Protein 5KGN (pdb70)

GO terms:
  GO:0004619 phosphoglycerate mutase activity (F, IDA)
  GO:0005975 carbohydrate metabolic process (P, IDA)
  GO:0004619 phosphoglycerate mutase activity (F, EXP)

Radius of gyration: 31.83 Å; Cα contacts (8 Å, |Δi|>4): 2560; chains: 4; bounding box: 74×80×70 Å

Nearest PDB structures (foldseek):
  7knf-assembly1_A  TM=9.985E-01  e=0.000E+00  Caenorhabditis elegans
  5kgm-assembly1_A  TM=9.522E-01  e=0.000E+00  Caenorhabditis elegans
  7knf-assembly2_B  TM=1.001E+00  e=0.000E+00  Caenorhabditis elegans
  5kgm-assembly1_B  TM=9.563E-01  e=0.000E+00  Caenorhabditis elegans
  5kgl-assembly2_B  TM=9.667E-01  e=0.000E+00  Caenorhabditis elegans

Structure (mmCIF, N/CA/C/O backbone):
data_5KGN
#
_entry.id   5KGN
#
_cell.length_a   73.782
_cell.length_b   75.832
_cell.length_c   101.420
_cell.angle_alpha   90.00
_cell.angle_beta   95.66
_cell.angle_gamma   90.00
#
_symmetry.space_group_name_H-M   'P 1 2 1'
#
loop_
_entity.id
_entity.type
_entity.pdbx_description
1 polymer '2,3-bisphosphoglycerate-independent phosphoglycerate mutase'
2 polymer 'macrocyclic peptide inhibitor'
3 non-polymer 'CHLORIDE ION'
4 non-polymer GLYCEROL
5 non-polymer 'MAGNESIUM ION'
6 non-polymer 'MANGANESE (II) ION'
7 non-polymer 'ZINC ION'
8 water water
#
loop_
_atom_site.group_PDB
_atom_site.id
_atom_site.type_symbol
_atom_site.label_atom_id
_atom_site.label_alt_id
_atom_site.label_comp_id
_atom_site.label_asym_id
_atom_site.label_entity_id
_atom_site.label_seq_id
_atom_site.pdbx_PDB_ins_code
_atom_site.Cartn_x
_atom_site.Cartn_y
_atom_site.Cartn_z
_atom_site.occupancy
_atom_site.B_iso_or_equiv
_atom_site.auth_seq_id
_atom_site.auth_comp_id
_atom_site.auth_asym_id
_atom_site.auth_atom_id
_atom_site.pdbx_PDB_model_num
ATOM 1 N N . ALA A 1 2 ? -18.395 67.146 40.006 1.00 29.82 20 ALA A N 1
ATOM 2 C CA . ALA A 1 2 ? -18.279 67.489 41.415 1.00 26.63 20 ALA A CA 1
ATOM 3 C C . ALA A 1 2 ? -16.905 67.134 41.969 1.00 26.45 20 ALA A C 1
ATOM 4 O O . ALA A 1 2 ? -16.146 66.382 41.353 1.00 33.83 20 ALA A O 1
ATOM 6 N N . MET A 1 3 ? -16.599 67.703 43.134 1.00 23.39 21 MET A N 1
ATOM 7 C CA A MET A 1 3 ? -15.333 67.485 43.825 0.50 21.29 21 MET A CA 1
ATOM 8 C CA B MET A 1 3 ? -15.364 67.398 43.830 0.50 21.29 21 MET A CA 1
ATOM 9 C C . MET A 1 3 ? -15.606 67.518 45.324 1.00 20.07 21 MET A C 1
ATOM 10 O O . MET A 1 3 ? -16.571 68.146 45.777 1.00 16.27 21 MET A O 1
ATOM 19 N N . ALA A 1 4 ? -14.708 66.879 46.086 1.00 15.62 22 ALA A N 1
ATOM 20 C CA . ALA A 1 4 ? -14.952 66.572 47.500 1.00 23.59 22 ALA A CA 1
ATOM 21 C C . ALA A 1 4 ? -15.260 67.792 48.360 1.00 20.05 22 ALA A C 1
ATOM 22 O O . ALA A 1 4 ? -15.971 67.665 49.357 1.00 17.14 22 ALA A O 1
ATOM 24 N N . ASN A 1 5 ? -14.713 68.960 48.042 1.00 15.48 23 ASN A N 1
ATOM 25 C CA . ASN A 1 5 ? -14.864 70.135 48.893 1.00 15.40 23 ASN A CA 1
ATOM 26 C C . ASN A 1 5 ? -15.870 71.138 48.343 1.00 15.84 23 ASN A C 1
ATOM 27 O O . ASN A 1 5 ? -15.846 72.307 48.740 1.00 18.78 23 ASN A O 1
ATOM 32 N N . ASN A 1 6 ? -16.754 70.712 47.444 1.00 15.75 24 ASN A N 1
ATOM 33 C CA . ASN A 1 6 ? -17.727 71.647 46.880 1.00 20.07 24 ASN A CA 1
ATOM 34 C C . ASN A 1 6 ? -18.554 72.340 47.969 1.00 24.11 24 ASN A C 1
ATOM 35 O O . ASN A 1 6 ? -18.895 73.523 47.837 1.00 17.08 24 ASN A O 1
ATOM 40 N N . SER A 1 7 ? -18.864 71.638 49.063 1.00 19.91 25 SER A N 1
ATOM 41 C CA A SER A 1 7 ? -19.701 72.231 50.098 0.50 20.01 25 SER A CA 1
ATOM 42 C CA B SER A 1 7 ? -19.692 72.197 50.127 0.50 20.00 25 SER A CA 1
ATOM 43 C C . SER A 1 7 ? -18.943 73.172 51.025 1.00 20.90 25 SER A C 1
ATOM 44 O O . SER A 1 7 ? -19.576 73.837 51.845 1.00 26.13 25 SER A O 1
ATOM 49 N N . SER A 1 8 ? -17.621 73.271 50.899 1.00 22.71 26 SER A N 1
ATOM 50 C CA . SER A 1 8 ? -16.877 74.209 51.729 1.00 26.56 26 SER A CA 1
ATOM 51 C C . SER A 1 8 ? -17.055 75.659 51.300 1.00 25.60 26 SER A C 1
ATOM 52 O O . SER A 1 8 ? -16.677 76.554 52.060 1.00 23.96 26 SER A O 1
ATOM 55 N N . VAL A 1 9 ? -17.605 75.931 50.115 1.00 25.39 27 VAL A N 1
ATOM 56 C CA . VAL A 1 9 ? -17.700 77.316 49.677 1.00 19.16 27 VAL A CA 1
ATOM 57 C C . VAL A 1 9 ? -18.763 78.024 50.502 1.00 24.89 27 VAL A C 1
ATOM 58 O O . VAL A 1 9 ? -19.784 77.432 50.880 1.00 23.25 27 VAL A O 1
ATOM 62 N N . ALA A 1 10 ? -18.505 79.293 50.815 1.00 16.71 28 ALA A N 1
ATOM 63 C CA . ALA A 1 10 ? -19.487 80.125 51.501 1.00 22.35 28 ALA A CA 1
ATOM 64 C C . ALA A 1 10 ? -20.559 80.637 50.545 1.00 18.06 28 ALA A C 1
ATOM 65 O O . ALA A 1 10 ? -21.711 80.816 50.954 1.00 19.83 28 ALA A O 1
ATOM 67 N N . ASN A 1 11 ? -20.209 80.877 49.283 1.00 14.95 29 ASN A N 1
ATOM 68 C CA . ASN A 1 11 ? -21.156 81.365 48.281 1.00 13.74 29 ASN A CA 1
ATOM 69 C C . ASN A 1 11 ? -20.780 80.782 46.930 1.00 14.23 29 ASN A C 1
ATOM 70 O O . ASN A 1 11 ? -19.609 80.813 46.558 1.00 19.74 29 ASN A O 1
ATOM 75 N N . LYS A 1 12 ? -21.760 80.277 46.185 1.00 13.19 30 LYS A N 1
ATOM 76 C CA . LYS A 1 12 ? -21.491 79.845 44.826 1.00 14.21 30 LYS A CA 1
ATOM 77 C C . LYS A 1 12 ? -21.534 81.069 43.923 1.00 12.52 30 LYS A C 1
ATOM 78 O O . LYS A 1 12 ? -22.344 81.974 44.123 1.00 16.45 30 LYS A O 1
ATOM 84 N N . VAL A 1 13 ? -20.614 81.133 42.967 1.00 12.18 31 VAL A N 1
ATOM 85 C CA . VAL A 1 13 ? -20.469 82.309 42.124 1.00 14.83 31 VAL A CA 1
ATOM 86 C C . VAL A 1 13 ? -20.668 81.923 40.672 1.00 11.89 31 VAL A C 1
ATOM 87 O O . VAL A 1 13 ? -20.093 80.935 40.196 1.00 14.62 31 VAL A O 1
ATOM 91 N N . CYS A 1 14 ? -21.447 82.737 39.967 1.00 12.49 32 CYS A N 1
ATOM 92 C CA . CYS A 1 14 ? -21.535 82.723 38.513 1.00 9.36 32 CYS A CA 1
ATOM 93 C C . CYS A 1 14 ? -20.835 83.981 38.003 1.00 13.19 32 CYS A C 1
ATOM 94 O O . CYS A 1 14 ? -21.246 85.098 38.340 1.00 12.53 32 CYS A O 1
ATOM 97 N N . LEU A 1 15 ? -19.784 83.803 37.204 1.00 13.17 33 LEU A N 1
ATOM 98 C CA . LEU A 1 15 ? -19.046 84.910 36.594 1.00 14.38 33 LEU A CA 1
ATOM 99 C C . LEU A 1 15 ? -19.377 84.960 35.104 1.00 11.12 33 LEU A C 1
ATOM 100 O O . LEU A 1 15 ? -19.142 83.990 34.379 1.00 12.01 33 LEU A O 1
ATOM 105 N N . ILE A 1 16 ? -19.947 86.075 34.649 1.00 11.27 34 ILE A N 1
ATOM 106 C CA . ILE A 1 16 ? -20.178 86.309 33.226 1.00 13.97 34 ILE A CA 1
ATOM 107 C C . ILE A 1 16 ? -19.089 87.242 32.723 1.00 11.21 34 ILE A C 1
ATOM 108 O O . ILE A 1 16 ? -18.879 88.318 33.297 1.00 9.13 34 ILE A O 1
ATOM 113 N N . VAL A 1 17 ? -18.411 86.840 31.652 1.00 12.85 35 VAL A N 1
ATOM 114 C CA . VAL A 1 17 ? -17.421 87.679 30.985 1.00 9.74 35 VAL A CA 1
ATOM 115 C C . VAL A 1 17 ? -18.019 88.114 29.650 1.00 11.46 35 VAL A C 1
ATOM 116 O O . VAL A 1 17 ? -18.031 87.363 28.659 1.00 10.98 35 VAL A O 1
ATOM 120 N N . ILE A 1 18 ? -18.505 89.343 29.611 1.00 9.45 36 ILE A N 1
ATOM 121 C CA . ILE A 1 18 ? -18.982 89.912 28.364 1.00 9.52 36 ILE A CA 1
ATOM 122 C C . ILE A 1 18 ? -17.773 90.288 27.532 1.00 9.38 36 ILE A C 1
ATOM 123 O O . ILE A 1 18 ? -16.824 90.898 28.035 1.00 12.08 36 ILE A O 1
ATOM 128 N N . ASP A 1 19 ? -17.797 89.928 26.264 1.00 9.31 37 ASP A N 1
ATOM 129 C CA . ASP A 1 19 ? -16.689 90.264 25.387 1.00 11.47 37 ASP A CA 1
ATOM 130 C C . ASP A 1 19 ? -16.961 91.596 24.695 1.00 7.03 37 ASP A C 1
ATOM 131 O O . ASP A 1 19 ? -17.958 91.742 23.995 1.00 13.12 37 ASP A O 1
ATOM 136 N N . GLY A 1 20 ? -16.065 92.556 24.895 1.00 13.16 38 GLY A N 1
ATOM 137 C CA . GLY A 1 20 ? -16.141 93.835 24.211 1.00 16.50 38 GLY A CA 1
ATOM 138 C C . GLY A 1 20 ? -17.220 94.775 24.712 1.00 10.01 38 GLY A C 1
ATOM 139 O O . GLY A 1 20 ? -17.902 95.411 23.901 1.00 16.89 38 GLY A O 1
ATOM 140 N N . TRP A 1 21 ? -17.370 94.898 26.025 1.00 13.58 39 TRP A N 1
ATOM 141 C CA . TRP A 1 21 ? -18.394 95.735 26.646 1.00 13.68 39 TRP A CA 1
ATOM 142 C C . TRP A 1 21 ? -17.705 96.670 27.638 1.00 12.63 39 TRP A C 1
ATOM 143 O O . TRP A 1 21 ? -17.346 96.264 28.751 1.00 12.25 39 TRP A O 1
ATOM 154 N N . GLY A 1 22 ? -17.503 97.919 27.218 1.00 13.03 40 GLY A N 1
ATOM 155 C CA . GLY A 1 22 ? -16.819 98.911 28.009 1.00 16.63 40 GLY A CA 1
ATOM 156 C C . GLY A 1 22 ? -17.776 99.989 28.495 1.00 15.49 40 GLY A C 1
ATOM 157 O O . GLY A 1 22 ? -18.906 100.105 28.033 1.00 17.10 40 GLY A O 1
ATOM 158 N N . VAL A 1 23 ? -17.298 100.761 29.466 1.00 16.97 41 VAL A N 1
ATOM 159 C CA . VAL A 1 23 ? -18.082 101.791 30.139 1.00 17.57 41 VAL A CA 1
ATOM 160 C C . VAL A 1 23 ? -17.640 103.141 29.585 1.00 18.28 41 VAL A C 1
ATOM 161 O O . VAL A 1 23 ? -16.526 103.600 29.858 1.00 16.32 41 VAL A O 1
ATOM 165 N N . SER A 1 24 ? -18.511 103.784 28.810 1.00 24.35 42 SER A N 1
ATOM 166 C CA . SER A 1 24 ? -18.255 105.112 28.280 1.00 19.36 42 SER A CA 1
ATOM 167 C C . SER A 1 24 ? -19.525 105.940 28.423 1.00 17.88 42 SER A C 1
ATOM 168 O O . SER A 1 24 ? -20.616 105.463 28.116 1.00 20.12 42 SER A O 1
ATOM 171 N N . GLU A 1 25 ? -19.370 107.173 28.900 1.00 26.45 43 GLU A N 1
ATOM 172 C CA . GLU A 1 25 ? -20.493 108.093 29.014 1.00 28.37 43 GLU A CA 1
ATOM 173 C C . GLU A 1 25 ? -20.787 108.822 27.710 1.00 24.32 43 GLU A C 1
ATOM 174 O O . GLU A 1 25 ? -21.863 109.415 27.586 1.00 25.93 43 GLU A O 1
ATOM 176 N N . ASP A 1 26 ? -19.860 108.836 26.752 1.00 22.70 44 ASP A N 1
ATOM 177 C CA . ASP A 1 26 ? -20.158 109.477 25.472 1.00 24.38 44 ASP A CA 1
ATOM 178 C C . ASP A 1 26 ? -21.195 108.645 24.727 1.00 19.79 44 ASP A C 1
ATOM 179 O O . ASP A 1 26 ? -20.931 107.472 24.408 1.00 20.38 44 ASP A O 1
ATOM 184 N N . PRO A 1 27 ? -22.378 109.190 24.426 1.00 20.83 45 PRO A N 1
ATOM 185 C CA . PRO A 1 27 ? -23.384 108.398 23.720 1.00 17.47 45 PRO A CA 1
ATOM 186 C C . PRO A 1 27 ? -23.141 108.244 22.232 1.00 18.08 45 PRO A C 1
ATOM 187 O O . PRO A 1 27 ? -23.789 107.390 21.615 1.00 18.93 45 PRO A O 1
ATOM 191 N N . TYR A 1 28 ? -22.250 109.031 21.626 1.00 19.61 46 TYR A N 1
ATOM 192 C CA . TYR A 1 28 ? -22.117 109.006 20.177 1.00 17.16 46 TYR A CA 1
ATOM 193 C C . TYR A 1 28 ? -21.530 107.672 19.723 1.00 12.89 46 TYR A C 1
ATOM 194 O O . TYR A 1 28 ? -20.391 107.345 20.061 1.00 17.61 46 TYR A O 1
ATOM 203 N N . GLY A 1 29 ? -22.289 106.925 18.919 1.00 16.60 47 GLY A N 1
ATOM 204 C CA . GLY A 1 29 ? -21.843 105.608 18.465 1.00 23.41 47 GLY A CA 1
ATOM 205 C C . GLY A 1 29 ? -21.718 104.564 19.557 1.00 15.83 47 GLY A C 1
ATOM 206 O O . GLY A 1 29 ? -21.083 103.525 19.349 1.00 17.52 47 GLY A O 1
ATOM 207 N N . ASN A 1 30 ? -22.304 104.816 20.722 1.00 14.87 48 ASN A N 1
ATOM 208 C CA . ASN A 1 30 ? -22.209 103.939 21.879 1.00 16.88 48 ASN A CA 1
ATOM 209 C C . ASN A 1 30 ? -23.372 102.950 21.811 1.00 18.37 48 ASN A C 1
ATOM 210 O O . ASN A 1 30 ? -24.496 103.253 22.242 1.00 14.17 48 ASN A O 1
ATOM 215 N N . ALA A 1 31 ? -23.098 101.760 21.262 1.00 15.74 49 ALA A N 1
ATOM 216 C CA . ALA A 1 31 ? -24.145 100.758 21.081 1.00 14.77 49 ALA A CA 1
ATOM 217 C C . ALA A 1 31 ? -24.675 100.189 22.401 1.00 17.15 49 ALA A C 1
ATOM 218 O O . ALA A 1 31 ? -25.793 99.654 22.424 1.00 18.01 49 ALA A O 1
ATOM 220 N N . ILE A 1 32 ? -23.912 100.278 23.488 1.00 13.52 50 ILE A N 1
ATOM 221 C CA . ILE A 1 32 ? -24.377 99.780 24.780 1.00 13.93 50 ILE A CA 1
ATOM 222 C C . ILE A 1 32 ? -25.355 100.760 25.408 1.00 13.99 50 ILE A C 1
ATOM 223 O O . ILE A 1 32 ? -26.449 100.385 25.840 1.00 13.21 50 ILE A O 1
ATOM 228 N N . LEU A 1 33 ? -24.951 102.024 25.499 1.00 14.37 51 LEU A N 1
ATOM 229 C CA . LEU A 1 33 ? -25.826 103.049 26.041 1.00 18.57 51 LEU A CA 1
ATOM 230 C C . LEU A 1 33 ? -27.134 103.107 25.262 1.00 15.55 51 LEU A C 1
ATOM 231 O O . LEU A 1 33 ? -28.226 103.106 25.844 1.00 22.66 51 LEU A O 1
ATOM 236 N N . ASN A 1 34 ? -27.042 103.118 23.936 1.00 17.63 52 ASN A N 1
ATOM 237 C CA . ASN A 1 34 ? -28.222 103.329 23.112 1.00 14.06 52 ASN A CA 1
ATOM 238 C C . ASN A 1 34 ? -29.072 102.081 22.996 1.00 20.88 52 ASN A C 1
ATOM 239 O O . ASN A 1 34 ? -30.284 102.186 22.807 1.00 14.50 52 ASN A O 1
ATOM 244 N N . ALA A 1 35 ? -28.470 100.905 23.122 1.00 15.81 53 ALA A N 1
ATOM 245 C CA . ALA A 1 35 ? -29.241 99.680 23.111 1.00 15.10 53 ALA A CA 1
ATOM 246 C C . ALA A 1 35 ? -30.146 99.610 24.332 1.00 12.03 53 ALA A C 1
ATOM 247 O O . ALA A 1 35 ? -29.885 100.217 25.372 1.00 13.79 53 ALA A O 1
ATOM 249 N N . GLN A 1 36 ? -31.233 98.853 24.196 1.00 15.57 54 GLN A N 1
ATOM 250 C CA . GLN A 1 36 ? -32.066 98.537 25.349 1.00 13.15 54 GLN A CA 1
ATOM 251 C C . GLN A 1 36 ? -31.316 97.554 26.243 1.00 13.97 54 GLN A C 1
ATOM 252 O O . GLN A 1 36 ? -31.179 96.374 25.902 1.00 16.06 54 GLN A O 1
ATOM 258 N N . THR A 1 37 ? -30.824 98.026 27.382 1.00 13.23 55 THR A N 1
ATOM 259 C CA . THR A 1 37 ? -30.049 97.190 28.298 1.00 18.44 55 THR A CA 1
ATOM 260 C C . THR A 1 37 ? -30.560 97.349 29.723 1.00 14.29 55 THR A C 1
ATOM 261 O O . THR A 1 37 ? -29.800 97.659 30.638 1.00 13.33 55 THR A O 1
ATOM 265 N N . PRO A 1 38 ? -31.854 97.080 29.957 1.00 13.16 56 PRO A N 1
ATOM 266 C CA . PRO A 1 38 ? -32.396 97.255 31.313 1.00 21.67 56 PRO A CA 1
ATOM 267 C C . PRO A 1 38 ? -31.695 96.430 32.383 1.00 11.86 56 PRO A C 1
ATOM 268 O O . PRO A 1 38 ? -31.623 96.876 33.538 1.00 15.07 56 PRO A O 1
ATOM 272 N N . VAL A 1 39 ? -31.201 95.230 32.063 1.00 13.50 57 VAL A N 1
ATOM 273 C CA . VAL A 1 39 ? -30.598 94.389 33.099 1.00 12.27 57 VAL A CA 1
ATOM 274 C C . VAL A 1 39 ? -29.275 94.983 33.548 1.00 11.08 57 VAL A C 1
ATOM 275 O O . VAL A 1 39 ? -29.025 95.173 34.746 1.00 15.13 57 VAL A O 1
ATOM 279 N N . MET A 1 40 ? -28.387 95.247 32.596 1.00 16.16 58 MET A N 1
ATOM 280 C CA . MET A 1 40 ? -27.100 95.809 32.957 1.00 11.61 58 MET A CA 1
ATOM 281 C C . MET A 1 40 ? -27.244 97.219 33.517 1.00 14.60 58 MET A C 1
ATOM 282 O O . MET A 1 40 ? -26.432 97.628 34.355 1.00 16.92 58 MET A O 1
ATOM 287 N N . ASP A 1 41 ? -28.274 97.970 33.100 1.00 16.63 59 ASP A N 1
ATOM 288 C CA . ASP A 1 41 ? -28.527 99.263 33.734 1.00 18.57 59 ASP A CA 1
ATOM 289 C C . ASP A 1 41 ? -28.762 99.117 35.229 1.00 17.79 59 ASP A C 1
ATOM 290 O O . ASP A 1 41 ? -28.379 99.999 36.008 1.00 17.18 59 ASP A O 1
ATOM 295 N N . LYS A 1 42 ? -29.381 98.024 35.656 1.00 14.04 60 LYS A N 1
ATOM 296 C CA . LYS A 1 42 ? -29.592 97.841 37.085 1.00 18.46 60 LYS A CA 1
ATOM 297 C C . LYS A 1 42 ? -28.383 97.214 37.757 1.00 16.67 60 LYS A C 1
ATOM 298 O O . LYS A 1 42 ? -27.993 97.634 38.846 1.00 17.39 60 LYS A O 1
ATOM 301 N N . LEU A 1 43 ? -27.775 96.215 37.122 1.00 16.65 61 LEU A N 1
ATOM 302 C CA . LEU A 1 43 ? -26.590 95.616 37.706 1.00 14.26 61 LEU A CA 1
ATOM 303 C C . LEU A 1 43 ? -25.457 96.638 37.818 1.00 12.57 61 LEU A C 1
ATOM 304 O O . LEU A 1 43 ? -24.704 96.621 38.793 1.00 16.29 61 LEU A O 1
ATOM 309 N N . CYS A 1 44 ? -25.317 97.526 36.829 1.00 12.19 62 CYS A N 1
ATOM 310 C CA . CYS A 1 44 ? -24.314 98.597 36.875 1.00 18.92 62 CYS A CA 1
ATOM 311 C C . CYS A 1 44 ? -24.910 99.854 37.506 1.00 19.73 62 CYS A C 1
ATOM 312 O O . CYS A 1 44 ? -24.936 100.932 36.918 1.00 21.30 62 CYS A O 1
ATOM 315 N N . SER A 1 45 ? -25.432 99.675 38.715 1.00 17.77 63 SER A N 1
ATOM 316 C CA . SER A 1 45 ? -25.902 100.777 39.537 1.00 21.23 63 SER A CA 1
ATOM 317 C C . SER A 1 45 ? -25.672 100.382 40.983 1.00 23.67 63 SER A C 1
ATOM 318 O O . SER A 1 45 ? -25.464 99.209 41.294 1.00 20.41 63 SER A O 1
ATOM 321 N N . GLY A 1 46 ? -25.699 101.372 41.870 1.00 22.37 64 GLY A N 1
ATOM 322 C CA . GLY A 1 46 ? -25.479 101.110 43.279 1.00 23.50 64 GLY A CA 1
ATOM 323 C C . GLY A 1 46 ? -24.082 100.595 43.550 1.00 18.54 64 GLY A C 1
ATOM 324 O O . GLY A 1 46 ? -23.096 101.229 43.173 1.00 23.49 64 GLY A O 1
ATOM 325 N N . ASN A 1 47 ? -23.986 99.432 44.179 1.00 18.54 65 ASN A N 1
ATOM 326 C CA . ASN A 1 47 ? -22.705 98.801 44.474 1.00 20.59 65 ASN A CA 1
ATOM 327 C C . ASN A 1 47 ? -22.191 98.099 43.212 1.00 20.34 65 ASN A C 1
ATOM 328 O O . ASN A 1 47 ? -22.538 96.947 42.917 1.00 20.25 65 ASN A O 1
ATOM 333 N N . TRP A 1 48 ? -21.361 98.812 42.445 1.00 18.63 66 TRP A N 1
ATOM 334 C CA . TRP A 1 48 ? -20.610 98.216 41.348 1.00 15.97 66 TRP A CA 1
ATOM 335 C C . TRP A 1 48 ? -19.288 98.957 41.198 1.00 16.79 66 TRP A C 1
ATOM 336 O O . TRP A 1 48 ? -19.063 100.002 41.807 1.00 16.23 66 TRP A O 1
ATOM 347 N N . ALA A 1 49 ? -18.413 98.397 40.375 1.00 15.25 67 ALA A N 1
ATOM 348 C CA . ALA A 1 49 ? -17.091 98.961 40.151 1.00 10.05 67 ALA A CA 1
ATOM 349 C C . ALA A 1 49 ? -16.826 99.076 38.656 1.00 15.37 67 ALA A C 1
ATOM 350 O O . ALA A 1 49 ? -17.525 98.487 37.824 1.00 16.75 67 ALA A O 1
ATOM 352 N N . GLN A 1 50 ? -15.818 99.880 38.326 1.00 13.06 68 GLN A N 1
ATOM 353 C CA . GLN A 1 50 ? -15.311 100.010 36.971 1.00 11.31 68 GLN A CA 1
ATOM 354 C C . GLN A 1 50 ? -13.821 99.723 37.038 1.00 11.38 68 GLN A C 1
ATOM 355 O O . GLN A 1 50 ? -13.108 100.381 37.796 1.00 14.38 68 GLN A O 1
ATOM 361 N N . ILE A 1 51 ? -13.352 98.749 36.272 1.00 12.08 69 ILE A N 1
ATOM 362 C CA . ILE A 1 51 ? -11.978 98.269 36.411 1.00 10.14 69 ILE A CA 1
ATOM 363 C C . ILE A 1 51 ? -11.256 98.377 35.071 1.00 14.97 69 ILE A C 1
ATOM 364 O O . ILE A 1 51 ? -11.876 98.315 34.006 1.00 15.73 69 ILE A O 1
ATOM 369 N N . GLU A 1 52 ? -9.930 98.552 35.131 1.00 11.49 70 GLU A N 1
ATOM 370 C CA . GLU A 1 52 ? -9.140 98.783 33.931 1.00 10.53 70 GLU A CA 1
ATOM 371 C C . GLU A 1 52 ? -8.852 97.472 33.206 1.00 13.76 70 GLU A C 1
ATOM 372 O O . GLU A 1 52 ? -8.705 96.412 33.822 1.00 11.76 70 GLU A O 1
ATOM 378 N N . ALA A 1 53 ? -8.760 97.563 31.880 1.00 12.99 71 ALA A N 1
ATOM 379 C CA . ALA A 1 53 ? -8.602 96.384 31.036 1.00 14.50 71 ALA A CA 1
ATOM 380 C C . ALA A 1 53 ? -7.694 96.646 29.837 1.00 12.63 71 ALA A C 1
ATOM 381 O O . ALA A 1 53 ? -7.789 95.932 28.834 1.00 10.72 71 ALA A O 1
ATOM 383 N N . HIS A 1 54 ? -6.819 97.648 29.915 1.00 13.90 72 HIS A N 1
ATOM 384 C CA . HIS A 1 54 ? -5.933 97.997 28.815 1.00 13.70 72 HIS A CA 1
ATOM 385 C C . HIS A 1 54 ? -4.597 98.447 29.406 1.00 11.40 72 HIS A C 1
ATOM 386 O O . HIS A 1 54 ? -4.459 98.646 30.617 1.00 8.94 72 HIS A O 1
ATOM 393 N N . GLY A 1 55 ? -3.613 98.598 28.534 1.00 12.23 73 GLY A N 1
ATOM 394 C CA . GLY A 1 55 ? -2.352 99.206 28.898 1.00 13.30 73 GLY A CA 1
ATOM 395 C C . GLY A 1 55 ? -1.637 98.482 30.030 1.00 11.10 73 GLY A C 1
ATOM 396 O O . GLY A 1 55 ? -1.731 97.263 30.203 1.00 13.00 73 GLY A O 1
ATOM 397 N N . LEU A 1 56 ? -0.901 99.261 30.821 1.00 10.05 74 LEU A N 1
ATOM 398 C CA . LEU A 1 56 ? -0.124 98.688 31.910 1.00 12.79 74 LEU A CA 1
ATOM 399 C C . LEU A 1 56 ? -0.998 98.018 32.958 1.00 13.31 74 LEU A C 1
ATOM 400 O O . LEU A 1 56 ? -0.502 97.175 33.707 1.00 12.65 74 LEU A O 1
ATOM 405 N N . HIS A 1 57 ? -2.286 98.377 33.026 1.00 15.83 75 HIS A N 1
ATOM 406 C CA . HIS A 1 57 ? -3.184 97.746 33.984 1.00 10.86 75 HIS A CA 1
ATOM 407 C C . HIS A 1 57 ? -3.306 96.247 33.738 1.00 10.44 75 HIS A C 1
ATOM 408 O O . HIS A 1 57 ? -3.605 95.492 34.672 1.00 14.39 75 HIS A O 1
ATOM 415 N N . VAL A 1 58 ? -3.102 95.801 32.498 1.00 10.68 76 VAL A N 1
ATOM 416 C CA . VAL A 1 58 ? -3.140 94.386 32.149 1.00 10.97 76 VAL A CA 1
ATOM 417 C C . VAL A 1 58 ? -1.802 93.905 31.602 1.00 12.08 76 VAL A C 1
ATOM 418 O O . VAL A 1 58 ? -1.751 92.917 30.877 1.00 12.10 76 VAL A O 1
ATOM 422 N N . GLY A 1 59 ? -0.716 94.593 31.949 1.00 14.46 77 GLY A N 1
ATOM 423 C CA . GLY A 1 59 ? 0.611 94.167 31.556 1.00 12.55 77 GLY A CA 1
ATOM 424 C C . GLY A 1 59 ? 1.038 94.521 30.151 1.00 13.69 77 GLY A C 1
ATOM 425 O O . GLY A 1 59 ? 2.110 94.071 29.717 1.00 13.16 77 GLY A O 1
ATOM 426 N N . LEU A 1 60 ? 0.253 95.315 29.429 1.00 8.83 78 LEU A N 1
ATOM 427 C CA . LEU A 1 60 ? 0.578 95.730 28.076 1.00 12.93 78 LEU A CA 1
ATOM 428 C C . LEU A 1 60 ? 1.245 97.094 28.082 1.00 16.03 78 LEU A C 1
ATOM 429 O O . LEU A 1 60 ? 1.147 97.850 29.058 1.00 11.71 78 LEU A O 1
ATOM 434 N N . PRO A 1 61 ? 1.943 97.437 27.001 1.00 14.06 79 PRO A N 1
ATOM 435 C CA . PRO A 1 61 ? 2.526 98.776 26.900 1.00 13.16 79 PRO A CA 1
ATOM 436 C C . PRO A 1 61 ? 1.481 99.849 27.144 1.00 14.81 79 PRO A C 1
ATOM 437 O O . PRO A 1 61 ? 0.295 99.672 26.864 1.00 14.37 79 PRO A O 1
ATOM 441 N N . GLU A 1 62 ? 1.947 100.973 27.675 1.00 12.63 80 GLU A N 1
ATOM 442 C CA . GLU A 1 62 ? 1.061 102.077 27.997 1.00 17.64 80 GLU A CA 1
ATOM 443 C C . GLU A 1 62 ? 0.273 102.496 26.766 1.00 15.21 80 GLU A C 1
ATOM 444 O O . GLU A 1 62 ? 0.804 102.567 25.657 1.00 14.70 80 GLU A O 1
ATOM 450 N N . GLY A 1 63 ? -1.012 102.748 26.971 1.00 16.33 81 GLY A N 1
ATOM 451 C CA . GLY A 1 63 ? -1.875 103.233 25.915 1.00 18.04 81 GLY A CA 1
ATOM 452 C C . GLY A 1 63 ? -2.400 102.201 24.941 1.00 21.98 81 GLY A C 1
ATOM 453 O O . GLY A 1 63 ? -3.133 102.573 24.023 1.00 19.77 81 GLY A O 1
ATOM 454 N N . LEU A 1 64 ? -2.057 100.922 25.089 1.00 15.61 82 LEU A N 1
ATOM 455 C CA . LEU A 1 64 ? -2.509 99.912 24.140 1.00 14.52 82 LEU A CA 1
ATOM 456 C C . LEU A 1 64 ? -3.862 99.356 24.572 1.00 16.04 82 LEU A C 1
ATOM 457 O O . LEU A 1 64 ? -4.043 98.976 25.730 1.00 12.75 82 LEU A O 1
ATOM 462 N N . MET A 1 65 ? -4.801 99.297 23.631 1.00 13.63 83 MET A N 1
ATOM 463 C CA . MET A 1 65 ? -6.134 98.798 23.925 1.00 15.12 83 MET A CA 1
ATOM 464 C C . MET A 1 65 ? -6.070 97.354 24.406 1.00 13.73 83 MET A C 1
ATOM 465 O O . MET A 1 65 ? -5.132 96.615 24.121 1.00 14.26 83 MET A O 1
ATOM 470 N N . GLY A 1 66 ? -7.094 96.952 25.152 1.00 12.39 84 GLY A N 1
ATOM 471 C CA . GLY A 1 66 ? -7.179 95.589 25.604 1.00 10.43 84 GLY A CA 1
ATOM 472 C C . GLY A 1 66 ? -7.539 94.654 24.468 1.00 13.22 84 GLY A C 1
ATOM 473 O O . GLY A 1 66 ? -7.810 95.064 23.337 1.00 15.54 84 GLY A O 1
ATOM 474 N N . ASN A 1 67 ? -7.556 93.357 24.787 1.00 12.21 85 ASN A N 1
ATOM 475 C CA . ASN A 1 67 ? -7.976 92.352 23.816 1.00 11.34 85 ASN A CA 1
ATOM 476 C C . ASN A 1 67 ? -8.425 91.089 24.548 1.00 8.44 85 ASN A C 1
ATOM 477 O O . ASN A 1 67 ? -8.284 90.966 25.768 1.00 10.87 85 ASN A O 1
ATOM 482 N N . SER A 1 68 ? -9.007 90.159 23.788 1.00 11.10 86 SER A N 1
ATOM 483 C CA . SER A 1 68 ? -9.676 89.021 24.417 1.00 11.10 86 SER A CA 1
ATOM 484 C C . SER A 1 68 ? -8.659 88.062 25.023 1.00 10.21 86 SER A C 1
ATOM 485 O O . SER A 1 68 ? -8.920 87.452 26.063 1.00 11.46 86 SER A O 1
ATOM 488 N N . GLU A 1 69 ? -7.495 87.936 24.390 1.00 10.84 87 GLU A N 1
ATOM 489 C CA . GLU A 1 69 ? -6.477 87.012 24.875 1.00 10.30 87 GLU A CA 1
ATOM 490 C C . GLU A 1 69 ? -5.856 87.522 26.171 1.00 11.01 87 GLU A C 1
ATOM 491 O O . GLU A 1 69 ? -5.817 86.803 27.177 1.00 9.17 87 GLU A O 1
ATOM 497 N N . VAL A 1 70 ? -5.375 88.769 26.179 1.00 10.07 88 VAL A N 1
ATOM 498 C CA A VAL A 1 70 ? -4.830 89.322 27.412 0.50 10.35 88 VAL A CA 1
ATOM 499 C CA B VAL A 1 70 ? -4.838 89.353 27.407 0.50 10.36 88 VAL A CA 1
ATOM 500 C C . VAL A 1 70 ? -5.920 89.438 28.476 1.00 13.16 88 VAL A C 1
ATOM 501 O O . VAL A 1 70 ? -5.672 89.217 29.663 1.00 9.53 88 VAL A O 1
ATOM 508 N N . GLY A 1 71 ? -7.141 89.767 28.073 1.00 10.28 89 GLY A N 1
ATOM 509 C CA . GLY A 1 71 ? -8.177 90.003 29.067 1.00 13.14 89 GLY A CA 1
ATOM 510 C C . GLY A 1 71 ? -8.580 88.748 29.822 1.00 8.48 89 GLY A C 1
ATOM 511 O O . GLY A 1 71 ? -8.723 88.770 31.052 1.00 10.38 89 GLY A O 1
ATOM 512 N N . HIS A 1 72 ? -8.817 87.654 29.092 1.00 7.55 90 HIS A N 1
ATOM 513 C CA . HIS A 1 72 ? -9.193 86.400 29.730 1.00 10.14 90 HIS A CA 1
ATOM 514 C C . HIS A 1 72 ? -8.022 85.818 30.507 1.00 9.18 90 HIS A C 1
ATOM 515 O O . HIS A 1 72 ? -8.219 85.193 31.549 1.00 7.35 90 HIS A O 1
ATOM 522 N N . LEU A 1 73 ? -6.803 86.017 30.009 1.00 11.38 91 LEU A N 1
ATOM 523 C CA . LEU A 1 73 ? -5.606 85.670 30.771 1.00 12.45 91 LEU A CA 1
ATOM 524 C C . LEU A 1 73 ? -5.571 86.380 32.125 1.00 11.06 91 LEU A C 1
ATOM 525 O O . LEU A 1 73 ? -5.381 85.737 33.165 1.00 10.23 91 LEU A O 1
ATOM 530 N N . ASN A 1 74 ? -5.707 87.721 32.128 1.00 12.56 92 ASN A N 1
ATOM 531 C CA . ASN A 1 74 ? -5.614 88.473 33.380 1.00 8.76 92 ASN A CA 1
ATOM 532 C C . ASN A 1 74 ? -6.789 88.166 34.318 1.00 10.92 92 ASN A C 1
ATOM 533 O O . ASN A 1 74 ? -6.610 88.086 35.538 1.00 10.54 92 ASN A O 1
ATOM 538 N N . ILE A 1 75 ? -8.000 88.025 33.781 1.00 12.15 93 ILE A N 1
ATOM 539 C CA . ILE A 1 75 ? -9.137 87.662 34.630 1.00 7.97 93 ILE A CA 1
ATOM 540 C C . ILE A 1 75 ? -8.891 86.309 35.282 1.00 9.23 93 ILE A C 1
ATOM 541 O O . ILE A 1 75 ? -9.108 86.131 36.485 1.00 15.02 93 ILE A O 1
ATOM 546 N N . GLY A 1 76 ? -8.418 85.339 34.504 1.00 10.91 94 GLY A N 1
ATOM 547 C CA . GLY A 1 76 ? -8.233 84.001 35.046 1.00 8.56 94 GLY A CA 1
ATOM 548 C C . GLY A 1 76 ? -7.100 83.910 36.048 1.00 11.27 94 GLY A C 1
ATOM 549 O O . GLY A 1 76 ? -7.136 83.069 36.948 1.00 14.39 94 GLY A O 1
ATOM 550 N N . ALA A 1 77 ? -6.090 84.780 35.928 1.00 12.14 95 ALA A N 1
ATOM 551 C CA . ALA A 1 77 ? -4.834 84.590 36.652 1.00 8.75 95 ALA A CA 1
ATOM 552 C C . ALA A 1 77 ? -4.795 85.276 38.013 1.00 12.98 95 ALA A C 1
ATOM 553 O O . ALA A 1 77 ? -4.016 84.861 38.876 1.00 14.90 95 ALA A O 1
ATOM 555 N N . GLY A 1 78 ? -5.609 86.305 38.237 1.00 9.28 96 GLY A N 1
ATOM 556 C CA . GLY A 1 78 ? -5.532 87.035 39.483 1.00 10.70 96 GLY A CA 1
ATOM 557 C C . GLY A 1 78 ? -4.195 87.697 39.710 1.00 14.49 96 GLY A C 1
ATOM 558 O O . GLY A 1 78 ? -3.744 87.790 40.851 1.00 12.62 96 GLY A O 1
ATOM 559 N N . ARG A 1 79 ? -3.532 88.120 38.635 1.00 12.81 97 ARG A N 1
ATOM 560 C CA . ARG A 1 79 ? -2.274 88.850 38.689 1.00 15.86 97 ARG A CA 1
ATOM 561 C C . ARG A 1 79 ? -2.101 89.487 37.326 1.00 11.15 97 ARG A C 1
ATOM 562 O O . ARG A 1 79 ? -2.719 89.071 36.350 1.00 14.48 97 ARG A O 1
ATOM 570 N N . VAL A 1 80 ? -1.251 90.497 37.268 1.00 12.10 98 VAL A N 1
ATOM 571 C CA . VAL A 1 80 ? -0.851 91.075 35.995 1.00 12.41 98 VAL A CA 1
ATOM 572 C C . VAL A 1 80 ? 0.206 90.166 35.379 1.00 16.83 98 VAL A C 1
ATOM 573 O O . VAL A 1 80 ? 1.234 89.875 35.999 1.00 16.05 98 VAL A O 1
ATOM 577 N N . ILE A 1 81 ? -0.051 89.697 34.166 1.00 15.98 99 ILE A N 1
ATOM 578 C CA . ILE A 1 81 ? 0.969 89.022 33.377 1.00 19.32 99 ILE A CA 1
ATOM 579 C C . ILE A 1 81 ? 1.642 90.104 32.541 1.00 17.87 99 ILE A C 1
ATOM 580 O O . ILE A 1 81 ? 1.015 90.700 31.666 1.00 17.68 99 ILE A O 1
ATOM 585 N N . TYR A 1 82 ? 2.906 90.380 32.821 1.00 17.13 100 TYR A N 1
ATOM 586 C CA . TYR A 1 82 ? 3.607 91.440 32.104 1.00 15.48 100 TYR A CA 1
ATOM 587 C C . TYR A 1 82 ? 4.036 90.966 30.720 1.00 20.00 100 TYR A C 1
ATOM 588 O O . TYR A 1 82 ? 4.790 89.994 30.586 1.00 17.73 100 TYR A O 1
ATOM 597 N N . GLN A 1 83 ? 3.540 91.650 29.689 1.00 14.58 101 GLN A N 1
ATOM 598 C CA . GLN A 1 83 ? 3.930 91.331 28.329 1.00 13.44 101 GLN A CA 1
ATOM 599 C C . GLN A 1 83 ? 5.429 91.561 28.164 1.00 15.57 101 GLN A C 1
ATOM 600 O O . GLN A 1 83 ? 6.016 92.451 28.791 1.00 13.60 101 GLN A O 1
ATOM 606 N N . ASP A 1 84 ? 6.054 90.734 27.319 1.00 10.21 102 ASP A N 1
ATOM 607 C CA . ASP A 1 84 ? 7.516 90.747 27.189 1.00 14.76 102 ASP A CA 1
ATOM 608 C C . ASP A 1 84 ? 8.122 92.152 27.178 1.00 12.56 102 ASP A C 1
ATOM 609 O O . ASP A 1 84 ? 9.126 92.411 27.851 1.00 19.01 102 ASP A O 1
ATOM 614 N N . ILE A 1 85 ? 7.567 93.052 26.366 1.00 15.28 103 ILE A N 1
ATOM 615 C CA . ILE A 1 85 ? 8.160 94.385 26.205 1.00 22.36 103 ILE A CA 1
ATOM 616 C C . ILE A 1 85 ? 8.191 95.126 27.535 1.00 17.85 103 ILE A C 1
ATOM 617 O O . ILE A 1 85 ? 9.195 95.754 27.899 1.00 12.35 103 ILE A O 1
ATOM 622 N N . VAL A 1 86 ? 7.060 95.123 28.240 1.00 12.70 104 VAL A N 1
ATOM 623 C CA . VAL A 1 86 ? 6.948 95.803 29.519 1.00 12.98 104 VAL A CA 1
ATOM 624 C C . VAL A 1 86 ? 7.876 95.163 30.532 1.00 14.69 104 VAL A C 1
ATOM 625 O O . VAL A 1 86 ? 8.549 95.853 31.300 1.00 16.18 104 VAL A O 1
ATOM 629 N N . ARG A 1 87 ? 7.921 93.834 30.548 1.00 12.83 105 ARG A N 1
ATOM 630 C CA . ARG A 1 87 ? 8.740 93.115 31.512 1.00 13.61 105 ARG A CA 1
ATOM 631 C C . ARG A 1 87 ? 10.222 93.429 31.324 1.00 14.70 105 ARG A C 1
ATOM 632 O O . ARG A 1 87 ? 10.944 93.722 32.289 1.00 12.53 105 ARG A O 1
ATOM 640 N N . ILE A 1 88 ? 10.694 93.376 30.084 1.00 14.68 106 ILE A N 1
ATOM 641 C CA . ILE A 1 88 ? 12.112 93.620 29.836 1.00 11.14 106 ILE A CA 1
ATOM 642 C C . ILE A 1 88 ? 12.454 95.074 30.122 1.00 12.92 106 ILE A C 1
ATOM 643 O O . ILE A 1 88 ? 13.496 95.373 30.708 1.00 15.37 106 ILE A O 1
ATOM 648 N N . ASN A 1 89 ? 11.571 95.999 29.739 1.00 15.75 107 ASN A N 1
ATOM 649 C CA . ASN A 1 89 ? 11.820 97.412 29.999 1.00 16.65 107 ASN A CA 1
ATOM 650 C C . ASN A 1 89 ? 11.956 97.687 31.495 1.00 17.32 107 ASN A C 1
ATOM 651 O O . ASN A 1 89 ? 12.816 98.467 31.910 1.00 17.21 107 ASN A O 1
ATOM 656 N N . LEU A 1 90 ? 11.121 97.058 32.324 1.00 16.73 108 LEU A N 1
ATOM 657 C CA . LEU A 1 90 ? 11.293 97.189 33.769 1.00 17.38 108 LEU A CA 1
ATOM 658 C C . LEU A 1 90 ? 12.662 96.699 34.213 1.00 23.17 108 LEU A C 1
ATOM 659 O O . LEU A 1 90 ? 13.332 97.352 35.023 1.00 23.75 108 LEU A O 1
ATOM 664 N N . ALA A 1 91 ? 13.092 95.547 33.696 1.00 20.14 109 ALA A N 1
ATOM 665 C CA . ALA A 1 91 ? 14.404 95.019 34.042 1.00 22.31 109 ALA A CA 1
ATOM 666 C C . ALA A 1 91 ? 15.514 95.999 33.674 1.00 17.79 109 ALA A C 1
ATOM 667 O O . ALA A 1 91 ? 16.468 96.182 34.439 1.00 21.51 109 ALA A O 1
ATOM 669 N N . VAL A 1 92 ? 15.405 96.650 32.514 1.00 21.03 110 VAL A N 1
ATOM 670 C CA . VAL A 1 92 ? 16.421 97.621 32.125 1.00 20.43 110 VAL A CA 1
ATOM 671 C C . VAL A 1 92 ? 16.374 98.827 33.053 1.00 23.00 110 VAL A C 1
ATOM 672 O O . VAL A 1 92 ? 17.406 99.311 33.525 1.00 24.33 110 VAL A O 1
ATOM 676 N N . LYS A 1 93 ? 15.170 99.322 33.331 1.00 20.40 111 LYS A N 1
ATOM 677 C CA . LYS A 1 93 ? 15.008 100.496 34.182 1.00 25.18 111 LYS A CA 1
ATOM 678 C C . LYS A 1 93 ? 15.597 100.262 35.569 1.00 24.71 111 LYS A C 1
ATOM 679 O O . LYS A 1 93 ? 16.233 101.150 36.140 1.00 25.13 111 LYS A O 1
ATOM 682 N N . ASN A 1 94 ? 15.403 99.070 36.120 1.00 20.75 112 ASN A N 1
ATOM 683 C CA . ASN A 1 94 ? 15.779 98.770 37.489 1.00 28.35 112 ASN A CA 1
ATOM 684 C C . ASN A 1 94 ? 17.100 98.012 37.586 1.00 25.51 112 ASN A C 1
ATOM 685 O O . ASN A 1 94 ? 17.353 97.351 38.596 1.00 26.43 112 ASN A O 1
ATOM 690 N N . ASN A 1 95 ? 17.940 98.110 36.556 1.00 23.69 113 ASN A N 1
ATOM 691 C CA . ASN A 1 95 ? 19.273 97.508 36.532 1.00 23.72 113 ASN A CA 1
ATOM 692 C C . ASN A 1 95 ? 19.266 96.038 36.961 1.00 23.38 113 ASN A C 1
ATOM 693 O O . ASN A 1 95 ? 20.111 95.583 37.734 1.00 21.64 113 ASN A O 1
ATOM 698 N N . LYS A 1 96 ? 18.327 95.269 36.416 1.00 19.34 114 LYS A N 1
ATOM 699 C CA . LYS A 1 96 ? 18.176 93.878 36.817 1.00 25.00 114 LYS A CA 1
ATOM 700 C C . LYS A 1 96 ? 18.854 92.888 35.872 1.00 21.64 114 LYS A C 1
ATOM 701 O O . LYS A 1 96 ? 18.879 91.693 36.171 1.00 23.39 114 LYS A O 1
ATOM 704 N N . PHE A 1 97 ? 19.422 93.347 34.755 1.00 15.10 115 PHE A N 1
ATOM 705 C CA . PHE A 1 97 ? 20.143 92.423 33.883 1.00 16.24 115 PHE A CA 1
ATOM 706 C C . PHE A 1 97 ? 21.346 91.817 34.601 1.00 16.71 115 PHE A C 1
ATOM 707 O O . PHE A 1 97 ? 21.635 90.625 34.438 1.00 19.25 115 PHE A O 1
ATOM 715 N N . VAL A 1 98 ? 22.065 92.627 35.391 1.00 20.97 116 VAL A N 1
ATOM 716 C CA . VAL A 1 98 ? 23.268 92.150 36.087 1.00 20.32 116 VAL A CA 1
ATOM 717 C C . VAL A 1 98 ? 22.990 90.980 37.007 1.00 18.04 116 VAL A C 1
ATOM 718 O O . VAL A 1 98 ? 23.909 90.221 37.324 1.00 23.31 116 VAL A O 1
ATOM 722 N N . THR A 1 99 ? 21.761 90.834 37.488 1.00 22.02 117 THR A N 1
ATOM 723 C CA . THR A 1 99 ? 21.408 89.704 38.337 1.00 26.52 117 THR A CA 1
ATOM 724 C C . THR A 1 99 ? 20.444 88.748 37.647 1.00 19.92 117 THR A C 1
ATOM 725 O O . THR A 1 99 ? 19.884 87.871 38.302 1.00 21.59 117 THR A O 1
ATOM 729 N N . ASN A 1 100 ? 20.226 88.901 36.343 1.00 18.63 118 ASN A N 1
ATOM 730 C CA . ASN A 1 100 ? 19.388 87.956 35.621 1.00 17.55 118 ASN A CA 1
ATOM 731 C C . ASN A 1 100 ? 20.030 86.576 35.664 1.00 19.43 118 ASN A C 1
ATOM 732 O O . ASN A 1 100 ? 21.176 86.401 35.244 1.00 13.08 118 ASN A O 1
ATOM 737 N N . GLU A 1 101 ? 19.270 85.581 36.132 1.00 15.41 119 GLU A N 1
ATOM 738 C CA . GLU A 1 101 ? 19.843 84.254 36.356 1.00 16.91 119 GLU A CA 1
ATOM 739 C C . GLU A 1 101 ? 20.459 83.667 35.089 1.00 21.60 119 GLU A C 1
ATOM 740 O O . GLU A 1 101 ? 21.574 83.132 35.124 1.00 18.77 119 GLU A O 1
ATOM 743 N N . SER A 1 102 ? 19.747 83.734 33.958 1.00 14.88 120 SER A N 1
ATOM 744 C CA . SER A 1 102 ? 20.279 83.124 32.739 1.00 15.99 120 SER A CA 1
ATOM 745 C C . SER A 1 102 ? 21.423 83.936 32.155 1.00 13.41 120 SER A C 1
ATOM 746 O O . SER A 1 102 ? 22.350 83.362 31.560 1.00 17.21 120 SER A O 1
ATOM 749 N N . LEU A 1 103 ? 21.393 85.257 32.314 1.00 14.96 121 LEU A N 1
ATOM 750 C CA . LEU A 1 103 ? 22.528 86.056 31.861 1.00 18.10 121 LEU A CA 1
ATOM 751 C C . LEU A 1 103 ? 23.776 85.731 32.673 1.00 16.26 121 LEU A C 1
ATOM 752 O O . LEU A 1 103 ? 24.867 85.550 32.113 1.00 15.20 121 LEU A O 1
ATOM 757 N N . VAL A 1 104 ? 23.636 85.656 34.002 1.00 15.14 122 VAL A N 1
ATOM 758 C CA . VAL A 1 104 ? 24.758 85.268 34.859 1.00 18.61 122 VAL A CA 1
ATOM 759 C C . VAL A 1 104 ? 25.276 83.890 34.471 1.00 18.01 122 VAL A C 1
ATOM 760 O O . VAL A 1 104 ? 26.493 83.650 34.438 1.00 19.33 122 VAL A O 1
ATOM 764 N N . ASP A 1 105 ? 24.364 82.965 34.178 1.00 18.56 123 ASP A N 1
ATOM 765 C CA . ASP A 1 105 ? 24.757 81.636 33.719 1.00 14.53 123 ASP A CA 1
ATOM 766 C C . ASP A 1 105 ? 25.609 81.716 32.457 1.00 16.14 123 ASP A C 1
ATOM 767 O O . ASP A 1 105 ? 26.683 81.109 32.389 1.00 14.65 123 ASP A O 1
ATOM 772 N N . ALA A 1 106 ? 25.136 82.444 31.436 1.00 16.32 124 ALA A N 1
ATOM 773 C CA . ALA A 1 106 ? 25.908 82.578 30.201 1.00 13.60 124 ALA A CA 1
ATOM 774 C C . ALA A 1 106 ? 27.268 83.222 30.455 1.00 11.55 124 ALA A C 1
ATOM 775 O O . ALA A 1 106 ? 28.282 82.798 29.884 1.00 17.42 124 ALA A O 1
ATOM 777 N N . CYS A 1 107 ? 27.308 84.276 31.266 1.00 15.82 125 CYS A N 1
ATOM 778 C CA . CYS A 1 107 ? 28.585 84.927 31.539 1.00 17.16 125 CYS A CA 1
ATOM 779 C C . CYS A 1 107 ? 29.512 84.018 32.348 1.00 18.84 125 CYS A C 1
ATOM 780 O O . CYS A 1 107 ? 30.732 84.038 32.147 1.00 12.11 125 CYS A O 1
ATOM 783 N N . ASP A 1 108 ? 28.958 83.212 33.265 1.00 13.67 126 ASP A N 1
ATOM 784 C CA . ASP A 1 108 ? 29.775 82.235 33.988 1.00 17.53 126 ASP A CA 1
ATOM 785 C C . ASP A 1 108 ? 30.348 81.184 33.050 1.00 14.88 126 ASP A C 1
ATOM 786 O O . ASP A 1 108 ? 31.496 80.753 33.220 1.00 17.87 126 ASP A O 1
ATOM 791 N N . ARG A 1 109 ? 29.556 80.723 32.074 1.00 15.68 127 ARG A N 1
ATOM 792 C CA . ARG A 1 109 ? 30.079 79.766 31.105 1.00 15.66 127 ARG A CA 1
ATOM 793 C C . ARG A 1 109 ? 31.274 80.343 30.357 1.00 14.27 127 ARG A C 1
ATOM 794 O O . ARG A 1 109 ? 32.308 79.679 30.207 1.00 13.94 127 ARG A O 1
ATOM 802 N N . ALA A 1 110 ? 31.137 81.564 29.837 1.00 16.31 128 ALA A N 1
ATOM 803 C CA . ALA A 1 110 ? 32.257 82.188 29.133 1.00 18.10 128 ALA A CA 1
ATOM 804 C C . ALA A 1 110 ? 33.461 82.341 30.054 1.00 15.93 128 ALA A C 1
ATOM 805 O O . ALA A 1 110 ? 34.593 82.029 29.671 1.00 16.15 128 ALA A O 1
ATOM 807 N N . LYS A 1 111 ? 33.230 82.842 31.272 1.00 14.35 129 LYS A N 1
ATOM 808 C CA . LYS A 1 111 ? 34.319 83.095 32.210 1.00 16.18 129 LYS A CA 1
ATOM 809 C C . LYS A 1 111 ? 35.000 81.802 32.636 1.00 21.21 129 LYS A C 1
ATOM 810 O O . LYS A 1 111 ? 36.228 81.760 32.768 1.00 19.73 129 LYS A O 1
ATOM 816 N N . ASN A 1 112 ? 34.225 80.742 32.887 1.00 19.64 130 ASN A N 1
ATOM 817 C CA . ASN A 1 112 ? 34.834 79.462 33.223 1.00 23.43 130 ASN A CA 1
ATOM 818 C C . ASN A 1 112 ? 35.332 78.730 31.990 1.00 23.32 130 ASN A C 1
ATOM 819 O O . ASN A 1 112 ? 36.050 77.739 32.131 1.00 23.85 130 ASN A O 1
ATOM 824 N N . GLY A 1 113 ? 34.981 79.207 30.796 1.00 19.20 131 GLY A N 1
ATOM 825 C CA . GLY A 1 113 ? 35.395 78.585 29.558 1.00 15.20 131 GLY A CA 1
ATOM 826 C C . GLY A 1 113 ? 36.428 79.384 28.793 1.00 16.38 131 GLY A C 1
ATOM 827 O O . GLY A 1 113 ? 37.426 79.829 29.364 1.00 14.64 131 GLY A O 1
ATOM 828 N N . ASN A 1 114 ? 36.199 79.586 27.501 1.00 17.23 132 ASN A N 1
ATOM 829 C CA . ASN A 1 114 ? 37.166 80.264 26.655 1.00 15.36 132 ASN A CA 1
ATOM 830 C C . ASN A 1 114 ? 37.033 81.785 26.675 1.00 17.35 132 ASN A C 1
ATOM 831 O O . ASN A 1 114 ? 37.733 82.467 25.909 1.00 15.48 132 ASN A O 1
ATOM 836 N N . GLY A 1 115 ? 36.166 82.325 27.539 1.00 17.68 133 GLY A N 1
ATOM 837 C CA . GLY A 1 115 ? 35.989 83.753 27.734 1.00 14.10 133 GLY A CA 1
ATOM 838 C C . GLY A 1 115 ? 35.170 84.478 26.685 1.00 15.97 133 GLY A C 1
ATOM 839 O O . GLY A 1 115 ? 35.028 85.704 26.778 1.00 10.87 133 GLY A O 1
ATOM 840 N N . ARG A 1 116 ? 34.619 83.778 25.700 1.00 16.77 134 ARG A N 1
ATOM 841 C CA . ARG A 1 116 ? 34.082 84.409 24.504 1.00 15.08 134 ARG A CA 1
ATOM 842 C C . ARG A 1 116 ? 32.560 84.308 24.481 1.00 13.59 134 ARG A C 1
ATOM 843 O O . ARG A 1 116 ? 32.001 83.209 24.590 1.00 14.35 134 ARG A O 1
ATOM 851 N N . LEU A 1 117 ? 31.905 85.446 24.307 1.00 14.02 135 LEU A N 1
ATOM 852 C CA . LEU A 1 117 ? 30.449 85.530 24.297 1.00 13.98 135 LEU A CA 1
ATOM 853 C C . LEU A 1 117 ? 30.000 86.394 23.129 1.00 18.21 135 LEU A C 1
ATOM 854 O O . LEU A 1 117 ? 30.669 87.374 22.779 1.00 12.79 135 LEU A O 1
ATOM 859 N N . HIS A 1 118 ? 28.859 86.032 22.533 1.00 12.62 136 HIS A N 1
ATOM 860 C CA . HIS A 1 118 ? 28.307 86.726 21.380 1.00 10.54 136 HIS A CA 1
ATOM 861 C C . HIS A 1 118 ? 26.896 87.222 21.687 1.00 12.44 136 HIS A C 1
ATOM 862 O O . HIS A 1 118 ? 26.127 86.543 22.380 1.00 13.51 136 HIS A O 1
ATOM 869 N N . LEU A 1 119 ? 26.572 88.410 21.176 1.00 10.59 137 LEU A N 1
ATOM 870 C CA . LEU A 1 119 ? 25.212 88.946 21.147 1.00 11.75 137 LEU A CA 1
ATOM 871 C C . LEU A 1 119 ? 24.739 89.033 19.697 1.00 15.46 137 LEU A C 1
ATOM 872 O O . LEU A 1 119 ? 25.458 89.557 18.842 1.00 15.72 137 LEU A O 1
ATOM 877 N N . ALA A 1 120 ? 23.525 88.552 19.415 1.00 11.55 138 ALA A N 1
ATOM 878 C CA . ALA A 1 120 ? 23.007 88.609 18.046 1.00 10.32 138 ALA A CA 1
ATOM 879 C C . ALA A 1 120 ? 21.531 88.982 18.056 1.00 14.27 138 ALA A C 1
ATOM 880 O O . ALA A 1 120 ? 20.764 88.415 18.829 1.00 14.58 138 ALA A O 1
ATOM 882 N N . GLY A 1 121 ? 21.139 89.923 17.206 1.00 14.88 139 GLY A N 1
ATOM 883 C CA . GLY A 1 121 ? 19.734 90.266 17.095 1.00 12.31 139 GLY A CA 1
ATOM 884 C C . GLY A 1 121 ? 19.525 91.445 16.176 1.00 12.84 139 GLY A C 1
ATOM 885 O O . GLY A 1 121 ? 20.463 91.987 15.568 1.00 11.80 139 GLY A O 1
ATOM 886 N N . LEU A 1 122 ? 18.265 91.852 16.112 1.00 12.72 140 LEU A N 1
ATOM 887 C CA . LEU A 1 122 ? 17.852 92.968 15.274 1.00 8.95 140 LEU A CA 1
ATOM 888 C C . LEU A 1 122 ? 18.182 94.291 15.966 1.00 9.19 140 LEU A C 1
ATOM 889 O O . LEU A 1 122 ? 17.695 94.557 17.070 1.00 11.28 140 LEU A O 1
ATOM 894 N N . VAL A 1 123 ? 19.024 95.114 15.342 1.00 14.17 141 VAL A N 1
ATOM 895 C CA . VAL A 1 123 ? 19.509 96.345 15.962 1.00 12.05 141 VAL A CA 1
ATOM 896 C C . VAL A 1 123 ? 18.738 97.524 15.372 1.00 12.57 141 VAL A C 1
ATOM 897 O O . VAL A 1 123 ? 19.077 98.046 14.302 1.00 15.87 141 VAL A O 1
ATOM 901 N N . SER A 1 124 ? 17.699 97.948 16.090 1.00 8.80 142 SER A N 1
ATOM 902 C CA . SER A 1 124 ? 16.936 99.145 15.754 1.00 13.22 142 SER A CA 1
ATOM 903 C C . SER A 1 124 ? 16.002 99.444 16.922 1.00 9.93 142 SER A C 1
ATOM 904 O O . SER A 1 124 ? 15.902 98.671 17.877 1.00 7.83 142 SER A O 1
ATOM 907 N N . ASP A 1 125 ? 15.335 100.596 16.844 1.00 11.04 143 ASP A N 1
ATOM 908 C CA . ASP A 1 125 ? 14.316 100.957 17.817 1.00 15.86 143 ASP A CA 1
ATOM 909 C C . ASP A 1 125 ? 12.926 100.525 17.372 1.00 15.89 143 ASP A C 1
ATOM 910 O O . ASP A 1 125 ? 11.929 101.029 17.904 1.00 14.74 143 ASP A O 1
ATOM 915 N N . GLY A 1 126 ? 12.842 99.594 16.416 1.00 15.29 144 GLY A N 1
ATOM 916 C CA . GLY A 1 126 ? 11.540 99.106 15.967 1.00 15.44 144 GLY A CA 1
ATOM 917 C C . GLY A 1 126 ? 10.653 98.594 17.087 1.00 16.10 144 GLY A C 1
ATOM 918 O O . GLY A 1 126 ? 9.446 98.856 17.106 1.00 13.21 144 GLY A O 1
ATOM 919 N N . GLY A 1 127 ? 11.217 97.827 18.014 1.00 17.05 145 GLY A N 1
ATOM 920 C CA . GLY A 1 127 ? 10.435 97.334 19.126 1.00 10.38 145 GLY A CA 1
ATOM 921 C C . GLY A 1 127 ? 9.440 96.241 18.790 1.00 14.63 145 GLY A C 1
ATOM 922 O O . GLY A 1 127 ? 8.676 95.832 19.673 1.00 15.01 145 GLY A O 1
ATOM 923 N N . VAL A 1 128 ? 9.403 95.750 17.555 1.00 13.25 146 VAL A N 1
ATOM 924 C CA . VAL A 1 128 ? 8.532 94.617 17.252 1.00 14.02 146 VAL A CA 1
ATOM 925 C C . VAL A 1 128 ? 9.225 93.310 17.615 1.00 16.04 146 VAL A C 1
ATOM 926 O O . VAL A 1 128 ? 8.668 92.454 18.315 1.00 13.99 146 VAL A O 1
ATOM 930 N N . HIS A 1 129 ? 10.453 93.140 17.134 1.00 10.76 147 HIS A N 1
ATOM 931 C CA . HIS A 1 129 ? 11.246 91.949 17.401 1.00 11.31 147 HIS A CA 1
ATOM 932 C C . HIS A 1 129 ? 12.276 92.152 18.504 1.00 15.53 147 HIS A C 1
ATOM 933 O O . HIS A 1 129 ? 12.676 91.171 19.137 1.00 12.02 147 HIS A O 1
ATOM 940 N N . SER A 1 130 ? 12.695 93.391 18.764 1.00 13.70 148 SER A N 1
ATOM 941 C CA . SER A 1 130 ? 13.799 93.667 19.681 1.00 14.97 148 SER A CA 1
ATOM 942 C C . SER A 1 130 ? 13.791 95.161 19.969 1.00 16.34 148 SER A C 1
ATOM 943 O O . SER A 1 130 ? 12.999 95.912 19.397 1.00 11.28 148 SER A O 1
ATOM 946 N N . HIS A 1 131 ? 14.713 95.598 20.828 1.00 12.88 149 HIS A N 1
ATOM 947 C CA . HIS A 1 131 ? 15.018 97.014 20.922 1.00 12.47 149 HIS A CA 1
ATOM 948 C C . HIS A 1 131 ? 16.505 97.228 21.182 1.00 13.37 149 HIS A C 1
ATOM 949 O O . HIS A 1 131 ? 17.102 96.557 22.027 1.00 13.66 149 HIS A O 1
ATOM 956 N N . ILE A 1 132 ? 17.091 98.183 20.454 1.00 14.39 150 ILE A N 1
ATOM 957 C CA . ILE A 1 132 ? 18.513 98.478 20.622 1.00 10.75 150 ILE A CA 1
ATOM 958 C C . ILE A 1 132 ? 18.840 98.820 22.080 1.00 14.62 150 ILE A C 1
ATOM 959 O O . ILE A 1 132 ? 19.931 98.496 22.571 1.00 15.38 150 ILE A O 1
ATOM 964 N N . ASP A 1 133 ? 17.900 99.438 22.810 1.00 12.60 151 ASP A N 1
ATOM 965 C CA . ASP A 1 133 ? 18.132 99.746 24.226 1.00 15.23 151 ASP A CA 1
ATOM 966 C C . ASP A 1 133 ? 18.406 98.486 25.044 1.00 16.84 151 ASP A C 1
ATOM 967 O O . ASP A 1 133 ? 19.183 98.517 26.009 1.00 14.43 151 ASP A O 1
ATOM 972 N N . HIS A 1 134 ? 17.738 97.383 24.709 1.00 14.03 152 HIS A N 1
ATOM 973 C CA . HIS A 1 134 ? 17.979 96.130 25.408 1.00 10.40 152 HIS A CA 1
ATOM 974 C C . HIS A 1 134 ? 19.376 95.607 25.116 1.00 12.04 152 HIS A C 1
ATOM 975 O O . HIS A 1 134 ? 20.054 95.090 26.010 1.00 15.01 152 HIS A O 1
ATOM 982 N N . MET A 1 135 ? 19.806 95.710 23.862 1.00 14.78 153 MET A N 1
ATOM 983 C CA . MET A 1 135 ? 21.147 95.270 23.498 1.00 17.26 153 MET A CA 1
ATOM 984 C C . MET A 1 135 ? 22.203 96.096 24.221 1.00 16.76 153 MET A C 1
ATOM 985 O O . MET A 1 135 ? 23.186 95.545 24.734 1.00 13.74 153 MET A O 1
ATOM 990 N N . PHE A 1 136 ? 22.012 97.418 24.285 1.00 12.47 154 PHE A N 1
ATOM 991 C CA . PHE A 1 136 ? 22.924 98.264 25.056 1.00 16.84 154 PHE A CA 1
ATOM 992 C C . PHE A 1 136 ? 22.931 97.860 26.532 1.00 17.77 154 PHE A C 1
ATOM 993 O O . PHE A 1 136 ? 23.993 97.778 27.162 1.00 10.59 154 PHE A O 1
ATOM 1001 N N . ALA A 1 137 ? 21.758 97.585 27.101 1.00 11.17 155 ALA A N 1
ATOM 1002 C CA . ALA A 1 137 ? 21.725 97.163 28.496 1.00 12.59 155 ALA A CA 1
ATOM 1003 C C . ALA A 1 137 ? 22.414 95.811 28.687 1.00 12.82 155 ALA A C 1
ATOM 1004 O O . ALA A 1 137 ? 23.058 95.583 29.717 1.00 13.82 155 ALA A O 1
ATOM 1006 N N . LEU A 1 138 ? 22.316 94.915 27.702 1.00 12.43 156 LEU A N 1
ATOM 1007 C CA . LEU A 1 138 ? 23.012 93.639 27.822 1.00 10.70 156 LEU A CA 1
ATOM 1008 C C . LEU A 1 138 ? 24.527 93.837 27.792 1.00 12.09 156 LEU A C 1
ATOM 1009 O O . LEU A 1 138 ? 25.264 93.209 28.561 1.00 12.40 156 LEU A O 1
ATOM 1014 N N . VAL A 1 139 ? 25.013 94.704 26.914 1.00 12.47 157 VAL A N 1
ATOM 1015 C CA . VAL A 1 139 ? 26.452 94.941 26.858 1.00 12.14 157 VAL A CA 1
ATOM 1016 C C . VAL A 1 139 ? 26.967 95.461 28.203 1.00 15.68 157 VAL A C 1
ATOM 1017 O O . VAL A 1 139 ? 27.975 94.973 28.727 1.00 13.12 157 VAL A O 1
ATOM 1021 N N . LYS A 1 140 ? 26.269 96.436 28.804 1.00 12.47 158 LYS A N 1
ATOM 1022 C CA . LYS A 1 140 ? 26.746 97.010 30.069 1.00 15.96 158 LYS A CA 1
ATOM 1023 C C . LYS A 1 140 ? 26.768 95.976 31.194 1.00 13.97 158 LYS A C 1
ATOM 1024 O O . LYS A 1 140 ? 27.675 95.982 32.040 1.00 11.34 158 LYS A O 1
ATOM 1030 N N . ALA A 1 141 ? 25.767 95.096 31.233 1.00 11.10 159 ALA A N 1
ATOM 1031 C CA . ALA A 1 141 ? 25.706 94.064 32.253 1.00 13.98 159 ALA A CA 1
ATOM 1032 C C . ALA A 1 141 ? 26.787 93.014 32.033 1.00 16.32 159 ALA A C 1
ATOM 1033 O O . ALA A 1 141 ? 27.421 92.563 32.993 1.00 16.69 159 ALA A O 1
ATOM 1035 N N . ILE A 1 142 ? 27.005 92.610 30.775 1.00 12.47 160 ILE A N 1
ATOM 1036 C CA . ILE A 1 142 ? 28.044 91.624 30.470 1.00 15.18 160 ILE A CA 1
ATOM 1037 C C . ILE A 1 142 ? 29.412 92.155 30.899 1.00 15.98 160 ILE A C 1
ATOM 1038 O O . ILE A 1 142 ? 30.255 91.419 31.440 1.00 12.55 160 ILE A O 1
ATOM 1043 N N . LYS A 1 143 ? 29.648 93.439 30.666 1.00 12.90 161 LYS A N 1
ATOM 1044 C CA . LYS A 1 143 ? 30.892 94.060 31.092 1.00 19.15 161 LYS A CA 1
ATOM 1045 C C . LYS A 1 143 ? 31.015 94.021 32.608 1.00 19.07 161 LYS A C 1
ATOM 1046 O O . LYS A 1 143 ? 32.059 93.643 33.153 1.00 11.58 161 LYS A O 1
ATOM 1052 N N . GLU A 1 144 ? 29.955 94.433 33.310 1.00 14.19 162 GLU A N 1
ATOM 1053 C CA . GLU A 1 144 ? 30.021 94.454 34.756 1.00 16.87 162 GLU A CA 1
ATOM 1054 C C . GLU A 1 144 ? 30.266 93.064 35.303 1.00 20.31 162 GLU A C 1
ATOM 1055 O O . GLU A 1 144 ? 30.969 92.909 36.305 1.00 17.74 162 GLU A O 1
ATOM 1061 N N . LEU A 1 145 ? 29.714 92.043 34.647 1.00 21.96 163 LEU A N 1
ATOM 1062 C CA . LEU A 1 145 ? 29.900 90.663 35.069 1.00 19.70 163 LEU A CA 1
ATOM 1063 C C . LEU A 1 145 ? 31.269 90.106 34.698 1.00 19.72 163 LEU A C 1
ATOM 1064 O O . LEU A 1 145 ? 31.595 88.988 35.103 1.00 21.24 163 LEU A O 1
ATOM 1069 N N . GLY A 1 146 ? 32.070 90.856 33.955 1.00 18.21 164 GLY A N 1
ATOM 1070 C CA . GLY A 1 146 ? 33.463 90.517 33.757 1.00 17.32 164 GLY A CA 1
ATOM 1071 C C . GLY A 1 146 ? 33.762 89.537 32.651 1.00 19.28 164 GLY A C 1
ATOM 1072 O O . GLY A 1 146 ? 34.772 88.833 32.727 1.00 15.06 164 GLY A O 1
ATOM 1073 N N . VAL A 1 147 ? 32.931 89.478 31.617 1.00 16.28 165 VAL A N 1
ATOM 1074 C CA . VAL A 1 147 ? 33.189 88.541 30.519 1.00 15.38 165 VAL A CA 1
ATOM 1075 C C . VAL A 1 147 ? 34.416 89.008 29.740 1.00 15.73 165 VAL A C 1
ATOM 1076 O O . VAL A 1 147 ? 34.488 90.184 29.359 1.00 12.72 165 VAL A O 1
ATOM 1080 N N . PRO A 1 148 ? 35.402 88.140 29.485 1.00 16.77 166 PRO A N 1
ATOM 1081 C CA . PRO A 1 148 ? 36.620 88.609 28.780 1.00 18.18 166 PRO A CA 1
ATOM 1082 C C . PRO A 1 148 ? 36.383 89.217 27.398 1.00 16.16 166 PRO A C 1
ATOM 1083 O O . PRO A 1 148 ? 36.927 90.283 27.112 1.00 14.16 166 PRO A O 1
ATOM 1087 N N . GLU A 1 149 ? 35.604 88.573 26.529 1.00 16.41 167 GLU A N 1
ATOM 1088 C CA . GLU A 1 149 ? 35.479 88.978 25.129 1.00 13.20 167 GLU A CA 1
ATOM 1089 C C . GLU A 1 149 ? 34.005 88.953 24.729 1.00 16.28 167 GLU A C 1
ATOM 1090 O O . GLU A 1 149 ? 33.328 87.947 24.968 1.00 13.80 167 GLU A O 1
ATOM 1096 N N . LEU A 1 150 ? 33.527 90.020 24.074 1.00 14.38 168 LEU A N 1
ATOM 1097 C CA . LEU A 1 150 ? 32.137 90.113 23.615 1.00 14.52 168 LEU A CA 1
ATOM 1098 C C . LEU A 1 150 ? 32.067 90.621 22.177 1.00 16.97 168 LEU A C 1
ATOM 1099 O O . LEU A 1 150 ? 32.681 91.644 21.834 1.00 12.48 168 LEU A O 1
ATOM 1104 N N . TYR A 1 151 ? 31.293 89.924 21.342 1.00 10.68 169 TYR A N 1
ATOM 1105 C CA . TYR A 1 151 ? 31.130 90.269 19.936 1.00 14.99 169 TYR A CA 1
ATOM 1106 C C . TYR A 1 151 ? 29.652 90.456 19.616 1.00 15.91 169 TYR A C 1
ATOM 1107 O O . TYR A 1 151 ? 28.803 89.698 20.099 1.00 18.03 169 TYR A O 1
ATOM 1116 N N . LEU A 1 152 ? 29.347 91.473 18.811 1.00 14.66 170 LEU A N 1
ATOM 1117 C CA . LEU A 1 152 ? 27.975 91.761 18.401 1.00 10.57 170 LEU A CA 1
ATOM 1118 C C . LEU A 1 152 ? 27.755 91.404 16.933 1.00 15.23 170 LEU A C 1
ATOM 1119 O O . LEU A 1 152 ? 28.530 91.805 16.054 1.00 12.05 170 LEU A O 1
ATOM 1124 N N . HIS A 1 153 ? 26.677 90.671 16.672 1.00 13.34 171 HIS A N 1
ATOM 1125 C CA . HIS A 1 153 ? 26.214 90.392 15.325 1.00 12.61 171 HIS A CA 1
ATOM 1126 C C . HIS A 1 153 ? 24.919 91.171 15.127 1.00 18.40 171 HIS A C 1
ATOM 1127 O O . HIS A 1 153 ? 23.896 90.878 15.760 1.00 14.87 171 HIS A O 1
ATOM 1134 N N . PHE A 1 154 ? 25.004 92.169 14.256 1.00 7.99 172 PHE A N 1
ATOM 1135 C CA . PHE A 1 154 ? 24.000 93.198 14.039 1.00 13.21 172 PHE A CA 1
ATOM 1136 C C . PHE A 1 154 ? 23.144 92.759 12.856 1.00 11.02 172 PHE A C 1
ATOM 1137 O O . PHE A 1 154 ? 23.655 92.591 11.742 1.00 11.77 172 PHE A O 1
ATOM 1145 N N . TYR A 1 155 ? 21.855 92.522 13.104 1.00 13.51 173 TYR A N 1
ATOM 1146 C CA . TYR A 1 155 ? 20.907 92.216 12.036 1.00 10.27 173 TYR A CA 1
ATOM 1147 C C . TYR A 1 155 ? 20.203 93.500 11.628 1.00 12.69 173 TYR A C 1
ATOM 1148 O O . TYR A 1 155 ? 19.631 94.191 12.479 1.00 13.63 173 TYR A O 1
ATOM 1157 N N . GLY A 1 156 ? 20.280 93.831 10.337 1.00 11.11 174 GLY A N 1
ATOM 1158 C CA . GLY A 1 156 ? 19.711 95.069 9.841 1.00 13.79 174 GLY A CA 1
ATOM 1159 C C . GLY A 1 156 ? 18.203 94.968 9.694 1.00 14.77 174 GLY A C 1
ATOM 1160 O O . GLY A 1 156 ? 17.655 93.944 9.272 1.00 11.69 174 GLY A O 1
ATOM 1161 N N . ASP A 1 157 ? 17.535 96.059 10.037 1.00 11.85 175 ASP A N 1
ATOM 1162 C CA . ASP A 1 157 ? 16.084 96.056 10.099 1.00 13.75 175 ASP A CA 1
ATOM 1163 C C . ASP A 1 157 ? 15.449 96.555 8.803 1.00 13.15 175 ASP A C 1
ATOM 1164 O O . ASP A 1 157 ? 15.203 95.766 7.884 1.00 20.15 175 ASP A O 1
ATOM 1169 N N . GLY A 1 158 ? 15.129 97.842 8.732 1.00 15.75 176 GLY A N 1
ATOM 1170 C CA . GLY A 1 158 ? 14.496 98.401 7.554 1.00 18.20 176 GLY A CA 1
ATOM 1171 C C . GLY A 1 158 ? 13.062 97.983 7.302 1.00 24.93 176 GLY A C 1
ATOM 1172 O O . GLY A 1 158 ? 12.480 98.420 6.299 1.00 16.97 176 GLY A O 1
ATOM 1173 N N . ARG A 1 159 ? 12.468 97.163 8.170 1.00 18.31 177 ARG A N 1
ATOM 1174 C CA . ARG A 1 159 ? 11.070 96.766 8.047 1.00 19.55 177 ARG A CA 1
ATOM 1175 C C . ARG A 1 159 ? 10.213 97.333 9.168 1.00 19.27 177 ARG A C 1
ATOM 1176 O O . ARG A 1 159 ? 9.130 97.865 8.912 1.00 14.24 177 ARG A O 1
ATOM 1184 N N . ASP A 1 160 ? 10.683 97.248 10.410 1.00 14.03 178 ASP A N 1
ATOM 1185 C CA . ASP A 1 160 ? 10.042 97.892 11.547 1.00 15.10 178 ASP A CA 1
ATOM 1186 C C . ASP A 1 160 ? 10.494 99.330 11.737 1.00 18.32 178 ASP A C 1
ATOM 1187 O O . ASP A 1 160 ? 9.992 100.004 12.638 1.00 14.51 178 ASP A O 1
ATOM 1192 N N . THR A 1 161 ? 11.445 99.781 10.922 1.00 15.07 179 THR A N 1
ATOM 1193 C CA . THR A 1 161 ? 11.975 101.132 10.893 1.00 17.80 179 THR A CA 1
ATOM 1194 C C . THR A 1 161 ? 12.267 101.422 9.423 1.00 19.61 179 THR A C 1
ATOM 1195 O O . THR A 1 161 ? 12.184 100.527 8.580 1.00 15.79 179 THR A O 1
ATOM 1199 N N . SER A 1 162 ? 12.650 102.656 9.100 1.00 20.31 180 SER A N 1
ATOM 1200 C CA . SER A 1 162 ? 12.767 103.006 7.692 1.00 17.86 180 SER A CA 1
ATOM 1201 C C . SER A 1 162 ? 13.950 102.279 7.044 1.00 21.17 180 SER A C 1
ATOM 1202 O O . SER A 1 162 ? 14.931 101.937 7.720 1.00 18.08 180 SER A O 1
ATOM 1205 N N . PRO A 1 163 ? 13.890 102.045 5.726 1.00 16.47 181 PRO A N 1
ATOM 1206 C CA . PRO A 1 163 ? 14.903 101.189 5.081 1.00 19.05 181 PRO A CA 1
ATOM 1207 C C . PRO A 1 163 ? 16.316 101.771 5.093 1.00 18.37 181 PRO A C 1
ATOM 1208 O O . PRO A 1 163 ? 17.271 101.022 4.858 1.00 16.83 181 PRO A O 1
ATOM 1212 N N . ASN A 1 164 ? 16.489 103.060 5.395 1.00 18.31 182 ASN A N 1
ATOM 1213 C CA . ASN A 1 164 ? 17.818 103.658 5.472 1.00 15.91 182 ASN A CA 1
ATOM 1214 C C . ASN A 1 164 ? 18.168 104.152 6.869 1.00 20.15 182 ASN A C 1
ATOM 1215 O O . ASN A 1 164 ? 19.051 105.011 7.016 1.00 18.60 182 ASN A O 1
ATOM 1220 N N . SER A 1 165 ? 17.529 103.611 7.905 1.00 15.55 183 SER A N 1
ATOM 1221 C CA . SER A 1 165 ? 17.850 104.026 9.266 1.00 18.60 183 SER A CA 1
ATOM 1222 C C . SER A 1 165 ? 18.985 103.217 9.869 1.00 15.58 183 SER A C 1
ATOM 1223 O O . SER A 1 165 ? 19.536 103.630 10.892 1.00 12.29 183 SER A O 1
ATOM 1226 N N . GLY A 1 166 ? 19.364 102.105 9.238 1.00 12.30 184 GLY A N 1
ATOM 1227 C CA . GLY A 1 166 ? 20.342 101.211 9.837 1.00 12.84 184 GLY A CA 1
ATOM 1228 C C . GLY A 1 166 ? 21.687 101.867 10.055 1.00 14.86 184 GLY A C 1
ATOM 1229 O O . GLY A 1 166 ? 22.412 101.518 10.996 1.00 12.95 184 GLY A O 1
ATOM 1230 N N . VAL A 1 167 ? 22.042 102.817 9.187 1.00 15.27 185 VAL A N 1
ATOM 1231 C CA . VAL A 1 167 ? 23.317 103.506 9.311 1.00 20.51 185 VAL A CA 1
ATOM 1232 C C . VAL A 1 167 ? 23.359 104.297 10.609 1.00 14.90 185 VAL A C 1
ATOM 1233 O O . VAL A 1 167 ? 24.402 104.389 11.269 1.00 18.41 185 VAL A O 1
ATOM 1237 N N . GLY A 1 168 ? 22.218 104.870 10.998 1.00 13.43 186 GLY A N 1
ATOM 1238 C CA . GLY A 1 168 ? 22.138 105.560 12.269 1.00 16.75 186 GLY A CA 1
ATOM 1239 C C . GLY A 1 168 ? 22.284 104.625 13.448 1.00 13.95 186 GLY A C 1
ATOM 1240 O O . GLY A 1 168 ? 23.017 104.917 14.395 1.00 12.42 186 GLY A O 1
ATOM 1241 N N . PHE A 1 169 ? 21.594 103.485 13.408 1.00 19.56 187 PHE A N 1
ATOM 1242 C CA . PHE A 1 169 ? 21.731 102.521 14.489 1.00 12.14 187 PHE A CA 1
ATOM 1243 C C . PHE A 1 169 ? 23.141 101.967 14.540 1.00 11.26 187 PHE A C 1
ATOM 1244 O O . PHE A 1 169 ? 23.670 101.731 15.622 1.00 12.10 187 PHE A O 1
ATOM 1252 N N . LEU A 1 170 ? 23.771 101.814 13.383 1.00 11.53 188 LEU A N 1
ATOM 1253 C CA . LEU A 1 170 ? 25.164 101.393 13.334 1.00 15.99 188 LEU A CA 1
ATOM 1254 C C . LEU A 1 170 ? 26.073 102.443 13.980 1.00 15.58 188 LEU A C 1
ATOM 1255 O O . LEU A 1 170 ? 26.902 102.118 14.839 1.00 12.57 188 LEU A O 1
ATOM 1260 N N . GLU A 1 171 ? 25.913 103.714 13.591 1.00 16.71 189 GLU A N 1
ATOM 1261 C CA . GLU A 1 171 ? 26.699 104.783 14.209 1.00 17.75 189 GLU A CA 1
ATOM 1262 C C . GLU A 1 171 ? 26.482 104.816 15.710 1.00 12.65 189 GLU A C 1
ATOM 1263 O O . GLU A 1 171 ? 27.444 104.874 16.482 1.00 13.07 189 GLU A O 1
ATOM 1269 N N . GLN A 1 172 ? 25.221 104.731 16.148 1.00 11.23 190 GLN A N 1
ATOM 1270 C CA . GLN A 1 172 ? 24.952 104.682 17.581 1.00 14.04 190 GLN A CA 1
ATOM 1271 C C . GLN A 1 172 ? 25.721 103.540 18.240 1.00 12.13 190 GLN A C 1
ATOM 1272 O O . GLN A 1 172 ? 26.284 103.710 19.327 1.00 12.01 190 GLN A O 1
ATOM 1278 N N . THR A 1 173 ? 25.726 102.363 17.602 1.00 12.67 191 THR A N 1
ATOM 1279 C CA . THR A 1 173 ? 26.309 101.170 18.215 1.00 15.95 191 THR A CA 1
ATOM 1280 C C . THR A 1 173 ? 27.830 101.298 18.306 1.00 15.77 191 THR A C 1
ATOM 1281 O O . THR A 1 173 ? 28.429 101.022 19.356 1.00 11.85 191 THR A O 1
ATOM 1285 N N . LEU A 1 174 ? 28.468 101.723 17.214 1.00 16.00 192 LEU A N 1
ATOM 1286 C CA . LEU A 1 174 ? 29.918 101.878 17.208 1.00 12.76 192 LEU A CA 1
ATOM 1287 C C . LEU A 1 174 ? 30.360 102.844 18.302 1.00 18.16 192 LEU A C 1
ATOM 1288 O O . LEU A 1 174 ? 31.315 102.574 19.042 1.00 14.96 192 LEU A O 1
ATOM 1293 N N . GLU A 1 175 ? 29.645 103.960 18.442 1.00 15.57 193 GLU A N 1
ATOM 1294 C CA . GLU A 1 175 ? 29.994 104.957 19.446 1.00 16.70 193 GLU A CA 1
ATOM 1295 C C . GLU A 1 175 ? 29.739 104.436 20.850 1.00 17.22 193 GLU A C 1
ATOM 1296 O O . GLU A 1 175 ? 30.533 104.686 21.763 1.00 16.59 193 GLU A O 1
ATOM 1302 N N . PHE A 1 176 ? 28.623 103.733 21.048 1.00 15.14 194 PHE A N 1
ATOM 1303 C CA . PHE A 1 176 ? 28.346 103.112 22.335 1.00 14.93 194 PHE A CA 1
ATOM 1304 C C . PHE A 1 176 ? 29.476 102.169 22.743 1.00 14.19 194 PHE A C 1
ATOM 1305 O O . PHE A 1 176 ? 29.959 102.215 23.879 1.00 13.19 194 PHE A O 1
ATOM 1313 N N . LEU A 1 177 ? 29.914 101.312 21.822 1.00 12.15 195 LEU A N 1
ATOM 1314 C CA . LEU A 1 177 ? 30.969 100.353 22.142 1.00 11.12 195 LEU A CA 1
ATOM 1315 C C . LEU A 1 177 ? 32.299 101.055 22.397 1.00 15.31 195 LEU A C 1
ATOM 1316 O O . LEU A 1 177 ? 33.021 100.699 23.332 1.00 12.83 195 LEU A O 1
ATOM 1321 N N . GLU A 1 178 ? 32.624 102.069 21.602 1.00 14.21 196 GLU A N 1
ATOM 1322 C CA A GLU A 1 178 ? 33.918 102.731 21.720 0.50 16.73 196 GLU A CA 1
ATOM 1323 C CA B GLU A 1 178 ? 33.919 102.733 21.719 0.50 16.73 196 GLU A CA 1
ATOM 1324 C C . GLU A 1 178 ? 33.972 103.685 22.910 1.00 19.15 196 GLU A C 1
ATOM 1325 O O . GLU A 1 178 ? 34.924 103.648 23.699 1.00 17.89 196 GLU A O 1
ATOM 1336 N N . LYS A 1 179 ? 32.976 104.558 23.043 1.00 14.17 197 LYS A N 1
ATOM 1337 C CA . LYS A 1 179 ? 33.026 105.644 24.015 1.00 17.52 197 LYS A CA 1
ATOM 1338 C C . LYS A 1 179 ? 32.249 105.370 25.288 1.00 18.06 197 LYS A C 1
ATOM 1339 O O . LYS A 1 179 ? 32.669 105.801 26.362 1.00 23.74 197 LYS A O 1
ATOM 1343 N N . THR A 1 180 ? 31.103 104.704 25.206 1.00 14.34 198 THR A N 1
ATOM 1344 C CA . THR A 1 180 ? 30.276 104.576 26.399 1.00 14.68 198 THR A CA 1
ATOM 1345 C C . THR A 1 180 ? 30.772 103.435 27.277 1.00 19.06 198 THR A C 1
ATOM 1346 O O . THR A 1 180 ? 31.016 103.628 28.467 1.00 20.51 198 THR A O 1
ATOM 1350 N N . THR A 1 181 ? 30.925 102.241 26.703 1.00 20.27 199 THR A N 1
ATOM 1351 C CA . THR A 1 181 ? 31.389 101.079 27.445 1.00 15.42 199 THR A CA 1
ATOM 1352 C C . THR A 1 181 ? 32.878 100.837 27.298 1.00 17.47 199 THR A C 1
ATOM 1353 O O . THR A 1 181 ? 33.486 100.282 28.217 1.00 17.28 199 THR A O 1
ATOM 1357 N N . GLY A 1 182 ? 33.474 101.264 26.187 1.00 16.02 200 GLY A N 1
ATOM 1358 C CA . GLY A 1 182 ? 34.852 100.893 25.884 1.00 17.84 200 GLY A CA 1
ATOM 1359 C C . GLY A 1 182 ? 35.070 99.398 25.942 1.00 15.98 200 GLY A C 1
ATOM 1360 O O . GLY A 1 182 ? 36.130 98.938 26.384 1.00 18.35 200 GLY A O 1
ATOM 1361 N N . TYR A 1 183 ? 34.081 98.624 25.487 1.00 15.21 201 TYR A N 1
ATOM 1362 C CA . TYR A 1 183 ? 34.045 97.182 25.697 1.00 12.01 201 TYR A CA 1
ATOM 1363 C C . TYR A 1 183 ? 33.021 96.598 24.741 1.00 18.19 201 TYR A C 1
ATOM 1364 O O . TYR A 1 183 ? 31.901 97.103 24.664 1.00 11.61 201 TYR A O 1
ATOM 1373 N N . GLY A 1 184 ? 33.386 95.520 24.062 1.00 13.16 202 GLY A N 1
ATOM 1374 C CA . GLY A 1 184 ? 32.537 94.903 23.064 1.00 15.72 202 GLY A CA 1
ATOM 1375 C C . GLY A 1 184 ? 32.926 95.338 21.663 1.00 15.19 202 GLY A C 1
ATOM 1376 O O . GLY A 1 184 ? 33.386 96.466 21.438 1.00 13.05 202 GLY A O 1
ATOM 1377 N N . LYS A 1 185 ? 32.774 94.418 20.704 1.00 12.38 203 LYS A N 1
ATOM 1378 C CA . LYS A 1 185 ? 33.205 94.637 19.323 1.00 13.52 203 LYS A CA 1
ATOM 1379 C C . LYS A 1 185 ? 32.122 94.200 18.349 1.00 17.97 203 LYS A C 1
ATOM 1380 O O . LYS A 1 185 ? 31.577 93.095 18.467 1.00 9.52 203 LYS A O 1
ATOM 1386 N N . LEU A 1 186 ? 31.850 95.045 17.357 1.00 15.08 204 LEU A N 1
ATOM 1387 C CA . LEU A 1 186 ? 30.951 94.649 16.279 1.00 13.97 204 LEU A CA 1
ATOM 1388 C C . LEU A 1 186 ? 31.674 93.659 15.376 1.00 16.79 204 LEU A C 1
ATOM 1389 O O . LEU A 1 186 ? 32.820 93.899 14.972 1.00 12.12 204 LEU A O 1
ATOM 1394 N N . ALA A 1 187 ? 31.022 92.519 15.110 1.00 8.73 205 ALA A N 1
ATOM 1395 C CA . ALA A 1 187 ? 31.604 91.413 14.351 1.00 16.10 205 ALA A CA 1
ATOM 1396 C C . ALA A 1 187 ? 30.953 91.163 12.997 1.00 16.28 205 ALA A C 1
ATOM 1397 O O . ALA A 1 187 ? 31.637 90.729 12.069 1.00 15.93 205 ALA A O 1
ATOM 1399 N N . THR A 1 188 ? 29.657 91.428 12.857 1.00 9.80 206 THR A N 1
ATOM 1400 C CA . THR A 1 188 ? 28.921 91.166 11.636 1.00 10.02 206 THR A CA 1
ATOM 1401 C C . THR A 1 188 ? 27.818 92.199 11.497 1.00 9.51 206 THR A C 1
ATOM 1402 O O . THR A 1 188 ? 27.227 92.615 12.499 1.00 13.87 206 THR A O 1
ATOM 1406 N N . VAL A 1 189 ? 27.548 92.585 10.256 1.00 16.32 207 VAL A N 1
ATOM 1407 C CA . VAL A 1 189 ? 26.308 93.247 9.855 1.00 14.45 207 VAL A CA 1
ATOM 1408 C C . VAL A 1 189 ? 25.688 92.426 8.728 1.00 15.93 207 VAL A C 1
ATOM 1409 O O . VAL A 1 189 ? 26.353 92.138 7.725 1.00 14.28 207 VAL A O 1
ATOM 1413 N N . VAL A 1 190 ? 24.420 92.051 8.889 1.00 15.23 208 VAL A N 1
ATOM 1414 C CA . VAL A 1 190 ? 23.689 91.345 7.834 1.00 13.54 208 VAL A CA 1
ATOM 1415 C C . VAL A 1 190 ? 22.201 91.647 7.974 1.00 13.95 208 VAL A C 1
ATOM 1416 O O . VAL A 1 190 ? 21.686 91.771 9.085 1.00 11.78 208 VAL A O 1
ATOM 1420 N N . GLY A 1 191 ? 21.511 91.746 6.838 1.00 12.01 209 GLY A N 1
ATOM 1421 C CA . GLY A 1 191 ? 20.107 92.128 6.853 1.00 14.47 209 GLY A CA 1
ATOM 1422 C C . GLY A 1 191 ? 19.217 91.014 7.369 1.00 13.08 209 GLY A C 1
ATOM 1423 O O . GLY A 1 191 ? 19.530 89.828 7.242 1.00 11.28 209 GLY A O 1
ATOM 1424 N N . ARG A 1 192 ? 18.081 91.414 7.956 1.00 12.72 210 ARG A N 1
ATOM 1425 C CA . ARG A 1 192 ? 17.110 90.461 8.492 1.00 13.27 210 ARG A CA 1
ATOM 1426 C C . ARG A 1 192 ? 16.526 89.540 7.429 1.00 13.60 210 ARG A C 1
ATOM 1427 O O . ARG A 1 192 ? 16.022 88.466 7.774 1.00 15.77 210 ARG A O 1
ATOM 1435 N N . TYR A 1 193 ? 16.553 89.939 6.156 1.00 16.85 211 TYR A N 1
ATOM 1436 C CA . TYR A 1 193 ? 16.134 89.041 5.083 1.00 18.96 211 TYR A CA 1
ATOM 1437 C C . TYR A 1 193 ? 16.859 87.705 5.188 1.00 23.78 211 TYR A C 1
ATOM 1438 O O . TYR A 1 193 ? 16.264 86.643 4.960 1.00 16.02 211 TYR A O 1
ATOM 1447 N N . TYR A 1 194 ? 18.148 87.743 5.545 1.00 17.31 212 TYR A N 1
ATOM 1448 C CA . TYR A 1 194 ? 18.964 86.543 5.686 1.00 13.55 212 TYR A CA 1
ATOM 1449 C C . TYR A 1 194 ? 18.879 85.937 7.087 1.00 13.40 212 TYR A C 1
ATOM 1450 O O . TYR A 1 194 ? 18.563 84.752 7.234 1.00 13.72 212 TYR A O 1
ATOM 1459 N N . ALA A 1 195 ? 19.134 86.739 8.121 1.00 12.44 213 ALA A N 1
ATOM 1460 C CA . ALA A 1 195 ? 19.263 86.212 9.475 1.00 14.66 213 ALA A CA 1
ATOM 1461 C C . ALA A 1 195 ? 17.930 85.765 10.056 1.00 14.23 213 ALA A C 1
ATOM 1462 O O . ALA A 1 195 ? 17.901 84.892 10.924 1.00 13.91 213 ALA A O 1
ATOM 1464 N N . MET A 1 196 ? 16.829 86.361 9.620 1.00 17.72 214 MET A N 1
ATOM 1465 C CA . MET A 1 196 ? 15.577 86.301 10.370 1.00 21.72 214 MET A CA 1
ATOM 1466 C C . MET A 1 196 ? 14.418 85.722 9.549 1.00 17.84 214 MET A C 1
ATOM 1467 O O . MET A 1 196 ? 13.245 85.995 9.835 1.00 17.22 214 MET A O 1
ATOM 1472 N N . ASP A 1 197 ? 14.744 84.904 8.548 1.00 16.89 215 ASP A N 1
ATOM 1473 C CA . ASP A 1 197 ? 13.739 84.175 7.781 1.00 14.98 215 ASP A CA 1
ATOM 1474 C C . ASP A 1 197 ? 12.898 83.289 8.686 1.00 15.09 215 ASP A C 1
ATOM 1475 O O . ASP A 1 197 ? 13.402 82.687 9.633 1.00 12.90 215 ASP A O 1
ATOM 1480 N N . ARG A 1 198 ? 11.598 83.178 8.368 1.00 19.93 216 ARG A N 1
ATOM 1481 C CA . ARG A 1 198 ? 10.710 82.290 9.113 1.00 17.62 216 ARG A CA 1
ATOM 1482 C C . ARG A 1 198 ? 9.930 81.351 8.196 1.00 27.31 216 ARG A C 1
ATOM 1483 O O . ARG A 1 198 ? 8.953 80.743 8.634 1.00 21.02 216 ARG A O 1
ATOM 1491 N N . ASP A 1 199 ? 10.353 81.207 6.944 1.00 16.24 217 ASP A N 1
ATOM 1492 C CA . ASP A 1 199 ? 9.642 80.404 5.957 1.00 20.34 217 ASP A CA 1
ATOM 1493 C C . ASP A 1 199 ? 10.466 79.210 5.495 1.00 21.98 217 ASP A C 1
ATOM 1494 O O . ASP A 1 199 ? 10.246 78.695 4.398 1.00 22.31 217 ASP A O 1
ATOM 1499 N N . ASN A 1 200 ? 11.426 78.773 6.303 1.00 19.29 218 ASN A N 1
ATOM 1500 C CA . ASN A 1 200 ? 12.238 77.607 5.975 1.00 24.84 218 ASN A CA 1
ATOM 1501 C C . ASN A 1 200 ? 13.013 77.803 4.681 1.00 26.18 218 ASN A C 1
ATOM 1502 O O . ASN A 1 200 ? 13.248 76.851 3.930 1.00 27.88 218 ASN A O 1
ATOM 1507 N N . ARG A 1 201 ? 13.420 79.045 4.413 1.00 28.24 219 ARG A N 1
ATOM 1508 C CA . ARG A 1 201 ? 14.325 79.342 3.301 1.00 18.09 219 ARG A CA 1
ATOM 1509 C C . ARG A 1 201 ? 15.752 79.297 3.851 1.00 24.44 219 ARG A C 1
ATOM 1510 O O . ARG A 1 201 ? 16.391 80.308 4.156 1.00 20.84 219 ARG A O 1
ATOM 1513 N N . TRP A 1 202 ? 16.250 78.074 3.988 1.00 21.33 220 TRP A N 1
ATOM 1514 C CA . TRP A 1 202 ? 17.519 77.848 4.655 1.00 21.09 220 TRP A CA 1
ATOM 1515 C C . TRP A 1 202 ? 18.705 78.391 3.869 1.00 27.15 220 TRP A C 1
ATOM 1516 O O . TRP A 1 202 ? 19.776 78.597 4.454 1.00 18.55 220 TRP A O 1
ATOM 1527 N N . GLU A 1 203 ? 18.535 78.642 2.573 1.00 19.16 221 GLU A N 1
ATOM 1528 C CA . GLU A 1 203 ? 19.587 79.275 1.796 1.00 20.46 221 GLU A CA 1
ATOM 1529 C C . GLU A 1 203 ? 19.766 80.740 2.182 1.00 20.04 221 GLU A C 1
ATOM 1530 O O . GLU A 1 203 ? 20.847 81.297 1.985 1.00 14.51 221 GLU A O 1
ATOM 1536 N N . ARG A 1 204 ? 18.731 81.374 2.723 1.00 17.98 222 ARG A N 1
ATOM 1537 C CA . ARG A 1 204 ? 18.886 82.713 3.275 1.00 16.25 222 ARG A CA 1
ATOM 1538 C C . ARG A 1 204 ? 19.554 82.662 4.645 1.00 16.94 222 ARG A C 1
ATOM 1539 O O . ARG A 1 204 ? 20.515 83.395 4.900 1.00 17.50 222 ARG A O 1
ATOM 1547 N N . ILE A 1 205 ? 19.074 81.790 5.536 1.00 16.70 223 ILE A N 1
ATOM 1548 C CA . ILE A 1 205 ? 19.735 81.606 6.831 1.00 19.85 223 ILE A CA 1
ATOM 1549 C C . ILE A 1 205 ? 21.219 81.342 6.636 1.00 14.97 223 ILE A C 1
ATOM 1550 O O . ILE A 1 205 ? 22.071 81.839 7.398 1.00 15.37 223 ILE A O 1
ATOM 1555 N N . ASN A 1 206 ? 21.559 80.558 5.611 1.00 16.33 224 ASN A N 1
ATOM 1556 C CA . ASN A 1 206 ? 22.956 80.173 5.430 1.00 20.22 224 ASN A CA 1
ATOM 1557 C C . ASN A 1 206 ? 23.860 81.385 5.218 1.00 14.98 224 ASN A C 1
ATOM 1558 O O . ASN A 1 206 ? 25.031 81.360 5.615 1.00 18.70 224 ASN A O 1
ATOM 1563 N N . VAL A 1 207 ? 23.349 82.439 4.580 1.00 15.29 225 VAL A N 1
ATOM 1564 C CA . VAL A 1 207 ? 24.157 83.639 4.374 1.00 17.24 225 VAL A CA 1
ATOM 1565 C C . VAL A 1 207 ? 24.570 84.222 5.716 1.00 14.49 225 VAL A C 1
ATOM 1566 O O . VAL A 1 207 ? 25.732 84.600 5.923 1.00 11.44 225 VAL A O 1
ATOM 1570 N N . ALA A 1 208 ? 23.605 84.338 6.631 1.00 14.85 226 ALA A N 1
ATOM 1571 C CA . ALA A 1 208 ? 23.870 84.814 7.981 1.00 14.35 226 ALA A CA 1
ATOM 1572 C C . ALA A 1 208 ? 24.734 83.821 8.754 1.00 18.84 226 ALA A C 1
ATOM 1573 O O . ALA A 1 208 ? 25.662 84.217 9.471 1.00 13.78 226 ALA A O 1
ATOM 1575 N N . TYR A 1 209 ? 24.440 82.523 8.613 1.00 11.81 227 TYR A N 1
ATOM 1576 C CA . TYR A 1 209 ? 25.190 81.493 9.315 1.00 12.60 227 TYR A CA 1
ATOM 1577 C C . TYR A 1 209 ? 26.663 81.519 8.912 1.00 15.50 227 TYR A C 1
ATOM 1578 O O . TYR A 1 209 ? 27.560 81.473 9.768 1.00 14.14 227 TYR A O 1
ATOM 1587 N N . GLU A 1 210 ? 26.929 81.615 7.609 1.00 10.67 228 GLU A N 1
ATOM 1588 C CA . G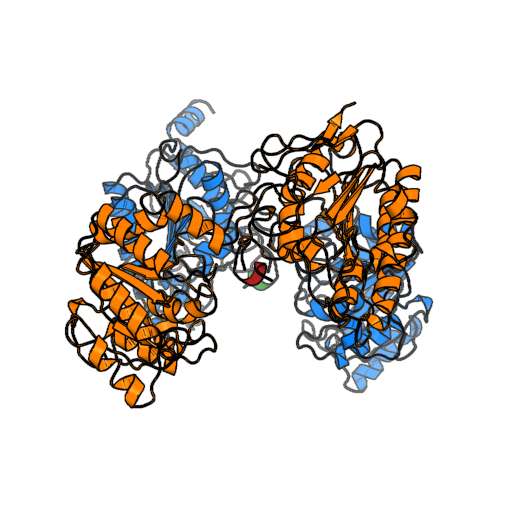LU A 1 210 ? 28.310 81.573 7.131 1.00 17.38 228 GLU A CA 1
ATOM 1589 C C . GLU A 1 210 ? 29.057 82.845 7.482 1.00 16.30 228 GLU A C 1
ATOM 1590 O O . GLU A 1 210 ? 30.267 82.798 7.738 1.00 17.08 228 GLU A O 1
ATOM 1596 N N . ALA A 1 211 ? 28.352 83.980 7.517 1.00 12.78 229 ALA A N 1
ATOM 1597 C CA . ALA A 1 211 ? 28.955 85.217 8.002 1.00 17.19 229 ALA A CA 1
ATOM 1598 C C . ALA A 1 211 ? 29.398 85.059 9.456 1.00 16.40 229 ALA A C 1
ATOM 1599 O O . ALA A 1 211 ? 30.538 85.377 9.816 1.00 13.55 229 ALA A O 1
ATOM 1601 N N . MET A 1 212 ? 28.527 84.502 10.293 1.00 11.64 230 MET A N 1
ATOM 1602 C CA . MET A 1 212 ? 28.821 84.395 11.717 1.00 9.91 230 MET A CA 1
ATOM 1603 C C . MET A 1 212 ? 29.872 83.325 12.002 1.00 14.34 230 MET A C 1
ATOM 1604 O O . MET A 1 212 ? 30.741 83.524 12.857 1.00 16.28 230 MET A O 1
ATOM 1609 N N . ILE A 1 213 ? 29.825 82.202 11.284 1.00 17.99 231 ILE A N 1
ATOM 1610 C CA . ILE A 1 213 ? 30.693 81.049 11.552 1.00 11.54 231 ILE A CA 1
ATOM 1611 C C . ILE A 1 213 ? 32.016 81.143 10.805 1.00 14.17 231 ILE A C 1
ATOM 1612 O O . ILE A 1 213 ? 33.048 80.679 11.305 1.00 15.56 231 ILE A O 1
ATOM 1617 N N . GLY A 1 214 ? 31.997 81.655 9.581 1.00 14.03 232 GLY A N 1
ATOM 1618 C CA . GLY A 1 214 ? 33.173 81.601 8.731 1.00 18.88 232 GLY A CA 1
ATOM 1619 C C . GLY A 1 214 ? 33.601 82.917 8.119 1.00 20.67 232 GLY A C 1
ATOM 1620 O O . GLY A 1 214 ? 34.539 82.950 7.315 1.00 15.81 232 GLY A O 1
ATOM 1621 N N . GLY A 1 215 ? 32.937 84.009 8.489 1.00 23.77 233 GLY A N 1
ATOM 1622 C CA . GLY A 1 215 ? 33.334 85.312 7.998 1.00 19.70 233 GLY A CA 1
ATOM 1623 C C . GLY A 1 215 ? 33.150 85.468 6.513 1.00 20.61 233 GLY A C 1
ATOM 1624 O O . GLY A 1 215 ? 33.932 86.170 5.870 1.00 18.10 233 GLY A O 1
ATOM 1625 N N . VAL A 1 216 ? 32.144 84.810 5.947 1.00 19.72 234 VAL A N 1
ATOM 1626 C CA . VAL A 1 216 ? 31.821 84.933 4.532 1.00 14.25 234 VAL A CA 1
ATOM 1627 C C . VAL A 1 216 ? 31.041 86.230 4.338 1.00 19.14 234 VAL A C 1
ATOM 1628 O O . VAL A 1 216 ? 29.882 86.337 4.740 1.00 18.85 234 VAL A O 1
ATOM 1632 N N . GLY A 1 217 ? 31.673 87.203 3.697 1.00 16.04 235 GLY A N 1
ATOM 1633 C CA . GLY A 1 217 ? 31.089 88.516 3.503 1.00 18.35 235 GLY A CA 1
ATOM 1634 C C . GLY A 1 217 ? 32.187 89.500 3.148 1.00 15.84 235 GLY A C 1
ATOM 1635 O O . GLY A 1 217 ? 33.299 89.107 2.815 1.00 15.19 235 GLY A O 1
ATOM 1636 N N . GLU A 1 218 ? 31.850 90.787 3.225 1.00 20.85 236 GLU A N 1
ATOM 1637 C CA . GLU A 1 218 ? 32.795 91.856 2.905 1.00 18.06 236 GLU A CA 1
ATOM 1638 C C . GLU A 1 218 ? 33.568 92.240 4.161 1.00 12.37 236 GLU A C 1
ATOM 1639 O O . GLU A 1 218 ? 32.971 92.597 5.182 1.00 15.18 236 GLU A O 1
ATOM 1645 N N . THR A 1 219 ? 34.897 92.163 4.087 1.00 17.62 237 THR A N 1
ATOM 1646 C CA . THR A 1 219 ? 35.741 92.607 5.192 1.00 16.02 237 THR A CA 1
ATOM 1647 C C . THR A 1 219 ? 35.665 94.124 5.333 1.00 21.65 237 THR A C 1
ATOM 1648 O O . THR A 1 219 ? 35.766 94.859 4.348 1.00 15.99 237 THR A O 1
ATOM 1652 N N . SER A 1 220 ? 35.496 94.587 6.565 1.00 17.29 238 SER A N 1
ATOM 1653 C CA . SER A 1 220 ? 35.546 96.007 6.876 1.00 19.94 238 SER A CA 1
ATOM 1654 C C . SER A 1 220 ? 36.037 96.144 8.312 1.00 13.68 238 SER A C 1
ATOM 1655 O O . SER A 1 220 ? 36.511 95.177 8.916 1.00 18.94 238 SER A O 1
ATOM 1658 N N . ASP A 1 221 ? 35.958 97.356 8.851 1.00 20.26 239 ASP A N 1
ATOM 1659 C CA . ASP A 1 221 ? 36.400 97.625 10.213 1.00 11.88 239 ASP A CA 1
ATOM 1660 C C . ASP A 1 221 ? 35.581 98.792 10.750 1.00 16.69 239 ASP A C 1
ATOM 1661 O O . ASP A 1 221 ? 34.747 99.359 10.042 1.00 13.57 239 ASP A O 1
ATOM 1666 N N . GLU A 1 222 ? 35.822 99.154 12.011 1.00 20.06 240 GLU A N 1
ATOM 1667 C CA . GLU A 1 222 ? 35.041 100.230 12.609 1.00 20.61 240 GLU A CA 1
ATOM 1668 C C . GLU A 1 222 ? 35.141 101.496 11.776 1.00 18.01 240 GLU A C 1
ATOM 1669 O O . GLU A 1 222 ? 34.142 102.186 11.569 1.00 18.26 240 GLU A O 1
ATOM 1675 N N . ALA A 1 223 ? 36.334 101.805 11.267 1.00 20.43 241 ALA A N 1
ATOM 1676 C CA . ALA A 1 223 ? 36.519 103.057 10.542 1.00 24.87 241 ALA A CA 1
ATOM 1677 C C . ALA A 1 223 ? 35.780 103.055 9.211 1.00 18.16 241 ALA A C 1
ATOM 1678 O O . ALA A 1 223 ? 35.403 104.123 8.718 1.00 23.24 241 ALA A O 1
ATOM 1680 N N . GLY A 1 224 ? 35.546 101.876 8.628 1.00 18.92 242 GLY A N 1
ATOM 1681 C CA . GLY A 1 224 ? 35.041 101.789 7.271 1.00 15.20 242 GLY A CA 1
ATOM 1682 C C . GLY A 1 224 ? 33.602 101.330 7.108 1.00 20.43 242 GLY A C 1
ATOM 1683 O O . GLY A 1 224 ? 33.038 101.501 6.030 1.00 17.14 242 GLY A O 1
ATOM 1684 N N . VAL A 1 225 ? 32.977 100.799 8.162 1.00 14.83 243 VAL A N 1
ATOM 1685 C CA . VAL A 1 225 ? 31.725 100.061 7.983 1.00 16.22 243 VAL A CA 1
ATOM 1686 C C . VAL A 1 225 ? 30.559 100.989 7.637 1.00 16.84 243 VAL A C 1
ATOM 1687 O O . VAL A 1 225 ? 29.688 100.626 6.838 1.00 14.12 243 VAL A O 1
ATOM 1691 N N . VAL A 1 226 ? 30.494 102.179 8.241 1.00 14.50 244 VAL A N 1
ATOM 1692 C CA . VAL A 1 226 ? 29.426 103.106 7.863 1.00 15.55 244 VAL A CA 1
ATOM 1693 C C . VAL A 1 226 ? 29.507 103.423 6.379 1.00 19.83 244 VAL A C 1
ATOM 1694 O O . VAL A 1 226 ? 28.486 103.463 5.681 1.00 14.53 244 VAL A O 1
ATOM 1698 N N . GLU A 1 227 ? 30.725 103.635 5.866 1.00 17.42 245 GLU A N 1
ATOM 1699 C CA . GLU A 1 227 ? 30.879 103.935 4.447 1.00 21.61 245 GLU A CA 1
ATOM 1700 C C . GLU A 1 227 ? 30.433 102.763 3.575 1.00 18.78 245 GLU A C 1
ATOM 1701 O O . GLU A 1 227 ? 29.847 102.968 2.502 1.00 17.50 245 GLU A O 1
ATOM 1704 N N . VAL A 1 228 ? 30.703 101.527 4.007 1.00 16.08 246 VAL A N 1
ATOM 1705 C CA . VAL A 1 228 ? 30.231 100.359 3.255 1.00 18.23 246 VAL A CA 1
ATOM 1706 C C . VAL A 1 228 ? 28.717 100.401 3.133 1.00 16.15 246 VAL A C 1
ATOM 1707 O O . VAL A 1 228 ? 28.154 100.244 2.042 1.00 16.79 246 VAL A O 1
ATOM 1711 N N . VAL A 1 229 ? 28.037 100.611 4.261 1.00 12.85 247 VAL A N 1
ATOM 1712 C CA . VAL A 1 229 ? 26.576 100.653 4.271 1.00 11.99 247 VAL A CA 1
ATOM 1713 C C . VAL A 1 229 ? 26.064 101.762 3.364 1.00 17.68 247 VAL A C 1
ATOM 1714 O O . VAL A 1 229 ? 25.089 101.573 2.624 1.00 17.80 247 VAL A O 1
ATOM 1718 N N . ARG A 1 230 ? 26.698 102.939 3.409 1.00 19.06 248 ARG A N 1
ATOM 1719 C CA . ARG A 1 230 ? 26.239 104.035 2.558 1.00 26.39 248 ARG A CA 1
ATOM 1720 C C . ARG A 1 230 ? 26.369 103.666 1.085 1.00 18.66 248 ARG A C 1
ATOM 1721 O O . ARG A 1 230 ? 25.499 103.997 0.273 1.00 18.70 248 ARG A O 1
ATOM 1729 N N . LYS A 1 231 ? 27.446 102.973 0.726 1.00 18.83 249 LYS A N 1
ATOM 1730 C CA . LYS A 1 231 ? 27.579 102.469 -0.636 1.00 19.66 249 LYS A CA 1
ATOM 1731 C C . LYS A 1 231 ? 26.507 101.432 -0.954 1.00 22.77 249 LYS A C 1
ATOM 1732 O O . LYS A 1 231 ? 25.980 101.406 -2.070 1.00 15.78 249 LYS A O 1
ATOM 1738 N N . ARG A 1 232 ? 26.145 100.586 0.013 1.00 17.65 250 ARG A N 1
ATOM 1739 C CA . ARG A 1 232 ? 25.038 99.657 -0.224 1.00 18.76 250 ARG A CA 1
ATOM 1740 C C . ARG A 1 232 ? 23.753 100.430 -0.494 1.00 14.62 250 ARG A C 1
ATOM 1741 O O . ARG A 1 232 ? 23.020 100.135 -1.446 1.00 15.79 250 ARG A O 1
ATOM 1749 N N . TYR A 1 233 ? 23.478 101.441 0.330 1.00 22.85 251 TYR A N 1
ATOM 1750 C CA . TYR A 1 233 ? 22.296 102.274 0.139 1.00 22.87 251 TYR A CA 1
ATOM 1751 C C . TYR A 1 233 ? 22.293 102.923 -1.241 1.00 20.37 251 TYR A C 1
ATOM 1752 O O . TYR A 1 233 ? 21.261 102.971 -1.915 1.00 17.83 251 TYR A O 1
ATOM 1761 N N . ALA A 1 234 ? 23.430 103.481 -1.655 1.00 18.27 252 ALA A N 1
ATOM 1762 C CA . ALA A 1 234 ? 23.486 104.116 -2.966 1.00 22.74 252 ALA A CA 1
ATOM 1763 C C . ALA A 1 234 ? 23.210 103.120 -4.086 1.00 24.73 252 ALA A C 1
ATOM 1764 O O . ALA A 1 234 ? 22.793 103.530 -5.175 1.00 19.74 252 ALA A O 1
ATOM 1766 N N . ALA A 1 235 ? 23.455 101.831 -3.845 1.00 23.72 253 ALA A N 1
ATOM 1767 C CA . ALA A 1 235 ? 23.155 100.767 -4.794 1.00 25.37 253 ALA A CA 1
ATOM 1768 C C . ALA A 1 235 ? 21.788 100.136 -4.556 1.00 23.36 253 ALA A C 1
ATOM 1769 O O . ALA A 1 235 ? 21.509 99.057 -5.088 1.00 28.81 253 ALA A O 1
ATOM 1771 N N . ASP A 1 236 ? 20.934 100.781 -3.767 1.00 22.11 254 ASP A N 1
ATOM 1772 C CA . ASP A 1 236 ? 19.571 100.323 -3.528 1.00 27.23 254 ASP A CA 1
ATOM 1773 C C . ASP A 1 236 ? 19.521 99.000 -2.756 1.00 22.44 254 ASP A C 1
ATOM 1774 O O . ASP A 1 236 ? 18.543 98.249 -2.845 1.00 22.68 254 ASP A O 1
ATOM 1779 N N . GLU A 1 237 ? 20.555 98.711 -1.975 1.00 22.86 255 GLU A N 1
ATOM 1780 C CA . GLU A 1 237 ? 20.544 97.584 -1.046 1.00 18.47 255 GLU A CA 1
ATOM 1781 C C . GLU A 1 237 ? 20.299 98.166 0.343 1.00 21.71 255 GLU A C 1
ATOM 1782 O O . GLU A 1 237 ? 21.204 98.734 0.964 1.00 18.48 255 GLU A O 1
ATOM 1788 N N . THR A 1 238 ? 19.060 98.048 0.819 1.00 21.72 256 THR A N 1
ATOM 1789 C CA . THR A 1 238 ? 18.665 98.689 2.060 1.00 20.05 256 THR A CA 1
ATOM 1790 C C . THR A 1 238 ? 18.897 97.751 3.247 1.00 17.41 256 THR A C 1
ATOM 1791 O O . THR A 1 238 ? 19.390 96.627 3.107 1.00 16.89 256 THR A O 1
ATOM 1795 N N . ASP A 1 239 ? 18.503 98.224 4.430 1.00 13.27 257 ASP A N 1
ATOM 1796 C CA . ASP A 1 239 ? 18.858 97.560 5.686 1.00 15.84 257 ASP A CA 1
ATOM 1797 C C . ASP A 1 239 ? 18.421 96.104 5.693 1.00 14.21 257 ASP A C 1
ATOM 1798 O O . ASP A 1 239 ? 19.162 95.216 6.136 1.00 11.16 257 ASP A O 1
ATOM 1803 N N . GLU A 1 240 ? 17.185 95.850 5.261 1.00 10.74 258 GLU A N 1
ATOM 1804 C CA . GLU A 1 240 ? 16.621 94.515 5.345 1.00 16.96 258 GLU A CA 1
ATOM 1805 C C . GLU A 1 240 ? 17.417 93.521 4.511 1.00 21.98 258 GLU A C 1
ATOM 1806 O O . GLU A 1 240 ? 17.454 92.325 4.830 1.00 14.29 258 GLU A O 1
ATOM 1812 N N . PHE A 1 241 ? 18.073 94.003 3.457 1.00 15.49 259 PHE A N 1
ATOM 1813 C CA . PHE A 1 241 ? 18.716 93.158 2.465 1.00 14.76 259 PHE A CA 1
ATOM 1814 C C . PHE A 1 241 ? 20.239 93.267 2.477 1.00 16.19 259 PHE A C 1
ATOM 1815 O O . PHE A 1 241 ? 20.888 92.801 1.536 1.00 16.16 259 PHE A O 1
ATOM 1823 N N . LEU A 1 242 ? 20.830 93.840 3.529 1.00 14.91 260 LEU A N 1
ATOM 1824 C CA . LEU A 1 242 ? 22.278 94.031 3.535 1.00 16.06 260 LEU A CA 1
ATOM 1825 C C . LEU A 1 242 ? 22.979 92.683 3.464 1.00 16.70 260 LEU A C 1
ATOM 1826 O O . LEU A 1 242 ? 22.755 91.811 4.307 1.00 17.79 260 LEU A O 1
ATOM 1831 N N . LYS A 1 243 ? 23.841 92.519 2.469 1.00 16.38 261 LYS A N 1
ATOM 1832 C CA . LYS A 1 243 ? 24.707 91.351 2.443 1.00 16.27 261 LYS A CA 1
ATOM 1833 C C . LYS A 1 243 ? 25.807 91.478 3.502 1.00 14.21 261 LYS A C 1
ATOM 1834 O O . LYS A 1 243 ? 26.166 92.586 3.921 1.00 14.51 261 LYS A O 1
ATOM 1840 N N . PRO A 1 244 ? 26.347 90.353 3.964 1.00 15.23 262 PRO A N 1
ATOM 1841 C CA . PRO A 1 244 ? 27.142 90.376 5.198 1.00 14.33 262 PRO A CA 1
ATOM 1842 C C . PRO A 1 244 ? 28.365 91.271 5.112 1.00 15.33 262 PRO A C 1
ATOM 1843 O O . PRO A 1 244 ? 29.067 91.317 4.098 1.00 17.37 262 PRO A O 1
ATOM 1847 N N . ILE A 1 245 ? 28.608 91.989 6.202 1.00 14.92 263 ILE A N 1
ATOM 1848 C CA . ILE A 1 245 ? 29.842 92.737 6.414 1.00 14.40 263 ILE A CA 1
ATOM 1849 C C . ILE A 1 245 ? 30.514 92.140 7.642 1.00 15.75 263 ILE A C 1
ATOM 1850 O O . ILE A 1 245 ? 29.852 91.902 8.662 1.00 11.55 263 ILE A O 1
ATOM 1855 N N . ILE A 1 246 ? 31.816 91.878 7.527 1.00 15.23 264 ILE A N 1
ATOM 1856 C CA . ILE A 1 246 ? 32.577 91.067 8.472 1.00 11.59 264 ILE A CA 1
ATOM 1857 C C . ILE A 1 246 ? 33.641 91.958 9.125 1.00 15.61 264 ILE A C 1
ATOM 1858 O O . ILE A 1 246 ? 34.493 92.522 8.433 1.00 17.45 264 ILE A O 1
ATOM 1863 N N . LEU A 1 247 ? 33.598 92.075 10.446 1.00 18.12 265 LEU A N 1
ATOM 1864 C CA . LEU A 1 247 ? 34.594 92.820 11.201 1.00 15.71 265 LEU A CA 1
ATOM 1865 C C . LEU A 1 247 ? 35.252 91.893 12.211 1.00 18.93 265 LEU A C 1
ATOM 1866 O O . LEU A 1 247 ? 34.702 90.850 12.570 1.00 14.17 265 LEU A O 1
ATOM 1871 N N . GLN A 1 248 ? 36.441 92.298 12.666 1.00 17.19 266 GLN A N 1
ATOM 1872 C CA . GLN A 1 248 ? 37.266 91.606 13.657 1.00 12.85 266 GLN A CA 1
ATOM 1873 C C . GLN A 1 248 ? 37.929 90.331 13.136 1.00 16.44 266 GLN A C 1
ATOM 1874 O O . GLN A 1 248 ? 38.615 89.654 13.906 1.00 15.99 266 GLN A O 1
ATOM 1880 N N . GLY A 1 249 ? 37.702 89.948 11.887 1.00 13.81 267 GLY A N 1
ATOM 1881 C CA . GLY A 1 249 ? 38.261 88.721 11.341 1.00 15.61 267 GLY A CA 1
ATOM 1882 C C . GLY A 1 249 ? 37.816 87.466 12.078 1.00 19.08 267 GLY A C 1
ATOM 1883 O O . GLY A 1 249 ? 36.688 87.354 12.572 1.00 16.50 267 GLY A O 1
ATOM 1884 N N . GLU A 1 250 ? 38.732 86.491 12.158 1.00 19.59 268 GLU A N 1
ATOM 1885 C CA . GLU A 1 250 ? 38.378 85.186 12.722 1.00 22.65 268 GLU A CA 1
ATOM 1886 C C . GLU A 1 250 ? 37.954 85.282 14.179 1.00 15.97 268 GLU A C 1
ATOM 1887 O O . GLU A 1 250 ? 37.094 84.515 14.622 1.00 16.47 268 GLU A O 1
ATOM 1890 N N . LYS A 1 251 ? 38.541 86.198 14.945 1.00 17.08 269 LYS A N 1
ATOM 1891 C CA . LYS A 1 251 ? 38.223 86.253 16.365 1.00 20.69 269 LYS A CA 1
ATOM 1892 C C . LYS A 1 251 ? 36.764 86.618 16.596 1.00 15.94 269 LYS A C 1
ATOM 1893 O O . LYS A 1 251 ? 36.180 86.222 17.608 1.00 17.33 269 LYS A O 1
ATOM 1899 N N . GLY A 1 252 ? 36.149 87.334 15.665 1.00 19.63 270 GLY A N 1
ATOM 1900 C CA . GLY A 1 252 ? 34.748 87.687 15.818 1.00 16.94 270 GLY A CA 1
ATOM 1901 C C . GLY A 1 252 ? 33.767 86.630 15.359 1.00 13.76 270 GLY A C 1
ATOM 1902 O O . GLY A 1 252 ? 32.557 86.802 15.554 1.00 13.30 270 GLY A O 1
ATOM 1903 N N . ARG A 1 253 ? 34.248 85.549 14.757 1.00 11.88 271 ARG A N 1
ATOM 1904 C CA . ARG A 1 253 ? 33.358 84.464 14.373 1.00 15.93 271 ARG A CA 1
ATOM 1905 C C . ARG A 1 253 ? 32.918 83.662 15.592 1.00 17.66 271 ARG A C 1
ATOM 1906 O O . ARG A 1 253 ? 33.563 83.652 16.643 1.00 11.95 271 ARG A O 1
ATOM 1914 N N . VAL A 1 254 ? 31.788 82.978 15.432 1.00 10.66 272 VAL A N 1
ATOM 1915 C CA . VAL A 1 254 ? 31.312 82.025 16.420 1.00 10.28 272 VAL A CA 1
ATOM 1916 C C . VAL A 1 254 ? 32.143 80.753 16.258 1.00 13.47 272 VAL A C 1
ATOM 1917 O O . VAL A 1 254 ? 32.034 80.059 15.244 1.00 19.39 272 VAL A O 1
ATOM 1921 N N . GLN A 1 255 ? 32.966 80.447 17.260 1.00 14.53 273 GLN A N 1
ATOM 1922 C CA . GLN A 1 255 ? 33.953 79.367 17.204 1.00 15.29 273 GLN A CA 1
ATOM 1923 C C . GLN A 1 255 ? 33.599 78.261 18.190 1.00 15.20 273 GLN A C 1
ATOM 1924 O O . GLN A 1 255 ? 32.687 78.398 19.003 1.00 10.95 273 GLN A O 1
ATOM 1930 N N . ASN A 1 256 ? 34.346 77.145 18.104 1.00 10.22 274 ASN A N 1
ATOM 1931 C CA . ASN A 1 256 ? 34.220 76.068 19.073 1.00 17.67 274 ASN A CA 1
ATOM 1932 C C . ASN A 1 256 ? 34.190 76.631 20.485 1.00 17.76 274 ASN A C 1
ATOM 1933 O O . ASN A 1 256 ? 35.012 77.479 20.851 1.00 13.68 274 ASN A O 1
ATOM 1938 N N . ASP A 1 257 ? 33.259 76.115 21.287 1.00 10.97 275 ASP A N 1
ATOM 1939 C CA . ASP A 1 257 ? 33.142 76.377 22.720 1.00 13.93 275 ASP A CA 1
ATOM 1940 C C . ASP A 1 257 ? 32.579 77.757 23.048 1.00 16.81 275 ASP A C 1
ATOM 1941 O O . ASP A 1 257 ? 32.501 78.112 24.230 1.00 19.05 275 ASP A O 1
ATOM 1946 N N . ASP A 1 258 ? 32.211 78.552 22.053 1.00 15.51 276 ASP A N 1
ATOM 1947 C CA . ASP A 1 258 ? 31.681 79.884 22.309 1.00 9.27 276 ASP A CA 1
ATOM 1948 C C . ASP A 1 258 ? 30.262 79.804 22.883 1.00 13.32 276 ASP A C 1
ATOM 1949 O O . ASP A 1 258 ? 29.593 78.768 22.833 1.00 15.02 276 ASP A O 1
ATOM 1954 N N . THR A 1 259 ? 29.815 80.933 23.437 1.00 12.70 277 THR A N 1
ATOM 1955 C CA . THR A 1 259 ? 28.496 81.094 24.042 1.00 11.20 277 THR A CA 1
ATOM 1956 C C . THR A 1 259 ? 27.806 82.242 23.307 1.00 11.60 277 THR A C 1
ATOM 1957 O O . THR A 1 259 ? 28.464 83.209 22.897 1.00 10.76 277 THR A O 1
ATOM 1961 N N . ILE A 1 260 ? 26.503 82.110 23.058 1.00 13.03 278 ILE A N 1
ATOM 1962 C CA . ILE A 1 260 ? 25.796 83.088 22.231 1.00 12.44 278 ILE A CA 1
ATOM 1963 C C . ILE A 1 260 ? 24.428 83.395 22.828 1.00 11.43 278 ILE A C 1
ATOM 1964 O O . ILE A 1 260 ? 23.677 82.479 23.176 1.00 13.38 278 ILE A O 1
ATOM 1969 N N . ILE A 1 261 ? 24.108 84.681 22.923 1.00 10.30 279 ILE A N 1
ATOM 1970 C CA . ILE A 1 261 ? 22.809 85.171 23.381 1.00 7.62 279 ILE A CA 1
ATOM 1971 C C . ILE A 1 261 ? 22.136 85.877 22.208 1.00 17.11 279 ILE A C 1
ATOM 1972 O O . ILE A 1 261 ? 22.704 86.814 21.627 1.00 12.72 279 ILE A O 1
ATOM 1977 N N . PHE A 1 262 ? 20.924 85.444 21.865 1.00 9.38 280 PHE A N 1
ATOM 1978 C CA . PHE A 1 262 ? 20.066 86.208 20.956 1.00 15.12 280 PHE A CA 1
ATOM 1979 C C . PHE A 1 262 ? 19.182 87.151 21.780 1.00 13.12 280 PHE A C 1
ATOM 1980 O O . PHE A 1 262 ? 18.575 86.727 22.768 1.00 11.04 280 PHE A O 1
ATOM 1988 N N . PHE A 1 263 ? 19.111 88.434 21.389 1.00 10.60 281 PHE A N 1
ATOM 1989 C CA . PHE A 1 263 ? 18.403 89.403 22.211 1.00 11.21 281 PHE A CA 1
ATOM 1990 C C . PHE A 1 263 ? 17.004 89.738 21.713 1.00 14.87 281 PHE A C 1
ATOM 1991 O O . PHE A 1 263 ? 16.286 90.460 22.403 1.00 14.24 281 PHE A O 1
ATOM 1999 N N . ASP A 1 264 ? 16.586 89.205 20.569 1.00 17.49 282 ASP A N 1
ATOM 2000 C CA . ASP A 1 264 ? 15.213 89.401 20.127 1.00 16.01 282 ASP A CA 1
ATOM 2001 C C . ASP A 1 264 ? 14.274 88.714 21.102 1.00 13.15 282 ASP A C 1
ATOM 2002 O O . ASP A 1 264 ? 14.534 87.588 21.534 1.00 14.51 282 ASP A O 1
ATOM 2007 N N . TYR A 1 265 ? 13.177 89.402 21.456 1.00 12.36 283 TYR A N 1
ATOM 2008 C CA . TYR A 1 265 ? 12.138 88.812 22.296 1.00 12.43 283 TYR A CA 1
ATOM 2009 C C . TYR A 1 265 ? 10.981 88.203 21.510 1.00 16.49 283 TYR A C 1
ATOM 2010 O O . TYR A 1 265 ? 10.122 87.546 22.113 1.00 16.30 283 TYR A O 1
ATOM 2019 N N . ARG A 1 266 ? 10.907 88.419 20.202 1.00 14.80 284 ARG A N 1
ATOM 2020 C CA . ARG A 1 266 ? 9.864 87.821 19.382 1.00 16.53 284 ARG A CA 1
ATOM 2021 C C . ARG A 1 266 ? 10.412 86.539 18.755 1.00 17.22 284 ARG A C 1
ATOM 2022 O O . ARG A 1 266 ? 11.399 86.579 18.023 1.00 15.61 284 ARG A O 1
ATOM 2030 N N . ALA A 1 267 ? 9.756 85.413 19.033 1.00 13.51 285 ALA A N 1
ATOM 2031 C CA . ALA A 1 267 ? 10.309 84.093 18.733 1.00 13.73 285 ALA A CA 1
ATOM 2032 C C . ALA A 1 267 ? 10.282 83.714 17.255 1.00 14.70 285 ALA A C 1
ATOM 2033 O O . ALA A 1 267 ? 11.162 82.957 16.808 1.00 16.70 285 ALA A O 1
ATOM 2035 N N . ASP A 1 268 ? 9.299 84.178 16.475 1.00 13.38 286 ASP A N 1
ATOM 2036 C CA . ASP A 1 268 ? 9.035 83.510 15.199 1.00 14.27 286 ASP A CA 1
ATOM 2037 C C . ASP A 1 268 ? 10.214 83.634 14.237 1.00 18.58 286 ASP A C 1
ATOM 2038 O O . ASP A 1 268 ? 10.557 82.667 13.551 1.00 16.80 286 ASP A O 1
ATOM 2043 N N . ARG A 1 269 ? 10.877 84.788 14.205 1.00 14.48 287 ARG A N 1
ATOM 2044 C CA . ARG A 1 269 ? 12.006 84.978 13.298 1.00 16.14 287 ARG A CA 1
ATOM 2045 C C . ARG A 1 269 ? 13.347 84.663 13.934 1.00 14.37 287 ARG A C 1
ATOM 2046 O O . ARG A 1 269 ? 14.386 84.890 13.299 1.00 16.91 287 ARG A O 1
ATOM 2054 N N . MET A 1 270 ? 13.357 84.148 15.160 1.00 11.76 288 MET A N 1
ATOM 2055 C CA . MET A 1 270 ? 14.574 83.668 15.799 1.00 12.94 288 MET A CA 1
ATOM 2056 C C . MET A 1 270 ? 14.700 82.156 15.750 1.00 14.72 288 MET A C 1
ATOM 2057 O O . MET A 1 270 ? 15.775 81.627 16.042 1.00 10.50 288 MET A O 1
ATOM 2062 N N . ARG A 1 271 ? 13.630 81.447 15.387 1.00 13.63 289 ARG A N 1
ATOM 2063 C CA . ARG A 1 271 ? 13.640 79.996 15.494 1.00 11.18 289 ARG A CA 1
ATOM 2064 C C . ARG A 1 271 ? 14.686 79.366 14.589 1.00 14.57 289 ARG A C 1
ATOM 2065 O O . ARG A 1 271 ? 15.404 78.454 15.016 1.00 13.96 289 ARG A O 1
ATOM 2073 N N . GLU A 1 272 ? 14.837 79.879 13.367 1.00 13.59 290 GLU A N 1
ATOM 2074 C CA . GLU A 1 272 ? 15.702 79.225 12.390 1.00 14.40 290 GLU A CA 1
ATOM 2075 C C . GLU A 1 272 ? 17.183 79.451 12.692 1.00 13.92 290 GLU A C 1
ATOM 2076 O O . GLU A 1 272 ? 17.962 78.492 12.774 1.00 14.16 290 GLU A O 1
ATOM 2082 N N . ILE A 1 273 ? 17.598 80.708 12.872 1.00 12.82 291 ILE A N 1
ATOM 2083 C CA . ILE A 1 273 ? 19.014 80.967 13.101 1.00 11.02 291 ILE A CA 1
ATOM 2084 C C . ILE A 1 273 ? 19.466 80.347 14.418 1.00 14.90 291 ILE A C 1
ATOM 2085 O O . ILE A 1 273 ? 20.580 79.822 14.520 1.00 14.04 291 ILE A O 1
ATOM 2090 N N . SER A 1 274 ? 18.611 80.379 15.443 1.00 10.03 292 SER A N 1
ATOM 2091 C CA . SER A 1 274 ? 19.010 79.845 16.742 1.00 11.14 292 SER A CA 1
ATOM 2092 C C . SER A 1 274 ? 19.100 78.325 16.698 1.00 15.06 292 SER A C 1
ATOM 2093 O O . SER A 1 274 ? 19.988 77.734 17.321 1.00 13.86 292 SER A O 1
ATOM 2096 N N . ALA A 1 275 ? 18.213 77.677 15.936 1.00 14.50 293 ALA A N 1
ATOM 2097 C CA . ALA A 1 275 ? 18.278 76.228 15.813 1.00 18.11 293 ALA A CA 1
ATOM 2098 C C . ALA A 1 275 ? 19.469 75.815 14.967 1.00 18.43 293 ALA A C 1
ATOM 2099 O O . ALA A 1 275 ? 20.059 74.756 15.203 1.00 19.27 293 ALA A O 1
ATOM 2101 N N . ALA A 1 276 ? 19.815 76.630 13.971 1.00 17.41 294 ALA A N 1
ATOM 2102 C CA . ALA A 1 276 ? 21.042 76.402 13.219 1.00 18.04 294 ALA A CA 1
ATOM 2103 C C . ALA A 1 276 ? 22.252 76.423 14.140 1.00 18.36 294 ALA A C 1
ATOM 2104 O O . ALA A 1 276 ? 23.149 75.585 14.015 1.00 23.77 294 ALA A O 1
ATOM 2106 N N . MET A 1 277 ? 22.285 77.356 15.091 1.00 14.45 295 MET A N 1
ATOM 2107 C CA . MET A 1 277 ? 23.444 77.462 15.967 1.00 17.93 295 MET A CA 1
ATOM 2108 C C . MET A 1 277 ? 23.409 76.437 17.086 1.00 15.65 295 MET A C 1
ATOM 2109 O O . MET A 1 277 ? 24.440 75.849 17.410 1.00 20.05 295 MET A O 1
ATOM 2114 N N . GLY A 1 278 ? 22.239 76.179 17.664 1.00 20.76 296 GLY A N 1
ATOM 2115 C CA . GLY A 1 278 ? 22.183 75.478 18.931 1.00 21.99 296 GLY A CA 1
ATOM 2116 C C . GLY A 1 278 ? 21.533 74.120 18.855 1.00 28.22 296 GLY A C 1
ATOM 2117 O O . GLY A 1 278 ? 21.355 73.448 19.874 1.00 32.36 296 GLY A O 1
ATOM 2118 N N . MET A 1 279 ? 21.159 73.708 17.650 1.00 29.70 297 MET A N 1
ATOM 2119 C CA . MET A 1 279 ? 20.672 72.354 17.456 1.00 36.58 297 MET A CA 1
ATOM 2120 C C . MET A 1 279 ? 21.197 71.796 16.145 1.00 27.43 297 MET A C 1
ATOM 2121 O O . MET A 1 279 ? 22.346 72.056 15.773 1.00 38.44 297 MET A O 1
ATOM 2126 N N . ASP A 1 280 ? 20.368 71.050 15.437 1.00 28.72 298 ASP A N 1
ATOM 2127 C CA . ASP A 1 280 ? 20.822 70.269 14.304 1.00 31.62 298 ASP A CA 1
ATOM 2128 C C . ASP A 1 280 ? 20.460 70.882 12.972 1.00 25.69 298 ASP A C 1
ATOM 2129 O O . ASP A 1 280 ? 20.795 70.306 11.933 1.00 36.77 298 ASP A O 1
ATOM 2134 N N . ARG A 1 281 ? 19.821 72.044 12.964 1.00 23.55 299 ARG A N 1
ATOM 2135 C CA . ARG A 1 281 ? 19.389 72.610 11.698 1.00 30.21 299 ARG A CA 1
ATOM 2136 C C . ARG A 1 281 ? 20.536 73.207 10.903 1.00 24.87 299 ARG A C 1
ATOM 2137 O O . ARG A 1 281 ? 20.305 73.648 9.772 1.00 28.47 299 ARG A O 1
ATOM 2145 N N . TYR A 1 282 ? 21.767 73.209 11.438 1.00 25.18 300 TYR A N 1
ATOM 2146 C CA . TYR A 1 282 ? 22.898 73.592 10.598 1.00 22.01 300 TYR A CA 1
ATOM 2147 C C . TYR A 1 282 ? 22.999 72.689 9.379 1.00 27.50 300 TYR A C 1
ATOM 2148 O O . TYR A 1 282 ? 23.414 73.142 8.307 1.00 21.05 300 TYR A O 1
ATOM 2157 N N . LYS A 1 283 ? 22.612 71.416 9.516 1.00 26.49 301 LYS A N 1
ATOM 2158 C CA . LYS A 1 283 ? 22.561 70.530 8.356 1.00 23.82 301 LYS A CA 1
ATOM 2159 C C . LYS A 1 283 ? 21.738 71.145 7.235 1.00 22.09 301 LYS A C 1
ATOM 2160 O O . LYS A 1 283 ? 22.095 71.037 6.057 1.00 21.34 301 LYS A O 1
ATOM 2162 N N . ASP A 1 284 ? 20.611 71.772 7.585 1.00 22.67 302 ASP A N 1
ATOM 2163 C CA . ASP A 1 284 ? 19.725 72.338 6.573 1.00 19.23 302 ASP A CA 1
ATOM 2164 C C . ASP A 1 284 ? 20.387 73.483 5.820 1.00 24.91 302 ASP A C 1
ATOM 2165 O O . ASP A 1 284 ? 20.010 73.766 4.680 1.00 25.29 302 ASP A O 1
ATOM 2170 N N . CYS A 1 285 ? 21.358 74.164 6.437 1.00 21.81 303 CYS A N 1
ATOM 2171 C CA . CYS A 1 285 ? 22.051 75.243 5.747 1.00 25.34 303 CYS A CA 1
ATOM 2172 C C . CYS A 1 285 ? 22.933 74.716 4.626 1.00 30.09 303 CYS A C 1
ATOM 2173 O O . CYS A 1 285 ? 23.264 75.474 3.705 1.00 22.23 303 CYS A O 1
ATOM 2176 N N . ASN A 1 286 ? 23.322 73.439 4.693 1.00 29.73 304 ASN A N 1
ATOM 2177 C CA . ASN A 1 286 ? 24.032 72.768 3.605 1.00 30.10 304 ASN A CA 1
ATOM 2178 C C . ASN A 1 286 ? 25.335 73.486 3.265 1.00 25.83 304 ASN A C 1
ATOM 2179 O O . ASN A 1 286 ? 25.687 73.656 2.098 1.00 26.75 304 ASN A O 1
ATOM 2184 N N . SER A 1 287 ? 26.052 73.903 4.298 1.00 23.60 305 SER A N 1
ATOM 2185 C CA . SER A 1 287 ? 27.275 74.672 4.152 1.00 23.42 305 SER A CA 1
ATOM 2186 C C . SER A 1 287 ? 28.468 73.731 4.111 1.00 21.90 305 SER A C 1
ATOM 2187 O O . SER A 1 287 ? 28.447 72.652 4.698 1.00 15.36 305 SER A O 1
ATOM 2190 N N . LYS A 1 288 ? 29.513 74.156 3.406 1.00 22.23 306 LYS A N 1
ATOM 2191 C CA . LYS A 1 288 ? 30.790 73.453 3.431 1.00 22.62 306 LYS A CA 1
ATOM 2192 C C . LYS A 1 288 ? 31.606 73.755 4.681 1.00 28.38 306 LYS A C 1
ATOM 2193 O O . LYS A 1 288 ? 32.625 73.088 4.911 1.00 25.72 306 LYS A O 1
ATOM 2199 N N . LEU A 1 289 ? 31.208 74.744 5.482 1.00 22.00 307 LEU A N 1
ATOM 2200 C CA . LEU A 1 289 ? 31.978 75.103 6.673 1.00 24.91 307 LEU A CA 1
ATOM 2201 C C . LEU A 1 289 ? 31.713 74.120 7.801 1.00 19.88 307 LEU A C 1
ATOM 2202 O O . LEU A 1 289 ? 30.577 73.679 8.012 1.00 21.09 307 LEU A O 1
ATOM 2207 N N . ALA A 1 290 ? 32.758 73.802 8.552 1.00 21.80 308 ALA A N 1
ATOM 2208 C CA . ALA A 1 290 ? 32.577 72.995 9.745 1.00 27.34 308 ALA A CA 1
ATOM 2209 C C . ALA A 1 290 ? 31.739 73.782 10.747 1.00 24.08 308 ALA A C 1
ATOM 2210 O O . ALA A 1 290 ? 31.948 74.984 10.937 1.00 22.26 308 ALA A O 1
ATOM 2212 N N . HIS A 1 291 ? 30.761 73.114 11.342 1.00 17.39 309 HIS A N 1
ATOM 2213 C CA . HIS A 1 291 ? 29.954 73.706 12.401 1.00 20.53 309 HIS A CA 1
ATOM 2214 C C . HIS A 1 291 ? 30.740 73.690 13.706 1.00 20.48 309 HIS A C 1
ATOM 2215 O O . HIS A 1 291 ? 31.296 72.650 14.069 1.00 16.53 309 HIS A O 1
ATOM 2222 N N . PRO A 1 292 ? 30.798 74.799 14.441 1.00 20.42 310 PRO A N 1
ATOM 2223 C CA . PRO A 1 292 ? 31.558 74.793 15.699 1.00 24.94 310 PRO A CA 1
A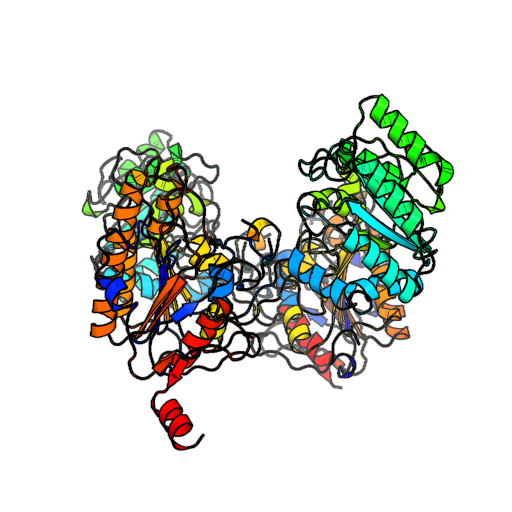TOM 2224 C C . PRO A 1 292 ? 30.935 73.850 16.717 1.00 21.02 310 PRO A C 1
ATOM 2225 O O . PRO A 1 292 ? 29.714 73.736 16.827 1.00 18.35 310 PRO A O 1
ATOM 2229 N N . SER A 1 293 ? 31.792 73.198 17.486 1.00 18.49 311 SER A N 1
ATOM 2230 C CA . SER A 1 293 ? 31.360 72.250 18.498 1.00 20.97 311 SER A CA 1
ATOM 2231 C C . SER A 1 293 ? 31.147 72.944 19.840 1.00 17.20 311 SER A C 1
ATOM 2232 O O . SER A 1 293 ? 31.764 73.968 20.142 1.00 16.66 311 SER A O 1
ATOM 2235 N N . ASN A 1 294 ? 30.232 72.388 20.631 1.00 12.73 312 ASN A N 1
ATOM 2236 C CA . ASN A 1 294 ? 30.072 72.743 22.041 1.00 16.94 312 ASN A CA 1
ATOM 2237 C C . ASN A 1 294 ? 29.654 74.199 22.222 1.00 16.33 312 ASN A C 1
ATOM 2238 O O . ASN A 1 294 ? 30.111 74.881 23.134 1.00 12.25 312 ASN A O 1
ATOM 2243 N N . LEU A 1 295 ? 28.814 74.690 21.325 1.00 18.43 313 LEU A N 1
ATOM 2244 C CA . LEU A 1 295 ? 28.186 75.988 21.524 1.00 19.25 313 LEU A CA 1
ATOM 2245 C C . LEU A 1 295 ? 27.051 75.870 22.525 1.00 23.47 313 LEU A C 1
ATOM 2246 O O . LEU A 1 295 ? 26.386 74.839 22.626 1.00 14.59 313 LEU A O 1
ATOM 2251 N N . GLN A 1 296 ? 26.806 76.955 23.244 1.00 16.08 314 GLN A N 1
ATOM 2252 C CA . GLN A 1 296 ? 25.614 77.078 24.064 1.00 18.18 314 GLN A CA 1
ATOM 2253 C C . GLN A 1 296 ? 24.867 78.323 23.615 1.00 17.19 314 GLN A C 1
ATOM 2254 O O . GLN A 1 296 ? 25.468 79.394 23.491 1.00 13.33 314 GLN A O 1
ATOM 2260 N N . VAL A 1 297 ? 23.558 78.187 23.424 1.00 14.09 315 VAL A N 1
ATOM 2261 C CA . VAL A 1 297 ? 22.705 79.258 22.919 1.00 17.18 315 VAL A CA 1
ATOM 2262 C C . VAL A 1 297 ? 21.720 79.662 24.006 1.00 11.72 315 VAL A C 1
ATOM 2263 O O . VAL A 1 297 ? 21.070 78.801 24.614 1.00 14.82 315 VAL A O 1
ATOM 2267 N N . TYR A 1 298 ? 21.582 80.973 24.214 1.00 12.10 316 TYR A N 1
ATOM 2268 C CA . TYR A 1 298 ? 20.571 81.564 25.078 1.00 19.48 316 TYR A CA 1
ATOM 2269 C C . TYR A 1 298 ? 19.681 82.472 24.235 1.00 14.40 316 TYR A C 1
ATOM 2270 O O . TYR A 1 298 ? 20.135 83.082 23.263 1.00 15.65 316 TYR A O 1
ATOM 2279 N N . GLY A 1 299 ? 18.404 82.555 24.599 1.00 16.12 317 GLY A N 1
ATOM 2280 C CA . GLY A 1 299 ? 17.480 83.465 23.957 1.00 11.46 317 GLY A CA 1
ATOM 2281 C C . GLY A 1 299 ? 17.003 84.493 24.956 1.00 12.01 317 GLY A C 1
ATOM 2282 O O . GLY A 1 299 ? 16.995 84.248 26.161 1.00 13.18 317 GLY A O 1
ATOM 2283 N N . MET A 1 300 ? 16.617 85.666 24.447 1.00 13.68 318 MET A N 1
ATOM 2284 C CA . MET A 1 300 ? 15.991 86.664 25.310 1.00 10.03 318 MET A CA 1
ATOM 2285 C C . MET A 1 300 ? 14.731 86.100 25.958 1.00 12.30 318 MET A C 1
ATOM 2286 O O . MET A 1 300 ? 14.462 86.339 27.142 1.00 9.79 318 MET A O 1
ATOM 2291 N N . THR A 1 301 ? 13.950 85.366 25.185 1.00 9.71 319 THR A N 1
ATOM 2292 C CA . THR A 1 301 ? 12.743 84.697 25.630 1.00 12.29 319 THR A CA 1
ATOM 2293 C C . THR A 1 301 ? 12.773 83.280 25.077 1.00 15.05 319 THR A C 1
ATOM 2294 O O . THR A 1 301 ? 13.712 82.875 24.381 1.00 16.60 319 THR A O 1
ATOM 2298 N N . GLN A 1 302 ? 11.742 82.510 25.397 1.00 13.66 320 GLN A N 1
ATOM 2299 C CA . GLN A 1 302 ? 11.654 81.149 24.905 1.00 15.27 320 GLN A CA 1
ATOM 2300 C C . GLN A 1 302 ? 11.298 81.164 23.426 1.00 13.17 320 GLN A C 1
ATOM 2301 O O . GLN A 1 302 ? 10.265 81.705 23.031 1.00 17.09 320 GLN A O 1
ATOM 2307 N N . TYR A 1 303 ? 12.132 80.533 22.613 1.00 13.33 321 TYR A N 1
ATOM 2308 C CA . TYR A 1 303 ? 11.873 80.471 21.188 1.00 15.33 321 TYR A CA 1
ATOM 2309 C C . TYR A 1 303 ? 11.073 79.234 20.801 1.00 13.49 321 TYR A C 1
ATOM 2310 O O . TYR A 1 303 ? 10.205 79.329 19.932 1.00 14.25 321 TYR A O 1
ATOM 2319 N N . LYS A 1 304 ? 11.357 78.090 21.426 1.00 18.65 322 LYS A N 1
ATOM 2320 C CA . LYS A 1 304 ? 10.541 76.880 21.332 1.00 19.86 322 LYS A CA 1
ATOM 2321 C C . LYS A 1 304 ? 10.748 76.053 22.602 1.00 16.87 322 LYS A C 1
ATOM 2322 O O . LYS A 1 304 ? 11.876 75.925 23.096 1.00 15.85 322 LYS A O 1
ATOM 2326 N N . ALA A 1 305 ? 9.649 75.517 23.144 1.00 15.94 323 ALA A N 1
ATOM 2327 C CA . ALA A 1 305 ? 9.754 74.653 24.315 1.00 19.13 323 ALA A CA 1
ATOM 2328 C C . ALA A 1 305 ? 10.665 73.469 24.033 1.00 21.72 323 ALA A C 1
ATOM 2329 O O . ALA A 1 305 ? 11.402 73.025 24.925 1.00 21.71 323 ALA A O 1
ATOM 2331 N N . GLU A 1 306 ? 10.644 72.977 22.787 1.00 23.44 324 GLU A N 1
ATOM 2332 C CA . GLU A 1 306 ? 11.459 71.862 22.322 1.00 23.11 324 GLU A CA 1
ATOM 2333 C C . GLU A 1 306 ? 12.941 72.207 22.228 1.00 18.47 324 GLU A C 1
ATOM 2334 O O . GLU A 1 306 ? 13.748 71.319 21.932 1.00 19.74 324 GLU A O 1
ATOM 2340 N N . PHE A 1 307 ? 13.318 73.460 22.448 1.00 16.59 325 PHE A N 1
ATOM 2341 C CA . PHE A 1 307 ? 14.736 73.819 22.392 1.00 16.86 325 PHE A CA 1
ATOM 2342 C C . PHE A 1 307 ? 15.360 73.673 23.773 1.00 18.53 325 PHE A C 1
ATOM 2343 O O . PHE A 1 307 ? 14.713 73.975 24.783 1.00 16.02 325 PHE A O 1
ATOM 2351 N N . PRO A 1 308 ? 16.621 73.250 23.863 1.00 15.51 326 PRO A N 1
ATOM 2352 C CA . PRO A 1 308 ? 17.293 73.205 25.168 1.00 12.52 326 PRO A CA 1
ATOM 2353 C C . PRO A 1 308 ? 17.754 74.570 25.681 1.00 17.34 326 PRO A C 1
ATOM 2354 O O . PRO A 1 308 ? 18.378 74.631 26.747 1.00 18.88 326 PRO A O 1
ATOM 2358 N N . PHE A 1 309 ? 17.460 75.660 24.974 1.00 17.73 327 PHE A N 1
ATOM 2359 C CA . PHE A 1 309 ? 18.062 76.956 25.292 1.00 20.51 327 PHE A CA 1
ATOM 2360 C C . PHE A 1 309 ? 17.473 77.546 26.572 1.00 21.04 327 PHE A C 1
ATOM 2361 O O . PHE A 1 309 ? 16.252 77.568 26.758 1.00 17.30 327 PHE A O 1
ATOM 2369 N N . LYS A 1 310 ? 18.349 78.069 27.437 1.00 14.00 328 LYS A N 1
ATOM 2370 C CA . LYS A 1 310 ? 17.897 78.904 28.536 1.00 15.65 328 LYS A CA 1
ATOM 2371 C C . LYS A 1 310 ? 17.416 80.248 27.994 1.00 13.78 328 LYS A C 1
ATOM 2372 O O . LYS A 1 310 ? 17.819 80.693 26.914 1.00 18.69 328 LYS A O 1
ATOM 2378 N N . SER A 1 311 ? 16.560 80.906 28.768 1.00 13.78 329 SER A N 1
ATOM 2379 C CA . SER A 1 311 ? 15.957 82.178 28.372 1.00 13.95 329 SER A CA 1
ATOM 2380 C C . SER A 1 311 ? 16.208 83.223 29.451 1.00 13.29 329 SER A C 1
ATOM 2381 O O . SER A 1 311 ? 16.086 82.932 30.646 1.00 16.34 329 SER A O 1
ATOM 2384 N N . LEU A 1 312 ? 16.523 84.457 29.042 1.00 12.54 330 LEU A N 1
ATOM 2385 C CA . LEU A 1 312 ? 16.733 85.497 30.043 1.00 12.79 330 LEU A CA 1
ATOM 2386 C C . LEU A 1 312 ? 15.434 85.823 30.761 1.00 13.22 330 LEU A C 1
ATOM 2387 O O . LEU A 1 312 ? 15.442 86.110 31.962 1.00 17.87 330 LEU A O 1
ATOM 2392 N N . PHE A 1 313 ? 14.323 85.721 30.050 1.00 12.20 331 PHE A N 1
ATOM 2393 C CA . PHE A 1 313 ? 12.993 86.034 30.568 1.00 13.09 331 PHE A CA 1
ATOM 2394 C C . PHE A 1 313 ? 12.103 84.870 30.179 1.00 13.71 331 PHE A C 1
ATOM 2395 O O . PHE A 1 313 ? 11.406 84.923 29.158 1.00 12.98 331 PHE A O 1
ATOM 2403 N N . PRO A 1 314 ? 12.151 83.780 30.936 1.00 15.76 332 PRO A N 1
ATOM 2404 C CA . PRO A 1 314 ? 11.349 82.629 30.605 1.00 14.57 332 PRO A CA 1
ATOM 2405 C C . PRO A 1 314 ? 9.886 82.942 30.861 1.00 14.14 332 PRO A C 1
ATOM 2406 O O . PRO A 1 314 ? 9.569 83.943 31.511 1.00 14.98 332 PRO A O 1
ATOM 2410 N N . PRO A 1 315 ? 8.967 82.129 30.368 1.00 15.36 333 PRO A N 1
ATOM 2411 C CA . PRO A 1 315 ? 7.545 82.468 30.530 1.00 19.05 333 PRO A CA 1
ATOM 2412 C C . PRO A 1 315 ? 7.146 82.540 31.993 1.00 18.00 333 PRO A C 1
ATOM 2413 O O . PRO A 1 315 ? 7.606 81.751 32.821 1.00 16.14 333 PRO A O 1
ATOM 2417 N N . ALA A 1 316 ? 6.273 83.493 32.305 1.00 16.15 334 ALA A N 1
ATOM 2418 C CA . ALA A 1 316 ? 5.640 83.507 33.611 1.00 17.92 334 ALA A CA 1
ATOM 2419 C C . ALA A 1 316 ? 5.115 82.112 33.907 1.00 21.98 334 ALA A C 1
ATOM 2420 O O . ALA A 1 316 ? 4.456 81.488 33.069 1.00 19.25 334 ALA A O 1
ATOM 2422 N N . SER A 1 317 ? 5.438 81.618 35.098 1.00 17.22 335 SER A N 1
ATOM 2423 C CA . SER A 1 317 ? 5.004 80.282 35.479 1.00 23.41 335 SER A CA 1
ATOM 2424 C C . SER A 1 317 ? 3.485 80.206 35.550 1.00 22.03 335 SER A C 1
ATOM 2425 O O . SER A 1 317 ? 2.884 79.212 35.138 1.00 17.57 335 SER A O 1
ATOM 2428 N N . ASN A 1 318 ? 2.845 81.256 36.052 1.00 17.43 336 ASN A N 1
ATOM 2429 C CA . ASN A 1 318 ? 1.392 81.313 36.120 1.00 17.60 336 ASN A CA 1
ATOM 2430 C C . ASN A 1 318 ? 0.814 80.129 36.899 1.00 12.03 336 ASN A C 1
ATOM 2431 O O . ASN A 1 318 ? -0.161 79.503 36.489 1.00 16.39 336 ASN A O 1
ATOM 2436 N N . LYS A 1 319 ? 1.415 79.833 38.047 1.00 18.56 337 LYS A N 1
ATOM 2437 C CA . LYS A 1 319 ? 0.913 78.768 38.907 1.00 18.47 337 LYS A CA 1
ATOM 2438 C C . LYS A 1 319 ? -0.320 79.270 39.659 1.00 13.40 337 LYS A C 1
ATOM 2439 O O . LYS A 1 319 ? -0.398 80.434 40.033 1.00 11.92 337 LYS A O 1
ATOM 2445 N N . ASN A 1 320 ? -1.282 78.385 39.877 1.00 11.80 338 ASN A N 1
ATOM 2446 C CA . ASN A 1 320 ? -2.472 78.710 40.674 1.00 16.15 338 ASN A CA 1
ATOM 2447 C C . ASN A 1 320 ? -3.284 79.885 40.114 1.00 12.06 338 ASN A C 1
ATOM 2448 O O . ASN A 1 320 ? -3.766 80.737 40.861 1.00 9.66 338 ASN A O 1
ATOM 2453 N N . VAL A 1 321 ? -3.481 79.914 38.794 1.00 11.59 339 VAL A N 1
ATOM 2454 C CA . VAL A 1 321 ? -4.587 80.682 38.224 1.00 9.79 339 VAL A CA 1
ATOM 2455 C C . VAL A 1 321 ? -5.885 80.175 38.856 1.00 12.98 339 VAL A C 1
ATOM 2456 O O . VAL A 1 321 ? -5.913 79.126 39.511 1.00 7.90 339 VAL A O 1
ATOM 2460 N N . LEU A 1 322 ? -6.973 80.909 38.665 1.00 9.89 340 LEU A N 1
ATOM 2461 C CA . LEU A 1 322 ? -8.211 80.549 39.356 1.00 12.08 340 LEU A CA 1
ATOM 2462 C C . LEU A 1 322 ? -8.627 79.113 39.047 1.00 13.88 340 LEU A C 1
ATOM 2463 O O . LEU A 1 322 ? -9.030 78.369 39.948 1.00 17.15 340 LEU A O 1
ATOM 2468 N N . ALA A 1 323 ? -8.499 78.687 37.790 1.00 13.51 341 ALA A N 1
ATOM 2469 C CA . ALA A 1 323 ? -8.957 77.350 37.423 1.00 14.75 341 ALA A CA 1
ATOM 2470 C C . ALA A 1 323 ? -8.108 76.262 38.075 1.00 14.61 341 ALA A C 1
ATOM 2471 O O . ALA A 1 323 ? -8.644 75.250 38.534 1.00 11.29 341 ALA A O 1
ATOM 2473 N N . GLU A 1 324 ? -6.789 76.447 38.132 1.00 10.96 342 GLU A N 1
ATOM 2474 C CA . GLU A 1 324 ? -5.947 75.477 38.834 1.00 18.61 342 GLU A CA 1
ATOM 2475 C C . GLU A 1 324 ? -6.210 75.505 40.336 1.00 9.20 342 GLU A C 1
ATOM 2476 O O . GLU A 1 324 ? -6.231 74.456 40.995 1.00 9.11 342 GLU A O 1
ATOM 2482 N N . TRP A 1 325 ? -6.406 76.700 40.892 1.00 9.38 343 TRP A N 1
ATOM 2483 C CA . TRP A 1 325 ? -6.557 76.846 42.331 1.00 12.14 343 TRP A CA 1
ATOM 2484 C C . TRP A 1 325 ? -7.839 76.204 42.830 1.00 11.09 343 TRP A C 1
ATOM 2485 O O . TRP A 1 325 ? -7.829 75.549 43.875 1.00 13.96 343 TRP A O 1
ATOM 2496 N N . LEU A 1 326 ? -8.964 76.410 42.129 1.00 14.57 344 LEU A N 1
ATOM 2497 C CA . LEU A 1 326 ? -10.196 75.716 42.505 1.00 13.22 344 LEU A CA 1
ATOM 2498 C C . LEU A 1 326 ? -9.991 74.205 42.546 1.00 14.67 344 LEU A C 1
ATOM 2499 O O . LEU A 1 326 ? -10.450 73.533 43.473 1.00 14.93 344 LEU A O 1
ATOM 2504 N N . ALA A 1 327 ? -9.330 73.651 41.525 1.00 15.03 345 ALA A N 1
ATOM 2505 C CA . ALA A 1 327 ? -9.090 72.212 41.497 1.00 19.02 345 ALA A CA 1
ATOM 2506 C C . ALA A 1 327 ? -8.219 71.776 42.668 1.00 16.57 345 ALA A C 1
ATOM 2507 O O . ALA A 1 327 ? -8.450 70.722 43.274 1.00 15.67 345 ALA A O 1
ATOM 2509 N N . GLU A 1 328 ? -7.220 72.579 43.000 1.00 15.59 346 GLU A N 1
ATOM 2510 C CA . GLU A 1 328 ? -6.358 72.276 44.130 1.00 21.25 346 GLU A CA 1
ATOM 2511 C C . GLU A 1 328 ? -7.137 72.317 45.431 1.00 20.13 346 GLU A C 1
ATOM 2512 O O . GLU A 1 328 ? -6.819 71.580 46.362 1.00 13.83 346 GLU A O 1
ATOM 2518 N N . GLN A 1 329 ? -8.164 73.157 45.505 1.00 16.27 347 GLN A N 1
ATOM 2519 C CA . GLN A 1 329 ? -9.030 73.226 46.665 1.00 18.67 347 GLN A CA 1
ATOM 2520 C C . GLN A 1 329 ? -10.158 72.207 46.613 1.00 14.08 347 GLN A C 1
ATOM 2521 O O . GLN A 1 329 ? -10.986 72.187 47.523 1.00 15.50 347 GLN A O 1
ATOM 2527 N N . LYS A 1 330 ? -10.182 71.359 45.586 1.00 13.19 348 LYS A N 1
ATOM 2528 C CA . LYS A 1 330 ? -11.197 70.319 45.397 1.00 16.70 348 LYS A CA 1
ATOM 2529 C C . LYS A 1 330 ? -12.590 70.913 45.211 1.00 17.08 348 LYS A C 1
ATOM 2530 O O . LYS A 1 330 ? -13.592 70.405 45.725 1.00 12.87 348 LYS A O 1
ATOM 2536 N N . VAL A 1 331 ? -12.643 71.999 44.457 1.00 15.51 349 VAL A N 1
ATOM 2537 C CA . VAL A 1 331 ? -13.886 72.649 44.065 1.00 15.99 349 VAL A CA 1
ATOM 2538 C C . VAL A 1 331 ? -14.023 72.512 42.557 1.00 21.93 349 VAL A C 1
ATOM 2539 O O . VAL A 1 331 ? -13.077 72.814 41.814 1.00 16.79 349 VAL A O 1
ATOM 2543 N N . SER A 1 332 ? -15.191 72.040 42.104 1.00 15.80 350 SER A N 1
ATOM 2544 C CA . SER A 1 332 ? -15.435 71.870 40.682 1.00 15.73 350 SER A CA 1
ATOM 2545 C C . SER A 1 332 ? -15.865 73.191 40.032 1.00 17.53 350 SER A C 1
ATOM 2546 O O . SER A 1 332 ? -16.191 74.173 40.708 1.00 14.12 350 SER A O 1
ATOM 2549 N N . GLN A 1 333 ? -15.868 73.200 38.694 1.00 10.42 351 GLN A N 1
ATOM 2550 C CA . GLN A 1 333 ? -16.087 74.426 37.930 1.00 14.25 351 GLN A CA 1
ATOM 2551 C C . GLN A 1 333 ? -16.608 74.103 36.528 1.00 16.96 351 GLN A C 1
ATOM 2552 O O . GLN A 1 333 ? -16.438 72.991 36.015 1.00 12.01 351 GLN A O 1
ATOM 2558 N N . PHE A 1 334 ? -17.227 75.116 35.910 1.00 10.78 352 PHE A N 1
ATOM 2559 C CA . PHE A 1 334 ? -17.849 75.024 34.586 1.00 10.40 352 PHE A CA 1
ATOM 2560 C C . PHE A 1 334 ? -17.446 76.244 33.769 1.00 9.16 352 PHE A C 1
ATOM 2561 O O . PHE A 1 334 ? -17.587 77.375 34.240 1.00 9.28 352 PHE A O 1
ATOM 2569 N N . HIS A 1 335 ? -16.929 76.009 32.557 1.00 11.11 353 HIS A N 1
ATOM 2570 C CA . HIS A 1 335 ? -16.564 77.064 31.614 1.00 10.62 353 HIS A CA 1
ATOM 2571 C C . HIS A 1 335 ? -17.336 76.866 30.320 1.00 10.90 353 HIS A C 1
ATOM 2572 O O . HIS A 1 335 ? -17.244 75.801 29.700 1.00 14.13 353 HIS A O 1
ATOM 2579 N N . CYS A 1 336 ? -18.029 77.914 29.872 1.00 12.73 354 CYS A N 1
ATOM 2580 C CA . CYS A 1 336 ? -18.889 77.842 28.700 1.00 14.16 354 CYS A CA 1
ATOM 2581 C C . CYS A 1 336 ? -18.655 79.029 27.773 1.00 10.87 354 CYS A C 1
ATOM 2582 O O . CYS A 1 336 ? -18.567 80.169 28.221 1.00 10.63 354 CYS A O 1
ATOM 2585 N N . ALA A 1 337 ? -18.580 78.760 26.474 1.00 10.78 355 ALA A N 1
ATOM 2586 C CA . ALA A 1 337 ? -18.525 79.831 25.492 1.00 12.53 355 ALA A CA 1
ATOM 2587 C C . ALA A 1 337 ? -19.074 79.323 24.173 1.00 16.37 355 ALA A C 1
ATOM 2588 O O . ALA A 1 337 ? -19.224 78.110 23.963 1.00 12.58 355 ALA A O 1
ATOM 2590 N N . GLU A 1 338 ? -19.387 80.265 23.284 1.00 10.22 356 GLU A N 1
ATOM 2591 C CA . GLU A 1 338 ? -19.616 79.887 21.905 1.00 10.79 356 GLU A CA 1
ATOM 2592 C C . GLU A 1 338 ? -18.289 79.813 21.150 1.00 14.76 356 GLU A C 1
ATOM 2593 O O . GLU A 1 338 ? -17.248 80.291 21.620 1.00 11.89 356 GLU A O 1
ATOM 2599 N N . THR A 1 339 ? -18.347 79.206 19.958 1.00 11.25 357 THR A N 1
ATOM 2600 C CA . THR A 1 339 ? -17.143 78.789 19.234 1.00 11.90 357 THR A CA 1
ATOM 2601 C C . THR A 1 339 ? -16.101 79.894 19.152 1.00 12.72 357 THR A C 1
ATOM 2602 O O . THR A 1 339 ? -14.914 79.661 19.396 1.00 10.96 357 THR A O 1
ATOM 2606 N N . GLU A 1 340 ? -16.521 81.096 18.766 1.00 12.31 358 GLU A N 1
ATOM 2607 C CA . GLU A 1 340 ? -15.581 82.194 18.560 1.00 13.98 358 GLU A CA 1
ATOM 2608 C C . GLU A 1 340 ? -14.803 82.562 19.813 1.00 14.74 358 GLU A C 1
ATOM 2609 O O . GLU A 1 340 ? -13.739 83.174 19.698 1.00 11.05 358 GLU A O 1
ATOM 2615 N N . LYS A 1 341 ? -15.294 82.217 21.003 1.00 9.25 359 LYS A N 1
ATOM 2616 C CA . LYS A 1 341 ? -14.605 82.578 22.237 1.00 12.97 359 LYS A CA 1
ATOM 2617 C C . LYS A 1 341 ? -14.267 81.353 23.083 1.00 11.91 359 LYS A C 1
ATOM 2618 O O . LYS A 1 341 ? -13.890 81.488 24.250 1.00 9.41 359 LYS A O 1
ATOM 2624 N N . TYR A 1 342 ? -14.336 80.164 22.490 1.00 11.32 360 TYR A N 1
ATOM 2625 C CA . TYR A 1 342 ? -14.085 78.949 23.252 1.00 15.75 360 TYR A CA 1
ATOM 2626 C C . TYR A 1 342 ? -12.636 78.877 23.725 1.00 12.63 360 TYR A C 1
ATOM 2627 O O . TYR A 1 342 ? -12.374 78.522 24.879 1.00 9.66 360 TYR A O 1
ATOM 2636 N N . ALA A 1 343 ? -11.684 79.202 22.850 1.00 11.32 361 ALA A N 1
ATOM 2637 C CA . ALA A 1 343 ? -10.294 79.290 23.276 1.00 13.57 361 ALA A CA 1
ATOM 2638 C C . ALA A 1 343 ? -10.145 80.234 24.465 1.00 15.07 361 ALA A C 1
ATOM 2639 O O . ALA A 1 343 ? -9.362 79.975 25.389 1.00 8.50 361 ALA A O 1
ATOM 2641 N N . HIS A 1 344 ? -10.893 81.341 24.459 1.00 8.66 362 HIS A N 1
ATOM 2642 C CA . HIS A 1 344 ? -10.709 82.356 25.490 1.00 11.49 362 HIS A CA 1
ATOM 2643 C C . HIS A 1 344 ? -11.115 81.859 26.870 1.00 8.25 362 HIS A C 1
ATOM 2644 O O . HIS A 1 344 ? -10.482 82.220 27.864 1.00 11.42 362 HIS A O 1
ATOM 2651 N N . VAL A 1 345 ? -12.168 81.042 26.969 1.00 8.01 363 VAL A N 1
ATOM 2652 C CA . VAL A 1 345 ? -12.575 80.532 28.275 1.00 12.59 363 VAL A CA 1
ATOM 2653 C C . VAL A 1 345 ? -11.823 79.266 28.666 1.00 11.88 363 VAL A C 1
ATOM 2654 O O . VAL A 1 345 ? -12.044 78.740 29.769 1.00 12.43 363 VAL A O 1
ATOM 2658 N N . THR A 1 346 ? -10.941 78.761 27.801 1.00 11.85 364 THR A N 1
ATOM 2659 C CA . THR A 1 346 ? -10.175 77.565 28.123 1.00 14.85 364 THR A CA 1
ATOM 2660 C C . THR A 1 346 ? -8.684 77.900 28.129 1.00 12.13 364 THR A C 1
ATOM 2661 O O . THR A 1 346 ? -8.131 78.249 29.172 1.00 13.53 364 THR A O 1
ATOM 2665 N N . PHE A 1 347 ? -8.056 77.848 26.955 1.00 11.30 365 PHE A N 1
ATOM 2666 C CA . PHE A 1 347 ? -6.619 78.102 26.835 1.00 10.03 365 PHE A CA 1
ATOM 2667 C C . PHE A 1 347 ? -6.197 79.398 27.546 1.00 13.60 365 PHE A C 1
ATOM 2668 O O . PHE A 1 347 ? -5.223 79.411 28.317 1.00 12.63 365 PHE A O 1
ATOM 2676 N N . PHE A 1 348 ? -6.914 80.501 27.300 1.00 11.49 366 PHE A N 1
ATOM 2677 C CA . PHE A 1 348 ? -6.467 81.800 27.803 1.00 9.48 366 PHE A CA 1
ATOM 2678 C C . PHE A 1 348 ? -6.847 82.006 29.270 1.00 10.16 366 PHE A C 1
ATOM 2679 O O . PHE A 1 348 ? -5.993 82.344 30.094 1.00 9.10 366 PHE A O 1
ATOM 2687 N N . PHE A 1 349 ? -8.110 81.753 29.625 1.00 9.18 367 PHE A N 1
ATOM 2688 C CA . PHE A 1 349 ? -8.528 81.834 31.023 1.00 12.19 367 PHE A CA 1
ATOM 2689 C C . PHE A 1 349 ? -7.663 80.950 31.936 1.00 10.97 367 PHE A C 1
ATOM 2690 O O . PHE A 1 349 ? -7.335 81.342 33.062 1.00 10.02 367 PHE A O 1
ATOM 2698 N N . ASN A 1 350 ? -7.293 79.758 31.476 1.00 9.44 368 ASN A N 1
ATOM 2699 C CA . ASN A 1 350 ? -6.543 78.837 32.315 1.00 12.64 368 ASN A CA 1
ATOM 2700 C C . ASN A 1 350 ? -5.056 79.133 32.363 1.00 13.35 368 ASN A C 1
ATOM 2701 O O . ASN A 1 350 ? -4.319 78.320 32.909 1.00 13.34 368 ASN A O 1
ATOM 2706 N N . GLY A 1 351 ? -4.605 80.249 31.797 1.00 12.87 369 GLY A N 1
ATOM 2707 C CA . GLY A 1 351 ? -3.230 80.674 31.975 1.00 11.07 369 GLY A CA 1
ATOM 2708 C C . GLY A 1 351 ? -2.394 80.732 30.715 1.00 17.77 369 GLY A C 1
ATOM 2709 O O . GLY A 1 351 ? -1.178 80.964 30.798 1.00 11.85 369 GLY A O 1
ATOM 2710 N N . GLY A 1 352 ? -3.020 80.537 29.549 1.00 15.08 370 GLY A N 1
ATOM 2711 C CA . GLY A 1 352 ? -2.327 80.646 28.271 1.00 14.10 370 GLY A CA 1
ATOM 2712 C C . GLY A 1 352 ? -1.636 79.368 27.856 1.00 14.21 370 GLY A C 1
ATOM 2713 O O . GLY A 1 352 ? -0.518 79.399 27.323 1.00 12.08 370 GLY A O 1
ATOM 2714 N N . LEU A 1 353 ? -2.297 78.237 28.097 1.00 9.63 371 LEU A N 1
ATOM 2715 C CA . LEU A 1 353 ? -1.780 76.920 27.741 1.00 11.66 371 LEU A CA 1
ATOM 2716 C C . LEU A 1 353 ? -2.975 75.987 27.578 1.00 12.31 371 LEU A C 1
ATOM 2717 O O . LEU A 1 353 ? -4.096 76.307 27.979 1.00 12.15 371 LEU A O 1
ATOM 2722 N N . GLU A 1 354 ? -2.737 74.828 26.986 1.00 10.60 372 GLU A N 1
ATOM 2723 C CA . GLU A 1 354 ? -3.827 73.875 26.769 1.00 13.46 372 GLU A CA 1
ATOM 2724 C C . GLU A 1 354 ? -3.779 72.917 27.954 1.00 20.33 372 GLU A C 1
ATOM 2725 O O . GLU A 1 354 ? -2.954 72.004 27.999 1.00 19.78 372 GLU A O 1
ATOM 2731 N N . LYS A 1 355 ? -4.622 73.170 28.953 1.00 17.33 373 LYS A N 1
ATOM 2732 C CA . LYS A 1 355 ? -4.658 72.355 30.163 1.00 19.76 373 LYS A CA 1
ATOM 2733 C C . LYS A 1 355 ? -6.044 72.462 30.754 1.00 14.92 373 LYS A C 1
ATOM 2734 O O . LYS A 1 355 ? -6.572 73.570 30.919 1.00 18.55 373 LYS A O 1
ATOM 2740 N N . GLN A 1 356 ? -6.628 71.317 31.065 1.00 14.41 374 GLN A N 1
ATOM 2741 C CA . GLN A 1 356 ? -7.937 71.257 31.687 1.00 14.67 374 GLN A CA 1
ATOM 2742 C C . GLN A 1 356 ? -7.749 70.631 33.060 1.00 19.77 374 GLN A C 1
ATOM 2743 O O . GLN A 1 356 ? -7.199 69.532 33.181 1.00 18.73 374 GLN A O 1
ATOM 2749 N N . PHE A 1 357 ? -8.184 71.332 34.087 1.00 14.58 375 PHE A N 1
ATOM 2750 C CA . PHE A 1 357 ? -7.902 70.909 35.448 1.00 16.74 375 PHE A CA 1
ATOM 2751 C C . PHE A 1 357 ? -8.960 69.925 35.938 1.00 18.51 375 PHE A C 1
ATOM 2752 O O . PHE A 1 357 ? -10.065 69.855 35.405 1.00 15.09 375 PHE A O 1
ATOM 2760 N N . GLU A 1 358 ? -8.578 69.130 36.939 1.00 14.47 376 GLU A N 1
ATOM 2761 C CA . GLU A 1 358 ? -9.491 68.187 37.572 1.00 16.59 376 GLU A CA 1
ATOM 2762 C C . GLU A 1 358 ? -10.713 68.924 38.114 1.00 12.73 376 GLU A C 1
ATOM 2763 O O . GLU A 1 358 ? -10.594 69.994 38.719 1.00 16.63 376 GLU A O 1
ATOM 2769 N N . GLY A 1 359 ? -11.889 68.360 37.859 1.00 15.24 377 GLY A N 1
ATOM 2770 C CA . GLY A 1 359 ? -13.150 68.973 38.224 1.00 15.61 377 GLY A CA 1
ATOM 2771 C C . GLY A 1 359 ? -13.677 70.028 37.265 1.00 15.35 377 GLY A C 1
ATOM 2772 O O . GLY A 1 359 ? -14.805 70.501 37.459 1.00 11.15 377 GLY A O 1
ATOM 2773 N N . GLU A 1 360 ? -12.909 70.417 36.245 1.00 14.03 378 GLU A N 1
ATOM 2774 C CA . GLU A 1 360 ? -13.328 71.444 35.299 1.00 12.08 378 GLU A CA 1
ATOM 2775 C C . GLU A 1 360 ? -14.155 70.816 34.179 1.00 14.54 378 GLU A C 1
ATOM 2776 O O . GLU A 1 360 ? -13.678 69.925 33.467 1.00 14.77 378 GLU A O 1
ATOM 2782 N N . GLU A 1 361 ? -15.392 71.284 34.022 1.00 13.82 379 GLU A N 1
ATOM 2783 C CA . GLU A 1 361 ? -16.266 70.865 32.939 1.00 13.25 379 GLU A CA 1
ATOM 2784 C C . GLU A 1 361 ? -16.378 71.991 31.918 1.00 14.06 379 GLU A C 1
ATOM 2785 O O . GLU A 1 361 ? -16.483 73.166 32.284 1.00 14.97 379 GLU A O 1
ATOM 2791 N N . ARG A 1 362 ? -16.340 71.630 30.640 1.00 11.75 380 ARG A N 1
ATOM 2792 C CA . ARG A 1 362 ? -16.360 72.579 29.540 1.00 14.17 380 ARG A CA 1
ATOM 2793 C C . ARG A 1 362 ? -17.576 72.361 28.653 1.00 15.22 380 ARG A C 1
ATOM 2794 O O . ARG A 1 362 ? -18.050 71.235 28.475 1.00 14.16 380 ARG A O 1
ATOM 2802 N N . CYS A 1 363 ? -18.050 73.453 28.056 1.00 14.36 381 CYS A N 1
ATOM 2803 C CA . CYS A 1 363 ? -19.239 73.428 27.209 1.00 11.71 381 CYS A CA 1
ATOM 2804 C C . CYS A 1 363 ? -19.063 74.408 26.057 1.00 18.61 381 CYS A C 1
ATOM 2805 O O . CYS A 1 363 ? -18.884 75.608 26.285 1.00 17.28 381 CYS A O 1
ATOM 2808 N N . LEU A 1 364 ? -19.129 73.891 24.833 1.00 12.72 382 LEU A N 1
ATOM 2809 C CA . LEU A 1 364 ? -19.025 74.671 23.615 1.00 13.47 382 LEU A CA 1
ATOM 2810 C C . LEU A 1 364 ? -20.402 74.773 22.974 1.00 15.30 382 LEU A C 1
ATOM 2811 O O . LEU A 1 364 ? -21.065 73.759 22.733 1.00 17.23 382 LEU A O 1
ATOM 2816 N N . VAL A 1 365 ? -20.818 75.993 22.691 1.00 14.90 383 VAL A N 1
ATOM 2817 C CA . VAL A 1 365 ? -22.069 76.278 21.998 1.00 10.63 383 VAL A CA 1
ATOM 2818 C C . VAL A 1 365 ? -21.693 76.702 20.581 1.00 15.82 383 VAL A C 1
ATOM 2819 O O . VAL A 1 365 ? -20.862 77.603 20.424 1.00 18.13 383 VAL A O 1
ATOM 2823 N N . PRO A 1 366 ? -22.220 76.062 19.536 1.00 17.61 384 PRO A N 1
ATOM 2824 C CA . PRO A 1 366 ? -21.833 76.444 18.167 1.00 18.07 384 PRO A CA 1
ATOM 2825 C C . PRO A 1 366 ? -22.213 77.885 17.849 1.00 19.14 384 PRO A C 1
ATOM 2826 O O . PRO A 1 366 ? -23.335 78.314 18.104 1.00 16.02 384 PRO A O 1
ATOM 2830 N N . SER A 1 367 ? -21.261 78.634 17.292 1.00 13.34 385 SER A N 1
ATOM 2831 C CA . SER A 1 367 ? -21.580 79.935 16.740 1.00 14.85 385 SER A CA 1
ATOM 2832 C C . SER A 1 367 ? -22.365 79.773 15.434 1.00 20.73 385 SER A C 1
ATOM 2833 O O . SER A 1 367 ? -22.256 78.756 14.743 1.00 13.27 385 SER A O 1
ATOM 2836 N N . PRO A 1 368 ? -23.148 80.777 15.061 1.00 19.92 386 PRO A N 1
ATOM 2837 C CA . PRO A 1 368 ? -23.943 80.662 13.835 1.00 22.71 386 PRO A CA 1
ATOM 2838 C C . PRO A 1 368 ? -23.058 80.631 12.598 1.00 20.53 386 PRO A C 1
ATOM 2839 O O . PRO A 1 368 ? -21.999 81.257 12.544 1.00 17.32 386 PRO A O 1
ATOM 2843 N N . LYS A 1 369 ? -23.499 79.868 11.596 1.00 24.03 387 LYS A N 1
ATOM 2844 C CA . LYS A 1 369 ? -22.760 79.747 10.338 1.00 29.89 387 LYS A CA 1
ATOM 2845 C C . LYS A 1 369 ? -23.298 80.796 9.368 1.00 28.81 387 LYS A C 1
ATOM 2846 O O . LYS A 1 369 ? -24.175 80.541 8.538 1.00 27.30 387 LYS A O 1
ATOM 2852 N N . VAL A 1 370 ? -22.766 82.011 9.500 1.00 22.76 388 VAL A N 1
ATOM 2853 C CA . VAL A 1 370 ? -23.100 83.122 8.622 1.00 23.28 388 VAL A CA 1
ATOM 2854 C C . VAL A 1 370 ? -21.798 83.754 8.155 1.00 18.24 388 VAL A C 1
ATOM 2855 O O . VAL A 1 370 ? -20.755 83.621 8.794 1.00 20.08 388 VAL A O 1
ATOM 2859 N N . ALA A 1 371 ? -21.868 84.452 7.020 1.00 22.21 389 ALA A N 1
ATOM 2860 C CA . ALA A 1 371 ? -20.664 85.041 6.442 1.00 18.10 389 ALA A CA 1
ATOM 2861 C C . ALA A 1 371 ? -20.024 86.032 7.403 1.00 16.09 389 ALA A C 1
ATOM 2862 O O . ALA A 1 371 ? -18.810 85.998 7.625 1.00 22.67 389 ALA A O 1
ATOM 2864 N N . THR A 1 372 ? -20.826 86.942 7.962 1.00 20.96 390 THR A N 1
ATOM 2865 C CA . THR A 1 372 ? -20.385 87.928 8.939 1.00 19.51 390 THR A CA 1
ATOM 2866 C C . THR A 1 372 ? -21.447 88.028 10.027 1.00 20.28 390 THR A C 1
ATOM 2867 O O . THR A 1 372 ? -22.632 87.768 9.788 1.00 20.86 390 THR A O 1
ATOM 2871 N N . TYR A 1 373 ? -21.013 88.392 11.233 1.00 20.54 391 TYR A N 1
ATOM 2872 C CA . TYR A 1 373 ? -21.889 88.272 12.391 1.00 18.74 391 TYR A CA 1
ATOM 2873 C C . TYR A 1 373 ? -22.901 89.401 12.504 1.00 18.10 391 TYR A C 1
ATOM 2874 O O . TYR A 1 373 ? -23.849 89.281 13.293 1.00 15.15 391 TYR A O 1
ATOM 2883 N N . ASP A 1 374 ? -22.745 90.484 11.735 1.00 13.72 392 ASP A N 1
ATOM 2884 C CA . ASP A 1 374 ? -23.816 91.473 11.675 1.00 17.91 392 ASP A CA 1
ATOM 2885 C C . ASP A 1 374 ? -25.085 90.887 11.066 1.00 18.38 392 ASP A C 1
ATOM 2886 O O . ASP A 1 374 ? -26.162 91.456 11.253 1.00 19.13 392 ASP A O 1
ATOM 2891 N N . LEU A 1 375 ? -24.979 89.755 10.362 1.00 22.20 393 LEU A N 1
ATOM 2892 C CA . LEU A 1 375 ? -26.146 89.079 9.804 1.00 19.87 393 LEU A CA 1
ATOM 2893 C C . LEU A 1 375 ? -26.906 88.262 10.842 1.00 22.35 393 LEU A C 1
ATOM 2894 O O . LEU A 1 375 ? -28.061 87.910 10.597 1.00 21.06 393 LEU A O 1
ATOM 2899 N N . GLN A 1 376 ? -26.286 87.947 11.983 1.00 21.05 394 GLN A N 1
ATOM 2900 C CA . GLN A 1 376 ? -26.987 87.369 13.134 1.00 17.46 394 GLN A CA 1
ATOM 2901 C C . GLN A 1 376 ? -26.381 87.945 14.402 1.00 20.96 394 GLN A C 1
ATOM 2902 O O . GLN A 1 376 ? -25.608 87.284 15.109 1.00 14.29 394 GLN A O 1
ATOM 2908 N N . PRO A 1 377 ? -26.715 89.192 14.727 1.00 22.07 395 PRO A N 1
ATOM 2909 C CA . PRO A 1 377 ? -26.001 89.871 15.813 1.00 18.90 395 PRO A CA 1
ATOM 2910 C C . PRO A 1 377 ? -26.214 89.253 17.184 1.00 17.19 395 PRO A C 1
ATOM 2911 O O . PRO A 1 377 ? -25.372 89.463 18.063 1.00 13.90 395 PRO A O 1
ATOM 2915 N N . GLU A 1 378 ? -27.291 88.492 17.400 1.00 11.42 396 GLU A N 1
ATOM 2916 C CA . GLU A 1 378 ? -27.464 87.815 18.670 1.00 18.76 396 GLU A CA 1
ATOM 2917 C C . GLU A 1 378 ? -26.512 86.642 18.839 1.00 16.13 396 GLU A C 1
ATOM 2918 O O . GLU A 1 378 ? -26.463 86.068 19.931 1.00 12.54 396 GLU A O 1
ATOM 2924 N N . MET A 1 379 ? -25.792 86.278 17.777 1.00 16.19 397 MET A N 1
ATOM 2925 C CA . MET A 1 379 ? -24.956 85.085 17.684 1.00 15.67 397 MET A CA 1
ATOM 2926 C C . MET A 1 379 ? -25.601 83.898 18.392 1.00 16.44 397 MET A C 1
ATOM 2927 O O . MET A 1 379 ? -26.754 83.556 18.089 1.00 11.39 397 MET A O 1
ATOM 2932 N N . SER A 1 380 ? -24.886 83.265 19.325 1.00 15.64 398 SER A N 1
ATOM 2933 C CA . SER A 1 380 ? -25.441 82.149 20.085 1.00 16.61 398 SER A CA 1
ATOM 2934 C C . SER A 1 380 ? -25.524 82.462 21.575 1.00 12.63 398 SER A C 1
ATOM 2935 O O . SER A 1 380 ? -25.416 81.562 22.414 1.00 15.21 398 SER A O 1
ATOM 2938 N N . ALA A 1 381 ? -25.733 83.738 21.918 1.00 11.90 399 ALA A N 1
ATOM 2939 C CA . ALA A 1 381 ? -25.798 84.120 23.322 1.00 13.09 399 ALA A CA 1
ATOM 2940 C C . ALA A 1 381 ? -26.921 83.374 24.037 1.00 12.82 399 ALA A C 1
ATOM 2941 O O . ALA A 1 381 ? -26.780 82.986 25.200 1.00 16.32 399 ALA A O 1
ATOM 2943 N N . ALA A 1 382 ? -28.037 83.158 23.353 1.00 11.12 400 ALA A N 1
ATOM 2944 C CA . ALA A 1 382 ? -29.163 82.464 23.972 1.00 12.27 400 ALA A CA 1
ATOM 2945 C C . ALA A 1 382 ? -28.783 81.037 24.355 1.00 12.41 400 ALA A C 1
ATOM 2946 O O . ALA A 1 382 ? -29.165 80.548 25.423 1.00 13.87 400 ALA A O 1
ATOM 2948 N N . GLY A 1 383 ? -28.021 80.359 23.499 1.00 17.60 401 GLY A N 1
ATOM 2949 C CA . GLY A 1 383 ? -27.584 79.013 23.822 1.00 19.00 401 GLY A CA 1
ATOM 2950 C C . GLY A 1 383 ? -26.630 78.976 25.002 1.00 14.45 401 GLY A C 1
ATOM 2951 O O . GLY A 1 383 ? -26.717 78.087 25.852 1.00 10.98 401 GLY A O 1
ATOM 2952 N N . VAL A 1 384 ? -25.691 79.929 25.061 1.00 10.31 402 VAL A N 1
ATOM 2953 C CA . VAL A 1 384 ? -24.788 80.020 26.211 1.00 13.19 402 VAL A CA 1
ATOM 2954 C C . VAL A 1 384 ? -25.585 80.201 27.493 1.00 13.62 402 VAL A C 1
ATOM 2955 O O . VAL A 1 384 ? -25.305 79.554 28.505 1.00 10.83 402 VAL A O 1
ATOM 2959 N N . ALA A 1 385 ? -26.596 81.077 27.474 1.00 9.82 403 ALA A N 1
ATOM 2960 C CA . ALA A 1 385 ? -27.392 81.285 28.682 1.00 14.45 403 ALA A CA 1
ATOM 2961 C C . ALA A 1 385 ? -28.155 80.022 29.056 1.00 14.90 403 ALA A C 1
ATOM 2962 O O . ALA A 1 385 ? -28.232 79.663 30.239 1.00 11.20 403 ALA A O 1
ATOM 2964 N N . ASP A 1 386 ? -28.714 79.330 28.058 1.00 15.31 404 ASP A N 1
ATOM 2965 C CA . ASP A 1 386 ? -29.399 78.066 28.305 1.00 14.71 404 ASP A CA 1
ATOM 2966 C C . ASP A 1 386 ? -28.488 77.078 29.039 1.00 13.64 404 ASP A C 1
ATOM 2967 O O . ASP A 1 386 ? -28.902 76.427 30.000 1.00 17.25 404 ASP A O 1
ATOM 2972 N N . LYS A 1 387 ? -27.239 76.957 28.599 1.00 13.81 405 LYS A N 1
ATOM 2973 C CA . LYS A 1 387 ? -26.330 76.007 29.233 1.00 12.7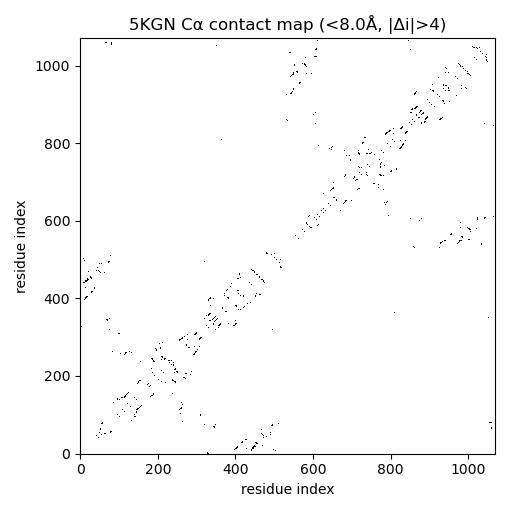2 405 LYS A CA 1
ATOM 2974 C C . LYS A 1 387 ? -25.966 76.451 30.641 1.00 12.49 405 LYS A C 1
ATOM 2975 O O . LYS A 1 387 ? -25.884 75.622 31.548 1.00 15.67 405 LYS A O 1
ATOM 2981 N N . MET A 1 388 ? -25.764 77.756 30.851 1.00 10.09 406 MET A N 1
ATOM 2982 C CA . MET A 1 388 ? -25.475 78.237 32.193 1.00 10.76 406 MET A CA 1
ATOM 2983 C C . MET A 1 388 ? -26.676 78.038 33.112 1.00 14.32 406 MET A C 1
ATOM 2984 O O . MET A 1 388 ? -26.526 77.680 34.282 1.00 11.80 406 MET A O 1
ATOM 2989 N N . ILE A 1 389 ? -27.879 78.263 32.600 1.00 11.78 407 ILE A N 1
ATOM 2990 C CA . ILE A 1 389 ? -29.061 78.158 33.447 1.00 15.11 407 ILE A CA 1
ATOM 2991 C C . ILE A 1 389 ? -29.242 76.722 33.904 1.00 9.31 407 ILE A C 1
ATOM 2992 O O . ILE A 1 389 ? -29.655 76.463 35.040 1.00 17.22 407 ILE A O 1
ATOM 2997 N N . GLU A 1 390 ? -28.909 75.772 33.036 1.00 14.71 408 GLU A N 1
ATOM 2998 C CA . GLU A 1 390 ? -29.007 74.362 33.384 1.00 20.06 408 GLU A CA 1
ATOM 2999 C C . GLU A 1 390 ? -28.017 74.002 34.489 1.00 15.58 408 GLU A C 1
ATOM 3000 O O . GLU A 1 390 ? -28.335 73.211 35.378 1.00 11.79 408 GLU A O 1
ATOM 3006 N N . GLN A 1 391 ? -26.807 74.573 34.449 1.00 10.84 409 GLN A N 1
ATOM 3007 C CA . GLN A 1 391 ? -25.846 74.366 35.531 1.00 13.07 409 GLN A CA 1
ATOM 3008 C C . GLN A 1 391 ? -26.303 75.027 36.826 1.00 14.88 409 GLN A C 1
ATOM 3009 O O . GLN A 1 391 ? -26.084 74.484 37.914 1.00 14.26 409 GLN A O 1
ATOM 3015 N N . LEU A 1 392 ? -26.942 76.191 36.741 1.00 12.37 410 LEU A N 1
ATOM 3016 C CA . LEU A 1 392 ? -27.438 76.821 37.956 1.00 10.87 410 LEU A CA 1
ATOM 3017 C C . LEU A 1 392 ? -28.549 75.987 38.585 1.00 12.26 410 LEU A C 1
ATOM 3018 O O . LEU A 1 392 ? -28.599 75.838 39.809 1.00 18.46 410 LEU A O 1
ATOM 3023 N N . GLU A 1 393 ? -29.431 75.421 37.756 1.00 15.33 411 GLU A N 1
ATOM 3024 C CA . GLU A 1 393 ? -30.495 74.555 38.256 1.00 16.49 411 GLU A CA 1
ATOM 3025 C C . GLU A 1 393 ? -29.932 73.275 38.861 1.00 16.50 411 GLU A C 1
ATOM 3026 O O . GLU A 1 393 ? -30.444 72.788 39.875 1.00 20.82 411 GLU A O 1
ATOM 3032 N N . ALA A 1 394 ? -28.891 72.706 38.243 1.00 14.65 412 ALA A N 1
ATOM 3033 C CA . ALA A 1 394 ? -28.283 71.499 38.781 1.00 15.52 412 ALA A CA 1
ATOM 3034 C C . ALA A 1 394 ? -27.575 71.786 40.102 1.00 19.42 412 ALA A C 1
ATOM 3035 O O . ALA A 1 394 ? -27.589 70.951 41.011 1.00 18.68 412 ALA A O 1
ATOM 3037 N N . GLY A 1 395 ? -26.957 72.961 40.233 1.00 17.21 413 GLY A N 1
ATOM 3038 C CA . GLY A 1 395 ? -26.204 73.289 41.426 1.00 17.05 413 GLY A CA 1
ATOM 3039 C C . GLY A 1 395 ? -24.900 72.530 41.601 1.00 15.89 413 GLY A C 1
ATOM 3040 O O . GLY A 1 395 ? -24.294 72.604 42.675 1.00 16.27 413 GLY A O 1
ATOM 3041 N N . THR A 1 396 ? -24.434 71.829 40.574 1.00 15.13 414 THR A N 1
ATOM 3042 C CA . THR A 1 396 ? -23.291 70.931 40.730 1.00 14.36 414 THR A CA 1
ATOM 3043 C C . THR A 1 396 ? -21.998 71.691 41.028 1.00 17.76 414 THR A C 1
ATOM 3044 O O . THR A 1 396 ? -21.159 71.232 41.821 1.00 13.92 414 THR A O 1
ATOM 3048 N N . HIS A 1 397 ? -21.799 72.828 40.377 1.00 13.47 415 HIS A N 1
ATOM 3049 C CA . HIS A 1 397 ? -20.491 73.460 40.340 1.00 14.01 415 HIS A CA 1
ATOM 3050 C C . HIS A 1 397 ? -20.520 74.757 41.124 1.00 15.56 415 HIS A C 1
ATOM 3051 O O . HIS A 1 397 ? -21.335 75.636 40.807 1.00 14.35 415 HIS A O 1
ATOM 3058 N N . PRO A 1 398 ? -19.678 74.921 42.148 1.00 12.35 416 PRO A N 1
ATOM 3059 C CA . PRO A 1 398 ? -19.729 76.163 42.937 1.00 15.27 416 PRO A CA 1
ATOM 3060 C C . PRO A 1 398 ? -19.212 77.376 42.195 1.00 12.30 416 PRO A C 1
ATOM 3061 O O . PRO A 1 398 ? -19.456 78.496 42.643 1.00 13.79 416 PRO A O 1
ATOM 3065 N N . PHE A 1 399 ? -18.465 77.191 41.114 1.00 13.68 417 PHE A N 1
ATOM 3066 C CA . PHE A 1 399 ? -18.023 78.291 40.268 1.00 11.38 417 PHE A CA 1
ATOM 3067 C C . PHE A 1 399 ? -18.361 77.944 38.830 1.00 12.70 417 PHE A C 1
ATOM 3068 O O . PHE A 1 399 ? -17.892 76.930 38.303 1.00 12.12 417 PHE A O 1
ATOM 3076 N N . ILE A 1 400 ? -19.167 78.781 38.199 1.00 10.27 418 ILE A N 1
ATOM 3077 C CA . ILE A 1 400 ? -19.429 78.646 36.778 1.00 10.34 418 ILE A CA 1
ATOM 3078 C C . ILE A 1 400 ? -19.148 79.981 36.114 1.00 12.17 418 ILE A C 1
ATOM 3079 O O . ILE A 1 400 ? -19.325 81.053 36.709 1.00 13.26 418 ILE A O 1
ATOM 3084 N N . MET A 1 401 ? -18.699 79.907 34.869 1.00 12.73 419 MET A N 1
ATOM 3085 C CA . MET A 1 401 ? -18.367 81.109 34.125 1.00 9.34 419 MET A CA 1
ATOM 3086 C C . MET A 1 401 ? -18.661 80.896 32.651 1.00 9.67 419 MET A C 1
ATOM 3087 O O . MET A 1 401 ? -18.584 79.776 32.133 1.00 15.13 419 MET A O 1
ATOM 3092 N N . CYS A 1 402 ? -19.007 81.993 31.980 1.00 13.23 420 CYS A N 1
ATOM 3093 C CA . CYS A 1 402 ? -19.233 81.958 30.549 1.00 14.70 420 CYS A CA 1
ATOM 3094 C C . CYS A 1 402 ? -18.687 83.221 29.911 1.00 11.95 420 CYS A C 1
ATOM 3095 O O . CYS A 1 402 ? -18.351 84.196 30.585 1.00 13.02 420 CYS A O 1
ATOM 3098 N N . ASN A 1 403 ? -18.614 83.181 28.584 1.00 15.27 421 ASN A N 1
ATOM 3099 C CA . ASN A 1 403 ? -18.327 84.344 27.762 1.00 14.35 421 ASN A CA 1
ATOM 3100 C C . ASN A 1 403 ? -19.552 84.649 26.898 1.00 8.13 421 ASN A C 1
ATOM 3101 O O . ASN A 1 403 ? -20.238 83.731 26.429 1.00 11.77 421 ASN A O 1
ATOM 3106 N N . PHE A 1 404 ? -19.827 85.935 26.681 1.00 11.02 422 PHE A N 1
ATOM 3107 C CA . PHE A 1 404 ? -20.809 86.369 25.680 1.00 10.05 422 PHE A CA 1
ATOM 3108 C C . PHE A 1 404 ? -20.067 87.122 24.584 1.00 11.00 422 PHE A C 1
ATOM 3109 O O . PHE A 1 404 ? -19.537 88.214 24.813 1.00 10.39 422 PHE A O 1
ATOM 3117 N N . ALA A 1 405 ? -20.065 86.547 23.404 1.00 9.79 423 ALA A N 1
ATOM 3118 C CA . ALA A 1 405 ? -19.308 86.994 22.240 1.00 12.29 423 ALA A CA 1
ATOM 3119 C C . ALA A 1 405 ? -19.866 88.211 21.490 1.00 14.93 423 ALA A C 1
ATOM 3120 O O . ALA A 1 405 ? -19.080 88.968 20.907 1.00 10.41 423 ALA A O 1
ATOM 3122 N N . PRO A 1 406 ? -21.181 88.426 21.436 1.00 11.83 424 PRO A N 1
ATOM 3123 C CA . PRO A 1 406 ? -21.740 89.370 20.431 1.00 15.53 424 PRO A CA 1
ATOM 3124 C C . PRO A 1 406 ? -21.134 90.768 20.482 1.00 12.33 424 PRO A C 1
ATOM 3125 O O . PRO A 1 406 ? -20.762 91.297 19.426 1.00 14.50 424 PRO A O 1
ATOM 3129 N N . PRO A 1 407 ? -21.040 91.425 21.651 1.00 11.45 425 PRO A N 1
ATOM 3130 C CA . PRO A 1 407 ? -20.574 92.826 21.623 1.00 12.21 425 PRO A CA 1
ATOM 3131 C C . PRO A 1 407 ? -19.228 92.962 20.944 1.00 14.97 425 PRO A C 1
ATOM 3132 O O . PRO A 1 407 ? -19.036 93.877 20.140 1.00 14.33 425 PRO A O 1
ATOM 3136 N N . ASP A 1 408 ? -18.303 92.040 21.205 1.00 10.49 426 ASP A N 1
ATOM 3137 C CA . ASP A 1 408 ? -16.993 92.128 20.552 1.00 16.01 426 ASP A CA 1
ATOM 3138 C C . ASP A 1 408 ? -17.081 91.747 19.080 1.00 9.37 426 ASP A C 1
ATOM 3139 O O . ASP A 1 408 ? -16.586 92.475 18.213 1.00 10.90 426 ASP A O 1
ATOM 3144 N N . MET A 1 409 ? -17.733 90.620 18.773 1.00 11.57 427 MET A N 1
ATOM 3145 C CA . MET A 1 409 ? -17.663 90.086 17.418 1.00 13.49 427 MET A CA 1
ATOM 3146 C C . MET A 1 409 ? -18.490 90.922 16.450 1.00 15.19 427 MET A C 1
ATOM 3147 O O . MET A 1 409 ? -18.072 91.153 15.314 1.00 13.71 427 MET A O 1
ATOM 3152 N N . VAL A 1 410 ? -19.649 91.418 16.886 1.00 13.02 428 VAL A N 1
ATOM 3153 C CA . VAL A 1 410 ? -20.404 92.324 16.030 1.00 14.01 428 VAL A CA 1
ATOM 3154 C C . VAL A 1 410 ? -19.750 93.700 16.007 1.00 15.40 428 VAL A C 1
ATOM 3155 O O . VAL A 1 410 ? -19.747 94.368 14.966 1.00 14.08 428 VAL A O 1
ATOM 3159 N N . GLY A 1 411 ? -19.168 94.126 17.136 1.00 15.19 429 GLY A N 1
ATOM 3160 C CA . GLY A 1 411 ? -18.418 95.372 17.163 1.00 12.77 429 GLY A CA 1
ATOM 3161 C C . GLY A 1 411 ? -17.361 95.463 16.076 1.00 15.81 429 GLY A C 1
ATOM 3162 O O . GLY A 1 411 ? -17.173 96.523 15.466 1.00 15.07 429 GLY A O 1
ATOM 3163 N N . HIS A 1 412 ? -16.641 94.357 15.829 1.00 13.59 430 HIS A N 1
ATOM 3164 C CA . HIS A 1 412 ? -15.635 94.308 14.771 1.00 16.27 430 HIS A CA 1
ATOM 3165 C C . HIS A 1 412 ? -16.203 94.489 13.365 1.00 14.64 430 HIS A C 1
ATOM 3166 O O . HIS A 1 412 ? -15.450 94.850 12.460 1.00 13.70 430 HIS A O 1
ATOM 3173 N N . THR A 1 413 ? -17.503 94.263 13.144 1.00 13.52 431 THR A N 1
ATOM 3174 C CA . THR A 1 413 ? -18.048 94.527 11.816 1.00 15.11 431 THR A CA 1
ATOM 3175 C C . THR A 1 413 ? -18.206 96.018 11.554 1.00 19.07 431 THR A C 1
ATOM 3176 O O . THR A 1 413 ? -18.375 96.418 10.401 1.00 16.22 431 THR A O 1
ATOM 3180 N N . GLY A 1 414 ? -18.179 96.830 12.605 1.00 15.09 432 GLY A N 1
ATOM 3181 C CA . GLY A 1 414 ? -18.401 98.247 12.525 1.00 15.91 432 GLY A CA 1
ATOM 3182 C C . GLY A 1 414 ? -19.814 98.669 12.178 1.00 19.68 432 GLY A C 1
ATOM 3183 O O . GLY A 1 414 ? -20.038 99.858 11.954 1.00 17.40 432 GLY A O 1
ATOM 3184 N N . VAL A 1 415 ? -20.776 97.749 12.136 1.00 13.94 433 VAL A N 1
ATOM 3185 C CA . VAL A 1 415 ? -22.155 98.090 11.799 1.00 17.01 433 VAL A CA 1
ATOM 3186 C C . VAL A 1 415 ? -22.867 98.482 13.091 1.00 17.55 433 VAL A C 1
ATOM 3187 O O . VAL A 1 415 ? -23.175 97.627 13.924 1.00 17.93 433 VAL A O 1
ATOM 3191 N N . TYR A 1 416 ? -23.155 99.784 13.239 1.00 17.18 434 TYR A N 1
ATOM 3192 C CA . TYR A 1 416 ? -23.691 100.312 14.491 1.00 13.78 434 TYR A CA 1
ATOM 3193 C C . TYR A 1 416 ? -25.017 99.658 14.885 1.00 11.25 434 TYR A C 1
ATOM 3194 O O . TYR A 1 416 ? -25.202 99.268 16.040 1.00 14.07 434 TYR A O 1
ATOM 3203 N N . GLU A 1 417 ? -25.969 99.561 13.956 1.00 19.45 435 GLU A N 1
ATOM 3204 C CA . GLU A 1 417 ? -27.286 99.040 14.325 1.00 21.29 435 GLU A CA 1
ATOM 3205 C C . GLU A 1 417 ? -27.216 97.560 14.690 1.00 16.87 435 GLU A C 1
ATOM 3206 O O . GLU A 1 417 ? -27.945 97.098 15.576 1.00 14.53 435 GLU A O 1
ATOM 3212 N N . ALA A 1 418 ? -26.345 96.803 14.019 1.00 15.68 436 ALA A N 1
ATOM 3213 C CA . ALA A 1 418 ? -26.132 95.411 14.401 1.00 14.78 436 ALA A CA 1
ATOM 3214 C C . ALA A 1 418 ? -25.498 95.324 15.783 1.00 14.46 436 ALA A C 1
ATOM 3215 O O . ALA A 1 418 ? -25.864 94.461 16.594 1.00 12.79 436 ALA A O 1
ATOM 3217 N N . ALA A 1 419 ? -24.553 96.220 16.075 1.00 18.44 437 ALA A N 1
ATOM 3218 C CA . ALA A 1 419 ? -23.931 96.241 17.396 1.00 10.31 437 ALA A CA 1
ATOM 3219 C C . ALA A 1 419 ? -24.964 96.516 18.482 1.00 18.48 437 ALA A C 1
ATOM 3220 O O . ALA A 1 419 ? -24.907 95.914 19.559 1.00 13.70 437 ALA A O 1
ATOM 3222 N N . VAL A 1 420 ? -25.938 97.397 18.209 1.00 13.80 438 VAL A N 1
ATOM 3223 C CA . VAL A 1 420 ? -27.000 97.656 19.183 1.00 15.10 438 VAL A CA 1
ATOM 3224 C C . VAL A 1 420 ? -27.785 96.372 19.477 1.00 8.38 438 VAL A C 1
ATOM 3225 O O . VAL A 1 420 ? -28.058 96.042 20.634 1.00 13.40 438 VAL A O 1
ATOM 3229 N N . LYS A 1 421 ? -28.176 95.648 18.429 1.00 12.92 439 LYS A N 1
ATOM 3230 C CA . LYS A 1 421 ? -28.907 94.393 18.602 1.00 16.05 439 LYS A CA 1
ATOM 3231 C C . LYS A 1 421 ? -28.056 93.350 19.321 1.00 15.86 439 LYS A C 1
ATOM 3232 O O . LYS A 1 421 ? -28.561 92.572 20.136 1.00 12.92 439 LYS A O 1
ATOM 3238 N N . ALA A 1 422 ? -26.765 93.305 19.007 1.00 14.87 440 ALA A N 1
ATOM 3239 C CA . ALA A 1 422 ? -25.856 92.423 19.717 1.00 12.23 440 ALA A CA 1
ATOM 3240 C C . ALA A 1 422 ? -25.907 92.694 21.219 1.00 12.19 440 ALA A C 1
ATOM 3241 O O . ALA A 1 422 ? -26.034 91.765 22.019 1.00 11.22 440 ALA A O 1
ATOM 3243 N N . CYS A 1 423 ? -25.852 93.973 21.617 1.00 11.92 441 CYS A N 1
ATOM 3244 C CA . CYS A 1 423 ? -25.901 94.315 23.037 1.00 13.10 441 CYS A CA 1
ATOM 3245 C C . CYS A 1 423 ? -27.273 94.055 23.650 1.00 9.75 441 CYS A C 1
ATOM 3246 O O . CYS A 1 423 ? -27.360 93.736 24.842 1.00 14.64 441 CYS A O 1
ATOM 3249 N N . GLU A 1 424 ? -28.347 94.222 22.883 1.00 14.92 442 GLU A N 1
ATOM 3250 C CA . GLU A 1 424 ? -29.673 93.925 23.426 1.00 13.99 442 GLU A CA 1
ATOM 3251 C C . GLU A 1 424 ? -29.826 92.435 23.709 1.00 12.15 442 GLU A C 1
ATOM 3252 O O . GLU A 1 424 ? -30.330 92.048 24.770 1.00 14.54 442 GLU A O 1
ATOM 3258 N N . ALA A 1 425 ? -29.375 91.589 22.782 1.00 11.22 443 ALA A N 1
ATOM 3259 C CA . ALA A 1 425 ? -29.431 90.145 22.987 1.00 15.91 443 ALA A CA 1
ATOM 3260 C C . ALA A 1 425 ? -28.550 89.719 24.157 1.00 14.40 443 ALA A C 1
ATOM 3261 O O . ALA A 1 425 ? -28.915 88.828 24.940 1.00 9.14 443 ALA A O 1
ATOM 3263 N N . THR A 1 426 ? -27.369 90.323 24.279 1.00 15.08 444 THR A N 1
ATOM 3264 C CA . THR A 1 426 ? -26.510 90.013 25.413 1.00 11.38 444 THR A CA 1
ATOM 3265 C C . THR A 1 426 ? -27.191 90.387 26.724 1.00 13.48 444 THR A C 1
ATOM 3266 O O . THR A 1 426 ? -27.207 89.600 27.675 1.00 14.90 444 THR A O 1
ATOM 3270 N N . ASP A 1 427 ? -27.802 91.573 26.784 1.00 10.23 445 ASP A N 1
ATOM 3271 C CA . ASP A 1 427 ? -28.478 91.973 28.013 1.00 14.10 445 ASP A CA 1
ATOM 3272 C C . ASP A 1 427 ? -29.613 91.007 28.365 1.00 11.38 445 ASP A C 1
ATOM 3273 O O . ASP A 1 427 ? -29.818 90.691 29.540 1.00 13.86 445 ASP A O 1
ATOM 3278 N N . ILE A 1 428 ? -30.373 90.553 27.362 1.00 13.36 446 ILE A N 1
ATOM 3279 C CA . ILE A 1 428 ? -31.449 89.581 27.597 1.00 18.55 446 ILE A CA 1
ATOM 3280 C C . ILE A 1 428 ? -30.883 88.315 28.224 1.00 14.17 446 ILE A C 1
ATOM 3281 O O . ILE A 1 428 ? -31.423 87.777 29.208 1.00 11.28 446 ILE A O 1
ATOM 3286 N N . ALA A 1 429 ? -29.782 87.824 27.657 1.00 9.78 447 ALA A N 1
ATOM 3287 C CA . ALA A 1 429 ? -29.148 86.612 28.165 1.00 12.78 447 ALA A CA 1
ATOM 3288 C C . ALA A 1 429 ? -28.675 86.793 29.598 1.00 17.00 447 ALA A C 1
ATOM 3289 O O . ALA A 1 429 ? -28.865 85.901 30.438 1.00 13.03 447 ALA A O 1
ATOM 3291 N N . ILE A 1 430 ? -28.043 87.936 29.893 1.00 12.98 448 ILE A N 1
ATOM 3292 C CA . ILE A 1 430 ? -27.607 88.223 31.256 1.00 13.70 448 ILE A CA 1
ATOM 3293 C C . ILE A 1 430 ? -28.793 88.200 32.210 1.00 16.34 448 ILE A C 1
ATOM 3294 O O . ILE A 1 430 ? -28.719 87.625 33.300 1.00 13.24 448 ILE A O 1
ATOM 3299 N N . GLY A 1 431 ? -29.899 88.846 31.820 1.00 12.13 449 GLY A N 1
ATOM 3300 C CA . GLY A 1 431 ? -31.079 88.854 32.672 1.00 13.36 449 GLY A CA 1
ATOM 3301 C C . GLY A 1 431 ? -31.583 87.460 32.998 1.00 10.48 449 GLY A C 1
ATOM 3302 O O . GLY A 1 431 ? -31.960 87.175 34.137 1.00 16.00 449 GLY A O 1
ATOM 3303 N N . ARG A 1 432 ? -31.599 86.577 32.004 1.00 10.91 450 ARG A N 1
ATOM 3304 C CA . ARG A 1 432 ? -32.051 85.208 32.230 1.00 16.71 450 ARG A CA 1
ATOM 3305 C C . ARG A 1 432 ? -31.109 84.462 33.180 1.00 15.48 450 ARG A C 1
ATOM 3306 O O . ARG A 1 432 ? -31.555 83.685 34.037 1.00 10.97 450 ARG A O 1
ATOM 3314 N N . ILE A 1 433 ? -29.798 84.688 33.059 1.00 15.38 451 ILE A N 1
ATOM 3315 C CA . ILE A 1 433 ? -28.870 84.070 34.007 1.00 10.67 451 ILE A CA 1
ATOM 3316 C C . ILE A 1 433 ? -29.083 84.634 35.407 1.00 12.52 451 ILE A C 1
ATOM 3317 O O . ILE A 1 433 ? -29.112 83.893 36.394 1.00 13.79 451 ILE A O 1
ATOM 3322 N N . TYR A 1 434 ? -29.242 85.955 35.511 1.00 11.94 452 TYR A N 1
ATOM 3323 C CA . TYR A 1 434 ? -29.432 86.581 36.805 1.00 11.87 452 TYR A CA 1
ATOM 3324 C C . TYR A 1 434 ? -30.649 86.008 37.516 1.00 12.70 452 TYR A C 1
ATOM 3325 O O . TYR A 1 434 ? -30.597 85.695 38.710 1.00 16.94 452 TYR A O 1
ATOM 3334 N N . GLU A 1 435 ? -31.759 85.861 36.799 1.00 17.47 453 GLU A N 1
ATOM 3335 C CA . GLU A 1 435 ? -32.960 85.336 37.441 1.00 14.67 453 GLU A CA 1
ATOM 3336 C C . GLU A 1 435 ? -32.712 83.931 37.951 1.00 15.99 453 GLU A C 1
ATOM 3337 O O . GLU A 1 435 ? -33.146 83.571 39.049 1.00 14.09 453 GLU A O 1
ATOM 3343 N N . ALA A 1 436 ? -31.968 83.136 37.186 1.00 15.23 454 ALA A N 1
ATOM 3344 C CA . ALA A 1 436 ? -31.646 81.786 37.620 1.00 16.32 454 ALA A CA 1
ATOM 3345 C C . ALA A 1 436 ? -30.716 81.787 38.834 1.00 17.05 454 ALA A C 1
ATOM 3346 O O . ALA A 1 436 ? -30.891 80.964 39.739 1.00 14.75 454 ALA A O 1
ATOM 3348 N N . THR A 1 437 ? -29.730 82.704 38.896 1.00 13.35 455 THR A N 1
ATOM 3349 C CA . THR A 1 437 ? -28.850 82.719 40.068 1.00 16.73 455 THR A CA 1
ATOM 3350 C C . THR A 1 437 ? -29.610 83.082 41.333 1.00 17.91 455 THR A C 1
ATOM 3351 O O . THR A 1 437 ? -29.275 82.605 42.425 1.00 12.74 455 THR A O 1
ATOM 3355 N N . GLN A 1 438 ? -30.609 83.944 41.219 1.00 14.77 456 GLN A N 1
ATOM 3356 C CA . GLN A 1 438 ? -31.395 84.301 42.395 1.00 16.27 456 GLN A CA 1
ATOM 3357 C C . GLN A 1 438 ? -32.295 83.148 42.818 1.00 19.82 456 GLN A C 1
ATOM 3358 O O . GLN A 1 438 ? -32.506 82.913 44.013 1.00 23.14 456 GLN A O 1
ATOM 3364 N N . LYS A 1 439 ? -32.816 82.407 41.853 1.00 21.66 457 LYS A N 1
ATOM 3365 C CA . LYS A 1 439 ? -33.653 81.258 42.168 1.00 29.48 457 LYS A CA 1
ATOM 3366 C C . LYS A 1 439 ? -32.836 80.146 42.818 1.00 23.87 457 LYS A C 1
ATOM 3367 O O . LYS A 1 439 ? -33.305 79.495 43.756 1.00 20.87 457 LYS A O 1
ATOM 3371 N N . HIS A 1 440 ? -31.604 79.930 42.350 1.00 19.18 458 HIS A N 1
ATOM 3372 C CA . HIS A 1 440 ? -30.835 78.742 42.694 1.00 20.10 458 HIS A CA 1
ATOM 3373 C C . HIS A 1 440 ? -29.647 79.020 43.615 1.00 22.67 458 HIS A C 1
ATOM 3374 O O . HIS A 1 440 ? -28.803 78.141 43.794 1.00 21.19 458 HIS A O 1
ATOM 3381 N N . GLY A 1 441 ? -29.547 80.212 44.187 1.00 20.21 459 GLY A N 1
ATOM 3382 C CA . GLY A 1 441 ? -28.592 80.437 45.252 1.00 19.05 459 GLY A CA 1
ATOM 3383 C C . GLY A 1 441 ? -27.151 80.660 44.827 1.00 25.20 459 GLY A C 1
ATOM 3384 O O . GLY A 1 441 ? -26.235 80.207 45.521 1.00 20.83 459 GLY A O 1
ATOM 3385 N N . TYR A 1 442 ? -26.926 81.338 43.702 1.00 20.19 460 TYR A N 1
ATOM 3386 C CA . TYR A 1 442 ? -25.606 81.791 43.285 1.00 16.72 460 TYR A CA 1
ATOM 3387 C C . TYR A 1 442 ? -25.532 83.309 43.373 1.00 20.61 460 TYR A C 1
ATOM 3388 O O . TYR A 1 442 ? -26.532 84.014 43.197 1.00 19.03 460 TYR A O 1
ATOM 3397 N N . SER A 1 443 ? -24.334 83.805 43.639 1.00 11.35 461 SER A N 1
ATOM 3398 C CA . SER A 1 443 ? -24.035 85.218 43.471 1.00 16.67 461 SER A CA 1
ATOM 3399 C C . SER A 1 443 ? -23.560 85.447 42.043 1.00 17.37 461 SER A C 1
ATOM 3400 O O . SER A 1 443 ? -22.804 84.644 41.498 1.00 16.43 461 SER A O 1
ATOM 3403 N N . LEU A 1 444 ? -24.024 86.531 41.428 1.00 14.19 462 LEU A N 1
ATOM 3404 C CA . LEU A 1 444 ? -23.691 86.828 40.044 1.00 11.09 462 LEU A CA 1
ATOM 3405 C C . LEU A 1 444 ? -22.692 87.962 40.029 1.00 13.84 462 LEU A C 1
ATOM 3406 O O . LEU A 1 444 ? -22.896 88.988 40.695 1.00 13.63 462 LEU A O 1
ATOM 3411 N N . MET A 1 445 ? -21.634 87.783 39.252 1.00 13.56 463 MET A N 1
ATOM 3412 C CA . MET A 1 445 ? -20.697 88.852 38.948 1.00 11.25 463 MET A CA 1
ATOM 3413 C C . MET A 1 445 ? -20.585 88.948 37.435 1.00 15.99 463 MET A C 1
ATOM 3414 O O . MET A 1 445 ? -20.368 87.933 36.762 1.00 11.02 463 MET A O 1
ATOM 3419 N N . VAL A 1 446 ? -20.737 90.160 36.906 1.00 10.14 464 VAL A N 1
ATOM 3420 C CA . VAL A 1 446 ? -20.606 90.425 35.479 1.00 11.89 464 VAL A CA 1
ATOM 3421 C C . VAL A 1 446 ? -19.412 91.352 35.291 1.00 14.28 464 VAL A C 1
ATOM 3422 O O . VAL A 1 446 ? -19.270 92.345 36.013 1.00 12.35 464 VAL A O 1
ATOM 3426 N N . THR A 1 447 ? -18.537 91.008 34.351 1.00 12.31 465 THR A N 1
ATOM 3427 C CA . THR A 1 447 ? -17.436 91.873 33.981 1.00 10.58 465 THR A CA 1
ATOM 3428 C C . THR A 1 447 ? -17.273 91.802 32.470 1.00 11.19 465 THR A C 1
ATOM 3429 O O . THR A 1 447 ? -18.109 91.246 31.756 1.00 10.26 465 THR A O 1
ATOM 3433 N N . ALA A 1 448 ? -16.193 92.380 31.970 1.00 9.10 466 ALA A N 1
ATOM 3434 C CA . ALA A 1 448 ? -15.840 92.238 30.572 1.00 9.14 466 ALA A CA 1
ATOM 3435 C C . ALA A 1 448 ? -14.330 92.135 30.452 1.00 7.90 466 ALA A C 1
ATOM 3436 O O . ALA A 1 448 ? -13.587 92.464 31.383 1.00 9.68 466 ALA A O 1
ATOM 3438 N N . ASP A 1 449 ? -13.879 91.706 29.271 1.00 9.97 467 ASP A N 1
ATOM 3439 C CA . ASP A 1 449 ? -12.452 91.475 29.044 1.00 8.10 467 ASP A CA 1
ATOM 3440 C C . ASP A 1 449 ? -11.740 92.692 28.474 1.00 10.53 467 ASP A C 1
ATOM 3441 O O . ASP A 1 449 ? -10.506 92.751 28.521 1.00 11.69 467 ASP A O 1
ATOM 3446 N N . HIS A 1 450 ? -12.502 93.661 27.964 1.00 7.60 468 HIS A N 1
ATOM 3447 C CA . HIS A 1 450 ? -12.041 94.908 27.367 1.00 12.15 468 HIS A CA 1
ATOM 3448 C C . HIS A 1 450 ? -13.284 95.520 26.722 1.00 9.31 468 HIS A C 1
ATOM 3449 O O . HIS A 1 450 ? -14.292 94.828 26.560 1.00 10.07 468 HIS A O 1
ATOM 3456 N N . GLY A 1 451 ? -13.230 96.782 26.329 1.00 9.85 469 GLY A N 1
ATOM 3457 C CA . GLY A 1 451 ? -14.318 97.380 25.580 1.00 10.68 469 GLY A CA 1
ATOM 3458 C C . GLY A 1 451 ? -14.244 97.182 24.051 1.00 11.67 469 GLY A C 1
ATOM 3459 O O . GLY A 1 451 ? -13.241 96.780 23.456 1.00 14.35 469 GLY A O 1
ATOM 3460 N N . ASN A 1 452 ? -15.357 97.516 23.396 1.00 14.96 470 ASN A N 1
ATOM 3461 C CA . ASN A 1 452 ? -15.463 97.528 21.938 1.00 10.59 470 ASN A CA 1
ATOM 3462 C C . ASN A 1 452 ? -16.750 98.251 21.542 1.00 16.35 470 ASN A C 1
ATOM 3463 O O . ASN A 1 452 ? -16.718 99.336 20.942 1.00 12.71 470 ASN A O 1
ATOM 3468 N N . ALA A 1 453 ? -17.893 97.655 21.895 1.00 11.93 471 ALA A N 1
ATOM 3469 C CA . ALA A 1 453 ? -19.173 98.097 21.339 1.00 15.74 471 ALA A CA 1
ATOM 3470 C C . ALA A 1 453 ? -19.604 99.468 21.846 1.00 13.53 471 ALA A C 1
ATOM 3471 O O . ALA A 1 453 ? -20.500 100.084 21.246 1.00 13.05 471 ALA A O 1
ATOM 3473 N N . GLU A 1 454 ? -19.008 99.959 22.932 1.00 9.26 472 GLU A N 1
ATOM 3474 C CA . GLU A 1 454 ? -19.352 101.298 23.412 1.00 15.26 472 GLU A CA 1
ATOM 3475 C C . GLU A 1 454 ? -18.797 102.403 22.519 1.00 15.84 472 GLU A C 1
ATOM 3476 O O . GLU A 1 454 ? -19.097 103.583 22.743 1.00 14.88 472 GLU A O 1
ATOM 3482 N N . LYS A 1 455 ? -17.994 102.055 21.523 1.00 12.73 473 LYS A N 1
ATOM 3483 C CA . LYS A 1 455 ? -17.422 103.045 20.609 1.00 16.52 473 LYS A CA 1
ATOM 3484 C C . LYS A 1 455 ? -17.445 102.475 19.190 1.00 18.18 473 LYS A C 1
ATOM 3485 O O . LYS A 1 455 ? -16.462 101.893 18.716 1.00 14.10 473 LYS A O 1
ATOM 3491 N N . MET A 1 456 ? -18.562 102.681 18.497 1.00 14.39 474 MET A N 1
ATOM 3492 C CA . MET A 1 456 ? -18.728 102.168 17.148 1.00 14.47 474 MET A CA 1
ATOM 3493 C C . MET A 1 456 ? -18.433 103.198 16.072 1.00 13.16 474 MET A C 1
ATOM 3494 O O . MET A 1 456 ? -18.382 102.832 14.896 1.00 14.81 474 MET A O 1
ATOM 3499 N N . LYS A 1 457 ? -18.226 104.460 16.439 1.00 13.77 475 LYS A N 1
ATOM 3500 C CA . LYS A 1 457 ? -18.017 105.534 15.476 1.00 17.02 475 LYS A CA 1
ATOM 3501 C C . LYS A 1 457 ? -16.785 106.336 15.861 1.00 17.09 475 LYS A C 1
ATOM 3502 O O . LYS A 1 457 ? -16.591 106.679 17.033 1.00 14.04 475 LYS A O 1
ATOM 3508 N N . ALA A 1 458 ? -15.936 106.594 14.881 1.00 18.88 476 ALA A N 1
ATOM 3509 C CA . ALA A 1 458 ? -14.879 107.560 15.054 1.00 24.42 476 ALA A CA 1
ATOM 3510 C C . ALA A 1 458 ? -15.502 108.955 15.039 1.00 23.01 476 ALA A C 1
ATOM 3511 O O . ALA A 1 458 ? -16.655 109.119 14.632 1.00 18.91 476 ALA A O 1
ATOM 3513 N N . PRO A 1 459 ? -14.755 109.985 15.462 1.00 27.97 477 PRO A N 1
ATOM 3514 C CA . PRO A 1 459 ? -15.337 111.342 15.535 1.00 26.66 477 PRO A CA 1
ATOM 3515 C C . PRO A 1 459 ? -15.832 111.875 14.198 1.00 23.23 477 PRO A C 1
ATOM 3516 O O . PRO A 1 459 ? -16.774 112.677 14.163 1.00 21.01 477 PRO A O 1
ATOM 3520 N N . ASP A 1 460 ? -15.227 111.462 13.093 1.00 25.65 478 ASP A N 1
ATOM 3521 C CA . ASP A 1 460 ? -15.649 111.930 11.783 1.00 24.70 478 ASP A CA 1
ATOM 3522 C C . ASP A 1 460 ? -16.897 111.226 11.294 1.00 28.69 478 ASP A C 1
ATOM 3523 O O . ASP A 1 460 ? -17.310 111.437 10.147 1.00 31.76 478 ASP A O 1
ATOM 3528 N N . GLY A 1 461 ? -17.495 110.384 12.138 1.00 29.90 479 GLY A N 1
ATOM 3529 C CA . GLY A 1 461 ? -18.661 109.630 11.779 1.00 25.49 479 GLY A CA 1
ATOM 3530 C C . GLY A 1 461 ? -18.384 108.282 11.161 1.00 22.74 479 GLY A C 1
ATOM 3531 O O . GLY A 1 461 ? -19.330 107.506 10.986 1.00 24.46 479 GLY A O 1
ATOM 3532 N N . GLY A 1 462 ? -17.123 107.973 10.835 1.00 20.89 480 GLY A N 1
ATOM 3533 C CA . GLY A 1 462 ? -16.797 106.696 10.239 1.00 25.64 480 GLY A CA 1
ATOM 3534 C C . GLY A 1 462 ? -16.870 105.554 11.240 1.00 20.33 480 GLY A C 1
ATOM 3535 O O . GLY A 1 462 ? -16.996 105.744 12.450 1.00 26.42 480 GLY A O 1
ATOM 3536 N N . LYS A 1 463 ? -16.785 104.335 10.710 1.00 24.96 481 LYS A N 1
ATOM 3537 C CA . LYS A 1 463 ? -16.876 103.137 11.539 1.00 23.78 481 LYS A CA 1
ATOM 3538 C C . LYS A 1 463 ? -15.646 102.977 12.422 1.00 22.93 481 LYS A C 1
ATOM 3539 O O . LYS A 1 463 ? -14.512 103.235 11.999 1.00 18.86 481 LYS A O 1
ATOM 3543 N N . HIS A 1 464 ? -15.879 102.534 13.657 1.00 17.44 482 HIS A N 1
ATOM 3544 C CA . HIS A 1 464 ? -14.818 102.105 14.570 1.00 16.88 482 HIS A CA 1
ATOM 3545 C C . HIS A 1 464 ? -14.968 100.609 14.821 1.00 19.78 482 HIS A C 1
ATOM 3546 O O . HIS A 1 464 ? -15.927 100.182 15.470 1.00 17.85 482 HIS A O 1
ATOM 3553 N N . THR A 1 465 ? -14.007 99.821 14.328 1.00 14.83 483 THR A N 1
ATOM 3554 C CA . THR A 1 465 ? -14.054 98.363 14.390 1.00 16.76 483 THR A CA 1
ATOM 3555 C C . THR A 1 465 ? -13.110 97.759 15.440 1.00 16.55 483 THR A C 1
ATOM 3556 O O . THR A 1 465 ? -12.934 96.537 15.467 1.00 16.84 483 THR A O 1
ATOM 3560 N N . ALA A 1 466 ? -12.518 98.563 16.311 1.00 14.72 484 ALA A N 1
ATOM 3561 C CA . ALA A 1 466 ? -11.464 98.084 17.204 1.00 19.88 484 ALA A CA 1
ATOM 3562 C C . ALA A 1 466 ? -11.937 98.009 18.652 1.00 18.91 484 ALA A C 1
ATOM 3563 O O . ALA A 1 466 ? -12.967 98.574 19.026 1.00 15.85 484 ALA A O 1
ATOM 3565 N N . HIS A 1 467 ? -11.171 97.276 19.461 1.00 12.63 485 HIS A N 1
ATOM 3566 C CA . HIS A 1 467 ? -11.298 97.335 20.913 1.00 11.83 485 HIS A CA 1
ATOM 3567 C C . HIS A 1 467 ? -10.946 98.738 21.418 1.00 16.30 485 HIS A C 1
ATOM 3568 O O . HIS A 1 467 ? -10.466 99.589 20.673 1.00 16.28 485 HIS A O 1
ATOM 3575 N N . THR A 1 468 ? -11.149 98.966 22.718 1.00 12.48 486 THR A N 1
ATOM 3576 C CA . THR A 1 468 ? -10.954 100.299 23.286 1.00 16.42 486 THR A CA 1
ATOM 3577 C C . THR A 1 468 ? -10.117 100.233 24.553 1.00 14.98 486 THR A C 1
ATOM 3578 O O . THR A 1 468 ? -9.700 99.163 25.004 1.00 14.20 486 THR A O 1
ATOM 3582 N N . CYS A 1 469 ? -9.886 101.419 25.124 1.00 16.34 487 CYS A N 1
ATOM 3583 C CA . CYS A 1 469 ? -9.195 101.584 26.397 1.00 14.07 487 CYS A CA 1
ATOM 3584 C C . CYS A 1 469 ? -10.143 101.984 27.526 1.00 15.17 487 CYS A C 1
ATOM 3585 O O . CYS A 1 469 ? -9.686 102.400 28.594 1.00 13.84 487 CYS A O 1
ATOM 3588 N N . TYR A 1 470 ? -11.450 101.895 27.317 1.00 13.64 488 TYR A N 1
ATOM 3589 C CA . TYR A 1 470 ? -12.374 102.208 28.398 1.00 13.88 488 TYR A CA 1
ATOM 3590 C C . TYR A 1 470 ? -12.301 101.158 29.503 1.00 12.45 488 TYR A C 1
ATOM 3591 O O . TYR A 1 470 ? -11.835 100.034 29.307 1.00 13.12 488 TYR A O 1
ATOM 3600 N N . ARG A 1 471 ? -12.774 101.543 30.683 1.00 16.01 489 ARG A N 1
ATOM 3601 C CA . ARG A 1 471 ? -12.927 100.598 31.776 1.00 18.04 489 ARG A CA 1
ATOM 3602 C C . ARG A 1 471 ? -14.057 99.612 31.458 1.00 16.28 489 ARG A C 1
ATOM 3603 O O . ARG A 1 471 ? -14.877 99.826 30.556 1.00 13.37 489 ARG A O 1
ATOM 3608 N N . VAL A 1 472 ? -14.096 98.531 32.220 1.00 13.82 490 VAL A N 1
ATOM 3609 C CA . VAL A 1 472 ? -15.149 97.523 32.090 1.00 12.00 490 VAL A CA 1
ATOM 3610 C C . VAL A 1 472 ? -15.875 97.447 33.422 1.00 9.97 490 VAL A C 1
ATOM 3611 O O . VAL A 1 472 ? -15.323 97.792 34.479 1.00 13.57 490 VAL A O 1
ATOM 3615 N N . PRO A 1 473 ? -17.100 96.951 33.429 1.00 13.17 491 PRO A N 1
ATOM 3616 C CA . PRO A 1 473 ? -17.829 96.818 34.691 1.00 14.59 491 PRO A CA 1
ATOM 3617 C C . PRO A 1 473 ? -17.336 95.631 35.503 1.00 13.20 491 PRO A C 1
ATOM 3618 O O . PRO A 1 473 ? -16.709 94.703 34.996 1.00 12.64 491 PRO A O 1
ATOM 3622 N N . LEU A 1 474 ? -17.568 95.723 36.806 1.00 12.55 492 LEU A N 1
ATOM 3623 C CA . LEU A 1 474 ? -17.588 94.564 37.683 1.00 10.42 492 LEU A CA 1
ATOM 3624 C C . LEU A 1 474 ? -18.785 94.746 38.598 1.00 13.37 492 LEU A C 1
ATOM 3625 O O . LEU A 1 474 ? -18.849 95.733 39.339 1.00 15.52 492 LEU A O 1
ATOM 3630 N N . THR A 1 475 ? -19.751 93.837 38.496 1.00 14.41 493 THR A N 1
ATOM 3631 C CA . THR A 1 475 ? -20.967 93.879 39.294 1.00 16.45 493 THR A CA 1
ATOM 3632 C C . THR A 1 475 ? -20.973 92.713 40.270 1.00 14.87 493 THR A C 1
ATOM 3633 O O . THR A 1 475 ? -20.228 91.745 40.123 1.00 15.48 493 THR A O 1
ATOM 3637 N N . LEU A 1 476 ? -21.833 92.815 41.275 1.00 13.97 494 LEU A N 1
ATOM 3638 C CA . LEU A 1 476 ? -21.960 91.748 42.254 1.00 15.60 494 LEU A CA 1
ATOM 3639 C C . LEU A 1 476 ? -23.345 91.820 42.871 1.00 17.92 494 LEU A C 1
ATOM 3640 O O . LEU A 1 476 ? -23.721 92.858 43.430 1.00 11.25 494 LEU A O 1
ATOM 3645 N N . SER A 1 477 ? -24.090 90.717 42.794 1.00 16.71 495 SER A N 1
ATOM 3646 C CA . SER A 1 477 ? -25.460 90.711 43.293 1.00 16.81 495 SER A CA 1
ATOM 3647 C C . SER A 1 477 ? -25.552 90.498 44.803 1.00 20.70 495 SER A C 1
ATOM 3648 O O . SER A 1 477 ? -26.609 90.754 45.389 1.00 17.21 495 SER A O 1
ATOM 3651 N N . HIS A 1 478 ? -24.491 90.040 45.441 1.00 17.18 496 HIS A N 1
ATOM 3652 C CA . HIS A 1 478 ? -24.529 89.720 46.868 1.00 17.32 496 HIS A CA 1
ATOM 3653 C C . HIS A 1 478 ? -24.543 91.015 47.679 1.00 19.19 496 HIS A C 1
ATOM 3654 O O . HIS A 1 478 ? -23.615 91.814 47.553 1.00 21.51 496 HIS A O 1
ATOM 3661 N N . PRO A 1 479 ? -25.564 91.277 48.503 1.00 20.17 497 PRO A N 1
ATOM 3662 C CA . PRO A 1 479 ? -25.611 92.545 49.247 1.00 18.98 497 PRO A CA 1
ATOM 3663 C C . PRO A 1 479 ? -24.770 92.564 50.517 1.00 22.11 497 PRO A C 1
ATOM 3664 O O . PRO A 1 479 ? -24.731 93.595 51.199 1.00 26.89 497 PRO A O 1
ATOM 3668 N N . GLY A 1 480 ? -24.092 91.471 50.848 1.00 18.65 498 GLY A N 1
ATOM 3669 C CA . GLY A 1 480 ? -23.211 91.425 51.995 1.00 21.40 498 GLY A CA 1
ATOM 3670 C C . GLY A 1 480 ? -21.837 92.017 51.777 1.00 24.74 498 GLY A C 1
ATOM 3671 O O . GLY A 1 480 ? -21.027 92.029 52.708 1.00 25.37 498 GLY A O 1
ATOM 3672 N N . PHE A 1 481 ? -21.553 92.537 50.585 1.00 22.20 499 PHE A N 1
ATOM 3673 C CA . PHE A 1 481 ? -20.224 93.025 50.247 1.00 24.25 499 PHE A CA 1
ATOM 3674 C C . PHE A 1 481 ? -20.344 94.382 49.574 1.00 18.59 499 PHE A C 1
ATOM 3675 O O . PHE A 1 481 ? -21.299 94.646 48.841 1.00 19.25 499 PHE A O 1
ATOM 3683 N N . LYS A 1 482 ? -19.358 95.241 49.798 1.00 17.41 500 LYS A N 1
ATOM 3684 C CA . LYS A 1 482 ? -19.253 96.464 49.015 1.00 21.42 500 LYS A CA 1
ATOM 3685 C C . LYS A 1 482 ? -17.902 96.530 48.314 1.00 15.39 500 LYS A C 1
ATOM 3686 O O . LYS A 1 482 ? -16.894 96.029 48.818 1.00 19.96 500 LYS A O 1
ATOM 3692 N N . PHE A 1 483 ? -17.888 97.165 47.149 1.00 14.88 501 PHE A N 1
ATOM 3693 C CA . PHE A 1 483 ? -16.640 97.346 46.428 1.00 15.13 501 PHE A CA 1
ATOM 3694 C C . PHE A 1 483 ? -15.774 98.397 47.106 1.00 22.98 501 PHE A C 1
ATOM 3695 O O . PHE A 1 483 ? -16.269 99.386 47.646 1.00 20.96 501 PHE A O 1
ATOM 3703 N N . VAL A 1 484 ? -14.471 98.156 47.083 1.00 19.21 502 VAL A N 1
ATOM 3704 C CA . VAL A 1 484 ? -13.465 99.072 47.599 1.00 25.08 502 VAL A CA 1
ATOM 3705 C C . VAL A 1 484 ? -12.294 99.032 46.628 1.00 22.05 502 VAL A C 1
ATOM 3706 O O . VAL A 1 484 ? -11.871 97.955 46.203 1.00 26.77 502 VAL A O 1
ATOM 3710 N N . ASP A 1 485 ? -11.765 100.186 46.282 1.00 21.54 503 ASP A N 1
ATOM 3711 C CA . ASP A 1 485 ? -10.674 100.220 45.322 1.00 24.92 503 ASP A CA 1
ATOM 3712 C C . ASP A 1 485 ? -9.354 99.885 46.011 1.00 24.55 503 ASP A C 1
ATOM 3713 O O . ASP A 1 485 ? -9.245 99.997 47.232 1.00 25.01 503 ASP A O 1
ATOM 3718 N N . PRO A 1 486 ? -8.347 99.426 45.257 1.00 21.03 504 PRO A N 1
ATOM 3719 C CA . PRO A 1 486 ? -7.024 99.210 45.853 1.00 26.34 504 PRO A CA 1
ATOM 3720 C C . PRO A 1 486 ? -6.406 100.531 46.278 1.00 24.50 504 PRO A C 1
ATOM 3721 O O . PRO A 1 486 ? -6.778 101.606 45.803 1.00 28.42 504 PRO A O 1
ATOM 3725 N N . ALA A 1 487 ? -5.436 100.429 47.190 1.00 35.85 505 ALA A N 1
ATOM 3726 C CA . ALA A 1 487 ? -4.884 101.616 47.838 1.00 43.55 505 ALA A CA 1
ATOM 3727 C C . ALA A 1 487 ? -4.109 102.494 46.861 1.00 38.92 505 ALA A C 1
ATOM 3728 O O . ALA A 1 487 ? -4.186 103.726 46.929 1.00 41.34 505 ALA A O 1
ATOM 3730 N N . ASP A 1 488 ? -3.367 101.878 45.940 1.00 31.42 506 ASP A N 1
ATOM 3731 C CA . ASP A 1 488 ? -2.272 102.543 45.244 1.00 35.02 506 ASP A CA 1
ATOM 3732 C C . ASP A 1 488 ? -2.432 102.554 43.728 1.00 29.59 506 ASP A C 1
ATOM 3733 O O . ASP A 1 488 ? -1.506 102.965 43.019 1.00 23.13 506 ASP A O 1
ATOM 3738 N N . ARG A 1 489 ? -3.565 102.103 43.210 1.00 22.27 507 ARG A N 1
ATOM 3739 C CA . ARG A 1 489 ? -3.766 101.972 41.775 1.00 26.29 507 ARG A CA 1
ATOM 3740 C C . ARG A 1 489 ? -5.250 101.770 41.538 1.00 18.38 507 ARG A C 1
ATOM 3741 O O . ARG A 1 489 ? -6.006 101.461 42.461 1.00 21.08 507 ARG A O 1
ATOM 3749 N N . HIS A 1 490 ? -5.652 101.938 40.286 1.00 17.74 508 HIS A N 1
ATOM 3750 C CA . HIS A 1 490 ? -7.004 101.603 39.890 1.00 19.02 508 HIS A CA 1
ATOM 3751 C C . HIS A 1 490 ? -7.201 100.087 39.932 1.00 18.40 508 HIS A C 1
ATOM 3752 O O . HIS A 1 490 ? -6.262 99.323 39.677 1.00 13.74 508 HIS A O 1
ATOM 3759 N N . PRO A 1 491 ? -8.409 99.620 40.252 1.00 16.73 509 PRO A N 1
ATOM 3760 C CA . PRO A 1 491 ? -8.690 98.191 40.104 1.00 11.13 509 PRO A CA 1
ATOM 3761 C C . PRO A 1 491 ? -8.606 97.789 38.639 1.00 14.47 509 PRO A C 1
ATOM 3762 O O . PRO A 1 491 ? -8.776 98.607 37.731 1.00 13.33 509 PRO A O 1
ATOM 3766 N N . ALA A 1 492 ? -8.343 96.500 38.416 1.00 12.59 510 ALA A N 1
ATOM 3767 C CA . ALA A 1 492 ? -8.060 95.983 37.091 1.00 13.88 510 ALA A CA 1
ATOM 3768 C C . ALA A 1 492 ? -8.523 94.531 37.009 1.00 11.31 510 ALA A C 1
ATOM 3769 O O . ALA A 1 492 ? -8.988 93.948 37.991 1.00 10.19 510 ALA A O 1
ATOM 3771 N N . LEU A 1 493 ? -8.361 93.937 35.821 1.00 14.05 511 LEU A N 1
ATOM 3772 C CA . LEU A 1 493 ? -8.772 92.550 35.615 1.00 13.09 511 LEU A CA 1
ATOM 3773 C C . LEU A 1 493 ? -8.076 91.584 36.579 1.00 11.39 511 LEU A C 1
ATOM 3774 O O . LEU A 1 493 ? -8.684 90.594 36.986 1.00 11.09 511 LEU A O 1
ATOM 3779 N N . CYS A 1 494 ? -6.815 91.853 36.962 1.00 10.12 512 CYS A N 1
ATOM 3780 C CA . CYS A 1 494 ? -6.112 91.018 37.947 1.00 13.04 512 CYS A CA 1
ATOM 3781 C C . CYS A 1 494 ? -6.807 90.955 39.300 1.00 11.14 512 CYS A C 1
ATOM 3782 O O . CYS A 1 494 ? -6.461 90.093 40.121 1.00 13.67 512 CYS A O 1
ATOM 3785 N N . ASP A 1 495 ? -7.752 91.851 39.569 1.00 10.67 513 ASP A N 1
ATOM 3786 C CA . ASP A 1 495 ? -8.480 91.818 40.825 1.00 10.49 513 ASP A CA 1
ATOM 3787 C C . ASP A 1 495 ? -9.755 90.978 40.783 1.00 13.54 513 ASP A C 1
ATOM 3788 O O . ASP A 1 495 ? -10.359 90.752 41.837 1.00 11.57 513 ASP A O 1
ATOM 3793 N N . VAL A 1 496 ? -10.163 90.475 39.619 1.00 11.60 514 VAL A N 1
ATOM 3794 C CA . VAL A 1 496 ? -11.423 89.726 39.543 1.00 6.43 514 VAL A CA 1
ATOM 3795 C C . VAL A 1 496 ? -11.318 88.388 40.272 1.00 9.05 514 VAL A C 1
ATOM 3796 O O . VAL A 1 496 ? -12.175 88.046 41.097 1.00 11.79 514 VAL A O 1
ATOM 3800 N N . ALA A 1 497 ? -10.285 87.600 39.970 1.00 9.40 515 ALA A N 1
ATOM 3801 C CA . ALA A 1 497 ? -10.180 86.279 40.587 1.00 10.14 515 ALA A CA 1
ATOM 3802 C C . ALA A 1 497 ? -10.025 86.356 42.095 1.00 12.01 515 ALA A C 1
ATOM 3803 O O . ALA A 1 497 ? -10.734 85.619 42.800 1.00 8.59 515 ALA A O 1
ATOM 3805 N N . PRO A 1 498 ? -9.147 87.195 42.658 1.00 9.59 516 PRO A N 1
ATOM 3806 C CA . PRO A 1 498 ? -9.124 87.332 44.129 1.00 14.30 516 PRO A CA 1
ATOM 3807 C C . PRO A 1 498 ? -10.468 87.714 44.723 1.00 17.10 516 PRO A C 1
ATOM 3808 O O . PRO A 1 498 ? -10.825 87.252 45.820 1.00 14.13 516 PRO A O 1
ATOM 3812 N N . THR A 1 499 ? -11.227 88.549 44.021 1.00 13.48 517 THR A N 1
ATOM 3813 C CA . THR A 1 499 ? -12.543 88.949 44.507 1.00 12.03 517 THR A CA 1
ATOM 3814 C C . THR A 1 499 ? -13.499 87.767 44.513 1.00 12.77 517 THR A C 1
ATOM 3815 O O . THR A 1 499 ? -14.218 87.558 45.497 1.00 12.82 517 THR A O 1
ATOM 3819 N N . VAL A 1 500 ? -13.503 86.974 43.430 1.00 16.02 518 VAL A N 1
ATOM 3820 C CA . VAL A 1 500 ? -14.282 85.740 43.392 1.00 10.91 518 VAL A CA 1
ATOM 3821 C C . VAL A 1 500 ? -13.945 84.869 44.585 1.00 15.44 518 VAL A C 1
ATOM 3822 O O . VAL A 1 500 ? -14.832 84.334 45.256 1.00 10.79 518 VAL A O 1
ATOM 3826 N N . LEU A 1 501 ? -12.650 84.678 44.850 1.00 13.28 519 LEU A N 1
ATOM 3827 C CA . LEU A 1 501 ? -12.274 83.766 45.921 1.00 11.58 519 LEU A CA 1
ATOM 3828 C C . LEU A 1 501 ? -12.770 84.292 47.258 1.00 11.31 519 LEU A C 1
ATOM 3829 O O . LEU A 1 501 ? -13.257 83.524 48.095 1.00 13.48 519 LEU A O 1
ATOM 3834 N N . ALA A 1 502 ? -12.688 85.612 47.459 1.00 12.82 520 ALA A N 1
ATOM 3835 C CA . ALA A 1 502 ? -13.128 86.202 48.717 1.00 19.62 520 ALA A CA 1
ATOM 3836 C C . ALA A 1 502 ? -14.617 85.958 48.933 1.00 15.70 520 ALA A C 1
ATOM 3837 O O . ALA A 1 502 ? -15.047 85.606 50.040 1.00 18.83 520 ALA A O 1
ATOM 3839 N N . ILE A 1 503 ? -15.414 86.134 47.878 1.00 15.47 521 ILE A N 1
ATOM 3840 C CA . ILE A 1 503 ? -16.855 85.902 47.967 1.00 20.41 521 ILE A CA 1
ATOM 3841 C C . ILE A 1 503 ? -17.145 84.426 48.193 1.00 15.11 521 ILE A C 1
ATOM 3842 O O . ILE A 1 503 ? -18.045 84.061 48.970 1.00 16.00 521 ILE A O 1
ATOM 3847 N N . MET A 1 504 ? -16.405 83.549 47.511 1.00 14.80 522 MET A N 1
ATOM 3848 C CA . MET A 1 504 ? -16.578 82.116 47.705 1.00 12.24 522 MET A CA 1
ATOM 3849 C C . MET A 1 504 ? -16.066 81.631 49.056 1.00 15.80 522 MET A C 1
ATOM 3850 O O . MET A 1 504 ? -16.348 80.482 49.436 1.00 18.73 522 MET A O 1
ATOM 3855 N N . GLY A 1 505 ? -15.329 82.457 49.790 1.00 13.27 523 GLY A N 1
ATOM 3856 C CA . GLY A 1 505 ? -14.856 82.056 51.105 1.00 12.97 523 GLY A CA 1
ATOM 3857 C C . GLY A 1 505 ? -13.668 81.137 51.046 1.00 14.77 523 GLY A C 1
ATOM 3858 O O . GLY A 1 505 ? -13.467 80.323 51.951 1.00 17.94 523 GLY A O 1
ATOM 3859 N N . LEU A 1 506 ? -12.883 81.237 49.992 1.00 13.16 524 LEU A N 1
ATOM 3860 C CA . LEU A 1 506 ? -11.775 80.356 49.744 1.00 15.36 524 LEU A CA 1
ATOM 3861 C C . LEU A 1 506 ? -10.469 81.108 49.919 1.00 9.90 524 LEU A C 1
ATOM 3862 O O . LEU A 1 506 ? -10.424 82.339 49.812 1.00 8.57 524 LEU A O 1
ATOM 3867 N N . PRO A 1 507 ? -9.382 80.394 50.181 1.00 14.18 525 PRO A N 1
ATOM 3868 C CA . PRO A 1 507 ? -8.074 81.047 50.306 1.00 13.74 525 PRO A CA 1
ATOM 3869 C C . PRO A 1 507 ? -7.599 81.647 48.992 1.00 15.29 525 PRO A C 1
ATOM 3870 O O . PRO A 1 507 ? -8.003 81.241 47.901 1.00 16.78 525 PRO A O 1
ATOM 3874 N N . GLN A 1 508 ? -6.663 82.598 49.113 1.00 11.30 526 GLN A N 1
ATOM 3875 C CA . GLN A 1 508 ? -6.052 83.177 47.941 1.00 14.62 526 GLN A CA 1
ATOM 3876 C C . GLN A 1 508 ? -4.616 82.683 47.855 1.00 16.20 526 GLN A C 1
ATOM 3877 O O . GLN A 1 508 ? -3.873 82.820 48.834 1.00 15.34 526 GLN A O 1
ATOM 3883 N N . PRO A 1 509 ? -4.191 82.090 46.738 1.00 17.65 527 PRO A N 1
ATOM 3884 C CA . PRO A 1 509 ? -2.798 81.628 46.643 1.00 18.62 527 PRO A CA 1
ATOM 3885 C C . PRO A 1 509 ? -1.846 82.815 46.621 1.00 17.82 527 PRO A C 1
ATOM 3886 O O . PRO A 1 509 ? -2.194 83.906 46.158 1.00 11.13 527 PRO A O 1
ATOM 3890 N N . ALA A 1 510 ? -0.627 82.590 47.137 1.00 14.10 528 ALA A N 1
ATOM 3891 C CA . ALA A 1 510 ? 0.386 83.646 47.111 1.00 14.35 528 ALA A CA 1
ATOM 3892 C C . ALA A 1 510 ? 0.714 84.098 45.689 1.00 15.64 528 ALA A C 1
ATOM 3893 O O . ALA A 1 510 ? 1.108 85.254 45.479 1.00 16.88 528 ALA A O 1
ATOM 3895 N N . GLU A 1 511 ? 0.548 83.220 44.698 1.00 11.83 529 GLU A N 1
ATOM 3896 C CA . GLU A 1 511 ? 0.853 83.587 43.313 1.00 16.88 529 GLU A CA 1
ATOM 3897 C C . GLU A 1 511 ? -0.116 84.630 42.730 1.00 14.18 529 GLU A C 1
ATOM 3898 O O . GLU A 1 511 ? 0.256 85.347 41.791 1.00 10.82 529 GLU A O 1
ATOM 3904 N N . MET A 1 512 ? -1.334 84.748 43.260 1.00 13.79 530 MET A N 1
ATOM 3905 C CA . MET A 1 512 ? -2.246 85.811 42.855 1.00 12.33 530 MET A CA 1
ATOM 3906 C C . MET A 1 512 ? -1.885 87.079 43.615 1.00 16.56 530 MET A C 1
ATOM 3907 O O . 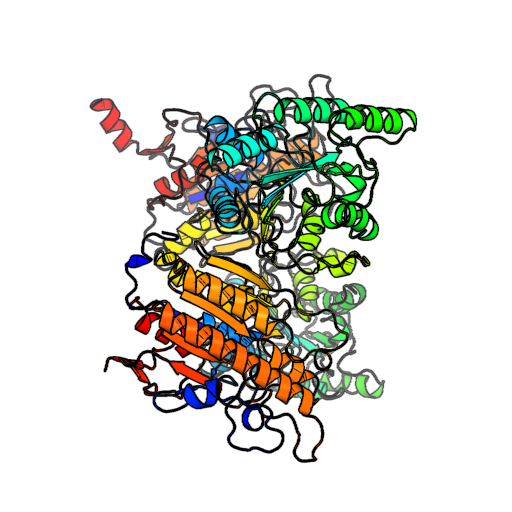MET A 1 512 ? -2.208 87.219 44.797 1.00 14.50 530 MET A O 1
ATOM 3912 N N . THR A 1 513 ? -1.250 88.015 42.919 1.00 16.94 531 THR A N 1
ATOM 3913 C CA . THR A 1 513 ? -0.834 89.290 43.476 1.00 14.50 531 THR A CA 1
ATOM 3914 C C . THR A 1 513 ? -1.831 90.405 43.192 1.00 15.64 531 THR A C 1
ATOM 3915 O O . THR A 1 513 ? -1.607 91.541 43.618 1.00 17.71 531 THR A O 1
ATOM 3919 N N . GLY A 1 514 ? -2.892 90.125 42.456 1.00 15.12 532 GLY A N 1
ATOM 3920 C CA . GLY A 1 514 ? -4.079 90.965 42.531 1.00 18.19 532 GLY A CA 1
ATOM 3921 C C . GLY A 1 514 ? -4.676 90.925 43.927 1.00 15.30 532 GLY A C 1
ATOM 3922 O O . GLY A 1 514 ? -4.293 90.130 44.785 1.00 18.88 532 GLY A O 1
ATOM 3923 N N . VAL A 1 515 ? -5.647 91.803 44.157 1.00 15.55 533 VAL A N 1
ATOM 3924 C CA . VAL A 1 515 ? -6.280 91.934 45.461 1.00 15.56 533 VAL A CA 1
ATOM 3925 C C . VAL A 1 515 ? -7.796 91.878 45.314 1.00 13.52 533 VAL A C 1
ATOM 3926 O O . VAL A 1 515 ? -8.361 92.316 44.310 1.00 14.14 533 VAL A O 1
ATOM 3930 N N . SER A 1 516 ? -8.456 91.348 46.331 1.00 13.04 534 SER A N 1
ATOM 3931 C CA . SER A 1 516 ? -9.905 91.429 46.381 1.00 12.03 534 SER A CA 1
ATOM 3932 C C . SER A 1 516 ? -10.323 92.887 46.516 1.00 21.53 534 SER A C 1
ATOM 3933 O O . SER A 1 516 ? -9.723 93.658 47.273 1.00 16.48 534 SER A O 1
ATOM 3936 N N . ILE A 1 517 ? -11.331 93.281 45.741 1.00 13.01 535 ILE A N 1
ATOM 3937 C CA . ILE A 1 517 ? -11.789 94.662 45.783 1.00 18.60 535 ILE A CA 1
ATOM 3938 C C . ILE A 1 517 ? -13.215 94.709 46.309 1.00 20.51 535 ILE A C 1
ATOM 3939 O O . ILE A 1 517 ? -13.986 95.613 45.965 1.00 15.59 535 ILE A O 1
ATOM 3944 N N . VAL A 1 518 ? -13.567 93.741 47.152 1.00 16.12 536 VAL A N 1
ATOM 3945 C CA . VAL A 1 518 ? -14.775 93.836 47.955 1.00 21.57 536 VAL A CA 1
ATOM 3946 C C . VAL A 1 518 ? -14.411 93.719 49.427 1.00 17.29 536 VAL A C 1
ATOM 3947 O O . VAL A 1 518 ? -13.332 93.248 49.804 1.00 19.31 536 VAL A O 1
ATOM 3951 N N . GLN A 1 519 ? -15.350 94.162 50.260 1.00 22.27 537 GLN A N 1
ATOM 3952 C CA . GLN A 1 519 ? -15.236 94.145 51.708 1.00 22.53 537 GLN A CA 1
ATOM 3953 C C . GLN A 1 519 ? -16.600 93.759 52.267 1.00 24.77 537 GLN A C 1
ATOM 3954 O O . GLN A 1 519 ? -17.618 94.285 51.810 1.00 18.18 537 GLN A O 1
ATOM 3960 N N . LYS A 1 520 ? -16.634 92.840 53.230 1.00 20.11 538 LYS A N 1
ATOM 3961 C CA . LYS A 1 520 ? -17.908 92.517 53.866 1.00 26.03 538 LYS A CA 1
ATOM 3962 C C . LYS A 1 520 ? -18.441 93.739 54.603 1.00 27.22 538 LYS A C 1
ATOM 3963 O O . LYS A 1 520 ? -17.686 94.491 55.228 1.00 19.21 538 LYS A O 1
ATOM 3969 N N . ILE A 1 521 ? -19.756 93.943 54.511 1.00 28.45 539 ILE A N 1
ATOM 3970 C CA . ILE A 1 521 ? -20.369 95.117 55.128 1.00 30.98 539 ILE A CA 1
ATOM 3971 C C . ILE A 1 521 ? -20.071 95.164 56.621 1.00 24.91 539 ILE A C 1
ATOM 3972 O O . ILE A 1 521 ? -19.727 96.223 57.158 1.00 28.11 539 ILE A O 1
ATOM 3977 N N . LYS A 1 522 ? -20.204 94.027 57.317 1.00 22.86 540 LYS A N 1
ATOM 3978 C CA . LYS A 1 522 ? -19.891 93.990 58.744 1.00 25.82 540 LYS A CA 1
ATOM 3979 C C . LYS A 1 522 ? -18.486 94.517 59.004 1.00 26.62 540 LYS A C 1
ATOM 3980 O O . LYS A 1 522 ? -18.272 95.349 59.892 1.00 31.48 540 LYS A O 1
ATOM 3982 N N . LEU A 1 523 ? -17.516 94.052 58.222 1.00 28.02 541 LEU A N 1
ATOM 3983 C CA . LEU A 1 523 ? -16.136 94.482 58.421 1.00 31.00 541 LEU A CA 1
ATOM 3984 C C . LEU A 1 523 ? -15.956 95.951 58.058 1.00 27.18 541 LEU A C 1
ATOM 3985 O O . LEU A 1 523 ? -15.222 96.679 58.737 1.00 30.13 541 LEU A O 1
ATOM 3990 N N . ALA A 1 524 ? -16.608 96.412 56.991 1.00 28.44 542 ALA A N 1
ATOM 3991 C CA . ALA A 1 524 ? -16.606 97.844 56.699 1.00 31.71 542 ALA A CA 1
ATOM 3992 C C . ALA A 1 524 ? -17.238 98.635 57.837 1.00 32.64 542 ALA A C 1
ATOM 3993 O O . ALA A 1 524 ? -16.765 99.724 58.192 1.00 27.30 542 ALA A O 1
ATOM 3995 N N . ALA A 1 525 ? -18.310 98.102 58.423 1.00 24.43 543 ALA A N 1
ATOM 3996 C CA . ALA A 1 525 ? -18.966 98.791 59.530 1.00 29.87 543 ALA A CA 1
ATOM 3997 C C . ALA A 1 525 ? -18.047 98.900 60.744 1.00 36.49 543 ALA A C 1
ATOM 3998 O O . ALA A 1 525 ? -17.997 99.947 61.399 1.00 36.31 543 ALA A O 1
ATOM 4000 N N . ALA A 1 526 ? -17.317 97.824 61.071 1.00 30.47 544 ALA A N 1
ATOM 4001 C CA . ALA A 1 526 ? -16.356 97.902 62.168 1.00 29.19 544 ALA A CA 1
ATOM 4002 C C . ALA A 1 526 ? -15.238 98.882 61.838 1.00 37.27 544 ALA A C 1
ATOM 4003 O O . ALA A 1 526 ? -14.824 99.672 62.694 1.00 35.22 544 ALA A O 1
ATOM 4005 N N . LEU A 1 527 ? -14.750 98.859 60.595 1.00 36.06 545 LEU A N 1
ATOM 4006 C CA . LEU A 1 527 ? -13.682 99.772 60.202 1.00 38.94 545 LEU A CA 1
ATOM 4007 C C . LEU A 1 527 ? -14.144 101.223 60.269 1.00 39.86 545 LEU A C 1
ATOM 4008 O O . LEU A 1 527 ? -13.384 102.101 60.692 1.00 42.39 545 LEU A O 1
ATOM 4010 N N . GLU A 1 528 ? -15.392 101.492 59.872 1.00 34.86 546 GLU A N 1
ATOM 4011 C CA . GLU A 1 528 ? -15.937 102.844 59.961 1.00 40.95 546 GLU A CA 1
ATOM 4012 C C . GLU A 1 528 ? -15.992 103.315 61.411 1.00 42.05 546 GLU A C 1
ATOM 4013 O O . GLU A 1 528 ? -15.335 104.293 61.788 1.00 43.45 546 GLU A O 1
ATOM 4015 N N . HIS A 1 529 ? -16.760 102.609 62.247 1.00 40.80 547 HIS A N 1
ATOM 4016 C CA . HIS A 1 529 ? -16.996 103.032 63.626 1.00 48.92 547 HIS A CA 1
ATOM 4017 C C . HIS A 1 529 ? -15.737 103.038 64.490 1.00 47.70 547 HIS A C 1
ATOM 4018 O O . HIS A 1 529 ? -15.799 103.498 65.636 1.00 46.34 547 HIS A O 1
ATOM 4020 N N . HIS A 1 530 ? -14.606 102.545 63.987 1.00 38.61 548 HIS A N 1
ATOM 4021 C CA . HIS A 1 530 ? -13.400 102.419 64.794 1.00 42.02 548 HIS A CA 1
ATOM 4022 C C . HIS A 1 530 ? -12.204 103.172 64.237 1.00 41.92 548 HIS A C 1
ATOM 4023 O O . HIS A 1 530 ? -11.227 103.355 64.971 1.00 47.83 548 HIS A O 1
ATOM 4030 N N . HIS A 1 531 ? -12.249 103.616 62.981 1.00 47.38 549 HIS A N 1
ATOM 4031 C CA . HIS A 1 531 ? -11.074 104.171 62.308 1.00 44.64 549 HIS A CA 1
ATOM 4032 C C . HIS A 1 531 ? -11.412 105.361 61.409 1.00 33.45 549 HIS A C 1
ATOM 4033 O O . HIS A 1 531 ? -12.535 105.873 61.428 1.00 46.99 549 HIS A O 1
ATOM 4040 N N . MET B 1 1 ? 23.588 78.515 45.049 1.00 35.77 19 MET B N 1
ATOM 4041 C CA . MET B 1 1 ? 23.048 77.197 44.720 1.00 27.63 19 MET B CA 1
ATOM 4042 C C . MET B 1 1 ? 21.909 77.286 43.701 1.00 38.23 19 MET B C 1
ATOM 4043 O O . MET B 1 1 ? 21.090 78.214 43.734 1.00 33.20 19 MET B O 1
ATOM 4048 N N . ALA B 1 2 ? 21.858 76.298 42.801 1.00 30.93 20 ALA B N 1
ATOM 4049 C CA . ALA B 1 2 ? 20.889 76.334 41.715 1.00 17.31 20 ALA B CA 1
ATOM 4050 C C . ALA B 1 2 ? 19.459 76.272 42.242 1.00 30.60 20 ALA B C 1
ATOM 4051 O O . ALA B 1 2 ? 18.563 76.911 41.679 1.00 25.15 20 ALA B O 1
ATOM 4053 N N . MET B 1 3 ? 19.234 75.531 43.328 1.00 21.32 21 MET B N 1
ATOM 4054 C CA . MET B 1 3 ? 17.955 75.530 44.022 1.00 16.45 21 MET B CA 1
ATOM 4055 C C . MET B 1 3 ? 18.200 75.350 45.513 1.00 21.00 21 MET B C 1
ATOM 4056 O O . MET B 1 3 ? 19.197 74.755 45.929 1.00 19.48 21 MET B O 1
ATOM 4061 N N . ALA B 1 4 ? 17.258 75.860 46.309 1.00 23.52 22 ALA B N 1
ATOM 4062 C CA . ALA B 1 4 ? 17.542 76.199 47.699 1.00 21.02 22 ALA B CA 1
ATOM 4063 C C . ALA B 1 4 ? 17.902 74.986 48.545 1.00 23.14 22 ALA B C 1
ATOM 4064 O O . ALA B 1 4 ? 18.635 75.125 49.528 1.00 20.96 22 ALA B O 1
ATOM 4066 N N . ASN B 1 5 ? 17.400 73.803 48.204 1.00 19.51 23 ASN B N 1
ATOM 4067 C CA . ASN B 1 5 ? 17.619 72.617 49.023 1.00 16.80 23 ASN B CA 1
ATOM 4068 C C . ASN B 1 5 ? 18.697 71.690 48.465 1.00 20.33 23 ASN B C 1
ATOM 4069 O O . ASN B 1 5 ? 18.837 70.557 48.935 1.00 20.12 23 ASN B O 1
ATOM 4074 N N . ASN B 1 6 ? 19.482 72.148 47.498 1.00 18.61 24 ASN B N 1
ATOM 4075 C CA . ASN B 1 6 ? 20.496 71.272 46.906 1.00 20.74 24 ASN B CA 1
ATOM 4076 C C . ASN B 1 6 ? 21.434 70.695 47.966 1.00 29.98 24 ASN B C 1
ATOM 4077 O O . ASN B 1 6 ? 21.785 69.509 47.918 1.00 24.60 24 ASN B O 1
ATOM 4082 N N . SER B 1 7 ? 21.850 71.515 48.934 1.00 23.01 25 SER B N 1
ATOM 4083 C CA . SER B 1 7 ? 22.791 71.045 49.947 1.00 26.07 25 SER B CA 1
ATOM 4084 C C . SER B 1 7 ? 22.148 70.139 50.980 1.00 32.11 25 SER B C 1
ATOM 4085 O O . SER B 1 7 ? 22.870 69.576 51.812 1.00 35.69 25 SER B O 1
ATOM 4088 N N . SER B 1 8 ? 20.827 69.968 50.945 1.00 23.04 26 SER B N 1
ATOM 4089 C CA . SER B 1 8 ? 20.171 69.096 51.902 1.00 23.98 26 SER B CA 1
ATOM 4090 C C . SER B 1 8 ? 20.214 67.636 51.492 1.00 22.74 26 SER B C 1
ATOM 4091 O O . SER B 1 8 ? 19.952 66.777 52.338 1.00 28.45 26 SER B O 1
ATOM 4094 N N . VAL B 1 9 ? 20.580 67.340 50.240 1.00 23.58 27 VAL B N 1
ATOM 4095 C CA . VAL B 1 9 ? 20.502 65.987 49.706 1.00 22.16 27 VAL B CA 1
ATOM 4096 C C . VAL B 1 9 ? 21.556 65.104 50.360 1.00 23.35 27 VAL B C 1
ATOM 4097 O O . VAL B 1 9 ? 22.720 65.496 50.507 1.00 31.08 27 VAL B O 1
ATOM 4101 N N . ALA B 1 10 ? 21.156 63.885 50.720 1.00 22.19 28 ALA B N 1
ATOM 4102 C CA . ALA B 1 10 ? 22.074 62.967 51.382 1.00 23.10 28 ALA B CA 1
ATOM 4103 C C . ALA B 1 10 ? 23.133 62.443 50.421 1.00 24.62 28 ALA B C 1
ATOM 4104 O O . ALA B 1 10 ? 24.311 62.370 50.780 1.00 25.55 28 ALA B O 1
ATOM 4106 N N . ASN B 1 11 ? 22.733 62.049 49.210 1.00 21.41 29 ASN B N 1
ATOM 4107 C CA . ASN B 1 11 ? 23.663 61.549 48.203 1.00 17.39 29 ASN B CA 1
ATOM 4108 C C . ASN B 1 11 ? 23.300 62.122 46.844 1.00 19.32 29 ASN B C 1
ATOM 4109 O O . ASN B 1 11 ? 22.158 61.983 46.402 1.00 24.00 29 ASN B O 1
ATOM 4114 N N . LYS B 1 12 ? 24.265 62.749 46.175 1.00 16.42 30 LYS B N 1
ATOM 4115 C CA . LYS B 1 12 ? 24.045 63.164 44.801 1.00 19.92 30 LYS B CA 1
ATOM 4116 C C . LYS B 1 12 ? 24.098 61.935 43.903 1.00 16.63 30 LYS B C 1
ATOM 4117 O O . LYS B 1 12 ? 24.891 61.020 44.131 1.00 14.83 30 LYS B O 1
ATOM 4123 N N . VAL B 1 13 ? 23.219 61.892 42.903 1.00 17.29 31 VAL B N 1
ATOM 4124 C CA . VAL B 1 13 ? 23.051 60.702 42.070 1.00 18.49 31 VAL B CA 1
ATOM 4125 C C . VAL B 1 13 ? 23.195 61.083 40.603 1.00 18.41 31 VAL B C 1
ATOM 4126 O O . VAL B 1 13 ? 22.569 62.042 40.137 1.00 14.00 31 VAL B O 1
ATOM 4130 N N . CYS B 1 14 ? 24.003 60.317 39.878 1.00 18.49 32 CYS B N 1
ATOM 4131 C CA . CYS B 1 14 ? 24.078 60.381 38.422 1.00 12.87 32 CYS B CA 1
ATOM 4132 C C . CYS B 1 14 ? 23.400 59.129 37.863 1.00 18.08 32 CYS B C 1
ATOM 4133 O O . CYS B 1 14 ? 23.803 58.004 38.183 1.00 13.13 32 CYS B O 1
ATOM 4136 N N . LEU B 1 15 ? 22.367 59.319 37.042 1.00 13.40 33 LEU B N 1
ATOM 4137 C CA . LEU B 1 15 ? 21.605 58.210 36.465 1.00 15.01 33 LEU B CA 1
ATOM 4138 C C . LEU B 1 15 ? 21.855 58.131 34.961 1.00 16.86 33 LEU B C 1
ATOM 4139 O O . LEU B 1 15 ? 21.491 59.049 34.216 1.00 16.64 33 LEU B O 1
ATOM 4144 N N . ILE B 1 16 ? 22.439 57.020 34.515 1.00 12.57 34 ILE B N 1
ATOM 4145 C CA . ILE B 1 16 ? 22.635 56.730 33.096 1.00 11.82 34 ILE B CA 1
ATOM 4146 C C . ILE B 1 16 ? 21.540 55.783 32.625 1.00 12.36 34 ILE B C 1
ATOM 4147 O O . ILE B 1 16 ? 21.408 54.675 33.155 1.00 12.39 34 ILE B O 1
ATOM 4152 N N . VAL B 1 17 ? 20.781 56.205 31.604 1.00 11.49 35 VAL B N 1
ATOM 4153 C CA . VAL B 1 17 ? 19.826 55.342 30.910 1.00 15.35 35 VAL B CA 1
ATOM 4154 C C . VAL B 1 17 ? 20.459 54.943 29.580 1.00 10.42 35 VAL B C 1
ATOM 4155 O O . VAL B 1 17 ? 20.477 55.723 28.612 1.00 11.44 35 VAL B O 1
ATOM 4159 N N . ILE B 1 18 ? 20.985 53.721 29.524 1.00 9.43 36 ILE B N 1
ATOM 4160 C CA . ILE B 1 18 ? 21.449 53.194 28.257 1.00 11.80 36 ILE B CA 1
ATOM 4161 C C . ILE B 1 18 ? 20.222 52.833 27.442 1.00 11.71 36 ILE B C 1
ATOM 4162 O O . ILE B 1 18 ? 19.271 52.232 27.960 1.00 9.89 36 ILE B O 1
ATOM 4167 N N . ASP B 1 19 ? 20.235 53.199 26.168 1.00 9.41 37 ASP B N 1
ATOM 4168 C CA . ASP B 1 19 ? 19.141 52.863 25.271 1.00 15.16 37 ASP B CA 1
ATOM 4169 C C . ASP B 1 19 ? 19.405 51.530 24.566 1.00 10.69 37 ASP B C 1
ATOM 4170 O O . ASP B 1 19 ? 20.380 51.391 23.821 1.00 15.78 37 ASP B O 1
ATOM 4175 N N . GLY B 1 20 ? 18.508 50.573 24.775 1.00 13.95 38 GLY B N 1
ATOM 4176 C CA . GLY B 1 20 ? 18.572 49.282 24.101 1.00 11.65 38 GLY B CA 1
ATOM 4177 C C . GLY B 1 20 ? 19.626 48.316 24.602 1.00 11.50 38 GLY B C 1
ATOM 4178 O O . GLY B 1 20 ? 20.244 47.625 23.793 1.00 15.79 38 GLY B O 1
ATOM 4179 N N . TRP B 1 21 ? 19.813 48.224 25.921 1.00 15.73 39 TRP B N 1
ATOM 4180 C CA . TRP B 1 21 ? 20.834 47.384 26.560 1.00 15.20 39 TRP B CA 1
ATOM 4181 C C . TRP B 1 21 ? 20.151 46.419 27.533 1.00 14.75 39 TRP B C 1
ATOM 4182 O O . TRP B 1 21 ? 19.870 46.778 28.681 1.00 13.63 39 TRP B O 1
ATOM 4193 N N . GLY B 1 22 ? 19.871 45.195 27.076 1.00 9.30 40 GLY B N 1
ATOM 4194 C CA . GLY B 1 22 ? 19.216 44.212 27.913 1.00 16.22 40 GLY B CA 1
ATOM 4195 C C . GLY B 1 22 ? 20.117 43.088 28.392 1.00 15.87 40 GLY B C 1
ATOM 4196 O O . GLY B 1 22 ? 21.198 42.876 27.836 1.00 16.03 40 GLY B O 1
ATOM 4197 N N . VAL B 1 23 ? 19.656 42.346 29.401 1.00 16.72 41 VAL B N 1
ATOM 4198 C CA . VAL B 1 23 ? 20.435 41.296 30.049 1.00 17.58 41 VAL B CA 1
ATOM 4199 C C . VAL B 1 23 ? 20.036 39.967 29.413 1.00 16.43 41 VAL B C 1
ATOM 4200 O O . VAL B 1 23 ? 18.892 39.517 29.538 1.00 19.66 41 VAL B O 1
ATOM 4204 N N . SER B 1 24 ? 20.976 39.341 28.718 1.00 22.47 42 SER B N 1
ATOM 4205 C CA . SER B 1 24 ? 20.760 38.036 28.117 1.00 21.77 42 SER B CA 1
ATOM 4206 C C . SER B 1 24 ? 22.050 37.245 28.261 1.00 21.90 42 SER B C 1
ATOM 4207 O O . SER B 1 24 ? 23.119 37.717 27.861 1.00 22.43 42 SER B O 1
ATOM 4210 N N . GLU B 1 25 ? 21.951 36.059 28.846 1.00 22.79 43 GLU B N 1
ATOM 4211 C CA . GLU B 1 25 ? 23.116 35.201 29.009 1.00 31.46 43 GLU B CA 1
ATOM 4212 C C . GLU B 1 25 ? 23.419 34.380 27.766 1.00 29.36 43 GLU B C 1
ATOM 4213 O O . GLU B 1 25 ? 24.456 33.713 27.727 1.00 27.41 43 GLU B O 1
ATOM 4216 N N . ASP B 1 26 ? 22.545 34.400 26.762 1.00 27.16 44 ASP B N 1
ATOM 4217 C CA . ASP B 1 26 ? 22.828 33.718 25.511 1.00 21.40 44 ASP B CA 1
ATOM 4218 C C . ASP B 1 26 ? 23.793 34.570 24.699 1.00 25.21 44 ASP B C 1
ATOM 4219 O O . ASP B 1 26 ? 23.469 35.722 24.389 1.00 21.82 44 ASP B O 1
ATOM 4224 N N . PRO B 1 27 ? 24.968 34.055 24.324 1.00 25.14 45 PRO B N 1
ATOM 4225 C CA . PRO B 1 27 ? 25.920 34.876 23.562 1.00 20.10 45 PRO B CA 1
ATOM 4226 C C . PRO B 1 27 ? 25.651 34.979 22.068 1.00 18.04 45 PRO B C 1
ATOM 4227 O O . PRO B 1 27 ? 26.289 35.815 21.416 1.00 19.11 45 PRO B O 1
ATOM 4231 N N . TYR B 1 28 ? 24.760 34.171 21.490 1.00 18.14 46 TYR B N 1
ATOM 4232 C CA . TYR B 1 28 ? 24.585 34.188 20.037 1.00 18.22 46 TYR B CA 1
ATOM 4233 C C . TYR B 1 28 ? 24.011 35.530 19.583 1.00 18.60 46 TYR B C 1
ATOM 4234 O O . TYR B 1 28 ? 22.895 35.898 19.965 1.00 15.78 46 TYR B O 1
ATOM 4243 N N . GLY B 1 29 ? 24.753 36.239 18.732 1.00 13.44 47 GLY B N 1
ATOM 4244 C CA . GLY B 1 29 ? 24.311 37.548 18.266 1.00 14.67 47 GLY B CA 1
ATOM 4245 C C . GLY B 1 29 ? 24.153 38.580 19.360 1.00 14.26 47 GLY B C 1
ATOM 4246 O O . GLY B 1 29 ? 23.4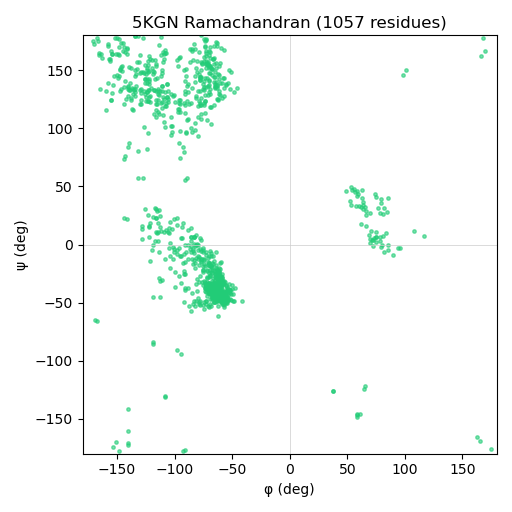72 39.591 19.154 1.00 13.96 47 GLY B O 1
ATOM 4247 N N . ASN B 1 30 ? 24.748 38.346 20.527 1.00 12.97 48 ASN B N 1
ATOM 4248 C CA . ASN B 1 30 ? 24.638 39.236 21.678 1.00 9.68 48 ASN B CA 1
ATOM 4249 C C . ASN B 1 30 ? 25.782 40.235 21.573 1.00 15.11 48 ASN B C 1
ATOM 4250 O O . ASN B 1 30 ? 26.923 39.928 21.936 1.00 11.07 48 ASN B O 1
ATOM 4255 N N . ALA B 1 31 ? 25.487 41.422 21.013 1.00 12.43 49 ALA B N 1
ATOM 4256 C CA . ALA B 1 31 ? 26.532 42.418 20.798 1.00 11.92 49 ALA B CA 1
ATOM 4257 C C . ALA B 1 31 ? 27.077 42.978 22.098 1.00 17.11 49 ALA B C 1
ATOM 4258 O O . ALA B 1 31 ? 28.206 43.485 22.110 1.00 17.12 49 ALA B O 1
ATOM 4260 N N . ILE B 1 32 ? 26.297 42.928 23.176 1.00 10.85 50 ILE B N 1
ATOM 4261 C CA . ILE B 1 32 ? 26.764 43.405 24.476 1.00 13.69 50 ILE B CA 1
ATOM 4262 C C . ILE B 1 32 ? 27.754 42.414 25.072 1.00 19.44 50 ILE B C 1
ATOM 4263 O O . ILE B 1 32 ? 28.886 42.767 25.419 1.00 16.79 50 ILE B O 1
ATOM 4268 N N . LEU B 1 33 ? 27.339 41.154 25.196 1.00 16.58 51 LEU B N 1
ATOM 4269 C CA . LEU B 1 33 ? 28.234 40.139 25.738 1.00 17.64 51 LEU B CA 1
ATOM 4270 C C . LEU B 1 33 ? 29.538 40.074 24.948 1.00 13.72 51 LEU B C 1
ATOM 4271 O O . LEU B 1 33 ? 30.622 40.015 25.535 1.00 18.02 51 LEU B O 1
ATOM 4276 N N . ASN B 1 34 ? 29.459 40.109 23.617 1.00 18.75 52 ASN B N 1
ATOM 4277 C CA . ASN B 1 34 ? 30.645 39.893 22.800 1.00 16.66 52 ASN B CA 1
ATOM 4278 C C . ASN B 1 34 ? 31.498 41.146 22.629 1.00 13.38 52 ASN B C 1
ATOM 4279 O O . ASN B 1 34 ? 32.674 41.036 22.273 1.00 13.52 52 ASN B O 1
ATOM 4284 N N . ALA B 1 35 ? 30.927 42.320 22.845 1.00 15.56 53 ALA B N 1
ATOM 4285 C CA . ALA B 1 35 ? 31.705 43.550 22.883 1.00 10.67 53 ALA B CA 1
ATOM 4286 C C . ALA B 1 35 ? 32.608 43.563 24.109 1.00 12.56 53 ALA B C 1
ATOM 4287 O O . ALA B 1 35 ? 32.300 42.974 25.146 1.00 13.43 53 ALA B O 1
ATOM 4289 N N . GLN B 1 36 ? 33.730 44.260 23.985 1.00 11.62 54 GLN B N 1
ATOM 4290 C CA . GLN B 1 36 ? 34.539 44.610 25.151 1.00 14.55 54 GLN B CA 1
ATOM 4291 C C . GLN B 1 36 ? 33.760 45.612 25.993 1.00 12.48 54 GLN B C 1
ATOM 4292 O O . GLN B 1 36 ? 33.664 46.789 25.639 1.00 13.02 54 GLN B O 1
ATOM 4298 N N . THR B 1 37 ? 33.191 45.140 27.103 1.00 13.21 55 THR B N 1
ATOM 4299 C CA . THR B 1 37 ? 32.416 45.972 28.026 1.00 19.52 55 THR B CA 1
ATOM 4300 C C . THR B 1 37 ? 32.948 45.809 29.449 1.00 11.01 55 THR B C 1
ATOM 4301 O O . THR B 1 37 ? 32.201 45.459 30.370 1.00 13.00 55 THR B O 1
ATOM 4305 N N . PRO B 1 38 ? 34.245 46.078 29.673 1.00 12.13 56 PRO B N 1
ATOM 4306 C CA . PRO B 1 38 ? 34.811 45.860 31.017 1.00 17.59 56 PRO B CA 1
ATOM 4307 C C . PRO B 1 38 ? 34.169 46.710 32.113 1.00 16.87 56 PRO B C 1
ATOM 4308 O O . PRO B 1 38 ? 34.080 46.256 33.260 1.00 15.01 56 PRO B O 1
ATOM 4312 N N . VAL B 1 39 ? 33.706 47.921 31.799 1.00 12.73 57 VAL B N 1
ATOM 4313 C CA . VAL B 1 39 ? 33.094 48.769 32.819 1.00 15.29 57 VAL B CA 1
ATOM 4314 C C . VAL B 1 39 ? 31.772 48.177 33.279 1.00 16.35 57 VAL B C 1
ATOM 4315 O O . VAL B 1 39 ? 31.541 47.985 34.479 1.00 12.10 57 VAL B O 1
ATOM 4319 N N . MET B 1 40 ? 30.882 47.872 32.335 1.00 16.56 58 MET B N 1
ATOM 4320 C CA . MET B 1 40 ? 29.593 47.309 32.719 1.00 13.71 58 MET B CA 1
ATOM 4321 C C . MET B 1 40 ? 29.738 45.894 33.272 1.00 14.82 58 MET B C 1
ATOM 4322 O O . MET B 1 40 ? 28.913 45.467 34.090 1.00 15.87 58 MET B O 1
ATOM 4327 N N . ASP B 1 41 ? 30.781 45.161 32.859 1.00 14.13 59 ASP B N 1
ATOM 4328 C CA . ASP B 1 41 ? 31.050 43.864 33.470 1.00 15.36 59 ASP B CA 1
ATOM 4329 C C . ASP B 1 41 ? 31.314 44.013 34.962 1.00 20.63 59 ASP B C 1
ATOM 4330 O O . ASP B 1 41 ? 30.926 43.149 35.751 1.00 19.24 59 ASP B O 1
ATOM 4335 N N . LYS B 1 42 ? 31.969 45.108 35.368 1.00 14.15 60 LYS B N 1
ATOM 4336 C CA . LYS B 1 42 ? 32.230 45.348 36.787 1.00 19.25 60 LYS B CA 1
ATOM 4337 C C . LYS B 1 42 ? 30.995 45.903 37.479 1.00 15.44 60 LYS B C 1
ATOM 4338 O O . LYS B 1 42 ? 30.607 45.419 38.545 1.00 19.06 60 LYS B O 1
ATOM 4344 N N . LEU B 1 43 ? 30.338 46.895 36.868 1.00 13.44 61 LEU B N 1
ATOM 4345 C CA . LEU B 1 43 ? 29.165 47.492 37.504 1.00 12.57 61 LEU B CA 1
ATOM 4346 C C . LEU B 1 43 ? 28.035 46.471 37.640 1.00 16.36 61 LEU B C 1
ATOM 4347 O O . LEU B 1 43 ? 27.337 46.445 38.658 1.00 18.96 61 LEU B O 1
ATOM 4352 N N . CYS B 1 44 ? 27.855 45.610 36.632 1.00 18.91 62 CYS B N 1
ATOM 4353 C CA . CYS B 1 44 ? 26.861 44.538 36.680 1.00 17.60 62 CYS B CA 1
ATOM 4354 C C . CYS B 1 44 ? 27.461 43.273 37.295 1.00 20.18 62 CYS B C 1
ATOM 4355 O O . CYS B 1 44 ? 27.479 42.200 36.690 1.00 17.52 62 CYS B O 1
ATOM 4358 N N . SER B 1 45 ? 27.958 43.438 38.521 1.00 21.52 63 SER B N 1
ATOM 4359 C CA . SER B 1 45 ? 28.403 42.341 39.366 1.00 23.35 63 SER B CA 1
ATOM 4360 C C . SER B 1 45 ? 28.170 42.753 40.810 1.00 26.56 63 SER B C 1
ATOM 4361 O O . SER B 1 45 ? 27.966 43.932 41.117 1.00 25.27 63 SER B O 1
ATOM 4364 N N . GLY B 1 46 ? 28.204 41.771 41.698 1.00 28.13 64 GLY B N 1
ATOM 4365 C CA . GLY B 1 46 ? 28.010 42.040 43.106 1.00 26.03 64 GLY B CA 1
ATOM 4366 C C . GLY B 1 46 ? 26.613 42.543 43.385 1.00 20.59 64 GLY B C 1
ATOM 4367 O O . GLY B 1 46 ? 25.628 41.878 43.071 1.00 28.06 64 GLY B O 1
ATOM 4368 N N . ASN B 1 47 ? 26.509 43.730 43.953 1.00 20.15 65 ASN B N 1
ATOM 4369 C CA . ASN B 1 47 ? 25.206 44.311 44.253 1.00 22.94 65 ASN B CA 1
ATOM 4370 C C . ASN B 1 47 ? 24.674 45.035 43.011 1.00 19.15 65 ASN B C 1
ATOM 4371 O O . ASN B 1 47 ? 25.049 46.178 42.733 1.00 18.61 65 ASN B O 1
ATOM 4376 N N . TRP B 1 48 ? 23.826 44.349 42.240 1.00 14.71 66 TRP B N 1
ATOM 4377 C CA . TRP B 1 48 ? 23.096 44.944 41.129 1.00 15.39 66 TRP B CA 1
ATOM 4378 C C . TRP B 1 48 ? 21.783 44.192 40.960 1.00 20.91 66 TRP B C 1
ATOM 4379 O O . TRP B 1 48 ? 21.605 43.091 41.485 1.00 19.23 66 TRP B O 1
ATOM 4390 N N . ALA B 1 49 ? 20.864 44.803 40.227 1.00 18.65 67 ALA B N 1
ATOM 4391 C CA . ALA B 1 49 ? 19.549 44.231 39.993 1.00 24.62 67 ALA B CA 1
ATOM 4392 C C . ALA B 1 49 ? 19.296 44.084 38.494 1.00 19.07 67 ALA B C 1
ATOM 4393 O O . ALA B 1 49 ? 19.944 44.727 37.666 1.00 19.11 67 ALA B O 1
ATOM 4395 N N . GLN B 1 50 ? 18.368 43.191 38.158 1.00 16.62 68 GLN B N 1
ATOM 4396 C CA . GLN B 1 50 ? 17.834 43.042 36.808 1.00 19.96 68 GLN B CA 1
ATOM 4397 C C . GLN B 1 50 ? 16.333 43.273 36.899 1.00 21.02 68 GLN B C 1
ATOM 4398 O O . GLN B 1 50 ? 15.642 42.584 37.662 1.00 15.36 68 GLN B O 1
ATOM 4404 N N . ILE B 1 51 ? 15.833 44.237 36.134 1.00 15.74 69 ILE B N 1
ATOM 4405 C CA . ILE B 1 51 ? 14.475 44.734 36.317 1.00 18.47 69 ILE B CA 1
ATOM 4406 C C . ILE B 1 51 ? 13.725 44.635 35.001 1.00 14.92 69 ILE B C 1
ATOM 4407 O O . ILE B 1 51 ? 14.319 44.657 33.919 1.00 15.61 69 ILE B O 1
ATOM 4412 N N . GLU B 1 52 ? 12.403 44.529 35.098 1.00 15.05 70 GLU B N 1
ATOM 4413 C CA . GLU B 1 52 ? 11.589 44.309 33.914 1.00 16.99 70 GLU B CA 1
ATOM 4414 C C . GLU B 1 52 ? 11.304 45.620 33.180 1.00 17.37 70 GLU B C 1
ATOM 4415 O O . GLU B 1 52 ? 11.113 46.675 33.792 1.00 17.96 70 GLU B O 1
ATOM 4421 N N . ALA B 1 53 ? 11.245 45.527 31.848 1.00 12.63 71 ALA B N 1
ATOM 4422 C CA . ALA B 1 53 ? 11.051 46.695 30.998 1.00 15.48 71 ALA B CA 1
ATOM 4423 C C . ALA B 1 53 ? 10.126 46.421 29.809 1.00 15.59 71 ALA B C 1
ATOM 4424 O O . ALA B 1 53 ? 10.157 47.170 28.826 1.00 11.57 71 ALA B O 1
ATOM 4426 N N . HIS B 1 54 ? 9.279 45.395 29.881 1.00 15.24 72 HIS B N 1
ATOM 4427 C CA . HIS B 1 54 ? 8.361 45.067 28.802 1.00 15.33 72 HIS B CA 1
ATOM 4428 C C . HIS B 1 54 ? 7.030 44.638 29.395 1.00 11.14 72 HIS B C 1
ATOM 4429 O O . HIS B 1 54 ? 6.901 44.414 30.606 1.00 14.57 72 HIS B O 1
ATOM 4436 N N . GLY B 1 55 ? 6.037 44.536 28.518 1.00 15.48 73 GLY B N 1
ATOM 4437 C CA . GLY B 1 55 ? 4.746 43.970 28.842 1.00 15.36 73 GLY B CA 1
ATOM 4438 C C . GLY B 1 55 ? 4.070 44.695 29.983 1.00 12.19 73 GLY B C 1
ATOM 4439 O O . GLY B 1 55 ? 4.181 45.913 30.153 1.00 11.88 73 GLY B O 1
ATOM 4440 N N . LEU B 1 56 ? 3.343 43.919 30.781 1.00 17.57 74 LEU B N 1
ATOM 4441 C CA . LEU B 1 56 ? 2.539 44.487 31.859 1.00 16.61 74 LEU B CA 1
ATOM 4442 C C . LEU B 1 56 ? 3.391 45.141 32.926 1.00 13.90 74 LEU B C 1
ATOM 4443 O O . LEU B 1 56 ? 2.901 46.039 33.618 1.00 14.14 74 LEU B O 1
ATOM 4448 N N . HIS B 1 57 ? 4.669 44.749 33.034 1.00 13.04 75 HIS B N 1
ATOM 4449 C CA . HIS B 1 57 ? 5.563 45.380 33.993 1.00 14.48 75 HIS B CA 1
ATOM 4450 C C . HIS B 1 57 ? 5.705 46.868 33.719 1.00 16.13 75 HIS B C 1
ATOM 4451 O O . HIS B 1 57 ? 5.978 47.644 34.644 1.00 17.64 75 HIS B O 1
ATOM 4458 N N . VAL B 1 58 ? 5.569 47.277 32.459 1.00 13.37 76 VAL B N 1
ATOM 4459 C CA . VAL B 1 58 ? 5.635 48.682 32.080 1.00 10.39 76 VAL B CA 1
ATOM 4460 C C . VAL B 1 58 ? 4.295 49.184 31.554 1.00 11.20 76 VAL B C 1
ATOM 4461 O O . VAL B 1 58 ? 4.246 50.209 30.883 1.00 16.79 76 VAL B O 1
ATOM 4465 N N . GLY B 1 59 ? 3.210 48.471 31.852 1.00 14.75 77 GLY B N 1
ATOM 4466 C CA . GLY B 1 59 ? 1.876 48.918 31.504 1.00 14.09 77 GLY B CA 1
ATOM 4467 C C . GLY B 1 59 ? 1.427 48.610 30.090 1.00 17.04 77 GLY B C 1
ATOM 4468 O O . GLY B 1 59 ? 0.374 49.110 29.673 1.00 16.27 77 GLY B O 1
ATOM 4469 N N . LEU B 1 60 ? 2.166 47.796 29.355 1.00 12.08 78 LEU B N 1
ATOM 4470 C CA . LEU B 1 60 ? 1.872 47.386 27.990 1.00 11.02 78 LEU B CA 1
ATOM 4471 C C . LEU B 1 60 ? 1.200 46.016 27.961 1.00 10.92 78 LEU B C 1
ATOM 4472 O O . LEU B 1 60 ? 1.360 45.214 28.887 1.00 14.70 78 LEU B O 1
ATOM 4477 N N . PRO B 1 61 ? 0.481 45.688 26.875 1.00 14.67 79 PRO B N 1
ATOM 4478 C CA . PRO B 1 61 ? -0.112 44.349 26.760 1.00 20.00 79 PRO B CA 1
ATOM 4479 C C . PRO B 1 61 ? 0.911 43.256 27.021 1.00 15.93 79 PRO B C 1
ATOM 4480 O O . PRO B 1 61 ? 2.101 43.409 26.737 1.00 13.87 79 PRO B O 1
ATOM 4484 N N . GLU B 1 62 ? 0.427 42.142 27.568 1.00 17.71 80 GLU B N 1
ATOM 4485 C CA . GLU B 1 62 ? 1.306 41.043 27.939 1.00 24.29 80 GLU B CA 1
ATOM 4486 C C . GLU B 1 62 ? 2.124 40.612 26.730 1.00 21.25 80 GLU B C 1
ATOM 4487 O O . GLU B 1 62 ? 1.624 40.570 25.602 1.00 15.66 80 GLU B O 1
ATOM 4493 N N . GLY B 1 63 ? 3.408 40.342 26.965 1.00 22.36 81 GLY B N 1
ATOM 4494 C CA . GLY B 1 63 ? 4.277 39.850 25.927 1.00 21.78 81 GLY B CA 1
ATOM 4495 C C . GLY B 1 63 ? 4.812 40.880 24.958 1.00 23.92 81 GLY B C 1
ATOM 4496 O O . GLY B 1 63 ? 5.600 40.513 24.082 1.00 19.78 81 GLY B O 1
ATOM 4497 N N . LEU B 1 64 ? 4.432 42.151 25.076 1.00 17.68 82 LEU B N 1
ATOM 4498 C CA . LEU B 1 64 ? 4.910 43.153 24.132 1.00 16.57 82 LEU B CA 1
ATOM 4499 C C . LEU B 1 64 ? 6.279 43.691 24.555 1.00 13.00 82 LEU B C 1
ATOM 4500 O O . LEU B 1 64 ? 6.503 44.014 25.725 1.00 14.38 82 LEU B O 1
ATOM 4505 N N . MET B 1 65 ? 7.190 43.788 23.590 1.00 16.90 83 MET B N 1
ATOM 4506 C CA . MET B 1 65 ? 8.522 44.321 23.848 1.00 18.53 83 MET B CA 1
ATOM 4507 C C . MET B 1 65 ? 8.451 45.769 24.337 1.00 19.77 83 MET B C 1
ATOM 4508 O O . MET B 1 65 ? 7.521 46.518 24.017 1.00 12.03 83 MET B O 1
ATOM 4513 N N . GLY B 1 66 ? 9.477 46.174 25.095 1.00 15.43 84 GLY B N 1
ATOM 4514 C CA . GLY B 1 66 ? 9.557 47.537 25.560 1.00 15.12 84 GLY B CA 1
ATOM 4515 C C . GLY B 1 66 ? 9.940 48.474 24.436 1.00 12.82 84 GLY B C 1
ATOM 4516 O O . GLY B 1 66 ? 10.241 48.055 23.322 1.00 12.79 84 GLY B O 1
ATOM 4517 N N . ASN B 1 67 ? 9.941 49.774 24.734 1.00 13.49 85 ASN B N 1
ATOM 4518 C CA . ASN B 1 67 ? 10.390 50.746 23.745 1.00 11.47 85 ASN B CA 1
ATOM 4519 C C . ASN B 1 67 ? 10.826 52.027 24.457 1.00 9.78 85 ASN B C 1
ATOM 4520 O O . ASN B 1 67 ? 10.696 52.163 25.673 1.00 9.71 85 ASN B O 1
ATOM 4525 N N . SER B 1 68 ? 11.400 52.956 23.687 1.00 12.91 86 SER B N 1
ATOM 4526 C CA . SER B 1 68 ? 12.057 54.105 24.310 1.00 11.96 86 SER B CA 1
ATOM 4527 C C . SER B 1 68 ? 11.039 55.023 24.968 1.00 15.99 86 SER B C 1
ATOM 4528 O O . SER B 1 68 ? 11.299 55.595 26.028 1.00 14.18 86 SER B O 1
ATOM 4531 N N . GLU B 1 69 ? 9.868 55.161 24.357 1.00 10.10 87 GLU B N 1
ATOM 4532 C CA . GLU B 1 69 ? 8.878 56.099 24.859 1.00 10.53 87 GLU B CA 1
ATOM 4533 C C . GLU B 1 69 ? 8.238 55.584 26.140 1.00 12.69 87 GLU B C 1
ATOM 4534 O O . GLU B 1 69 ? 8.194 56.296 27.149 1.00 12.98 87 GLU B O 1
ATOM 4540 N N . VAL B 1 70 ? 7.752 54.340 26.120 1.00 14.84 88 VAL B N 1
ATOM 4541 C CA . VAL B 1 70 ? 7.242 53.713 27.336 1.00 8.12 88 VAL B CA 1
ATOM 4542 C C . VAL B 1 70 ? 8.332 53.631 28.396 1.00 14.37 88 VAL B C 1
ATOM 4543 O O . VAL B 1 70 ? 8.084 53.879 29.582 1.00 9.04 88 VAL B O 1
ATOM 4547 N N . GLY B 1 71 ? 9.550 53.264 27.990 1.00 11.62 89 GLY B N 1
ATOM 4548 C CA . GLY B 1 71 ? 10.606 53.030 28.966 1.00 14.80 89 GLY B CA 1
ATOM 4549 C C . GLY B 1 71 ? 11.021 54.290 29.706 1.00 16.82 89 GLY B C 1
ATOM 4550 O O . GLY B 1 71 ? 11.107 54.303 30.939 1.00 14.59 89 GLY B O 1
ATOM 4551 N N . HIS B 1 72 ? 11.296 55.368 28.970 1.00 14.02 90 HIS B N 1
ATOM 4552 C CA . HIS B 1 72 ? 11.641 56.613 29.640 1.00 14.08 90 HIS B CA 1
ATOM 4553 C C . HIS B 1 72 ? 10.459 57.143 30.446 1.00 16.43 90 HIS B C 1
ATOM 4554 O O . HIS B 1 72 ? 10.640 57.674 31.542 1.00 14.49 90 HIS B O 1
ATOM 4561 N N . LEU B 1 73 ? 9.244 56.996 29.927 1.00 14.27 91 LEU B N 1
ATOM 4562 C CA . LEU B 1 73 ? 8.067 57.426 30.675 1.00 13.35 91 LEU B CA 1
ATOM 4563 C C . LEU B 1 73 ? 7.995 56.733 32.039 1.00 12.02 91 LEU B C 1
ATOM 4564 O O . LEU B 1 73 ? 7.846 57.396 33.076 1.00 11.47 91 LEU B O 1
ATOM 4569 N N . ASN B 1 74 ? 8.126 55.394 32.060 1.00 13.69 92 ASN B N 1
ATOM 4570 C CA . ASN B 1 74 ? 8.073 54.645 33.316 1.00 11.42 92 ASN B CA 1
ATOM 4571 C C . ASN B 1 74 ? 9.266 54.962 34.221 1.00 16.96 92 ASN B C 1
ATOM 4572 O O . ASN B 1 74 ? 9.116 55.053 35.445 1.00 10.84 92 ASN B O 1
ATOM 4577 N N . ILE B 1 75 ? 10.468 55.091 33.659 1.00 13.08 93 ILE B N 1
ATOM 4578 C CA . ILE B 1 75 ? 11.623 55.409 34.498 1.00 11.35 93 ILE B CA 1
ATOM 4579 C C . ILE B 1 75 ? 11.398 56.733 35.217 1.00 13.36 93 ILE B C 1
ATOM 4580 O O . ILE B 1 75 ? 11.665 56.872 36.417 1.00 15.60 93 ILE B O 1
ATOM 4585 N N . GLY B 1 76 ? 10.927 57.736 34.485 1.00 12.76 94 GLY B N 1
ATOM 4586 C CA . GLY B 1 76 ? 10.782 59.050 35.074 1.00 12.04 94 GLY B CA 1
ATOM 4587 C C . GLY B 1 76 ? 9.600 59.173 36.000 1.00 11.67 94 GLY B C 1
ATOM 4588 O O . GLY B 1 76 ? 9.602 60.041 36.873 1.00 16.17 94 GLY B O 1
ATOM 4589 N N . ALA B 1 77 ? 8.612 58.300 35.854 1.00 11.94 95 ALA B N 1
ATOM 4590 C CA . ALA B 1 77 ? 7.324 58.463 36.522 1.00 14.36 95 ALA B CA 1
ATOM 4591 C C . ALA B 1 77 ? 7.261 57.790 37.887 1.00 16.72 95 ALA B C 1
ATOM 4592 O O . ALA B 1 77 ? 6.463 58.205 38.741 1.00 17.25 95 ALA B O 1
ATOM 4594 N N . GLY B 1 78 ? 8.073 56.763 38.113 1.00 12.94 96 GLY B N 1
ATOM 4595 C CA . GLY B 1 78 ? 8.035 56.038 39.375 1.00 14.36 96 GLY B CA 1
ATOM 4596 C C . GLY B 1 78 ? 6.722 55.330 39.624 1.00 15.24 96 GLY B C 1
ATOM 4597 O O . GLY B 1 78 ? 6.306 55.179 40.775 1.00 13.52 96 GLY B O 1
ATOM 4598 N N . ARG B 1 79 ? 6.054 54.906 38.564 1.00 16.72 97 ARG B N 1
ATOM 4599 C CA . ARG B 1 79 ? 4.807 54.170 38.648 1.00 16.21 97 ARG B CA 1
ATOM 4600 C C . ARG B 1 79 ? 4.587 53.573 37.272 1.00 18.70 97 ARG B C 1
ATOM 4601 O O . ARG B 1 79 ? 5.202 53.995 36.288 1.00 17.76 97 ARG B O 1
ATOM 4609 N N . VAL B 1 80 ? 3.715 52.590 37.208 1.00 17.17 98 VAL B N 1
ATOM 4610 C CA . VAL B 1 80 ? 3.309 52.036 35.927 1.00 15.28 98 VAL B CA 1
ATOM 4611 C C . VAL B 1 80 ? 2.247 52.946 35.327 1.00 19.05 98 VAL B C 1
ATOM 4612 O O . VAL B 1 80 ? 1.238 53.235 35.971 1.00 17.49 98 VAL B O 1
ATOM 4616 N N . ILE B 1 81 ? 2.469 53.401 34.096 1.00 18.17 99 ILE B N 1
ATOM 4617 C CA . ILE B 1 81 ? 1.446 54.090 33.314 1.00 22.27 99 ILE B CA 1
ATOM 4618 C C . ILE B 1 81 ? 0.791 53.042 32.424 1.00 19.18 99 ILE B C 1
ATOM 4619 O O . ILE B 1 81 ? 1.436 52.498 31.526 1.00 18.49 99 ILE B O 1
ATOM 4624 N N . TYR B 1 82 ? -0.486 52.750 32.654 1.00 19.05 100 TYR B N 1
ATOM 4625 C CA . TYR B 1 82 ? -1.166 51.722 31.871 1.00 21.07 100 TYR B CA 1
ATOM 4626 C C . TYR B 1 82 ? -1.533 52.240 30.484 1.00 18.56 100 TYR B C 1
ATOM 4627 O O . TYR B 1 82 ? -2.139 53.308 30.345 1.00 17.28 100 TYR B O 1
ATOM 4636 N N . GLN B 1 83 ? -1.111 51.511 29.456 1.00 14.47 101 GLN B N 1
ATOM 4637 C CA . GLN B 1 83 ? -1.478 51.864 28.090 1.00 16.52 101 GLN B CA 1
ATOM 4638 C C . GLN B 1 83 ? -2.965 51.601 27.890 1.00 12.75 101 GLN B C 1
ATOM 4639 O O . GLN B 1 83 ? -3.540 50.713 28.523 1.00 17.37 101 GLN B O 1
ATOM 4645 N N . ASP B 1 84 ? -3.572 52.361 26.975 1.00 13.42 102 ASP B N 1
ATOM 4646 C CA . ASP B 1 84 ? -5.033 52.402 26.870 1.00 12.09 102 ASP B CA 1
ATOM 4647 C C . ASP B 1 84 ? -5.652 51.005 26.839 1.00 15.13 102 ASP B C 1
ATOM 4648 O O . ASP B 1 84 ? -6.681 50.758 27.479 1.00 14.24 102 ASP B O 1
ATOM 4653 N N . ILE B 1 85 ? -5.060 50.079 26.086 1.00 16.14 103 ILE B N 1
ATOM 4654 C CA . ILE B 1 85 ? -5.674 48.757 25.938 1.00 19.16 103 ILE B CA 1
ATOM 4655 C C . ILE B 1 85 ? -5.757 48.049 27.286 1.00 23.73 103 ILE B C 1
ATOM 4656 O O . ILE B 1 85 ? -6.795 47.477 27.650 1.00 14.39 103 ILE B O 1
ATOM 4661 N N . VAL B 1 86 ? -4.647 48.055 28.030 1.00 16.99 104 VAL B N 1
ATOM 4662 C CA . VAL B 1 86 ? -4.573 47.406 29.340 1.00 17.59 104 VAL B CA 1
ATOM 4663 C C . VAL B 1 86 ? -5.504 48.087 30.329 1.00 15.35 104 VAL B C 1
ATOM 4664 O O . VAL B 1 86 ? -6.197 47.432 31.119 1.00 16.31 104 VAL B O 1
ATOM 4668 N N . ARG B 1 87 ? -5.522 49.415 30.310 1.00 18.90 105 ARG B N 1
ATOM 4669 C CA . ARG B 1 87 ? -6.346 50.160 31.243 1.00 15.22 105 ARG B CA 1
ATOM 4670 C C . ARG B 1 87 ? -7.823 49.833 31.046 1.00 16.81 105 ARG B C 1
ATOM 4671 O O . ARG B 1 87 ? -8.551 49.574 32.009 1.00 16.06 105 ARG B O 1
ATOM 4679 N N . ILE B 1 88 ? -8.281 49.837 29.799 1.00 18.78 106 ILE B N 1
ATOM 4680 C CA . ILE B 1 88 ? -9.696 49.590 29.536 1.00 18.45 106 ILE B CA 1
ATOM 4681 C C . ILE B 1 88 ? -10.050 48.140 29.843 1.00 16.85 106 ILE B C 1
ATOM 4682 O O . ILE B 1 88 ? -11.090 47.861 30.446 1.00 18.59 106 ILE B O 1
ATOM 4687 N N . ASN B 1 89 ? -9.181 47.193 29.473 1.00 18.07 107 ASN B N 1
ATOM 4688 C CA . ASN B 1 89 ? -9.478 45.788 29.746 1.00 16.49 107 ASN B CA 1
ATOM 4689 C C . ASN B 1 89 ? -9.596 45.517 31.239 1.00 19.91 107 ASN B C 1
ATOM 4690 O O . ASN B 1 89 ? -10.406 44.681 31.657 1.00 16.97 107 ASN B O 1
ATOM 4695 N N . LEU B 1 90 ? -8.775 46.191 32.054 1.00 20.94 108 LEU B N 1
ATOM 4696 C CA . LEU B 1 90 ? -8.878 46.069 33.506 1.00 25.61 108 LEU B CA 1
ATOM 4697 C C . LEU B 1 90 ? -10.213 46.605 34.008 1.00 24.04 108 LEU B C 1
ATOM 4698 O O . LEU B 1 90 ? -10.881 45.969 34.831 1.00 27.19 108 LEU B O 1
ATOM 4703 N N . ALA B 1 91 ? -10.610 47.783 33.527 1.00 21.53 109 ALA B N 1
ATOM 4704 C CA . ALA B 1 91 ? -11.906 48.348 33.889 1.00 23.46 109 ALA B CA 1
ATOM 4705 C C . ALA B 1 91 ? -13.032 47.365 33.594 1.00 24.04 109 ALA B C 1
ATOM 4706 O O . ALA B 1 91 ? -13.930 47.158 34.418 1.00 28.73 109 ALA B O 1
ATOM 4708 N N . VAL B 1 92 ? -12.993 46.745 32.416 1.00 23.96 110 VAL B N 1
ATOM 4709 C CA . VAL B 1 92 ? -13.979 45.726 32.070 1.00 27.94 110 VAL B CA 1
ATOM 4710 C C . VAL B 1 92 ? -13.881 44.545 33.025 1.00 27.59 110 VAL B C 1
ATOM 4711 O O . VAL B 1 92 ? -14.880 44.112 33.609 1.00 28.96 110 VAL B O 1
ATOM 4715 N N . LYS B 1 93 ? -12.677 43.984 33.170 1.00 22.52 111 LYS B N 1
ATOM 4716 C CA . LYS B 1 93 ? -12.484 42.827 34.043 1.00 28.24 111 LYS B CA 1
ATOM 4717 C C . LYS B 1 93 ? -13.071 43.080 35.431 1.00 27.43 111 LYS B C 1
ATOM 4718 O O . LYS B 1 93 ? -13.754 42.217 35.991 1.00 30.18 111 LYS B O 1
ATOM 4722 N N . ASN B 1 94 ? -12.861 44.279 35.968 1.00 23.37 112 ASN B N 1
ATOM 4723 C CA . ASN B 1 94 ? -13.213 44.628 37.336 1.00 31.75 112 ASN B CA 1
ATOM 4724 C C . ASN B 1 94 ? -14.550 45.355 37.442 1.00 26.59 112 ASN B C 1
ATOM 4725 O O . ASN B 1 94 ? -14.814 45.999 38.463 1.00 32.53 112 ASN B O 1
ATOM 4730 N N . ASN B 1 95 ? -15.380 45.290 36.403 1.00 24.44 113 ASN B N 1
ATOM 4731 C CA . ASN B 1 95 ? -16.732 45.860 36.427 1.00 26.75 113 ASN B CA 1
ATOM 4732 C C . ASN B 1 95 ? -16.739 47.333 36.841 1.00 24.50 113 ASN B C 1
ATOM 4733 O O . ASN B 1 95 ? -17.512 47.759 37.696 1.00 23.24 113 ASN B O 1
ATOM 4738 N N . LYS B 1 96 ? -15.888 48.128 36.200 1.00 24.56 114 LYS B N 1
ATOM 4739 C CA . LYS B 1 96 ? -15.718 49.526 36.563 1.00 21.73 114 LYS B CA 1
ATOM 4740 C C . LYS B 1 96 ? -16.367 50.503 35.586 1.00 20.68 114 LYS B C 1
ATOM 4741 O O . LYS B 1 96 ? -16.351 51.712 35.845 1.00 25.94 114 LYS B O 1
ATOM 4745 N N . PHE B 1 97 ? -16.962 50.027 34.489 1.00 21.41 115 PHE B N 1
ATOM 4746 C CA . PHE B 1 97 ? -17.701 50.936 33.615 1.00 17.16 115 PHE B CA 1
ATOM 4747 C C . PHE B 1 97 ? -18.891 51.552 34.349 1.00 15.76 115 PHE B C 1
ATOM 4748 O O . PHE B 1 97 ? -19.200 52.741 34.171 1.00 16.56 115 PHE B O 1
ATOM 4756 N N . VAL B 1 98 ? -19.572 50.759 35.185 1.00 21.09 116 VAL B N 1
ATOM 4757 C CA . VAL B 1 98 ? -20.780 51.243 35.843 1.00 22.85 116 VAL B CA 1
ATOM 4758 C C . VAL B 1 98 ? -20.500 52.357 36.841 1.00 20.56 116 VAL B C 1
ATOM 4759 O O . VAL B 1 98 ? -21.428 53.051 37.260 1.00 22.82 116 VAL B O 1
ATOM 4763 N N . THR B 1 99 ? -19.254 52.539 37.261 1.00 23.23 117 THR B N 1
ATOM 4764 C CA . THR B 1 99 ? -18.891 53.678 38.091 1.00 25.83 117 THR B CA 1
ATOM 4765 C C . THR B 1 99 ? -17.941 54.628 37.382 1.00 22.10 117 THR B C 1
ATOM 4766 O O . THR B 1 99 ? -17.388 55.525 38.023 1.00 24.55 117 THR B O 1
ATOM 4770 N N . ASN B 1 100 ? -17.740 54.457 36.074 1.00 24.35 118 ASN B N 1
ATOM 4771 C CA . ASN B 1 100 ? -16.933 55.399 35.306 1.00 22.32 118 ASN B CA 1
ATOM 4772 C C . ASN B 1 100 ? -17.584 56.776 35.335 1.00 28.55 118 ASN B C 1
ATOM 4773 O O . ASN B 1 100 ? -18.754 56.930 34.972 1.00 22.45 118 ASN B O 1
ATOM 4778 N N . GLU B 1 101 ? -16.816 57.783 35.758 1.00 23.29 119 GLU B N 1
ATOM 4779 C CA . GLU B 1 101 ? -17.381 59.113 35.972 1.00 24.05 119 GLU B CA 1
ATOM 4780 C C . GLU B 1 101 ? -17.991 59.687 34.693 1.00 23.62 119 GLU B C 1
ATOM 4781 O O . GLU B 1 101 ? -19.107 60.218 34.716 1.00 27.02 119 GLU B O 1
ATOM 4783 N N . SER B 1 102 ? -17.272 59.619 33.566 1.00 13.90 120 SER B N 1
ATOM 4784 C CA . SER B 1 102 ? -17.807 60.192 32.334 1.00 15.22 120 SER B CA 1
ATOM 4785 C C . SER B 1 102 ? -18.964 59.365 31.764 1.00 19.96 120 SER B C 1
ATOM 4786 O O . SER B 1 102 ? -19.905 59.934 31.194 1.00 21.08 120 SER B O 1
ATOM 4789 N N . LEU B 1 103 ? -18.921 58.037 31.906 1.00 17.85 121 LEU B N 1
ATOM 4790 C CA . LEU B 1 103 ? -20.053 57.224 31.470 1.00 16.84 121 LEU B CA 1
ATOM 4791 C C . LEU B 1 103 ? -21.297 57.540 32.292 1.00 21.81 121 LEU B C 1
ATOM 4792 O O . LEU B 1 103 ? -22.402 57.615 31.750 1.00 16.08 121 LEU B O 1
ATOM 4797 N N . VAL B 1 104 ? -21.141 57.696 33.612 1.00 26.26 122 VAL B N 1
ATOM 4798 C CA . VAL B 1 104 ? -22.274 58.075 34.457 1.00 27.37 122 VAL B CA 1
ATOM 4799 C C . VAL B 1 104 ? -22.812 59.437 34.045 1.00 22.68 122 VAL B C 1
ATOM 4800 O O . VAL B 1 104 ? -24.031 59.658 34.022 1.00 23.62 122 VAL B O 1
ATOM 4804 N N . ASP B 1 105 ? -21.915 60.376 33.725 1.00 19.52 123 ASP B N 1
ATOM 4805 C CA . ASP B 1 105 ? -22.342 61.691 33.263 1.00 22.76 123 ASP B CA 1
ATOM 4806 C C . ASP B 1 105 ? -23.175 61.573 31.991 1.00 25.32 123 ASP B C 1
ATOM 4807 O O . ASP B 1 105 ? -24.241 62.191 31.867 1.00 17.97 123 ASP B O 1
ATOM 4812 N N . ALA B 1 106 ? -22.687 60.799 31.021 1.00 18.09 124 ALA B N 1
ATOM 4813 C CA . ALA B 1 106 ? -23.423 60.629 29.775 1.00 20.23 124 ALA B CA 1
ATOM 4814 C C . ALA B 1 106 ? -24.786 59.991 30.027 1.00 17.07 124 ALA B C 1
ATOM 4815 O O . ALA B 1 106 ? -25.788 60.401 29.430 1.00 17.45 124 ALA B O 1
ATOM 4817 N N . CYS B 1 107 ? -24.848 59.005 30.928 1.00 15.93 125 CYS B N 1
ATOM 4818 C CA . CYS B 1 107 ? -26.121 58.340 31.196 1.00 17.80 125 CYS B CA 1
ATOM 4819 C C . CYS B 1 107 ? -27.061 59.244 31.985 1.00 24.87 125 CYS B C 1
ATOM 4820 O O . CYS B 1 107 ? -28.278 59.205 31.776 1.00 17.76 125 CYS B O 1
ATOM 4823 N N . ASP B 1 108 ? -26.522 60.043 32.920 1.00 20.60 126 ASP B N 1
ATOM 4824 C CA . ASP B 1 108 ? -27.346 61.054 33.589 1.00 27.90 126 ASP B CA 1
ATOM 4825 C C . ASP B 1 108 ? -27.909 62.051 32.590 1.00 19.59 126 ASP B C 1
ATOM 4826 O O . ASP B 1 108 ? -29.080 62.441 32.685 1.00 20.98 126 ASP B O 1
ATOM 4831 N N . ARG B 1 109 ? -27.092 62.495 31.629 1.00 17.99 127 ARG B N 1
ATOM 4832 C CA . ARG B 1 109 ? -27.588 63.453 30.644 1.00 22.49 127 ARG B CA 1
ATOM 4833 C C . ARG B 1 109 ? -28.811 62.900 29.920 1.00 26.29 127 ARG B C 1
ATOM 4834 O O . ARG B 1 109 ? -29.867 63.549 29.866 1.00 20.59 127 ARG B O 1
ATOM 4842 N N . ALA B 1 110 ? -28.689 61.689 29.373 1.00 18.53 128 ALA B N 1
ATOM 4843 C CA . ALA B 1 110 ? -29.811 61.057 28.687 1.00 17.86 128 ALA B CA 1
ATOM 4844 C C . ALA B 1 110 ? -31.004 60.902 29.621 1.00 16.46 128 ALA B C 1
ATOM 4845 O O . ALA B 1 110 ? -32.133 61.258 29.261 1.00 24.05 128 ALA B O 1
ATOM 4847 N N . LYS B 1 111 ? -30.770 60.408 30.845 1.00 20.15 129 LYS B N 1
ATOM 4848 C CA . LYS B 1 111 ? -31.877 60.182 31.778 1.00 18.88 129 LYS B CA 1
ATOM 4849 C C . LYS B 1 111 ? -32.591 61.483 32.142 1.00 29.58 129 LYS B C 1
ATOM 4850 O O . LYS B 1 111 ? -33.826 61.531 32.183 1.00 25.05 129 LYS B O 1
ATOM 4856 N N . ASN B 1 112 ? -31.839 62.549 32.421 1.00 23.49 130 ASN B N 1
ATOM 4857 C CA . ASN B 1 112 ? -32.482 63.813 32.746 1.00 28.22 130 ASN B CA 1
ATOM 4858 C C . ASN B 1 112 ? -33.016 64.523 31.512 1.00 22.46 130 ASN B C 1
ATOM 4859 O O . ASN B 1 112 ? -33.772 65.484 31.651 1.00 28.42 130 ASN B O 1
ATOM 4864 N N . GLY B 1 113 ? -32.631 64.080 30.320 1.00 23.10 131 GLY B N 1
ATOM 4865 C CA . GLY B 1 113 ? -33.043 64.700 29.081 1.00 16.67 131 GLY B CA 1
ATOM 4866 C C . GLY B 1 113 ? -34.044 63.862 28.308 1.00 16.97 131 GLY B C 1
ATOM 4867 O O . GLY B 1 113 ? -35.047 63.417 28.863 1.00 19.31 131 GLY B O 1
ATOM 4868 N N . ASN B 1 114 ? -33.792 63.649 27.024 1.00 18.18 132 ASN B N 1
ATOM 4869 C CA . ASN B 1 114 ? -34.744 62.955 26.169 1.00 23.39 132 ASN B CA 1
ATOM 4870 C C . ASN B 1 114 ? -34.598 61.435 26.205 1.00 15.83 132 ASN B C 1
ATOM 4871 O O . ASN B 1 114 ? -35.288 60.743 25.452 1.00 19.03 132 ASN B O 1
ATOM 4876 N N . GLY B 1 115 ? -33.742 60.911 27.076 1.00 14.47 133 GLY B N 1
ATOM 4877 C CA . GLY B 1 115 ? -33.599 59.484 27.298 1.00 22.05 133 GLY B CA 1
ATOM 4878 C C . GLY B 1 115 ? -32.799 58.739 26.252 1.00 18.52 133 GLY B C 1
ATOM 4879 O O . GLY B 1 115 ? -32.733 57.506 26.320 1.00 16.75 133 GLY B O 1
ATOM 4880 N N . ARG B 1 116 ? -32.190 59.438 25.293 1.00 18.12 134 ARG B N 1
ATOM 4881 C CA . ARG B 1 116 ? -31.619 58.816 24.102 1.00 13.36 134 ARG B CA 1
ATOM 4882 C C . ARG B 1 116 ? -30.093 58.898 24.129 1.00 18.97 134 ARG B C 1
ATOM 4883 O O . ARG B 1 116 ? -29.517 59.989 24.167 1.00 13.60 134 ARG B O 1
ATOM 4891 N N . LEU B 1 117 ? -29.451 57.744 24.058 1.00 16.01 135 LEU B N 1
ATOM 4892 C CA . LEU B 1 117 ? -27.997 57.653 23.997 1.00 16.71 135 LEU B CA 1
ATOM 4893 C C . LEU B 1 117 ? -27.596 56.851 22.761 1.00 18.06 135 LEU B C 1
ATOM 4894 O O . LEU B 1 117 ? -28.320 55.946 22.332 1.00 15.41 135 LEU B O 1
ATOM 4899 N N . HIS B 1 118 ? -26.453 57.204 22.171 1.00 14.78 136 HIS B N 1
ATOM 4900 C CA . HIS B 1 118 ? -25.903 56.495 21.025 1.00 11.43 136 HIS B CA 1
ATOM 4901 C C . HIS B 1 118 ? -24.487 56.011 21.321 1.00 15.80 136 HIS B C 1
ATOM 4902 O O . HIS B 1 118 ? -23.730 56.659 22.050 1.00 12.88 136 HIS B O 1
ATOM 4909 N N . LEU B 1 119 ? -24.133 54.875 20.719 1.00 14.82 137 LEU B N 1
ATOM 4910 C CA . LEU B 1 119 ? -22.796 54.284 20.787 1.00 11.77 137 LEU B CA 1
ATOM 4911 C C . LEU B 1 119 ? -22.284 54.099 19.365 1.00 13.99 137 LEU B C 1
ATOM 4912 O O . LEU B 1 119 ? -22.994 53.547 18.521 1.00 16.46 137 LEU B O 1
ATOM 4917 N N . ALA B 1 120 ? -21.056 54.541 19.084 1.00 14.78 138 ALA B N 1
ATOM 4918 C CA . ALA B 1 120 ? -20.545 54.435 17.726 1.00 9.84 138 ALA B CA 1
ATOM 4919 C C . ALA B 1 120 ? -19.061 54.107 17.751 1.00 11.87 138 ALA B C 1
ATOM 4920 O O . ALA B 1 120 ? -18.323 54.641 18.581 1.00 14.00 138 ALA B O 1
ATOM 4922 N N . GLY B 1 121 ? -18.636 53.249 16.835 1.00 11.23 139 GLY B N 1
ATOM 4923 C CA . GLY B 1 121 ? -17.248 52.840 16.784 1.00 16.48 139 GLY B CA 1
ATOM 4924 C C . GLY B 1 121 ? -17.047 51.646 15.875 1.00 13.59 139 GLY B C 1
ATOM 4925 O O . GLY B 1 121 ? -17.992 51.087 15.301 1.00 10.36 139 GLY B O 1
ATOM 4926 N N . LEU B 1 122 ? -15.774 51.270 15.755 1.00 13.59 140 LEU B N 1
ATOM 4927 C CA . LEU B 1 122 ? -15.369 50.134 14.935 1.00 14.6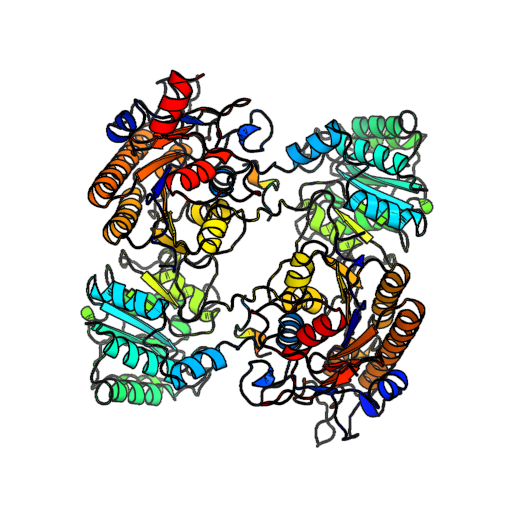0 140 LEU B CA 1
ATOM 4928 C C . LEU B 1 122 ? -15.737 48.822 15.628 1.00 11.36 140 LEU B C 1
ATOM 4929 O O . LEU B 1 122 ? -15.278 48.540 16.736 1.00 12.17 140 LEU B O 1
ATOM 4934 N N . VAL B 1 123 ? -16.540 48.001 14.967 1.00 14.38 141 VAL B N 1
ATOM 4935 C CA . VAL B 1 123 ? -17.029 46.777 15.590 1.00 13.40 141 VAL B CA 1
ATOM 4936 C C . VAL B 1 123 ? -16.266 45.578 15.046 1.00 14.69 141 VAL B C 1
ATOM 4937 O O . VAL B 1 123 ? -16.601 45.022 13.992 1.00 12.42 141 VAL B O 1
ATOM 4941 N N . SER B 1 124 ? -15.220 45.189 15.764 1.00 10.94 142 SER B N 1
ATOM 4942 C CA . SER B 1 124 ? -14.453 43.994 15.442 1.00 12.47 142 SER B CA 1
ATOM 4943 C C . SER B 1 124 ? -13.573 43.673 16.640 1.00 12.32 142 SER B C 1
ATOM 4944 O O . SER B 1 124 ? -13.526 44.416 17.626 1.00 13.06 142 SER B O 1
ATOM 4947 N N . ASP B 1 125 ? -12.873 42.546 16.549 1.00 12.36 143 ASP B N 1
ATOM 4948 C CA . ASP B 1 125 ? -11.904 42.190 17.575 1.00 14.11 143 ASP B CA 1
ATOM 4949 C C . ASP B 1 125 ? -10.488 42.570 17.171 1.00 14.05 143 ASP B C 1
ATOM 4950 O O . ASP B 1 125 ? -9.527 42.003 17.700 1.00 13.52 143 ASP B O 1
ATOM 4955 N N . GLY B 1 126 ? -10.347 43.537 16.260 1.00 16.65 144 GLY B N 1
ATOM 4956 C CA . GLY B 1 126 ? -9.022 43.926 15.787 1.00 16.55 144 GLY B CA 1
ATOM 4957 C C . GLY B 1 126 ? -8.135 44.498 16.878 1.00 13.61 144 GLY B C 1
ATOM 4958 O O . GLY B 1 126 ? -6.923 44.242 16.913 1.00 12.53 144 GLY B O 1
ATOM 4959 N N . GLY B 1 127 ? -8.711 45.294 17.774 1.00 14.08 145 GLY B N 1
ATOM 4960 C CA . GLY B 1 127 ? -7.953 45.792 18.903 1.00 13.02 145 GLY B CA 1
ATOM 4961 C C . GLY B 1 127 ? -6.945 46.871 18.589 1.00 18.25 145 GLY B C 1
ATOM 4962 O O . GLY B 1 127 ? -6.182 47.267 19.475 1.00 15.56 145 GLY B O 1
ATOM 4963 N N . VAL B 1 128 ? -6.913 47.360 17.356 1.00 13.12 146 VAL B N 1
ATOM 4964 C CA . VAL B 1 128 ? -6.060 48.490 17.024 1.00 11.20 146 VAL B CA 1
ATOM 4965 C C . VAL B 1 128 ? -6.753 49.795 17.381 1.00 14.44 146 VAL B C 1
ATOM 4966 O O . VAL B 1 128 ? -6.171 50.680 18.022 1.00 13.39 146 VAL B O 1
ATOM 4970 N N . HIS B 1 129 ? -8.008 49.939 16.959 1.00 12.18 147 HIS B N 1
ATOM 4971 C CA . HIS B 1 129 ? -8.768 51.148 17.221 1.00 11.70 147 HIS B CA 1
ATOM 4972 C C . HIS B 1 129 ? -9.795 50.960 18.319 1.00 14.56 147 HIS B C 1
ATOM 4973 O O . HIS B 1 129 ? -10.231 51.946 18.922 1.00 15.28 147 HIS B O 1
ATOM 4980 N N . SER B 1 130 ? -10.169 49.719 18.602 1.00 14.39 148 SER B N 1
ATOM 4981 C CA . SER B 1 130 ? -11.332 49.440 19.421 1.00 14.69 148 SER B CA 1
ATOM 4982 C C . SER B 1 130 ? -11.318 47.951 19.705 1.00 13.70 148 SER B C 1
ATOM 4983 O O . SER B 1 130 ? -10.501 47.201 19.161 1.00 12.63 148 SER B O 1
ATOM 4986 N N . HIS B 1 131 ? -12.262 47.520 20.532 1.00 16.06 149 HIS B N 1
ATOM 4987 C CA . HIS B 1 131 ? -12.559 46.098 20.642 1.00 14.28 149 HIS B CA 1
ATOM 4988 C C . HIS B 1 131 ? -14.046 45.922 20.935 1.00 13.15 149 HIS B C 1
ATOM 4989 O O . HIS B 1 131 ? -14.593 46.596 21.814 1.00 15.87 149 HIS B O 1
ATOM 4996 N N . ILE B 1 132 ? -14.682 45.014 20.183 1.00 11.28 150 ILE B N 1
ATOM 4997 C CA . ILE B 1 132 ? -16.105 44.692 20.369 1.00 9.24 150 ILE B CA 1
ATOM 4998 C C . ILE B 1 132 ? -16.424 44.397 21.831 1.00 14.47 150 ILE B C 1
ATOM 4999 O O . ILE B 1 132 ? -17.519 44.719 22.313 1.00 18.12 150 ILE B O 1
ATOM 5004 N N . ASP B 1 133 ? -15.481 43.775 22.561 1.00 11.96 151 ASP B N 1
ATOM 5005 C CA . ASP B 1 133 ? -15.689 43.464 23.982 1.00 16.70 151 ASP B CA 1
ATOM 5006 C C . ASP B 1 133 ? -15.893 44.728 24.813 1.00 15.26 151 ASP B C 1
ATOM 5007 O O . ASP B 1 133 ? -16.632 44.711 25.801 1.00 11.80 151 ASP B O 1
ATOM 5012 N N . HIS B 1 134 ? -15.236 45.827 24.444 1.00 12.95 152 HIS B N 1
ATOM 5013 C CA . HIS B 1 134 ? -15.500 47.083 25.124 1.00 12.79 152 HIS B CA 1
ATOM 5014 C C . HIS B 1 134 ? -16.905 47.584 24.811 1.00 16.13 152 HIS B C 1
ATOM 5015 O O . HIS B 1 134 ? -17.572 48.144 25.682 1.00 12.40 152 HIS B O 1
ATOM 5022 N N . MET B 1 135 ? -17.356 47.428 23.565 1.00 16.51 153 MET B N 1
ATOM 5023 C CA . MET B 1 135 ? -18.703 47.872 23.206 1.00 13.96 153 MET B CA 1
ATOM 5024 C C . MET B 1 135 ? -19.751 47.074 23.971 1.00 11.01 153 MET B C 1
ATOM 5025 O O . MET B 1 135 ? -20.717 47.643 24.499 1.00 12.83 153 MET B O 1
ATOM 5030 N N . PHE B 1 136 ? -19.528 45.768 24.119 1.00 11.51 154 PHE B N 1
ATOM 5031 C CA . PHE B 1 136 ? -20.437 44.924 24.901 1.00 10.59 154 PHE B CA 1
ATOM 5032 C C . PHE B 1 136 ? -20.480 45.356 26.366 1.00 14.14 154 PHE B C 1
ATOM 5033 O O . PHE B 1 136 ? -21.560 45.484 26.957 1.00 12.32 154 PHE B O 1
ATOM 5041 N N . ALA B 1 137 ? -19.312 45.594 26.969 1.00 11.07 155 ALA B N 1
ATOM 5042 C CA . ALA B 1 137 ? -19.265 46.093 28.343 1.00 13.86 155 ALA B CA 1
ATOM 5043 C C . ALA B 1 137 ? -20.016 47.413 28.491 1.00 10.35 155 ALA B C 1
ATOM 5044 O O . ALA B 1 137 ? -20.696 47.634 29.502 1.00 12.85 155 ALA B O 1
ATOM 5046 N N . LEU B 1 138 ? -19.890 48.310 27.508 1.00 10.22 156 LEU B N 1
ATOM 5047 C CA . LEU B 1 138 ? -20.576 49.605 27.580 1.00 11.99 156 LEU B CA 1
ATOM 5048 C C . LEU B 1 138 ? -22.091 49.432 27.565 1.00 14.28 156 LEU B C 1
ATOM 5049 O O . LEU B 1 138 ? -22.819 50.073 28.343 1.00 14.23 156 LEU B O 1
ATOM 5054 N N . VAL B 1 139 ? -22.590 48.595 26.657 1.00 12.23 157 VAL B N 1
ATOM 5055 C CA . VAL B 1 139 ? -24.034 48.355 26.586 1.00 12.66 157 VAL B CA 1
ATOM 5056 C C . VAL B 1 139 ? -24.541 47.800 27.911 1.00 10.90 157 VAL B C 1
ATOM 5057 O O . VAL B 1 139 ? -25.600 48.205 28.414 1.00 14.98 157 VAL B O 1
ATOM 5061 N N . LYS B 1 140 ? -23.794 46.865 28.499 1.00 12.62 158 LYS B N 1
ATOM 5062 C CA . LYS B 1 140 ? -24.207 46.259 29.765 1.00 16.52 158 LYS B CA 1
ATOM 5063 C C . LYS B 1 140 ? -24.251 47.283 30.893 1.00 17.94 158 LYS B C 1
ATOM 5064 O O . LYS B 1 140 ? -25.169 47.262 31.723 1.00 17.44 158 LYS B O 1
ATOM 5070 N N . ALA B 1 141 ? -23.250 48.171 30.957 1.00 16.75 159 ALA B N 1
ATOM 5071 C CA . ALA B 1 141 ? -23.233 49.212 31.981 1.00 11.77 159 ALA B CA 1
ATOM 5072 C C . ALA B 1 141 ? -24.349 50.230 31.752 1.00 16.01 159 ALA B C 1
ATOM 5073 O O . ALA B 1 141 ? -25.035 50.630 32.699 1.00 13.62 159 ALA B O 1
ATOM 5075 N N . ILE B 1 142 ? -24.546 50.650 30.500 1.00 13.99 160 ILE B N 1
ATOM 5076 C CA . ILE B 1 142 ? -25.588 51.622 30.181 1.00 15.64 160 ILE B CA 1
ATOM 5077 C C . ILE B 1 142 ? -26.951 51.083 30.595 1.00 17.53 160 ILE B C 1
ATOM 5078 O O . ILE B 1 142 ? -27.772 51.800 31.186 1.00 17.58 160 ILE B O 1
ATOM 5083 N N . LYS B 1 143 ? -27.198 49.804 30.321 1.00 12.12 161 LYS B N 1
ATOM 5084 C CA . LYS B 1 143 ? -28.432 49.174 30.767 1.00 15.57 161 LYS B CA 1
ATOM 5085 C C . LYS B 1 143 ? -28.549 49.247 32.282 1.00 21.72 161 LYS B C 1
ATOM 5086 O O . LYS B 1 143 ? -29.570 49.700 32.814 1.00 18.54 161 LYS B O 1
ATOM 5092 N N . GLU B 1 144 ? -27.495 48.829 32.998 1.00 19.34 162 GLU B N 1
ATOM 5093 C CA . GLU B 1 144 ? -27.549 48.836 34.456 1.00 16.85 162 GLU B CA 1
ATOM 5094 C C . GLU B 1 144 ? -27.767 50.242 35.003 1.00 18.44 162 GLU B C 1
ATOM 5095 O O . GLU B 1 144 ? -28.372 50.409 36.066 1.00 15.25 162 GLU B O 1
ATOM 5101 N N . LEU B 1 145 ? -27.296 51.263 34.297 1.00 17.96 163 LEU B N 1
ATOM 5102 C CA . LEU B 1 145 ? -27.496 52.635 34.742 1.00 18.65 163 LEU B CA 1
ATOM 5103 C C . LEU B 1 145 ? -28.859 53.203 34.349 1.00 21.92 163 LEU B C 1
ATOM 5104 O O . LEU B 1 145 ? -29.142 54.363 34.662 1.00 23.19 163 LEU B O 1
ATOM 5109 N N . GLY B 1 146 ? -29.696 52.428 33.671 1.00 17.57 164 GLY B N 1
ATOM 5110 C CA . GLY B 1 146 ? -31.084 52.812 33.453 1.00 18.22 164 GLY B CA 1
ATOM 5111 C C . GLY B 1 146 ? -31.347 53.787 32.327 1.00 19.93 164 GLY B C 1
ATOM 5112 O O . GLY B 1 146 ? -32.339 54.516 32.375 1.00 19.75 164 GLY B O 1
ATOM 5113 N N . VAL B 1 147 ? -30.498 53.833 31.310 1.00 19.77 165 VAL B N 1
ATOM 5114 C CA . VAL B 1 147 ? -30.775 54.737 30.184 1.00 13.32 165 VAL B CA 1
ATOM 5115 C C . VAL B 1 147 ? -31.974 54.198 29.402 1.00 15.75 165 VAL B C 1
ATOM 5116 O O . VAL B 1 147 ? -32.010 52.995 29.090 1.00 15.24 165 VAL B O 1
ATOM 5120 N N . PRO B 1 148 ? -32.982 55.020 29.084 1.00 16.28 166 PRO B N 1
ATOM 5121 C CA . PRO B 1 148 ? -34.171 54.472 28.398 1.00 12.86 166 PRO B CA 1
ATOM 5122 C C . PRO B 1 148 ? -33.901 53.901 27.013 1.00 15.91 166 PRO B C 1
ATOM 5123 O O . PRO B 1 148 ? -34.445 52.842 26.678 1.00 17.72 166 PRO B O 1
ATOM 5127 N N . GLU B 1 149 ? -33.073 54.554 26.200 1.00 16.32 167 GLU B N 1
ATOM 5128 C CA . GLU B 1 149 ? -32.966 54.223 24.779 1.00 21.50 167 GLU B CA 1
ATOM 5129 C C . GLU B 1 149 ? -31.500 54.249 24.368 1.00 13.87 167 GLU B C 1
ATOM 5130 O O . GLU B 1 149 ? -30.844 55.280 24.512 1.00 16.09 167 GLU B O 1
ATOM 5136 N N . LEU B 1 150 ? -31.005 53.143 23.806 1.00 11.93 168 LEU B N 1
ATOM 5137 C CA . LEU B 1 150 ? -29.624 53.050 23.330 1.00 12.75 168 LEU B CA 1
ATOM 5138 C C . LEU B 1 150 ? -29.596 52.535 21.903 1.00 14.51 168 LEU B C 1
ATOM 5139 O O . LEU B 1 150 ? -30.218 51.508 21.590 1.00 15.93 168 LEU B O 1
ATOM 5144 N N . TYR B 1 151 ? -28.855 53.232 21.044 1.00 10.85 169 TYR B N 1
ATOM 5145 C CA . TYR B 1 151 ? -28.688 52.844 19.654 1.00 11.43 169 TYR B CA 1
ATOM 5146 C C . TYR B 1 151 ? -27.215 52.685 19.332 1.00 14.71 169 TYR B C 1
ATOM 5147 O O . TYR B 1 151 ? -26.388 53.477 19.790 1.00 17.70 169 TYR B O 1
ATOM 5156 N N . LEU B 1 152 ? -26.900 51.693 18.508 1.00 16.97 170 LEU B N 1
ATOM 5157 C CA . LEU B 1 152 ? -25.526 51.419 18.108 1.00 13.58 170 LEU B CA 1
ATOM 5158 C C . LEU B 1 152 ? -25.304 51.742 16.637 1.00 17.10 170 LEU B C 1
ATOM 5159 O O . LEU B 1 152 ? -26.098 51.366 15.762 1.00 12.36 170 LEU B O 1
ATOM 5164 N N . HIS B 1 153 ? -24.181 52.392 16.375 1.00 12.26 171 HIS B N 1
ATOM 5165 C CA . HIS B 1 153 ? -23.731 52.703 15.031 1.00 10.89 171 HIS B CA 1
ATOM 5166 C C . HIS B 1 153 ? -22.431 51.938 14.833 1.00 12.42 171 HIS B C 1
ATOM 5167 O O . HIS B 1 153 ? -21.410 52.270 15.448 1.00 13.39 171 HIS B O 1
ATOM 5174 N N . PHE B 1 154 ? -22.506 50.921 13.978 1.00 10.66 172 PHE B N 1
ATOM 5175 C CA . PHE B 1 154 ? -21.490 49.889 13.775 1.00 16.67 172 PHE B CA 1
ATOM 5176 C C . PHE B 1 154 ? -20.655 50.311 12.571 1.00 11.58 172 PHE B C 1
ATOM 5177 O O . PHE B 1 154 ? -21.185 50.454 11.462 1.00 10.76 172 PHE B O 1
ATOM 5185 N N . TYR B 1 155 ? -19.372 50.558 12.793 1.00 14.14 173 TYR B N 1
ATOM 5186 C CA . TYR B 1 155 ? -18.448 50.848 11.705 1.00 10.92 173 TYR B CA 1
ATOM 5187 C C . TYR B 1 155 ? -17.733 49.560 11.305 1.00 13.25 173 TYR B C 1
ATOM 5188 O O . TYR B 1 155 ? -17.112 48.900 12.147 1.00 14.03 173 TYR B O 1
ATOM 5197 N N . GLY B 1 156 ? -17.823 49.204 10.025 1.00 12.51 174 GLY B N 1
ATOM 5198 C CA . GLY B 1 156 ? -17.262 47.939 9.564 1.00 10.16 174 GLY B CA 1
ATOM 5199 C C . GLY B 1 156 ? -15.753 48.046 9.411 1.00 13.05 174 GLY B C 1
ATOM 5200 O O . GLY B 1 156 ? -15.213 49.092 9.042 1.00 13.66 174 GLY B O 1
ATOM 5201 N N . ASP B 1 157 ? -15.065 46.951 9.728 1.00 12.17 175 ASP B N 1
ATOM 5202 C CA . ASP B 1 157 ? -13.611 47.004 9.805 1.00 10.61 175 ASP B CA 1
ATOM 5203 C C . ASP B 1 157 ? -12.969 46.488 8.526 1.00 16.94 175 ASP B C 1
ATOM 5204 O O . ASP B 1 157 ? -12.725 47.270 7.600 1.00 16.02 175 ASP B O 1
ATOM 5209 N N . GLY B 1 158 ? -12.683 45.188 8.460 1.00 15.37 176 GLY B N 1
ATOM 5210 C CA . GLY B 1 158 ? -12.078 44.616 7.277 1.00 16.21 176 GLY B CA 1
ATOM 5211 C C . GLY B 1 158 ? -10.643 45.024 7.032 1.00 20.20 176 GLY B C 1
ATOM 5212 O O . GLY B 1 158 ? -10.076 44.646 5.999 1.00 21.40 176 GLY B O 1
ATOM 5213 N N . ARG B 1 159 ? -10.037 45.771 7.944 1.00 16.89 177 ARG B N 1
ATOM 5214 C CA . ARG B 1 159 ? -8.646 46.187 7.838 1.00 18.20 177 ARG B CA 1
ATOM 5215 C C . ARG B 1 159 ? -7.785 45.670 8.981 1.00 20.57 177 ARG B C 1
ATOM 5216 O O . ARG B 1 159 ? -6.681 45.179 8.739 1.00 18.83 177 ARG B O 1
ATOM 5224 N N . ASP B 1 160 ? -8.254 45.754 10.223 1.00 16.00 178 ASP B N 1
ATOM 5225 C CA . ASP B 1 160 ? -7.577 45.119 11.349 1.00 15.28 178 ASP B CA 1
ATOM 5226 C C . ASP B 1 160 ? -8.055 43.684 11.548 1.00 13.53 178 ASP B C 1
ATOM 5227 O O . ASP B 1 160 ? -7.619 43.012 12.485 1.00 15.98 178 ASP B O 1
ATOM 5232 N N . THR B 1 161 ? -8.981 43.249 10.703 1.00 13.94 179 THR B N 1
ATOM 5233 C CA . THR B 1 161 ? -9.538 41.911 10.671 1.00 15.99 179 THR B CA 1
ATOM 5234 C C . THR B 1 161 ? -9.831 41.635 9.206 1.00 16.99 179 THR B C 1
ATOM 5235 O O . THR B 1 161 ? -9.737 42.533 8.363 1.00 16.74 179 THR B O 1
ATOM 5239 N N . SER B 1 162 ? -10.223 40.400 8.897 1.00 17.91 180 SER B N 1
ATOM 5240 C CA . SER B 1 162 ? -10.344 40.030 7.502 1.00 16.87 180 SER B CA 1
ATOM 5241 C C . SER B 1 162 ? -11.533 40.749 6.847 1.00 17.78 180 SER B C 1
ATOM 5242 O O . SER B 1 162 ? -12.507 41.109 7.523 1.00 17.32 180 SER B O 1
ATOM 5245 N N . PRO B 1 163 ? -11.482 40.953 5.525 1.00 17.02 181 PRO B N 1
ATOM 5246 C CA . PRO B 1 163 ? -12.511 41.772 4.846 1.00 22.41 181 PRO B CA 1
ATOM 5247 C C . PRO B 1 163 ? -13.924 41.185 4.833 1.00 21.16 181 PRO B C 1
ATOM 5248 O O . PRO B 1 163 ? -14.861 41.887 4.422 1.00 17.42 181 PRO B O 1
ATOM 5252 N N . ASN B 1 164 ? -14.121 39.932 5.234 1.00 18.94 182 ASN B N 1
ATOM 5253 C CA . ASN B 1 164 ? -15.457 39.348 5.271 1.00 18.48 182 ASN B CA 1
ATOM 5254 C C . ASN B 1 164 ? -15.822 38.885 6.676 1.00 21.39 182 ASN B C 1
ATOM 5255 O O . ASN B 1 164 ? -16.739 38.078 6.847 1.00 17.40 182 ASN B O 1
ATOM 5260 N N . SER B 1 165 ? -15.124 39.388 7.689 1.00 13.64 183 SER B N 1
ATOM 5261 C CA . SER B 1 165 ? -15.421 39.012 9.066 1.00 17.41 183 SER B CA 1
ATOM 5262 C C . SER B 1 165 ? -16.531 39.850 9.674 1.00 13.85 183 SER B C 1
ATOM 5263 O O . SER B 1 165 ? -17.056 39.481 10.728 1.00 15.69 183 SER B O 1
ATOM 5266 N N . GLY B 1 166 ? -16.907 40.948 9.027 1.00 14.59 184 GLY B N 1
ATOM 5267 C CA . GLY B 1 166 ? -17.886 41.848 9.613 1.00 12.59 184 GLY B CA 1
ATOM 5268 C C . GLY B 1 166 ? -19.209 41.165 9.879 1.00 15.51 184 GLY B C 1
ATOM 5269 O O . GLY B 1 166 ? -19.884 41.458 10.870 1.00 16.72 184 GLY B O 1
ATOM 5270 N N . VAL B 1 167 ? -19.591 40.231 9.004 1.00 17.24 185 VAL B N 1
ATOM 5271 C CA . VAL B 1 167 ? -20.867 39.551 9.152 1.00 15.78 185 VAL B CA 1
ATOM 5272 C C . VAL B 1 167 ? -20.908 38.746 10.450 1.00 16.02 185 VAL B C 1
ATOM 5273 O O . VAL B 1 167 ? -21.962 38.625 11.083 1.00 16.61 185 VAL B O 1
ATOM 5277 N N . GLY B 1 168 ? -19.764 38.228 10.895 1.00 14.98 186 GLY B N 1
ATOM 5278 C CA . GLY B 1 168 ? -19.728 37.539 12.170 1.00 16.37 186 GLY B CA 1
ATOM 5279 C C . GLY B 1 168 ? -19.830 38.494 13.341 1.00 13.06 186 GLY B C 1
ATOM 5280 O O . GLY B 1 168 ? -20.525 38.218 14.325 1.00 12.08 186 GLY B O 1
ATOM 5281 N N . PHE B 1 169 ? -19.149 39.640 13.252 1.00 12.07 187 PHE B N 1
ATOM 5282 C CA . PHE B 1 169 ? -19.292 40.646 14.293 1.00 11.60 187 PHE B CA 1
ATOM 5283 C C . PHE B 1 169 ? -20.705 41.214 14.310 1.00 11.13 187 PHE B C 1
ATOM 5284 O O . PHE B 1 169 ? -21.215 41.552 15.374 1.00 11.31 187 PHE B O 1
ATOM 5292 N N . LEU B 1 170 ? -21.352 41.299 13.145 1.00 12.02 188 LEU B N 1
ATOM 5293 C CA . LEU B 1 170 ? -22.756 41.711 13.074 1.00 11.56 188 LEU B CA 1
ATOM 5294 C C . LEU B 1 170 ? -23.669 40.680 13.735 1.00 18.21 188 LEU B C 1
ATOM 5295 O O . LEU B 1 170 ? -24.526 41.032 14.558 1.00 11.43 188 LEU B O 1
ATOM 5300 N N . GLU B 1 171 ? -23.504 39.396 13.382 1.00 15.67 189 GLU B N 1
ATOM 5301 C CA . GLU B 1 171 ? -24.279 38.332 14.025 1.00 14.86 189 GLU B CA 1
ATOM 5302 C C . GLU B 1 171 ? -24.065 38.330 15.533 1.00 15.74 189 GLU B C 1
ATOM 5303 O O . GLU B 1 171 ? -25.026 38.223 16.310 1.00 12.03 189 GLU B O 1
ATOM 5309 N N . GLN B 1 172 ? -22.808 38.453 15.971 1.00 15.93 190 GLN B N 1
ATOM 5310 C CA . GLN B 1 172 ? -22.537 38.532 17.407 1.00 12.85 190 GLN B CA 1
ATOM 5311 C C . GLN B 1 172 ? -23.303 39.680 18.047 1.00 15.28 190 GLN B C 1
ATOM 5312 O O . GLN B 1 172 ? -23.869 39.527 19.133 1.00 14.32 190 GLN B O 1
ATOM 5318 N N . THR B 1 173 ? -23.300 40.846 17.402 1.00 13.21 191 THR B N 1
ATOM 5319 C CA . THR B 1 173 ? -23.917 42.027 17.996 1.00 13.03 191 THR B CA 1
ATOM 5320 C C . THR B 1 173 ? -25.426 41.868 18.099 1.00 11.18 191 THR B C 1
ATOM 5321 O O . THR B 1 173 ? -26.023 42.187 19.137 1.00 14.37 191 THR B O 1
ATOM 5325 N N . LEU B 1 174 ? -26.060 41.397 17.021 1.00 13.71 192 LEU B N 1
ATOM 5326 C CA . LEU B 1 174 ? -27.515 41.249 17.003 1.00 16.09 192 LEU B CA 1
ATOM 5327 C C . LEU B 1 174 ? -27.973 40.294 18.095 1.00 16.50 192 LEU B C 1
ATOM 5328 O O . LEU B 1 174 ? -28.909 40.589 18.850 1.00 12.28 192 LEU B O 1
ATOM 5333 N N . GLU B 1 175 ? -27.300 39.144 18.200 1.00 15.41 193 GLU B N 1
ATOM 5334 C CA . GLU B 1 175 ? -27.599 38.165 19.245 1.00 15.59 193 GLU B CA 1
ATOM 5335 C C . GLU B 1 175 ? -27.337 38.734 20.631 1.00 13.62 193 GLU B C 1
ATOM 5336 O O . GLU B 1 175 ? -28.116 38.516 21.567 1.00 14.49 193 GLU B O 1
ATOM 5342 N N . PHE B 1 176 ? -26.216 39.427 20.802 1.00 14.83 194 PHE B N 1
ATOM 5343 C CA . PHE B 1 176 ? -25.942 40.061 22.085 1.00 14.64 194 PHE B CA 1
ATOM 5344 C C . PHE B 1 176 ? -27.088 40.995 22.480 1.00 15.91 194 PHE B C 1
ATOM 5345 O O . PHE B 1 176 ? -27.630 40.898 23.585 1.00 14.98 194 PHE B O 1
ATOM 5353 N N . LEU B 1 177 ? -27.496 41.882 21.572 1.00 11.15 195 LEU B N 1
ATOM 5354 C CA . LEU B 1 177 ? -28.528 42.863 21.916 1.00 12.37 195 LEU B CA 1
ATOM 5355 C C . LEU B 1 177 ? -29.878 42.196 22.139 1.00 14.43 195 LEU B C 1
ATOM 5356 O O . LEU B 1 177 ? -30.631 42.593 23.035 1.00 14.04 195 LEU B O 1
ATOM 5361 N N . GLU B 1 178 ? -30.202 41.187 21.337 1.00 14.97 196 GLU B N 1
ATOM 5362 C CA A GLU B 1 178 ? -31.509 40.541 21.436 0.50 19.48 196 GLU B CA 1
ATOM 5363 C CA B GLU B 1 178 ? -31.513 40.550 21.443 0.50 19.48 196 GLU B CA 1
ATOM 5364 C C . GLU B 1 178 ? -31.595 39.599 22.632 1.00 20.13 196 GLU B C 1
ATOM 5365 O O . GLU B 1 178 ? -32.592 39.600 23.362 1.00 17.30 196 GLU B O 1
ATOM 5376 N N . LYS B 1 179 ? -30.565 38.786 22.853 1.00 20.46 197 LYS B N 1
ATOM 5377 C CA . LYS B 1 179 ? -30.686 37.671 23.779 1.00 20.97 197 LYS B CA 1
ATOM 5378 C C . LYS B 1 179 ? -29.878 37.814 25.051 1.00 24.68 197 LYS B C 1
ATOM 5379 O O . LYS B 1 179 ? -30.290 37.281 26.077 1.00 25.74 197 LYS B O 1
ATOM 5383 N N . THR B 1 180 ? -28.743 38.503 25.016 1.00 18.16 198 THR B N 1
ATOM 5384 C CA . THR B 1 180 ? -27.910 38.646 26.206 1.00 19.75 198 THR B CA 1
ATOM 5385 C C . THR B 1 180 ? -28.372 39.827 27.053 1.00 19.49 198 THR B C 1
ATOM 5386 O O . THR B 1 180 ? -28.712 39.663 28.223 1.00 23.14 198 THR B O 1
ATOM 5390 N N . THR B 1 181 ? -28.414 41.021 26.468 1.00 22.71 199 THR B N 1
ATOM 5391 C CA . THR B 1 181 ? -28.897 42.181 27.199 1.00 19.39 199 THR B CA 1
ATOM 5392 C C . THR B 1 181 ? -30.389 42.413 27.025 1.00 19.00 199 THR B C 1
ATOM 5393 O O . THR B 1 181 ? -31.002 43.016 27.909 1.00 23.43 199 THR B O 1
ATOM 5397 N N . GLY B 1 182 ? -30.986 41.944 25.921 1.00 16.47 200 GLY B N 1
ATOM 5398 C CA . GLY B 1 182 ? -32.369 42.258 25.605 1.00 18.18 200 GLY B CA 1
ATOM 5399 C C . GLY B 1 182 ? -32.617 43.754 25.626 1.00 16.90 200 GLY B C 1
ATOM 5400 O O . GLY B 1 182 ? -33.702 44.219 25.986 1.00 14.85 200 GLY B O 1
ATOM 5401 N N . TYR B 1 183 ? -31.600 44.515 25.229 1.00 16.93 201 TYR B N 1
ATOM 5402 C CA . TYR B 1 183 ? -31.578 45.955 25.427 1.00 15.96 201 TYR B CA 1
ATOM 5403 C C . TYR B 1 183 ? -30.585 46.529 24.437 1.00 22.49 201 TYR B C 1
ATOM 5404 O O . TYR B 1 183 ? -29.471 46.004 24.307 1.00 10.24 201 TYR B O 1
ATOM 5413 N N . GLY B 1 184 ? -31.000 47.573 23.732 1.00 14.07 202 GLY B N 1
ATOM 5414 C CA . GLY B 1 184 ? -30.173 48.250 22.754 1.00 16.23 202 GLY B CA 1
ATOM 5415 C C . GLY B 1 184 ? -30.534 47.833 21.347 1.00 17.15 202 GLY B C 1
ATOM 5416 O O . GLY B 1 184 ? -30.994 46.713 21.097 1.00 15.77 202 GLY B O 1
ATOM 5417 N N . LYS B 1 185 ? -30.344 48.752 20.404 1.00 13.22 203 LYS B N 1
ATOM 5418 C CA . LYS B 1 185 ? -30.776 48.523 19.035 1.00 15.77 203 LYS B CA 1
ATOM 5419 C C . LYS B 1 185 ? -29.693 48.964 18.074 1.00 14.41 203 LYS B C 1
ATOM 5420 O O . LYS B 1 185 ? -29.153 50.065 18.217 1.00 11.38 203 LYS B O 1
ATOM 5426 N N . LEU B 1 186 ? -29.400 48.116 17.086 1.00 9.15 204 LEU B N 1
ATOM 5427 C CA . LEU B 1 186 ? -28.524 48.509 15.986 1.00 14.85 204 LEU B CA 1
ATOM 5428 C C . LEU B 1 186 ? -29.229 49.520 15.083 1.00 18.46 204 LEU B C 1
ATOM 5429 O O . LEU B 1 186 ? -30.362 49.296 14.642 1.00 13.54 204 LEU B O 1
ATOM 5434 N N . ALA B 1 187 ? -28.561 50.646 14.816 1.00 10.07 205 ALA B N 1
ATOM 5435 C CA . ALA B 1 187 ? -29.150 51.719 14.021 1.00 16.64 205 ALA B CA 1
ATOM 5436 C C . ALA B 1 187 ? -28.479 51.966 12.679 1.00 14.49 205 ALA B C 1
ATOM 5437 O O . ALA B 1 187 ? -29.141 52.426 11.750 1.00 13.39 205 ALA B O 1
ATOM 5439 N N . THR B 1 188 ? -27.190 51.683 12.546 1.00 8.70 206 THR B N 1
ATOM 5440 C CA . THR B 1 188 ? -26.474 51.975 11.316 1.00 14.25 206 THR B CA 1
ATOM 5441 C C . THR B 1 188 ? -25.361 50.957 11.171 1.00 13.51 206 THR B C 1
ATOM 5442 O O . THR B 1 188 ? -24.775 50.522 12.166 1.00 13.69 206 THR B O 1
ATOM 5446 N N . VAL B 1 189 ? -25.079 50.595 9.924 1.00 12.19 207 VAL B N 1
ATOM 5447 C CA . VAL B 1 189 ? -23.865 49.877 9.549 1.00 11.83 207 VAL B CA 1
ATOM 5448 C C . VAL B 1 189 ? -23.244 50.650 8.399 1.00 17.98 207 VAL B C 1
ATOM 5449 O O . VAL B 1 189 ? -23.902 50.876 7.372 1.00 16.61 207 VAL B O 1
ATOM 5453 N N . VAL B 1 190 ? -21.985 51.052 8.562 1.00 15.12 208 VAL B N 1
ATOM 5454 C CA . VAL B 1 190 ? -21.247 51.755 7.515 1.00 11.98 208 VAL B CA 1
ATOM 5455 C C . VAL B 1 190 ? -19.768 51.406 7.648 1.00 14.57 208 VAL B C 1
ATOM 5456 O O . VAL B 1 190 ? -19.243 51.284 8.759 1.00 12.17 208 VAL B O 1
ATOM 5460 N N . GLY B 1 191 ? -19.090 51.280 6.507 1.00 15.12 209 GLY B N 1
ATOM 5461 C CA . GLY B 1 191 ? -17.678 50.919 6.524 1.00 17.82 209 GLY B CA 1
ATOM 5462 C C . GLY B 1 191 ? -16.789 52.025 7.068 1.00 13.44 209 GLY B C 1
ATOM 5463 O O . GLY B 1 191 ? -17.099 53.219 6.985 1.00 10.05 209 GLY B O 1
ATOM 5464 N N . ARG B 1 192 ? -15.641 51.607 7.624 1.00 14.36 210 ARG B N 1
ATOM 5465 C CA . ARG B 1 192 ? -14.682 52.555 8.185 1.00 14.96 210 ARG B CA 1
ATOM 5466 C C . ARG B 1 192 ? -14.123 53.498 7.132 1.00 16.40 210 ARG B C 1
ATOM 5467 O O . ARG B 1 192 ? -13.702 54.604 7.469 1.00 15.72 210 ARG B O 1
ATOM 5475 N N . TYR B 1 193 ? -14.076 53.073 5.867 1.00 19.60 211 TYR B N 1
ATOM 5476 C CA . TYR B 1 193 ? -13.664 53.972 4.793 1.00 15.73 211 TYR B CA 1
ATOM 5477 C C . TYR B 1 193 ? -14.384 55.314 4.888 1.00 17.17 211 TYR B C 1
ATOM 5478 O O . TYR B 1 193 ? -13.796 56.367 4.626 1.00 16.62 211 TYR B O 1
ATOM 5487 N N . TYR B 1 194 ? -15.651 55.297 5.281 1.00 15.36 212 TYR B N 1
ATOM 5488 C CA . TYR B 1 194 ? -16.449 56.516 5.378 1.00 16.69 212 TYR B CA 1
ATOM 5489 C C . TYR B 1 194 ? -16.385 57.133 6.767 1.00 19.18 212 TYR B C 1
ATOM 5490 O O . TYR B 1 194 ? -16.100 58.329 6.904 1.00 17.55 212 TYR B O 1
ATOM 5499 N N . ALA B 1 195 ? -16.614 56.329 7.808 1.00 16.12 213 ALA B N 1
ATOM 5500 C CA . ALA B 1 195 ? -16.741 56.869 9.156 1.00 16.00 213 ALA B CA 1
ATOM 5501 C C . ALA B 1 195 ? -15.411 57.279 9.779 1.00 19.56 213 ALA B C 1
ATOM 5502 O O . ALA B 1 195 ? -15.401 58.120 10.689 1.00 15.43 213 ALA B O 1
ATOM 5504 N N . MET B 1 196 ? -14.296 56.712 9.323 1.00 16.95 214 MET B N 1
ATOM 5505 C CA . MET B 1 196 ? -13.032 56.781 10.059 1.00 23.28 214 MET B CA 1
ATOM 5506 C C . MET B 1 196 ? -11.893 57.331 9.209 1.00 19.82 214 MET B C 1
ATOM 5507 O O . MET B 1 196 ? -10.725 56.980 9.407 1.00 24.35 214 MET B O 1
ATOM 5512 N N . ASP B 1 197 ? -12.223 58.198 8.265 1.00 24.15 215 ASP B N 1
ATOM 5513 C CA . ASP B 1 197 ? -11.212 58.883 7.479 1.00 28.35 215 ASP B CA 1
ATOM 5514 C C . ASP B 1 197 ? -10.401 59.805 8.379 1.00 19.25 215 ASP B C 1
ATOM 5515 O O . ASP B 1 197 ? -10.928 60.392 9.326 1.00 17.94 215 ASP B O 1
ATOM 5520 N N . ARG B 1 198 ? -9.100 59.907 8.093 1.00 23.38 216 ARG B N 1
ATOM 5521 C CA . ARG B 1 198 ? -8.196 60.787 8.834 1.00 21.42 216 ARG B CA 1
ATOM 5522 C C . ARG B 1 198 ? -7.405 61.692 7.893 1.00 28.81 216 ARG B C 1
ATOM 5523 O O . ARG B 1 198 ? -6.418 62.299 8.318 1.00 26.01 216 ARG B O 1
ATOM 5531 N N . ASP B 1 199 ? -7.801 61.776 6.624 1.00 27.63 217 ASP B N 1
ATOM 5532 C CA . ASP B 1 199 ? -7.090 62.537 5.607 1.00 27.75 217 ASP B CA 1
ATOM 5533 C C . ASP B 1 199 ? -7.895 63.741 5.127 1.00 24.48 217 ASP B C 1
ATOM 5534 O O . ASP B 1 199 ? -7.704 64.207 4.000 1.00 28.42 217 ASP B O 1
ATOM 5539 N N . ASN B 1 200 ? -8.801 64.243 5.955 1.00 23.80 218 ASN B N 1
ATOM 5540 C CA . ASN B 1 200 ? -9.607 65.414 5.616 1.00 27.89 218 ASN B CA 1
ATOM 5541 C C . ASN B 1 200 ? -10.412 65.208 4.337 1.00 33.20 218 ASN B C 1
ATOM 5542 O O . ASN B 1 200 ? -10.649 66.153 3.583 1.00 33.85 218 ASN B O 1
ATOM 5547 N N . ARG B 1 201 ? -10.844 63.975 4.081 1.00 29.23 219 ARG B N 1
ATOM 5548 C CA . ARG B 1 201 ? -11.712 63.680 2.943 1.00 19.31 219 ARG B CA 1
ATOM 5549 C C . ARG B 1 201 ? -13.169 63.680 3.411 1.00 25.54 219 ARG B C 1
ATOM 5550 O O . ARG B 1 201 ? -13.834 62.651 3.548 1.00 24.53 219 ARG B O 1
ATOM 5553 N N . TRP B 1 202 ? -13.666 64.894 3.646 1.00 23.46 220 TRP B N 1
ATOM 5554 C CA . TRP B 1 202 ? -14.984 65.079 4.240 1.00 28.53 220 TRP B CA 1
ATOM 5555 C C . TRP B 1 202 ? -16.123 64.544 3.372 1.00 24.30 220 TRP B C 1
ATOM 5556 O O . TRP B 1 202 ? -17.199 64.249 3.905 1.00 27.79 220 TRP B O 1
ATOM 5567 N N . GLU B 1 203 ? -15.922 64.397 2.060 1.00 22.69 221 GLU B N 1
ATOM 5568 C CA . GLU B 1 203 ? -16.937 63.728 1.253 1.00 27.40 221 GLU B CA 1
ATOM 5569 C C . GLU B 1 203 ? -17.137 62.285 1.704 1.00 30.79 221 GLU B C 1
ATOM 5570 O O . GLU B 1 203 ? -18.209 61.707 1.485 1.00 24.20 221 GLU B O 1
ATOM 5576 N N . ARG B 1 204 ? -16.112 61.680 2.313 1.00 28.20 222 ARG B N 1
ATOM 5577 C CA . ARG B 1 204 ? -16.252 60.333 2.849 1.00 23.30 222 ARG B CA 1
ATOM 5578 C C . ARG B 1 204 ? -16.985 60.356 4.181 1.00 20.67 222 ARG B C 1
ATOM 5579 O O . ARG B 1 204 ? -17.943 59.600 4.380 1.00 20.92 222 ARG B O 1
ATOM 5587 N N . ILE B 1 205 ? -16.525 61.207 5.104 1.00 18.27 223 ILE B N 1
ATOM 5588 C CA . ILE B 1 205 ? -17.201 61.403 6.386 1.00 18.56 223 ILE B CA 1
ATOM 5589 C C . ILE B 1 205 ? -18.680 61.673 6.181 1.00 21.62 223 ILE B C 1
ATOM 5590 O O . ILE B 1 205 ? -19.521 61.222 6.966 1.00 18.00 223 ILE B O 1
ATOM 5595 N N . ASN B 1 206 ? -19.021 62.431 5.133 1.00 21.56 224 ASN B N 1
ATOM 5596 C CA . ASN B 1 206 ? -20.418 62.805 4.923 1.00 25.89 224 ASN B CA 1
ATOM 5597 C C . ASN B 1 206 ? -21.309 61.580 4.726 1.00 16.74 224 ASN B C 1
ATOM 5598 O O . ASN B 1 206 ? -22.496 61.617 5.069 1.00 21.81 224 ASN B O 1
ATOM 5603 N N . VAL B 1 207 ? -20.775 60.491 4.168 1.00 17.96 225 VAL B N 1
ATOM 5604 C CA . VAL B 1 207 ? -21.594 59.291 3.996 1.00 21.11 225 VAL B CA 1
ATOM 5605 C C . VAL B 1 207 ? -22.021 58.729 5.349 1.00 20.17 225 VAL B C 1
ATOM 5606 O O . VAL B 1 207 ? -23.178 58.316 5.537 1.00 17.50 225 VAL B O 1
ATOM 5610 N N . ALA B 1 208 ? -21.091 58.677 6.306 1.00 16.34 226 ALA B N 1
ATOM 5611 C CA . ALA B 1 208 ? -21.429 58.183 7.634 1.00 21.17 226 ALA B CA 1
ATOM 5612 C C . ALA B 1 208 ? -22.266 59.207 8.382 1.00 18.12 226 ALA B C 1
ATOM 5613 O O . ALA B 1 208 ? -23.183 58.848 9.126 1.00 12.78 226 ALA B O 1
ATOM 5615 N N . TYR B 1 209 ? -21.951 60.486 8.195 1.00 16.23 227 TYR B N 1
ATOM 5616 C CA . TYR B 1 209 ? -22.670 61.549 8.884 1.00 17.56 227 TYR B CA 1
ATOM 5617 C C . TYR B 1 209 ? -24.139 61.547 8.486 1.00 13.09 227 TYR B C 1
ATOM 5618 O O . TYR B 1 209 ? -25.033 61.575 9.343 1.00 14.92 227 TYR B O 1
ATOM 5627 N N . GLU B 1 210 ? -24.403 61.476 7.186 1.00 18.97 228 GLU B N 1
ATOM 5628 C CA . GLU B 1 210 ? -25.780 61.474 6.702 1.00 23.36 228 GLU B CA 1
ATOM 5629 C C . GLU B 1 210 ? -26.522 60.209 7.123 1.00 18.19 228 GLU B C 1
ATOM 5630 O O . GLU B 1 210 ? -27.723 60.256 7.401 1.00 17.16 228 GLU B O 1
ATOM 5636 N N . ALA B 1 211 ? -25.829 59.070 7.178 1.00 12.93 229 ALA B N 1
ATOM 5637 C CA . ALA B 1 211 ? -26.453 57.855 7.690 1.00 17.88 229 ALA B CA 1
ATOM 5638 C C . ALA B 1 211 ? -26.913 58.040 9.131 1.00 13.48 229 ALA B C 1
ATOM 5639 O O . ALA B 1 211 ? -28.052 57.711 9.477 1.00 13.87 229 ALA B O 1
ATOM 5641 N N . MET B 1 212 ? -26.045 58.592 9.983 1.00 12.96 230 MET B N 1
ATOM 5642 C CA . MET B 1 212 ? -26.369 58.712 11.402 1.00 18.79 230 MET B CA 1
ATOM 5643 C C . MET B 1 212 ? -27.408 59.795 11.654 1.00 16.25 230 MET B C 1
ATOM 5644 O O . MET B 1 212 ? -28.255 59.652 12.548 1.00 15.18 230 MET B O 1
ATOM 5649 N N . ILE B 1 213 ? -27.350 60.887 10.893 1.00 18.45 231 ILE B N 1
ATOM 5650 C CA . ILE B 1 213 ? -28.221 62.046 11.124 1.00 16.79 231 ILE B CA 1
ATOM 5651 C C . ILE B 1 213 ? -29.508 61.944 10.332 1.00 18.45 231 ILE B C 1
ATOM 5652 O O . ILE B 1 213 ? -30.562 62.384 10.799 1.00 21.03 231 ILE B O 1
ATOM 5657 N N . GLY B 1 214 ? -29.435 61.429 9.109 1.00 22.60 232 GLY B N 1
ATOM 5658 C CA . GLY B 1 214 ? -30.571 61.510 8.214 1.00 24.84 232 GLY B CA 1
ATOM 5659 C C . GLY B 1 214 ? -31.114 60.172 7.767 1.00 25.35 232 GLY B C 1
ATOM 5660 O O . GLY B 1 214 ? -32.124 60.117 7.064 1.00 24.12 232 GLY B O 1
ATOM 5661 N N . GLY B 1 215 ? -30.459 59.084 8.149 1.00 20.69 233 GLY B N 1
ATOM 5662 C CA . GLY B 1 215 ? -30.886 57.794 7.651 1.00 19.19 233 GLY B CA 1
ATOM 5663 C C . GLY B 1 215 ? -30.686 57.623 6.162 1.00 19.36 233 GLY B C 1
ATOM 5664 O O . GLY B 1 215 ? -31.420 56.863 5.525 1.00 21.43 233 GLY B O 1
ATOM 5665 N N . VAL B 1 216 ? -29.698 58.299 5.588 1.00 16.06 234 VAL B N 1
ATOM 5666 C CA . VAL B 1 216 ? -29.385 58.153 4.172 1.00 15.04 234 VAL B CA 1
ATOM 5667 C C . VAL B 1 216 ? -28.631 56.837 3.997 1.00 26.07 234 VAL B C 1
ATOM 5668 O O . VAL B 1 216 ? -27.468 56.713 4.399 1.00 19.54 234 VAL B O 1
ATOM 5672 N N . GLY B 1 217 ? -29.300 55.855 3.405 1.00 20.86 235 GLY B N 1
ATOM 5673 C CA . GLY B 1 217 ? -28.702 54.556 3.162 1.00 14.14 235 GLY B CA 1
ATOM 5674 C C . GLY B 1 217 ? -29.773 53.541 2.819 1.00 20.04 235 GLY B C 1
ATOM 5675 O O . GLY B 1 217 ? -30.930 53.891 2.599 1.00 19.39 235 GLY B O 1
ATOM 5676 N N . GLU B 1 218 ? -29.376 52.273 2.804 1.00 19.68 236 GLU B N 1
ATOM 5677 C CA . GLU B 1 218 ? -30.319 51.201 2.526 1.00 19.68 236 GLU B CA 1
ATOM 5678 C C . GLU B 1 218 ? -31.105 50.841 3.787 1.00 21.28 236 GLU B C 1
ATOM 5679 O O . GLU B 1 218 ? -30.524 50.549 4.832 1.00 16.04 236 GLU B O 1
ATOM 5685 N N . THR B 1 219 ? -32.428 50.831 3.683 1.00 20.39 237 THR B N 1
ATOM 5686 C CA . THR B 1 219 ? -33.253 50.449 4.820 1.00 13.80 237 THR B CA 1
ATOM 5687 C C . THR B 1 219 ? -33.206 48.939 5.020 1.00 24.53 237 THR B C 1
ATOM 5688 O O . THR B 1 219 ? -33.281 48.166 4.059 1.00 21.33 237 THR B O 1
ATOM 5692 N N . SER B 1 220 ? -33.102 48.520 6.280 1.00 20.49 238 SER B N 1
ATOM 5693 C CA . SER B 1 220 ? -33.128 47.105 6.628 1.00 19.56 238 SER B CA 1
ATOM 5694 C C . SER B 1 220 ? -33.636 46.965 8.065 1.00 17.42 238 SER B C 1
ATOM 5695 O O . SER B 1 220 ? -34.085 47.935 8.688 1.00 19.06 238 SER B O 1
ATOM 5698 N N . ASP B 1 221 ? -33.610 45.737 8.579 1.00 20.43 239 ASP B N 1
ATOM 5699 C CA . ASP B 1 221 ? -33.988 45.470 9.955 1.00 16.18 239 ASP B CA 1
ATOM 5700 C C . ASP B 1 221 ? -33.167 44.291 10.471 1.00 18.73 239 ASP B C 1
ATOM 5701 O O . ASP B 1 221 ? -32.333 43.732 9.757 1.00 14.70 239 ASP B O 1
ATOM 5706 N N . GLU B 1 222 ? -33.435 43.897 11.721 1.00 16.52 240 GLU B N 1
ATOM 5707 C CA . GLU B 1 222 ? -32.641 42.847 12.352 1.00 23.08 240 GLU B CA 1
ATOM 5708 C C . GLU B 1 222 ? -32.733 41.534 11.590 1.00 22.61 240 GLU B C 1
ATOM 5709 O O . GLU B 1 222 ? -31.746 40.800 11.509 1.00 17.56 240 GLU B O 1
ATOM 5715 N N . ALA B 1 223 ? -33.894 41.221 11.016 1.00 19.94 241 ALA B N 1
ATOM 5716 C CA . ALA B 1 223 ? -34.047 39.951 10.311 1.00 19.77 241 ALA B CA 1
ATOM 5717 C C . ALA B 1 223 ? -33.356 39.946 8.958 1.00 20.03 241 ALA B C 1
ATOM 5718 O O . ALA B 1 223 ? -33.004 38.873 8.459 1.00 27.82 241 ALA B O 1
ATOM 5720 N N . GLY B 1 224 ? -33.104 41.111 8.377 1.00 18.62 242 GLY B N 1
ATOM 5721 C CA . GLY B 1 224 ? -32.565 41.165 7.036 1.00 18.79 242 GLY B CA 1
ATOM 5722 C C . GLY B 1 224 ? -31.156 41.711 6.894 1.00 23.43 242 GLY B C 1
ATOM 5723 O O . GLY B 1 224 ? -30.594 41.641 5.795 1.00 20.60 242 GLY B O 1
ATOM 5724 N N . VAL B 1 225 ? -30.556 42.230 7.971 1.00 18.43 243 VAL B N 1
ATOM 5725 C CA . VAL B 1 225 ? -29.325 43.002 7.811 1.00 13.46 243 VAL B CA 1
ATOM 5726 C C . VAL B 1 225 ? -28.153 42.083 7.479 1.00 20.52 243 VAL B C 1
ATOM 5727 O O . VAL B 1 225 ? -27.263 42.446 6.701 1.00 16.18 243 VAL B O 1
ATOM 5731 N N . VAL B 1 226 ? -28.140 40.871 8.039 1.00 15.27 244 VAL B N 1
ATOM 5732 C CA . VAL B 1 226 ? -27.056 39.947 7.713 1.00 20.18 244 VAL B CA 1
ATOM 5733 C C . VAL B 1 226 ? -27.095 39.582 6.228 1.00 17.12 244 VAL B C 1
ATOM 5734 O O . VAL B 1 226 ? -26.062 39.576 5.555 1.00 18.07 244 VAL B O 1
ATOM 5738 N N . GLU B 1 227 ? -28.288 39.329 5.679 1.00 19.65 245 GLU B N 1
ATOM 5739 C CA . GLU B 1 227 ? -28.384 39.034 4.248 1.00 24.95 245 GLU B CA 1
ATOM 5740 C C . GLU B 1 227 ? -27.964 40.229 3.389 1.00 23.72 245 GLU B C 1
ATOM 5741 O O . GLU B 1 227 ? -27.306 40.053 2.355 1.00 16.25 245 GLU B O 1
ATOM 5744 N N . VAL B 1 228 ? -28.350 41.450 3.782 1.00 19.20 246 VAL B N 1
ATOM 5745 C CA . VAL B 1 228 ? -27.860 42.636 3.079 1.00 13.53 246 VAL B CA 1
ATOM 5746 C C . VAL B 1 228 ? -26.335 42.589 2.969 1.00 23.80 246 VAL B C 1
ATOM 5747 O O . VAL B 1 228 ? -25.760 42.815 1.897 1.00 18.79 246 VAL B O 1
ATOM 5751 N N . VAL B 1 229 ? -25.658 42.304 4.082 1.00 17.56 247 VAL B N 1
ATOM 5752 C CA . VAL B 1 229 ? -24.192 42.317 4.087 1.00 18.08 247 VAL B CA 1
ATOM 5753 C C . VAL B 1 229 ? -23.631 41.186 3.236 1.00 15.48 247 VAL B C 1
ATOM 5754 O O . VAL B 1 229 ? -22.644 41.372 2.518 1.00 18.19 247 VAL B O 1
ATOM 5758 N N . ARG B 1 230 ? -24.229 39.995 3.304 1.00 21.01 248 ARG B N 1
ATOM 5759 C CA A ARG B 1 230 ? -23.773 38.921 2.428 0.50 24.16 248 ARG B CA 1
ATOM 5760 C CA B ARG B 1 230 ? -23.794 38.909 2.428 0.50 24.16 248 ARG B CA 1
ATOM 5761 C C . ARG B 1 230 ? -23.956 39.293 0.962 1.00 19.80 248 ARG B C 1
ATOM 5762 O O . ARG B 1 230 ? -23.095 38.986 0.129 1.00 22.54 248 ARG B O 1
ATOM 5777 N N . LYS B 1 231 ? -25.054 39.976 0.625 1.00 16.37 249 LYS B N 1
ATOM 5778 C CA . LYS B 1 231 ? -25.213 40.450 -0.746 1.00 21.60 249 LYS B CA 1
ATOM 5779 C C . LYS B 1 231 ? -24.124 41.447 -1.116 1.00 19.17 249 LYS B C 1
ATOM 5780 O O . LYS B 1 231 ? -23.647 41.459 -2.258 1.00 21.20 249 LYS B O 1
ATOM 5784 N N . ARG B 1 232 ? -23.722 42.311 -0.173 1.00 21.36 250 ARG B N 1
ATOM 5785 C CA . ARG B 1 232 ? -22.636 43.245 -0.473 1.00 18.79 250 ARG B CA 1
ATOM 5786 C C . ARG B 1 232 ? -21.334 42.496 -0.742 1.00 20.64 250 ARG B C 1
ATOM 5787 O O . ARG B 1 232 ? -20.593 42.834 -1.677 1.00 20.41 250 ARG B O 1
ATOM 5795 N N . TYR B 1 233 ? -21.024 41.496 0.090 1.00 21.08 251 TYR B N 1
ATOM 5796 C CA . TYR B 1 233 ? -19.832 40.684 -0.134 1.00 16.60 251 TYR B CA 1
ATOM 5797 C C . TYR B 1 233 ? -19.869 40.039 -1.517 1.00 19.17 251 TYR B C 1
ATOM 5798 O O . TYR B 1 233 ? -18.850 39.991 -2.219 1.00 22.51 251 TYR B O 1
ATOM 5807 N N . ALA B 1 234 ? -21.036 39.522 -1.918 1.00 18.54 252 ALA B N 1
ATOM 5808 C CA . ALA B 1 234 ? -21.167 38.904 -3.237 1.00 23.30 252 ALA B CA 1
ATOM 5809 C C . ALA B 1 234 ? -20.978 39.920 -4.356 1.00 28.04 252 ALA B C 1
ATOM 5810 O O . ALA B 1 234 ? -20.540 39.562 -5.450 1.00 24.55 252 ALA B O 1
ATOM 5812 N N . ALA B 1 235 ? -21.293 41.186 -4.105 1.00 26.02 253 ALA B N 1
ATOM 5813 C CA . ALA B 1 235 ? -21.051 42.246 -5.071 1.00 24.88 253 ALA B CA 1
ATOM 5814 C C . ALA B 1 235 ? -19.665 42.861 -4.931 1.00 24.86 253 ALA B C 1
ATOM 5815 O O . ALA B 1 235 ? -19.419 43.934 -5.497 1.00 24.11 253 ALA B O 1
ATOM 5817 N N . ASP B 1 236 ? -18.772 42.221 -4.166 1.00 24.63 254 ASP B N 1
ATOM 5818 C CA . ASP B 1 236 ? -17.380 42.654 -3.991 1.00 25.04 254 ASP B CA 1
ATOM 5819 C C . ASP B 1 236 ? -17.242 43.943 -3.172 1.00 21.95 254 ASP B C 1
ATOM 5820 O O . ASP B 1 236 ? -16.262 44.676 -3.307 1.00 24.46 254 ASP B O 1
ATOM 5825 N N . GLU B 1 237 ? -18.193 44.209 -2.287 1.00 19.06 255 GLU B N 1
ATOM 5826 C CA . GLU B 1 237 ? -18.117 45.325 -1.353 1.00 21.46 255 GLU B CA 1
ATOM 5827 C C . GLU B 1 237 ? -17.884 44.746 0.045 1.00 19.05 255 GLU B C 1
ATOM 5828 O O . GLU B 1 237 ? -18.803 44.183 0.654 1.00 19.85 255 GLU B O 1
ATOM 5834 N N . THR B 1 238 ? -16.654 44.875 0.547 1.00 21.42 256 THR B N 1
ATOM 5835 C CA . THR B 1 238 ? -16.270 44.271 1.818 1.00 20.57 256 THR B CA 1
ATOM 5836 C C . THR B 1 238 ? -16.462 45.249 2.976 1.00 16.06 256 THR B C 1
ATOM 5837 O O . THR B 1 238 ? -16.900 46.388 2.797 1.00 19.74 256 THR B O 1
ATOM 5841 N N . ASP B 1 239 ? -16.089 44.787 4.180 1.00 16.41 257 ASP B N 1
ATOM 5842 C CA . ASP B 1 239 ? -16.440 45.465 5.429 1.00 17.59 257 ASP B CA 1
ATOM 5843 C C . ASP B 1 239 ? -15.963 46.905 5.443 1.00 15.58 257 ASP B C 1
ATOM 5844 O O . ASP B 1 239 ? -16.696 47.803 5.873 1.00 14.13 257 ASP B O 1
ATOM 5849 N N . GLU B 1 240 ? -14.719 47.137 5.014 1.00 16.52 258 GLU B N 1
ATOM 5850 C CA . GLU B 1 240 ? -14.159 48.482 5.046 1.00 18.10 258 GLU B CA 1
ATOM 5851 C C . GLU B 1 240 ? -14.984 49.460 4.223 1.00 18.92 258 GLU B C 1
ATOM 5852 O O . GLU B 1 240 ? -14.991 50.663 4.518 1.00 16.83 258 GLU B O 1
ATOM 5858 N N . PHE B 1 241 ? -15.675 48.968 3.188 1.00 17.14 259 PHE B N 1
ATOM 5859 C CA . PHE B 1 241 ? -16.279 49.807 2.163 1.00 15.73 259 PHE B CA 1
ATOM 5860 C C . PHE B 1 241 ? -17.798 49.716 2.141 1.00 21.75 259 PHE B C 1
ATOM 5861 O O . PHE B 1 241 ? -18.423 50.208 1.192 1.00 21.29 259 PHE B O 1
ATOM 5869 N N . LEU B 1 242 ? -18.410 49.091 3.143 1.00 19.29 260 LEU B N 1
ATOM 5870 C CA . LEU B 1 242 ? -19.862 48.948 3.139 1.00 18.67 260 LEU B CA 1
ATOM 5871 C C . LEU B 1 242 ? -20.530 50.314 3.090 1.00 16.20 260 LEU B C 1
ATOM 5872 O O . LEU B 1 242 ? -20.264 51.183 3.927 1.00 13.86 260 LEU B O 1
ATOM 5877 N N . LYS B 1 243 ? -21.421 50.500 2.116 1.00 18.71 261 LYS B N 1
ATOM 5878 C CA . LYS B 1 243 ? -22.220 51.709 2.109 1.00 15.27 261 LYS B CA 1
ATOM 5879 C C . LYS B 1 243 ? -23.336 51.574 3.146 1.00 15.63 261 LYS B C 1
ATOM 5880 O O . LYS B 1 243 ? -23.716 50.462 3.520 1.00 14.59 261 LYS B O 1
ATOM 5886 N N . PRO B 1 244 ? -23.874 52.697 3.623 1.00 16.76 262 PRO B N 1
ATOM 5887 C CA . PRO B 1 244 ? -24.702 52.671 4.836 1.00 17.82 262 PRO B CA 1
ATOM 5888 C C . PRO B 1 244 ? -25.905 51.740 4.740 1.00 20.08 262 PRO B C 1
ATOM 5889 O O . PRO B 1 244 ? -26.556 51.625 3.697 1.00 16.37 262 PRO B O 1
ATOM 5893 N N . ILE B 1 245 ? -26.203 51.094 5.864 1.00 14.56 263 ILE B N 1
ATOM 5894 C CA . ILE B 1 245 ? -27.437 50.329 6.058 1.00 16.34 263 ILE B CA 1
ATOM 5895 C C . ILE B 1 245 ? -28.114 50.953 7.263 1.00 14.87 263 ILE B C 1
ATOM 5896 O O . ILE B 1 245 ? -27.452 51.231 8.267 1.00 14.99 263 ILE B O 1
ATOM 5901 N N . ILE B 1 246 ? -29.411 51.225 7.147 1.00 10.46 264 ILE B N 1
ATOM 5902 C CA . ILE B 1 246 ? -30.127 52.044 8.118 1.00 14.29 264 ILE B CA 1
ATOM 5903 C C . ILE B 1 246 ? -31.169 51.173 8.798 1.00 20.44 264 ILE B C 1
ATOM 5904 O O . ILE B 1 246 ? -32.072 50.649 8.133 1.00 16.06 264 ILE B O 1
ATOM 5909 N N . LEU B 1 247 ? -31.075 51.050 10.120 1.00 14.19 265 LEU B N 1
ATOM 5910 C CA . LEU B 1 247 ? -32.083 50.334 10.881 1.00 15.70 265 LEU B CA 1
ATOM 5911 C C . LEU B 1 247 ? -32.788 51.271 11.856 1.00 17.48 265 LEU B C 1
ATOM 5912 O O . LEU B 1 247 ? -32.259 52.315 12.245 1.00 13.97 265 LEU B O 1
ATOM 5917 N N . GLN B 1 248 ? -33.989 50.862 12.265 1.00 15.58 266 GLN B N 1
ATOM 5918 C CA . GLN B 1 248 ? -34.847 51.544 13.243 1.00 14.90 266 GLN B CA 1
ATOM 5919 C C . GLN B 1 248 ? -35.467 52.844 12.730 1.00 19.37 266 GLN B C 1
ATOM 5920 O O . GLN B 1 248 ? -36.154 53.530 13.499 1.00 18.88 266 GLN B O 1
ATOM 5926 N N . GLY B 1 249 ? -35.255 53.203 11.471 1.00 13.34 267 GLY B N 1
ATOM 5927 C CA . GLY B 1 249 ? -35.793 54.440 10.935 1.00 21.08 267 GLY B CA 1
ATOM 5928 C C . GLY B 1 249 ? -35.337 55.684 11.675 1.00 22.58 267 GLY B C 1
ATOM 5929 O O . GLY B 1 249 ? -34.208 55.786 12.186 1.00 16.56 267 GLY B O 1
ATOM 5930 N N . GLU B 1 250 ? -36.243 56.661 11.731 1.00 19.70 268 GLU B N 1
ATOM 5931 C CA . GLU B 1 250 ? -35.910 57.963 12.292 1.00 20.82 268 GLU B CA 1
ATOM 5932 C C . GLU B 1 250 ? -35.504 57.854 13.756 1.00 19.79 268 GLU B C 1
ATOM 5933 O O . GLU B 1 250 ? -34.638 58.601 14.221 1.00 18.56 268 GLU B O 1
ATOM 5936 N N . LYS B 1 251 ? -36.127 56.935 14.499 1.00 16.20 269 LYS B N 1
ATOM 5937 C CA . LYS B 1 251 ? -35.819 56.785 15.916 1.00 15.61 269 LYS B CA 1
ATOM 5938 C C . LYS B 1 251 ? -34.344 56.469 16.137 1.00 17.53 269 LYS B C 1
ATOM 5939 O O . LYS B 1 251 ? -33.793 56.776 17.199 1.00 16.33 269 LYS B O 1
ATOM 5942 N N . GLY B 1 252 ? -33.706 55.824 15.167 1.00 19.67 270 GLY B N 1
ATOM 5943 C CA . GLY B 1 252 ? -32.318 55.443 15.297 1.00 18.13 270 GLY B CA 1
ATOM 5944 C C . GLY B 1 252 ? -31.326 56.513 14.908 1.00 15.55 270 GLY B C 1
ATOM 5945 O O . GLY B 1 252 ? -30.124 56.320 15.087 1.00 14.77 270 GLY B O 1
ATOM 5946 N N . ARG B 1 253 ? -31.799 57.627 14.366 1.00 16.24 271 ARG B N 1
ATOM 5947 C CA . ARG B 1 253 ? -30.916 58.706 13.969 1.00 19.89 271 ARG B CA 1
ATOM 5948 C C . ARG B 1 253 ? -30.455 59.474 15.196 1.00 13.98 271 ARG B C 1
ATOM 5949 O O . ARG B 1 253 ? -31.113 59.491 16.238 1.00 13.81 271 ARG B O 1
ATOM 5957 N N . VAL B 1 254 ? -29.299 60.113 15.061 1.00 14.85 272 VAL B N 1
ATOM 5958 C CA . VAL B 1 254 ? -28.834 61.068 16.062 1.00 12.89 272 VAL B CA 1
ATOM 5959 C C . VAL B 1 254 ? -29.690 62.321 15.902 1.00 19.00 272 VAL B C 1
ATOM 5960 O O . VAL B 1 254 ? -29.628 62.990 14.869 1.00 18.09 272 VAL B O 1
ATOM 5964 N N . GLN B 1 255 ? -30.513 62.622 16.902 1.00 20.04 273 GLN B N 1
ATOM 5965 C CA . GLN B 1 255 ? -31.508 63.686 16.814 1.00 16.19 273 GLN B CA 1
ATOM 5966 C C . GLN B 1 255 ? -31.146 64.847 17.739 1.00 18.54 273 GLN B C 1
ATOM 5967 O O . GLN B 1 255 ? -30.161 64.799 18.466 1.00 16.66 273 GLN B O 1
ATOM 5973 N N . ASN B 1 256 ? -31.982 65.896 17.714 1.00 18.71 274 ASN B N 1
ATOM 5974 C CA . ASN B 1 256 ? -31.848 67.002 18.656 1.00 17.38 274 ASN B CA 1
ATOM 5975 C C . ASN B 1 256 ? -31.797 66.486 20.082 1.00 22.54 274 ASN B C 1
ATOM 5976 O O . ASN B 1 256 ? -32.609 65.646 20.489 1.00 23.20 274 ASN B O 1
ATOM 5981 N N . ASP B 1 257 ? -30.850 67.018 20.847 1.00 12.17 275 ASP B N 1
ATOM 5982 C CA . ASP B 1 257 ? -30.709 66.784 22.277 1.00 14.23 275 ASP B CA 1
ATOM 5983 C C . ASP B 1 257 ? -30.133 65.408 22.595 1.00 12.77 275 ASP B C 1
ATOM 5984 O O . ASP B 1 257 ? -30.073 65.035 23.765 1.00 14.85 275 ASP B O 1
ATOM 5989 N N . ASP B 1 258 ? -29.706 64.648 21.593 1.00 18.02 276 ASP B N 1
ATOM 5990 C CA . ASP B 1 258 ? -29.182 63.313 21.837 1.00 15.06 276 ASP B CA 1
ATOM 5991 C C . ASP B 1 258 ? -27.784 63.382 22.454 1.00 21.27 276 ASP B C 1
ATOM 5992 O O . ASP B 1 258 ? -27.089 64.401 22.388 1.00 17.73 276 ASP B O 1
ATOM 5997 N N . THR B 1 259 ? -27.381 62.271 23.067 1.00 16.34 277 THR B N 1
ATOM 5998 C CA . THR B 1 259 ? -26.055 62.100 23.648 1.00 16.34 277 THR B CA 1
ATOM 5999 C C . THR B 1 259 ? -25.356 60.964 22.905 1.00 22.41 277 THR B C 1
ATOM 6000 O O . THR B 1 259 ? -25.998 59.978 22.511 1.00 11.46 277 THR B O 1
ATOM 6004 N N . ILE B 1 260 ? -24.047 61.104 22.689 1.00 13.57 278 ILE B N 1
ATOM 6005 C CA . ILE B 1 260 ? -23.323 60.132 21.879 1.00 15.01 278 ILE B CA 1
ATOM 6006 C C . ILE B 1 260 ? -21.961 59.825 22.494 1.00 14.12 278 ILE B C 1
ATOM 6007 O O . ILE B 1 260 ? -21.257 60.724 22.970 1.00 13.85 278 ILE B O 1
ATOM 6012 N N . ILE B 1 261 ? -21.596 58.547 22.473 1.00 11.95 279 ILE B N 1
ATOM 6013 C CA . ILE B 1 261 ? -20.308 58.060 22.968 1.00 15.35 279 ILE B CA 1
ATOM 6014 C C . ILE B 1 261 ? -19.633 57.316 21.827 1.00 16.81 279 ILE B C 1
ATOM 6015 O O . ILE B 1 261 ? -20.190 56.345 21.298 1.00 11.75 279 ILE B O 1
ATOM 6020 N N . PHE B 1 262 ? -18.427 57.747 21.470 1.00 10.14 280 PHE B N 1
ATOM 6021 C CA . PHE B 1 262 ? -17.567 56.979 20.586 1.00 12.04 280 PHE B CA 1
ATOM 6022 C C . PHE B 1 262 ? -16.681 56.068 21.436 1.00 13.10 280 PHE B C 1
ATOM 6023 O O . PHE B 1 262 ? -16.075 56.523 22.412 1.00 14.32 280 PHE B O 1
ATOM 6031 N N . PHE B 1 263 ? -16.637 54.772 21.099 1.00 11.39 281 PHE B N 1
ATOM 6032 C CA . PHE B 1 263 ? -15.948 53.808 21.949 1.00 11.50 281 PHE B CA 1
ATOM 6033 C C . PHE B 1 263 ? -14.566 53.402 21.447 1.00 9.93 281 PHE B C 1
ATOM 6034 O O . PHE B 1 263 ? -13.893 52.618 22.126 1.00 13.49 281 PHE B O 1
ATOM 6042 N N . ASP B 1 264 ? -14.127 53.907 20.297 1.00 13.24 282 ASP B N 1
ATOM 6043 C CA . ASP B 1 264 ? -12.756 53.677 19.848 1.00 14.31 282 ASP B CA 1
ATOM 6044 C C . ASP B 1 264 ? -11.786 54.375 20.799 1.00 13.09 282 ASP B C 1
ATOM 6045 O O . ASP B 1 264 ? -12.025 55.508 21.219 1.00 15.03 282 ASP B O 1
ATOM 6050 N N . TYR B 1 265 ? -10.662 53.720 21.107 1.00 11.73 283 TYR B N 1
ATOM 6051 C CA . TYR B 1 265 ? -9.652 54.323 21.968 1.00 14.33 283 TYR B CA 1
ATOM 6052 C C . TYR B 1 265 ? -8.468 54.917 21.209 1.00 15.83 283 TYR B C 1
ATOM 6053 O O . TYR B 1 265 ? -7.627 55.569 21.830 1.00 18.88 283 TYR B O 1
ATOM 6062 N N . ARG B 1 266 ? -8.388 54.723 19.900 1.00 12.57 284 ARG B N 1
ATOM 6063 C CA . ARG B 1 266 ? -7.358 55.326 19.074 1.00 20.32 284 ARG B CA 1
ATOM 6064 C C . ARG B 1 266 ? -7.900 56.614 18.443 1.00 18.47 284 ARG B C 1
ATOM 6065 O O . ARG B 1 266 ? -8.902 56.599 17.716 1.00 15.00 284 ARG B O 1
ATOM 6073 N N . ALA B 1 267 ? -7.221 57.725 18.717 1.00 20.27 285 ALA B N 1
ATOM 6074 C C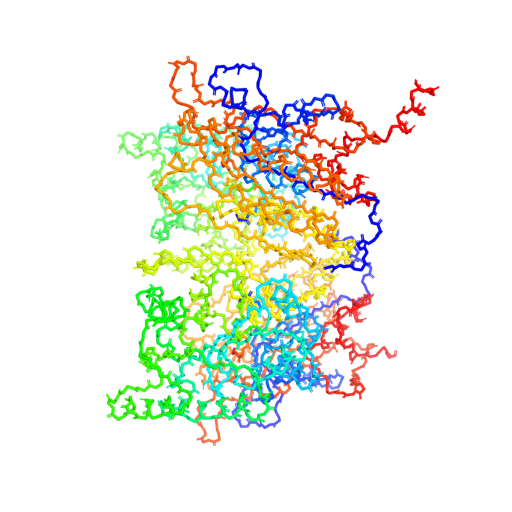A . ALA B 1 267 ? -7.778 59.038 18.427 1.00 15.35 285 ALA B CA 1
ATOM 6075 C C . ALA B 1 267 ? -7.773 59.375 16.945 1.00 21.73 285 ALA B C 1
ATOM 6076 O O . ALA B 1 267 ? -8.670 60.089 16.480 1.00 17.82 285 ALA B O 1
ATOM 6078 N N . ASP B 1 268 ? -6.766 58.923 16.195 1.00 15.43 286 ASP B N 1
ATOM 6079 C CA . ASP B 1 268 ? -6.492 59.562 14.915 1.00 18.45 286 ASP B CA 1
ATOM 6080 C C . ASP B 1 268 ? -7.664 59.409 13.942 1.00 22.58 286 ASP B C 1
ATOM 6081 O O . ASP B 1 268 ? -7.981 60.341 13.193 1.00 19.37 286 ASP B O 1
ATOM 6086 N N . ARG B 1 269 ? -8.343 58.266 13.961 1.00 13.89 287 ARG B N 1
ATOM 6087 C CA . ARG B 1 269 ? -9.462 58.046 13.053 1.00 17.14 287 ARG B CA 1
ATOM 6088 C C . ARG B 1 269 ? -10.817 58.386 13.668 1.00 16.35 287 ARG B C 1
ATOM 6089 O O . ARG B 1 269 ? -11.849 58.123 13.042 1.00 17.75 287 ARG B O 1
ATOM 6097 N N . MET B 1 270 ? -10.844 58.937 14.881 1.00 14.66 288 MET B N 1
ATOM 6098 C CA . MET B 1 270 ? -12.085 59.444 15.462 1.00 17.08 288 MET B CA 1
ATOM 6099 C C . MET B 1 270 ? -12.195 60.965 15.441 1.00 15.90 288 MET B C 1
ATOM 6100 O O . MET B 1 270 ? -13.259 61.497 15.781 1.00 17.10 288 MET B O 1
ATOM 6105 N N . ARG B 1 271 ? -11.123 61.679 15.100 1.00 14.60 289 ARG B N 1
ATOM 6106 C CA . ARG B 1 271 ? -11.173 63.139 15.150 1.00 17.45 289 ARG B CA 1
ATOM 6107 C C . ARG B 1 271 ? -12.207 63.718 14.174 1.00 14.82 289 ARG B C 1
ATOM 6108 O O . ARG B 1 271 ? -12.932 64.654 14.521 1.00 19.74 289 ARG B O 1
ATOM 6116 N N . GLU B 1 272 ? -12.302 63.167 12.962 1.00 15.26 290 GLU B N 1
ATOM 6117 C CA . GLU B 1 272 ? -13.162 63.765 11.943 1.00 14.01 290 GLU B CA 1
ATOM 6118 C C . GLU B 1 272 ? -14.640 63.536 12.237 1.00 19.79 290 GLU B C 1
ATOM 6119 O O . GLU B 1 272 ? -15.436 64.486 12.221 1.00 18.69 290 GLU B O 1
ATOM 6125 N N . ILE B 1 273 ? -15.032 62.293 12.535 1.00 16.42 291 ILE B N 1
ATOM 6126 C CA . ILE B 1 273 ? -16.446 62.043 12.786 1.00 12.33 291 ILE B CA 1
ATOM 6127 C C . ILE B 1 273 ? -16.880 62.680 14.099 1.00 18.10 291 ILE B C 1
ATOM 6128 O O . ILE B 1 273 ? -17.990 63.206 14.207 1.00 17.73 291 ILE B O 1
ATOM 6133 N N . SER B 1 274 ? -16.037 62.619 15.127 1.00 12.61 292 SER B N 1
ATOM 6134 C CA . SER B 1 274 ? -16.436 63.186 16.413 1.00 14.19 292 SER B CA 1
ATOM 6135 C C . SER B 1 274 ? -16.548 64.707 16.332 1.00 18.34 292 SER B C 1
ATOM 6136 O O . SER B 1 274 ? -17.453 65.296 16.937 1.00 17.78 292 SER B O 1
ATOM 6139 N N . ALA B 1 275 ? -15.662 65.351 15.554 1.00 20.01 293 ALA B N 1
ATOM 6140 C CA . ALA B 1 275 ? -15.727 66.803 15.367 1.00 23.47 293 ALA B CA 1
ATOM 6141 C C . ALA B 1 275 ? -16.947 67.204 14.545 1.00 26.54 293 ALA B C 1
ATOM 6142 O O . ALA B 1 275 ? -17.545 68.264 14.780 1.00 26.05 293 ALA B O 1
ATOM 6144 N N . ALA B 1 276 ? -17.315 66.387 13.558 1.00 24.98 294 ALA B N 1
ATOM 6145 C CA . ALA B 1 276 ? -18.524 66.674 12.791 1.00 27.57 294 ALA B CA 1
ATOM 6146 C C . ALA B 1 276 ? -19.767 66.604 13.670 1.00 31.58 294 ALA B C 1
ATOM 6147 O O . ALA B 1 276 ? -20.705 67.388 13.480 1.00 33.54 294 ALA B O 1
ATOM 6149 N N . MET B 1 277 ? -19.782 65.699 14.651 1.00 24.40 295 MET B N 1
ATOM 6150 C CA . MET B 1 277 ? -20.941 65.564 15.531 1.00 27.92 295 MET B CA 1
ATOM 6151 C C . MET B 1 277 ? -20.940 66.590 16.649 1.00 28.58 295 MET B C 1
ATOM 6152 O O . MET B 1 277 ? -22.015 67.035 17.069 1.00 25.25 295 MET B O 1
ATOM 6157 N N . GLY B 1 278 ? -19.763 66.970 17.149 1.00 24.52 296 GLY B N 1
ATOM 6158 C CA . GLY B 1 278 ? -19.694 67.755 18.365 1.00 29.54 296 GLY B CA 1
ATOM 6159 C C . GLY B 1 278 ? -19.057 69.121 18.217 1.00 32.72 296 GLY B C 1
ATOM 6160 O O . GLY B 1 278 ? -18.938 69.854 19.203 1.00 34.82 296 GLY B O 1
ATOM 6161 N N . MET B 1 279 ? -18.625 69.476 17.013 1.00 33.83 297 MET B N 1
ATOM 6162 C CA . MET B 1 279 ? -18.078 70.810 16.765 1.00 32.58 297 MET B CA 1
ATOM 6163 C C . MET B 1 279 ? -18.569 71.286 15.401 1.00 40.77 297 MET B C 1
ATOM 6164 O O . MET B 1 279 ? -19.563 70.786 14.857 1.00 46.40 297 MET B O 1
ATOM 6169 N N . ASP B 1 280 ? -17.879 72.270 14.841 1.00 41.60 298 ASP B N 1
ATOM 6170 C CA . ASP B 1 280 ? -18.351 72.959 13.651 1.00 38.05 298 ASP B CA 1
ATOM 6171 C C . ASP B 1 280 ? -18.012 72.224 12.377 1.00 42.71 298 ASP B C 1
ATOM 6172 O O . ASP B 1 280 ? -18.259 72.759 11.290 1.00 52.23 298 ASP B O 1
ATOM 6174 N N . ARG B 1 281 ? -17.465 71.016 12.464 1.00 30.15 299 ARG B N 1
ATOM 6175 C CA . ARG B 1 281 ? -16.964 70.378 11.255 1.00 34.22 299 ARG B CA 1
ATOM 6176 C C . ARG B 1 281 ? -18.066 69.751 10.417 1.00 28.44 299 ARG B C 1
ATOM 6177 O O . ARG B 1 281 ? -17.783 69.266 9.316 1.00 27.74 299 ARG B O 1
ATOM 6185 N N . TYR B 1 282 ? -19.318 69.759 10.887 1.00 39.55 300 TYR B N 1
ATOM 6186 C CA . TYR B 1 282 ? -20.399 69.350 10.000 1.00 36.50 300 TYR B CA 1
ATOM 6187 C C . TYR B 1 282 ? -20.448 70.227 8.755 1.00 33.09 300 TYR B C 1
ATOM 6188 O O . TYR B 1 282 ? -20.752 69.735 7.661 1.00 31.21 300 TYR B O 1
ATOM 6197 N N . LYS B 1 283 ? -20.119 71.515 8.888 1.00 33.28 301 LYS B N 1
ATOM 6198 C CA . LYS B 1 283 ? -20.067 72.386 7.714 1.00 35.60 301 LYS B CA 1
ATOM 6199 C C . LYS B 1 283 ? -19.152 71.816 6.633 1.00 32.28 301 LYS B C 1
ATOM 6200 O O . LYS B 1 283 ? -19.449 71.924 5.438 1.00 33.96 301 LYS B O 1
ATOM 6203 N N . ASP B 1 284 ? -18.031 71.203 7.028 1.00 33.44 302 ASP B N 1
ATOM 6204 C CA . ASP B 1 284 ? -17.126 70.628 6.037 1.00 31.51 302 ASP B CA 1
ATOM 6205 C C . ASP B 1 284 ? -17.784 69.511 5.240 1.00 38.02 302 ASP B C 1
ATOM 6206 O O . ASP B 1 284 ? -17.352 69.220 4.116 1.00 35.29 302 ASP B O 1
ATOM 6211 N N . CYS B 1 285 ? -18.818 68.875 5.794 1.00 32.59 303 CYS B N 1
ATOM 6212 C CA . CYS B 1 285 ? -19.469 67.775 5.097 1.00 40.32 303 CYS B CA 1
ATOM 6213 C C . CYS B 1 285 ? -20.286 68.258 3.905 1.00 33.78 303 CYS B C 1
ATOM 6214 O O . CYS B 1 285 ? -20.516 67.478 2.972 1.00 39.42 303 CYS B O 1
ATOM 6217 N N . ASN B 1 286 ? -20.692 69.528 3.901 1.00 33.13 304 ASN B N 1
ATOM 6218 C CA . ASN B 1 286 ? -21.508 70.097 2.828 1.00 34.94 304 ASN B CA 1
ATOM 6219 C C . ASN B 1 286 ? -22.766 69.266 2.618 1.00 35.25 304 ASN B C 1
ATOM 6220 O O . ASN B 1 286 ? -23.127 68.905 1.496 1.00 35.20 304 ASN B O 1
ATOM 6225 N N . SER B 1 287 ? -23.425 68.952 3.728 1.00 30.68 305 SER B N 1
ATOM 6226 C CA . SER B 1 287 ? -24.677 68.218 3.703 1.00 38.76 305 SER B CA 1
ATOM 6227 C C . SER B 1 287 ? -25.826 69.212 3.633 1.00 35.14 305 SER B C 1
ATOM 6228 O O . SER B 1 287 ? -25.785 70.268 4.270 1.00 26.31 305 SER B O 1
ATOM 6231 N N . LYS B 1 288 ? -26.847 68.868 2.855 1.00 33.63 306 LYS B N 1
ATOM 6232 C CA . LYS B 1 288 ? -28.074 69.648 2.834 1.00 32.94 306 LYS B CA 1
ATOM 6233 C C . LYS B 1 288 ? -28.956 69.362 4.041 1.00 36.85 306 LYS B C 1
ATOM 6234 O O . LYS B 1 288 ? -29.994 70.012 4.203 1.00 37.05 306 LYS B O 1
ATOM 6237 N N . LEU B 1 289 ? -28.570 68.416 4.892 1.00 35.92 307 LEU B N 1
ATOM 6238 C CA . LEU B 1 289 ? -29.373 68.071 6.056 1.00 31.80 307 LEU B CA 1
ATOM 6239 C C . LEU B 1 289 ? -29.128 69.059 7.186 1.00 32.50 307 LEU B C 1
ATOM 6240 O O . LEU B 1 289 ? -28.049 69.652 7.307 1.00 29.66 307 LEU B O 1
ATOM 6245 N N . ALA B 1 290 ? -30.148 69.228 8.018 1.00 25.51 308 ALA B N 1
ATOM 6246 C CA . ALA B 1 290 ? -30.033 70.046 9.212 1.00 31.00 308 ALA B CA 1
ATOM 6247 C C . ALA B 1 290 ? -29.230 69.300 10.267 1.00 29.04 308 ALA B C 1
ATOM 6248 O O . ALA B 1 290 ? -29.480 68.122 10.540 1.00 19.32 308 ALA B O 1
ATOM 6250 N N . HIS B 1 291 ? -28.283 69.983 10.856 1.00 29.90 309 HIS B N 1
ATOM 6251 C CA . HIS B 1 291 ? -27.466 69.387 11.897 1.00 24.96 309 HIS B CA 1
ATOM 6252 C C . HIS B 1 291 ? -28.244 69.396 13.210 1.00 26.19 309 HIS B C 1
ATOM 6253 O O . HIS B 1 291 ? -28.814 70.429 13.572 1.00 28.23 309 HIS B O 1
ATOM 6260 N N . PRO B 1 292 ? -28.306 68.280 13.940 1.00 19.94 310 PRO B N 1
ATOM 6261 C CA . PRO B 1 292 ? -29.035 68.293 15.209 1.00 26.37 310 PRO B CA 1
ATOM 6262 C C . PRO B 1 292 ? -28.409 69.273 16.176 1.00 25.58 310 PRO B C 1
ATOM 6263 O O . PRO B 1 292 ? -27.193 69.461 16.200 1.00 23.55 310 PRO B O 1
ATOM 6267 N N . SER B 1 293 ? -29.262 69.892 16.983 1.00 22.60 311 SER B N 1
ATOM 6268 C CA . SER B 1 293 ? -28.834 70.863 17.972 1.00 22.73 311 SER B CA 1
ATOM 6269 C C . SER B 1 293 ? -28.693 70.190 19.330 1.00 18.27 311 SER B C 1
ATOM 6270 O O . SER B 1 293 ? -29.335 69.178 19.618 1.00 22.68 311 SER B O 1
ATOM 6273 N N . ASN B 1 294 ? -27.830 70.760 20.159 1.00 15.36 312 ASN B N 1
ATOM 6274 C CA . ASN B 1 294 ? -27.701 70.379 21.563 1.00 15.55 312 ASN B CA 1
ATOM 6275 C C . ASN B 1 294 ? -27.226 68.936 21.742 1.00 17.70 312 ASN B C 1
ATOM 6276 O O . ASN B 1 294 ? -27.640 68.248 22.684 1.00 13.12 312 ASN B O 1
ATOM 6281 N N . LEU B 1 295 ? -26.370 68.464 20.839 1.00 19.50 313 LEU B N 1
ATOM 6282 C CA . LEU B 1 295 ? -25.709 67.178 21.023 1.00 24.72 313 LEU B CA 1
ATOM 6283 C C . LEU B 1 295 ? -24.573 67.335 22.022 1.00 27.95 313 LEU B C 1
ATOM 6284 O O . LEU B 1 295 ? -23.904 68.368 22.039 1.00 22.44 313 LEU B O 1
ATOM 6289 N N . GLN B 1 296 ? -24.349 66.312 22.854 1.00 17.36 314 GLN B N 1
ATOM 6290 C CA . GLN B 1 296 ? -23.100 66.187 23.609 1.00 19.40 314 GLN B CA 1
ATOM 6291 C C . GLN B 1 296 ? -22.372 64.914 23.189 1.00 20.30 314 GLN B C 1
ATOM 6292 O O . GLN B 1 296 ? -22.981 63.841 23.107 1.00 13.13 314 GLN B O 1
ATOM 6298 N N . VAL B 1 297 ? -21.066 65.044 22.935 1.00 22.24 315 VAL B N 1
ATOM 6299 C CA . VAL B 1 297 ? -20.220 63.958 22.446 1.00 17.28 315 VAL B CA 1
ATOM 6300 C C . VAL B 1 297 ? -19.252 63.554 23.550 1.00 21.73 315 VAL B C 1
ATOM 6301 O O . VAL B 1 297 ? -18.642 64.413 24.196 1.00 19.16 315 VAL B O 1
ATOM 6305 N N . TYR B 1 298 ? -19.077 62.245 23.729 1.00 19.58 316 TYR B N 1
ATOM 6306 C CA . TYR B 1 298 ? -18.095 61.679 24.643 1.00 15.61 316 TYR B CA 1
ATOM 6307 C C . TYR B 1 298 ? -17.184 60.733 23.872 1.00 15.71 316 TYR B C 1
ATOM 6308 O O . TYR B 1 298 ? -17.590 60.132 22.871 1.00 15.65 316 TYR B O 1
ATOM 6317 N N . GLY B 1 299 ? -15.942 60.615 24.333 1.00 18.91 317 GLY B N 1
ATOM 6318 C CA . GLY B 1 299 ? -14.974 59.721 23.721 1.00 15.10 317 GLY B CA 1
ATOM 6319 C C . GLY B 1 299 ? -14.500 58.679 24.710 1.00 14.41 317 GLY B C 1
ATOM 6320 O O . GLY B 1 299 ? -14.467 58.915 25.920 1.00 13.66 317 GLY B O 1
ATOM 6321 N N . MET B 1 300 ? -14.113 57.515 24.185 1.00 19.15 318 MET B N 1
ATOM 6322 C CA . MET B 1 300 ? -13.506 56.514 25.050 1.00 14.21 318 MET B CA 1
ATOM 6323 C C . MET B 1 300 ? -12.247 57.082 25.688 1.00 16.79 318 MET B C 1
ATOM 6324 O O . MET B 1 300 ? -11.994 56.882 26.882 1.00 13.99 318 MET B O 1
ATOM 6329 N N . THR B 1 301 ? -11.468 57.814 24.899 1.00 11.46 319 THR B N 1
ATOM 6330 C CA . THR B 1 301 ? -10.267 58.502 25.323 1.00 18.58 319 THR B CA 1
ATOM 6331 C C . THR B 1 301 ? -10.294 59.909 24.740 1.00 17.12 319 THR B C 1
ATOM 6332 O O . THR B 1 301 ? -11.238 60.307 24.039 1.00 19.19 319 THR B O 1
ATOM 6336 N N . GLN B 1 302 ? -9.258 60.675 25.052 1.00 13.39 320 GLN B N 1
ATOM 6337 C CA . GLN B 1 302 ? -9.136 62.034 24.534 1.00 18.07 320 GLN B CA 1
ATOM 6338 C C . GLN B 1 302 ? -8.767 61.981 23.055 1.00 22.72 320 GLN B C 1
ATOM 6339 O O . GLN B 1 302 ? -7.758 61.372 22.682 1.00 20.18 320 GLN B O 1
ATOM 6345 N N . TYR B 1 303 ? -9.581 62.618 22.209 1.00 12.91 321 TYR B N 1
ATOM 6346 C CA . TYR B 1 303 ? -9.305 62.656 20.779 1.00 12.99 321 TYR B CA 1
ATOM 6347 C C . TYR B 1 303 ? -8.540 63.903 20.383 1.00 21.31 321 TYR B C 1
ATOM 6348 O O . TYR B 1 303 ? -7.746 63.866 19.433 1.00 14.46 321 TYR B O 1
ATOM 6357 N N . LYS B 1 304 ? -8.799 65.012 21.066 1.00 24.10 322 LYS B N 1
ATOM 6358 C CA . LYS B 1 304 ? -8.006 66.226 20.934 1.00 25.32 322 LYS B CA 1
ATOM 6359 C C . LYS B 1 304 ? -8.209 67.043 22.203 1.00 21.07 322 LYS B C 1
ATOM 6360 O O . LYS B 1 304 ? -9.326 67.115 22.722 1.00 21.38 322 LYS B O 1
ATOM 6364 N N . ALA B 1 305 ? -7.125 67.638 22.715 1.00 24.84 323 ALA B N 1
ATOM 6365 C CA . ALA B 1 305 ? -7.251 68.474 23.905 1.00 27.13 323 ALA B CA 1
ATOM 6366 C C . ALA B 1 305 ? -8.153 69.672 23.631 1.00 20.20 323 ALA B C 1
ATOM 6367 O O . ALA B 1 305 ? -8.881 70.121 24.525 1.00 22.16 323 ALA B O 1
ATOM 6369 N N . GLU B 1 306 ? -8.165 70.151 22.383 1.00 20.40 324 GLU B N 1
ATOM 6370 C CA . GLU B 1 306 ? -8.976 71.299 21.989 1.00 24.66 324 GLU B CA 1
ATOM 6371 C C . GLU B 1 306 ? -10.471 70.990 21.984 1.00 28.05 324 GLU B C 1
ATOM 6372 O O . GLU B 1 306 ? -11.284 71.921 21.947 1.00 24.35 324 GLU B O 1
ATOM 6378 N N . PHE B 1 307 ? -10.851 69.716 21.995 1.00 22.35 325 PHE B N 1
ATOM 6379 C CA . PHE B 1 307 ? -12.253 69.332 21.978 1.00 20.25 325 PHE B CA 1
ATOM 6380 C C . PHE B 1 307 ? -12.848 69.479 23.375 1.00 25.61 325 PHE B C 1
ATOM 6381 O O . PHE B 1 307 ? -12.168 69.252 24.377 1.00 25.01 325 PHE B O 1
ATOM 6389 N N . PRO B 1 308 ? -14.128 69.840 23.480 1.00 19.41 326 PRO B N 1
ATOM 6390 C CA . PRO B 1 308 ? -14.761 69.898 24.796 1.00 21.82 326 PRO B CA 1
ATOM 6391 C C . PRO B 1 308 ? -15.247 68.552 25.311 1.00 22.40 326 PRO B C 1
ATOM 6392 O O . PRO B 1 308 ? -15.780 68.503 26.425 1.00 25.92 326 PRO B O 1
ATOM 6396 N N . PHE B 1 309 ? -15.088 67.476 24.539 1.00 21.83 327 PHE B N 1
ATOM 6397 C CA . PHE B 1 309 ? -15.694 66.196 24.891 1.00 23.25 327 PHE B CA 1
ATOM 6398 C C . PHE B 1 309 ? -15.088 65.650 26.171 1.00 17.86 327 PHE B C 1
ATOM 6399 O O . PHE B 1 309 ? -13.867 65.682 26.369 1.00 19.48 327 PHE B O 1
ATOM 6407 N N . LYS B 1 310 ? -15.947 65.116 27.029 1.00 15.46 328 LYS B N 1
ATOM 6408 C CA . LYS B 1 310 ? -15.490 64.289 28.131 1.00 14.57 328 LYS B CA 1
ATOM 6409 C C . LYS B 1 310 ? -14.984 62.949 27.603 1.00 19.34 328 LYS B C 1
ATOM 6410 O O . LYS B 1 310 ? -15.396 62.476 26.541 1.00 17.54 328 LYS B O 1
ATOM 641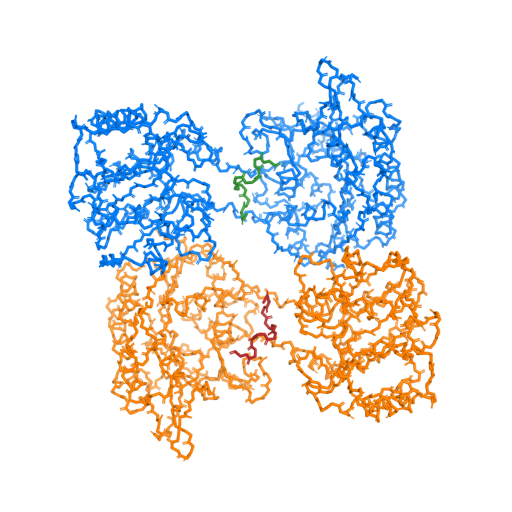6 N N . SER B 1 311 ? -14.083 62.337 28.361 1.00 19.62 329 SER B N 1
ATOM 6417 C CA . SER B 1 311 ? -13.452 61.089 27.970 1.00 14.48 329 SER B CA 1
ATOM 6418 C C . SER B 1 311 ? -13.735 60.054 29.041 1.00 17.59 329 SER B C 1
ATOM 6419 O O . SER B 1 311 ? -13.634 60.345 30.235 1.00 20.29 329 SER B O 1
ATOM 6422 N N . LEU B 1 312 ? -14.054 58.827 28.619 1.00 14.82 330 LEU B N 1
ATOM 6423 C CA . LEU B 1 312 ? -14.273 57.783 29.605 1.00 11.65 330 LEU B CA 1
ATOM 6424 C C . LEU B 1 312 ? -12.975 57.459 30.338 1.00 16.59 330 LEU B C 1
ATOM 6425 O O . LEU B 1 312 ? -12.980 57.244 31.555 1.00 17.77 330 LEU B O 1
ATOM 6430 N N . PHE B 1 313 ? -11.861 57.416 29.610 1.00 16.15 331 PHE B N 1
ATOM 6431 C CA . PHE B 1 313 ? -10.532 57.168 30.176 1.00 17.05 331 PHE B CA 1
ATOM 6432 C C . PHE B 1 313 ? -9.617 58.325 29.796 1.00 17.82 331 PHE B C 1
ATOM 6433 O O . PHE B 1 313 ? -8.842 58.227 28.832 1.00 18.19 331 PHE B O 1
ATOM 6441 N N . PRO B 1 314 ? -9.676 59.433 30.531 1.00 20.23 332 PRO B N 1
ATOM 6442 C CA . PRO B 1 314 ? -8.830 60.588 30.205 1.00 19.92 332 PRO B CA 1
ATOM 6443 C C . PRO B 1 314 ? -7.366 60.288 30.484 1.00 13.81 332 PRO B C 1
ATOM 6444 O O . PRO B 1 314 ? -7.022 59.255 31.077 1.00 18.14 332 PRO B O 1
ATOM 6448 N N . PRO B 1 315 ? -6.465 61.157 30.052 1.00 20.62 333 PRO B N 1
ATOM 6449 C CA . PRO B 1 315 ? -5.032 60.892 30.262 1.00 23.18 333 PRO B CA 1
ATOM 6450 C C . PRO B 1 315 ? -4.680 60.736 31.740 1.00 21.67 333 PRO B C 1
ATOM 6451 O O . PRO B 1 315 ? -5.187 61.456 32.598 1.00 19.99 333 PRO B O 1
ATOM 6455 N N . ALA B 1 316 ? -3.818 59.765 32.038 1.00 19.80 334 ALA B N 1
ATOM 6456 C CA . ALA B 1 316 ? -3.266 59.654 33.376 1.00 28.14 334 ALA B CA 1
ATOM 6457 C C . ALA B 1 316 ? -2.647 60.990 33.757 1.00 27.85 334 ALA B C 1
ATOM 6458 O O . ALA B 1 316 ? -2.016 61.650 32.932 1.00 27.86 334 ALA B O 1
ATOM 6460 N N . SER B 1 317 ? -2.849 61.405 35.007 1.00 28.16 335 SER B N 1
ATOM 6461 C CA . SER B 1 317 ? -2.414 62.743 35.398 1.00 31.31 335 SER B CA 1
ATOM 6462 C C . SER B 1 317 ? -0.895 62.836 35.450 1.00 31.38 335 SER B C 1
ATOM 6463 O O . SER B 1 317 ? -0.310 63.836 35.011 1.00 29.12 335 SER B O 1
ATOM 6466 N N . ASN B 1 318 ? -0.237 61.797 35.964 1.00 27.81 336 ASN B N 1
ATOM 6467 C CA . ASN B 1 318 ? 1.219 61.778 36.074 1.00 22.53 336 ASN B CA 1
ATOM 6468 C C . ASN B 1 318 ? 1.731 62.977 36.863 1.00 18.78 336 ASN B C 1
ATOM 6469 O O . ASN B 1 318 ? 2.652 63.679 36.444 1.00 18.40 336 ASN B O 1
ATOM 6474 N N . LYS B 1 319 ? 1.111 63.218 38.012 1.00 19.39 337 LYS B N 1
ATOM 6475 C CA . LYS B 1 319 ? 1.577 64.256 38.917 1.00 24.66 337 LYS B CA 1
ATOM 6476 C C . LYS B 1 319 ? 2.796 63.741 39.673 1.00 15.33 337 LYS B C 1
ATOM 6477 O O . LYS B 1 319 ? 2.873 62.563 40.025 1.00 18.11 337 LYS B O 1
ATOM 6483 N N . ASN B 1 320 ? 3.755 64.627 39.913 1.00 14.44 338 ASN B N 1
ATOM 6484 C CA . ASN B 1 320 ? 4.941 64.291 40.700 1.00 19.30 338 ASN B CA 1
ATOM 6485 C C . ASN B 1 320 ? 5.726 63.128 40.091 1.00 17.09 338 ASN B C 1
ATOM 6486 O O . ASN B 1 320 ? 6.132 62.197 40.786 1.00 17.06 338 ASN B O 1
ATOM 6491 N N . VAL B 1 321 ? 5.949 63.184 38.779 1.00 17.44 339 VAL B N 1
ATOM 6492 C CA . VAL B 1 321 ? 7.043 62.415 38.196 1.00 20.40 339 VAL B CA 1
ATOM 6493 C C . VAL B 1 321 ? 8.343 62.892 38.844 1.00 14.93 339 VAL B C 1
ATOM 6494 O O . VAL B 1 321 ? 8.373 63.923 39.523 1.00 10.51 339 VAL B O 1
ATOM 6498 N N . LEU B 1 322 ? 9.433 62.164 38.624 1.00 10.69 340 LEU B N 1
ATOM 6499 C CA . LEU B 1 322 ? 10.676 62.496 39.312 1.00 10.79 340 LEU B CA 1
ATOM 6500 C C . LEU B 1 322 ? 11.103 63.933 39.021 1.00 14.12 340 LEU B C 1
ATOM 6501 O O . LEU B 1 322 ? 11.455 64.685 39.936 1.00 16.65 340 LEU B O 1
ATOM 6506 N N . ALA B 1 323 ? 11.048 64.342 37.754 1.00 15.79 341 ALA B N 1
ATOM 6507 C CA . ALA B 1 323 ? 11.477 65.688 37.390 1.00 14.04 341 ALA B CA 1
ATOM 6508 C C . ALA B 1 323 ? 10.645 66.751 38.103 1.00 17.28 341 ALA B C 1
ATOM 6509 O O . ALA B 1 323 ? 11.190 67.743 38.599 1.00 14.46 341 ALA B O 1
ATOM 6511 N N . GLU B 1 324 ? 9.329 66.554 38.182 1.00 15.79 342 GLU B N 1
ATOM 6512 C CA . GLU B 1 324 ? 8.485 67.519 38.886 1.00 14.50 342 GLU B CA 1
ATOM 6513 C C . GLU B 1 324 ? 8.760 67.495 40.385 1.00 19.22 342 GLU B C 1
ATOM 6514 O O . GLU B 1 324 ? 8.822 68.555 41.026 1.00 19.42 342 GLU B O 1
ATOM 6520 N N . TRP B 1 325 ? 8.927 66.293 40.958 1.00 12.28 343 TRP B N 1
ATOM 6521 C CA . TRP B 1 325 ? 9.110 66.155 42.399 1.00 14.51 343 TRP B CA 1
ATOM 6522 C C . TRP B 1 325 ? 10.404 66.805 42.863 1.00 22.88 343 TRP B C 1
ATOM 6523 O O . TRP B 1 325 ? 10.435 67.463 43.909 1.00 12.70 343 TRP B O 1
ATOM 6534 N N . LEU B 1 326 ? 11.494 66.620 42.112 1.00 15.94 344 LEU B N 1
ATOM 6535 C CA . LEU B 1 326 ? 12.740 67.285 42.482 1.00 15.14 344 LEU B CA 1
ATOM 6536 C C . LEU B 1 326 ? 12.557 68.794 42.541 1.00 12.40 344 LEU B C 1
ATOM 6537 O O . LEU B 1 326 ? 13.033 69.452 43.475 1.00 16.72 344 LEU B O 1
ATOM 6542 N N . ALA B 1 327 ? 11.858 69.360 41.556 1.00 13.78 345 ALA B N 1
ATOM 6543 C CA . ALA B 1 327 ? 11.595 70.793 41.558 1.00 19.10 345 ALA B CA 1
ATOM 6544 C C . ALA B 1 327 ? 10.772 71.209 42.777 1.00 13.84 345 ALA B C 1
ATOM 6545 O O . ALA B 1 327 ? 11.071 72.223 43.412 1.00 19.49 345 ALA B O 1
ATOM 6547 N N . GLU B 1 328 ? 9.735 70.440 43.118 1.00 14.58 346 GLU B N 1
ATOM 6548 C CA . GLU B 1 328 ? 8.908 70.771 44.279 1.00 18.77 346 GLU B CA 1
ATOM 6549 C C . GLU B 1 328 ? 9.729 70.748 45.559 1.00 26.59 346 GLU B C 1
ATOM 6550 O O . GLU B 1 328 ? 9.485 71.542 46.479 1.00 20.16 346 GLU B O 1
ATOM 6556 N N . GLN B 1 329 ? 10.706 69.852 45.627 1.00 18.30 347 GLN B N 1
ATOM 6557 C CA . GLN B 1 329 ? 11.623 69.738 46.745 1.00 17.38 347 GLN B CA 1
ATOM 6558 C C . GLN B 1 329 ? 12.729 70.768 46.690 1.00 18.41 347 GLN B C 1
ATOM 6559 O O . GLN B 1 329 ? 13.599 70.765 47.567 1.00 16.03 347 GLN B O 1
ATOM 6565 N N . LYS B 1 330 ? 12.739 71.613 45.663 1.00 18.81 348 LYS B N 1
ATOM 6566 C CA . LYS B 1 330 ? 13.777 72.626 45.491 1.00 19.39 348 LYS B CA 1
ATOM 6567 C C . LYS B 1 330 ? 15.162 71.997 45.306 1.00 18.73 348 LYS B C 1
ATOM 6568 O O . LYS B 1 330 ? 16.153 72.416 45.911 1.00 15.44 348 LYS B O 1
ATOM 6574 N N . VAL B 1 331 ? 15.221 70.998 44.425 1.00 17.37 349 VAL B N 1
ATOM 6575 C CA . VAL B 1 331 ? 16.461 70.319 44.050 1.00 14.88 349 VAL B CA 1
ATOM 6576 C C . VAL B 1 331 ? 16.605 70.436 42.535 1.00 19.57 349 VAL B C 1
ATOM 6577 O O . VAL B 1 331 ? 15.702 70.021 41.793 1.00 17.78 349 VAL B O 1
ATOM 6581 N N . SER B 1 332 ? 17.733 71.000 42.076 1.00 15.74 350 SER B N 1
ATOM 6582 C CA . SER B 1 332 ? 17.970 71.185 40.650 1.00 16.60 350 SER B CA 1
ATOM 6583 C C . SER B 1 332 ? 18.413 69.874 39.994 1.00 14.02 350 SER B C 1
ATOM 6584 O O . SER B 1 332 ? 18.782 68.907 40.666 1.00 14.08 350 SER B O 1
ATOM 6587 N N . GLN B 1 333 ? 18.369 69.854 38.659 1.00 15.17 351 GLN B N 1
ATOM 6588 C CA . GLN B 1 333 ? 18.571 68.619 37.901 1.00 14.18 351 GLN B CA 1
ATOM 6589 C C . GLN B 1 333 ? 19.059 68.936 36.487 1.00 18.92 351 GLN B C 1
ATOM 6590 O O . GLN B 1 333 ? 18.890 70.048 35.978 1.00 13.79 351 GLN B O 1
ATOM 6596 N N . PHE B 1 334 ? 19.665 67.928 35.858 1.00 13.29 352 PHE B N 1
ATOM 6597 C CA . PHE B 1 334 ? 20.266 68.052 34.538 1.00 15.91 352 PHE B CA 1
ATOM 6598 C C . PHE B 1 334 ? 19.873 66.835 33.704 1.00 14.28 352 PHE B C 1
ATOM 6599 O O . PHE B 1 334 ? 19.982 65.702 34.174 1.00 15.28 352 PHE B O 1
ATOM 6607 N N . HIS B 1 335 ? 19.375 67.067 32.492 1.00 11.11 353 HIS B N 1
ATOM 6608 C CA . HIS B 1 335 ? 19.031 65.999 31.556 1.00 15.39 353 HIS B CA 1
ATOM 6609 C C . HIS B 1 335 ? 19.776 66.214 30.250 1.00 14.63 353 HIS B C 1
ATOM 6610 O O . HIS B 1 335 ? 19.709 67.305 29.671 1.00 14.03 353 HIS B O 1
ATOM 6617 N N . CYS B 1 336 ? 20.414 65.159 29.746 1.00 12.96 354 CYS B N 1
ATOM 6618 C CA . CYS B 1 336 ? 21.262 65.262 28.566 1.00 8.95 354 CYS B CA 1
ATOM 6619 C C . CYS B 1 336 ? 21.095 64.043 27.666 1.00 12.06 354 CYS B C 1
ATOM 6620 O O . CYS B 1 336 ? 21.048 62.907 28.146 1.00 13.62 354 CYS B O 1
ATOM 6623 N N . ALA B 1 337 ? 20.997 64.293 26.358 1.00 10.50 355 ALA B N 1
ATOM 6624 C CA . ALA B 1 337 ? 20.968 63.247 25.342 1.00 12.31 355 ALA B CA 1
ATOM 6625 C C . ALA B 1 337 ? 21.483 63.807 24.024 1.00 13.31 355 ALA B C 1
ATOM 6626 O O . ALA B 1 337 ? 21.575 65.025 23.834 1.00 14.24 355 ALA B O 1
ATOM 6628 N N . GLU B 1 338 ? 21.818 62.907 23.104 1.00 11.15 356 GLU B N 1
ATOM 6629 C CA . GLU B 1 338 ? 21.998 63.354 21.730 1.00 14.19 356 GLU B CA 1
ATOM 6630 C C . GLU B 1 338 ? 20.650 63.430 21.006 1.00 11.66 356 GLU B C 1
ATOM 6631 O O . GLU B 1 338 ? 19.608 63.001 21.525 1.00 10.75 356 GLU B O 1
ATOM 6637 N N . THR B 1 339 ? 20.680 63.974 19.780 1.00 12.15 357 THR B N 1
ATOM 6638 C CA . THR B 1 339 ? 19.457 64.378 19.071 1.00 14.35 357 THR B CA 1
ATOM 6639 C C . THR B 1 339 ? 18.424 63.257 19.007 1.00 16.68 357 THR B C 1
ATOM 6640 O O . THR B 1 339 ? 17.238 63.475 19.269 1.00 9.06 357 THR B O 1
ATOM 6644 N N . GLU B 1 340 ? 18.859 62.048 18.650 1.00 13.91 358 GLU B N 1
ATOM 6645 C CA . GLU B 1 340 ? 17.930 60.935 18.463 1.00 14.95 358 GLU B CA 1
ATOM 6646 C C . GLU B 1 340 ? 17.159 60.575 19.729 1.00 11.70 358 GLU B C 1
ATOM 6647 O O . GLU B 1 340 ? 16.068 60.001 19.625 1.00 13.77 358 GLU B O 1
ATOM 6653 N N . LYS B 1 341 ? 17.675 60.903 20.917 1.00 9.63 359 LYS B N 1
ATOM 6654 C CA . LYS B 1 341 ? 17.000 60.552 22.168 1.00 11.23 359 LYS B CA 1
ATOM 6655 C C . LYS B 1 341 ? 16.685 61.772 23.024 1.00 14.93 359 LYS B C 1
ATOM 6656 O O . LYS B 1 341 ? 16.367 61.638 24.217 1.00 13.91 359 LYS B O 1
ATOM 6662 N N . TYR B 1 342 ? 16.738 62.962 22.435 1.00 12.75 360 TYR B N 1
ATOM 6663 C CA . TYR B 1 342 ? 16.490 64.173 23.206 1.00 12.44 360 TYR B CA 1
ATOM 6664 C C . TYR B 1 342 ? 15.045 64.248 23.698 1.00 12.63 360 TYR B C 1
ATOM 6665 O O . TYR B 1 342 ? 14.786 64.663 24.838 1.00 10.00 360 TYR B O 1
ATOM 6674 N N . ALA B 1 343 ? 14.090 63.846 22.868 1.00 13.98 361 ALA B N 1
ATOM 6675 C CA . ALA B 1 343 ? 12.704 63.797 23.324 1.00 16.26 361 ALA B CA 1
ATOM 6676 C C . ALA B 1 343 ? 12.528 62.825 24.494 1.00 12.56 361 ALA B C 1
ATOM 6677 O O . ALA B 1 343 ? 11.696 63.053 25.386 1.00 10.36 361 ALA B O 1
ATOM 6679 N N . HIS B 1 344 ? 13.308 61.748 24.521 1.00 9.76 362 HIS B N 1
ATOM 6680 C CA . HIS B 1 344 ? 13.137 60.746 25.563 1.00 13.73 362 HIS B CA 1
ATOM 6681 C C . HIS B 1 344 ? 13.551 61.279 26.929 1.00 12.42 362 HIS B C 1
ATOM 6682 O O . HIS B 1 344 ? 12.884 61.007 27.935 1.00 9.41 362 HIS B O 1
ATOM 6689 N N . VAL B 1 345 ? 14.617 62.083 26.984 1.00 11.13 363 VAL B N 1
ATOM 6690 C CA . VAL B 1 345 ? 15.062 62.617 28.265 1.00 10.03 363 VAL B CA 1
ATOM 6691 C C . VAL B 1 345 ? 14.290 63.863 28.658 1.00 15.44 363 VAL B C 1
ATOM 6692 O O . VAL B 1 345 ? 14.501 64.376 29.762 1.00 11.67 363 VAL B O 1
ATOM 6696 N N . THR B 1 346 ? 13.392 64.347 27.794 1.00 11.90 364 THR B N 1
ATOM 6697 C CA . THR B 1 346 ? 12.605 65.544 28.082 1.00 12.83 364 THR B CA 1
ATOM 6698 C C . THR B 1 346 ? 11.113 65.197 28.091 1.00 13.63 364 THR B C 1
ATOM 6699 O O . THR B 1 346 ? 10.542 64.912 29.146 1.00 18.79 364 THR B O 1
ATOM 6703 N N . PHE B 1 347 ? 10.491 65.177 26.916 1.00 13.06 365 PHE B N 1
ATOM 6704 C CA . PHE B 1 347 ? 9.049 64.950 26.803 1.00 10.89 365 PHE B CA 1
ATOM 6705 C C . PHE B 1 347 ? 8.609 63.657 27.502 1.00 11.69 365 PHE B C 1
ATOM 6706 O O . PHE B 1 347 ? 7.647 63.647 28.285 1.00 13.56 365 PHE B O 1
ATOM 6714 N N . PHE B 1 348 ? 9.288 62.547 27.217 1.00 11.74 366 PHE B N 1
ATOM 6715 C CA . PHE B 1 348 ? 8.852 61.256 27.745 1.00 12.49 366 PHE B CA 1
ATOM 6716 C C . PHE B 1 348 ? 9.259 61.066 29.202 1.00 11.45 366 PHE B C 1
ATOM 6717 O O . PHE B 1 348 ? 8.424 60.724 30.039 1.00 11.74 366 PHE B O 1
ATOM 6725 N N . PHE B 1 349 ? 10.532 61.314 29.529 1.00 13.25 367 PHE B N 1
ATOM 6726 C CA . PHE B 1 349 ? 10.988 61.218 30.916 1.00 14.78 367 PHE B CA 1
ATOM 6727 C C . PHE B 1 349 ? 10.132 62.068 31.866 1.00 16.33 367 PHE B C 1
ATOM 6728 O O . PHE B 1 349 ? 9.854 61.657 33.000 1.00 8.75 367 PHE B O 1
ATOM 6736 N N . ASN B 1 350 ? 9.693 63.246 31.421 1.00 13.80 368 ASN B N 1
ATOM 6737 C CA . ASN B 1 350 ? 8.944 64.157 32.279 1.00 14.20 368 ASN B CA 1
ATOM 6738 C C . ASN B 1 350 ? 7.448 63.870 32.315 1.00 19.91 368 ASN B C 1
ATOM 6739 O O . ASN B 1 350 ? 6.682 64.725 32.783 1.00 14.70 368 ASN B O 1
ATOM 6744 N N . GLY B 1 351 ? 7.014 62.702 31.839 1.00 15.54 369 GLY B N 1
ATOM 6745 C CA . GLY B 1 351 ? 5.616 62.318 31.910 1.00 15.18 369 GLY B CA 1
ATOM 6746 C C . GLY B 1 351 ? 4.844 62.324 30.599 1.00 15.61 369 GLY B C 1
ATOM 6747 O O . GLY B 1 351 ? 3.612 62.219 30.629 1.00 14.59 369 GLY B O 1
ATOM 6748 N N . GLY B 1 352 ? 5.510 62.443 29.458 1.00 13.41 370 GLY B N 1
ATOM 6749 C CA . GLY B 1 352 ? 4.809 62.413 28.177 1.00 11.03 370 GLY B CA 1
ATOM 6750 C C . GLY B 1 352 ? 4.126 63.712 27.810 1.00 18.38 370 GLY B C 1
ATOM 6751 O O . GLY B 1 352 ? 3.004 63.700 27.281 1.00 12.92 370 GLY B O 1
ATOM 6752 N N . LEU B 1 353 ? 4.763 64.841 28.098 1.00 14.58 371 LEU B N 1
ATOM 6753 C CA . LEU B 1 353 ? 4.251 66.158 27.728 1.00 22.60 371 LEU B CA 1
ATOM 6754 C C . LEU B 1 353 ? 5.429 67.119 27.666 1.00 20.66 371 LEU B C 1
ATOM 6755 O O . LEU B 1 353 ? 6.489 66.862 28.251 1.00 16.62 371 LEU B O 1
ATOM 6760 N N . GLU B 1 354 ? 5.247 68.218 26.928 1.00 19.34 372 GLU B N 1
ATOM 6761 C CA . GLU B 1 354 ? 6.295 69.237 26.835 1.00 25.97 372 GLU B CA 1
ATOM 6762 C C . GLU B 1 354 ? 6.161 70.115 28.070 1.00 21.45 372 GLU B C 1
ATOM 6763 O O . GLU B 1 354 ? 5.314 71.005 28.128 1.00 24.71 372 GLU B O 1
ATOM 6769 N N . LYS B 1 355 ? 6.981 69.846 29.079 1.00 19.61 373 LYS B N 1
ATOM 6770 C CA . LYS B 1 355 ? 6.982 70.646 30.298 1.00 22.66 373 LYS B CA 1
ATOM 6771 C C . LYS B 1 355 ? 8.352 70.517 30.932 1.00 19.48 373 LYS B C 1
ATOM 6772 O O . LYS B 1 355 ? 8.820 69.404 31.196 1.00 19.46 373 LYS B O 1
ATOM 6778 N N . GLN B 1 356 ? 8.990 71.654 31.159 1.00 23.04 374 GLN B N 1
ATOM 6779 C CA . GLN B 1 356 ? 10.291 71.711 31.793 1.00 19.01 374 GLN B CA 1
ATOM 6780 C C . GLN B 1 356 ? 10.100 72.336 33.165 1.00 15.07 374 GLN B C 1
ATOM 6781 O O . GLN B 1 356 ? 9.436 73.363 33.290 1.00 19.17 374 GLN B O 1
ATOM 6787 N N . PHE B 1 357 ? 10.661 71.717 34.188 1.00 22.13 375 PHE B N 1
ATOM 6788 C CA . PHE B 1 357 ? 10.359 72.125 35.549 1.00 15.24 375 PHE B CA 1
ATOM 6789 C C . PHE B 1 357 ? 11.397 73.106 36.090 1.00 19.55 375 PHE B C 1
ATOM 6790 O O . PHE B 1 357 ? 12.498 73.255 35.557 1.00 17.87 375 PHE B O 1
ATOM 6798 N N . GLU B 1 358 ? 11.006 73.809 37.147 1.00 16.49 376 GLU B N 1
ATOM 6799 C CA . GLU B 1 358 ? 11.899 74.764 37.783 1.00 16.41 376 GLU B CA 1
ATOM 6800 C C . GLU B 1 358 ? 13.179 74.073 38.217 1.00 16.56 376 GLU B C 1
ATOM 6801 O O . GLU B 1 358 ? 13.145 73.022 38.869 1.00 19.04 376 GLU B O 1
ATOM 6804 N N . GLY B 1 359 ? 14.307 74.651 37.808 1.00 13.31 377 GLY B N 1
ATOM 6805 C CA . GLY B 1 359 ? 15.620 74.158 38.162 1.00 19.25 377 GLY B CA 1
ATOM 6806 C C . GLY B 1 359 ? 16.153 73.071 37.252 1.00 18.26 377 GLY B C 1
ATOM 6807 O O . GLY B 1 359 ? 17.270 72.584 37.479 1.00 15.25 377 GLY B O 1
ATOM 6808 N N . GLU B 1 360 ? 15.384 72.665 36.242 1.00 14.32 378 GLU B N 1
ATOM 6809 C CA . GLU B 1 360 ? 15.785 71.624 35.313 1.00 12.52 378 GLU B CA 1
ATOM 6810 C C . GLU B 1 360 ? 16.578 72.256 34.175 1.00 13.64 378 GLU B C 1
ATOM 6811 O O . GLU B 1 360 ? 16.077 73.139 33.471 1.00 14.86 378 GLU B O 1
ATOM 6817 N N . GLU B 1 361 ? 17.816 71.809 34.002 1.00 14.32 379 GLU B N 1
ATOM 6818 C CA . GLU B 1 361 ? 18.670 72.245 32.909 1.00 11.92 379 GLU B CA 1
ATOM 6819 C C . GLU B 1 361 ? 18.774 71.125 31.882 1.00 18.25 379 GLU B C 1
ATOM 6820 O O . GLU B 1 361 ? 18.882 69.951 32.248 1.00 13.38 379 GLU B O 1
ATOM 6826 N N . ARG B 1 362 ? 18.710 71.487 30.595 1.00 11.71 380 ARG B N 1
ATOM 6827 C CA . ARG B 1 362 ? 18.763 70.522 29.504 1.00 18.41 380 ARG B CA 1
ATOM 6828 C C . ARG B 1 362 ? 19.981 70.758 28.625 1.00 20.55 380 ARG B C 1
ATOM 6829 O O . ARG B 1 362 ? 20.449 71.888 28.453 1.00 14.01 380 ARG B O 1
ATOM 6837 N N . CYS B 1 363 ? 20.488 69.667 28.071 1.00 10.69 381 CYS B N 1
ATOM 6838 C CA . CYS B 1 363 ? 21.652 69.704 27.203 1.00 10.39 381 CYS B CA 1
ATOM 6839 C C . CYS B 1 363 ? 21.432 68.726 26.054 1.00 19.60 381 CYS B C 1
ATOM 6840 O O . CYS B 1 363 ? 21.101 67.558 26.283 1.00 14.97 381 CYS B O 1
ATOM 6843 N N . LEU B 1 364 ? 21.599 69.220 24.831 1.00 12.54 382 LEU B N 1
ATOM 6844 C CA . LEU B 1 364 ? 21.473 68.438 23.608 1.00 13.57 382 LEU B CA 1
ATOM 6845 C C . LEU B 1 364 ? 22.835 68.343 22.933 1.00 19.26 382 LEU B C 1
ATOM 6846 O O . LEU B 1 364 ? 23.505 69.360 22.719 1.00 19.03 382 LEU B O 1
ATOM 6851 N N . VAL B 1 365 ? 23.245 67.129 22.608 1.00 13.80 383 VAL B N 1
ATOM 6852 C CA . VAL B 1 365 ? 24.454 66.877 21.826 1.00 13.45 383 VAL B CA 1
ATOM 6853 C C . VAL B 1 365 ? 24.011 66.457 20.429 1.00 14.25 383 VAL B C 1
ATOM 6854 O O . VAL B 1 365 ? 23.184 65.549 20.309 1.00 14.16 383 VAL B O 1
ATOM 6858 N N . PRO B 1 366 ? 24.501 67.088 19.369 1.00 21.38 384 PRO B N 1
ATOM 6859 C CA . PRO B 1 366 ? 24.067 66.686 18.024 1.00 21.73 384 PRO B CA 1
ATOM 6860 C C . PRO B 1 366 ? 24.478 65.251 17.710 1.00 19.91 384 PRO B C 1
ATOM 6861 O O . PRO B 1 366 ? 25.608 64.845 17.977 1.00 15.69 384 PRO B O 1
ATOM 6865 N N . SER B 1 367 ? 23.540 64.487 17.146 1.00 20.73 385 SER B N 1
ATOM 6866 C CA . SER B 1 367 ? 23.855 63.184 16.588 1.00 18.54 385 SER B CA 1
ATOM 6867 C C . SER B 1 367 ? 24.662 63.378 15.310 1.00 18.83 385 SER B C 1
ATOM 6868 O O . SER B 1 367 ? 24.572 64.424 14.663 1.00 18.71 385 SER B O 1
ATOM 6871 N N . PRO B 1 368 ? 25.460 62.393 14.919 1.00 22.02 386 PRO B N 1
ATOM 6872 C CA . PRO B 1 368 ? 26.223 62.537 13.673 1.00 18.46 386 PRO B CA 1
ATOM 6873 C C . PRO B 1 368 ? 25.311 62.555 12.455 1.00 17.75 386 PRO B C 1
ATOM 6874 O O . PRO B 1 368 ? 24.227 61.965 12.449 1.00 17.40 386 PRO B O 1
ATOM 6878 N N . LYS B 1 369 ? 25.765 63.247 11.408 1.00 20.54 387 LYS B N 1
ATOM 6879 C CA . LYS B 1 369 ? 25.030 63.326 10.140 1.00 25.44 387 LYS B CA 1
ATOM 6880 C C . LYS B 1 369 ? 25.599 62.278 9.192 1.00 20.23 387 LYS B C 1
ATOM 6881 O O . LYS B 1 369 ? 26.496 62.550 8.398 1.00 27.69 387 LYS B O 1
ATOM 6887 N N . VAL B 1 370 ? 25.059 61.066 9.286 1.00 23.84 388 VAL B N 1
ATOM 6888 C CA . VAL B 1 370 ? 25.444 59.937 8.451 1.00 21.09 388 VAL B CA 1
ATOM 6889 C C . VAL B 1 370 ? 24.155 59.308 7.941 1.00 19.04 388 VAL B C 1
ATOM 6890 O O . VAL B 1 370 ? 23.088 59.479 8.528 1.00 18.37 388 VAL B O 1
ATOM 6894 N N . ALA B 1 371 ? 24.252 58.582 6.823 1.00 21.95 389 ALA B N 1
ATOM 6895 C CA . ALA B 1 371 ? 23.050 58.020 6.219 1.00 25.32 389 ALA B CA 1
ATOM 6896 C C . ALA B 1 371 ? 22.363 57.057 7.178 1.00 21.51 389 ALA B C 1
ATOM 6897 O O . ALA B 1 371 ? 21.146 57.123 7.377 1.00 21.74 389 ALA B O 1
ATOM 6899 N N . THR B 1 372 ? 23.132 56.149 7.774 1.00 24.25 390 THR B N 1
ATOM 6900 C CA . THR B 1 372 ? 22.637 55.193 8.753 1.00 18.26 390 THR B CA 1
ATOM 6901 C C . THR B 1 372 ? 23.678 55.067 9.862 1.00 16.81 390 THR B C 1
ATOM 6902 O O . THR B 1 372 ? 24.869 55.301 9.638 1.00 17.64 390 THR B O 1
ATOM 6906 N N . TYR B 1 373 ? 23.230 54.721 11.072 1.00 16.33 391 TYR B N 1
ATOM 6907 C CA . TYR B 1 373 ? 24.120 54.832 12.221 1.00 17.26 391 TYR B CA 1
ATOM 6908 C C . TYR B 1 373 ? 25.151 53.715 12.310 1.00 14.32 391 TYR B C 1
ATOM 6909 O O . TYR B 1 373 ? 26.142 53.872 13.034 1.00 13.77 391 TYR B O 1
ATOM 6918 N N . ASP B 1 374 ? 24.978 52.620 11.575 1.00 10.80 392 ASP B N 1
ATOM 6919 C CA . ASP B 1 374 ? 26.061 51.643 11.485 1.00 16.31 392 ASP B CA 1
ATOM 6920 C C . ASP B 1 374 ? 27.324 52.242 10.864 1.00 17.12 392 ASP B C 1
ATOM 6921 O O . ASP B 1 374 ? 28.413 51.693 11.062 1.00 16.51 392 ASP B O 1
ATOM 6926 N N . LEU B 1 375 ? 27.205 53.357 10.132 1.00 20.65 393 LEU B N 1
ATOM 6927 C CA . LEU B 1 375 ? 28.375 54.051 9.589 1.00 21.53 393 LEU B CA 1
ATOM 6928 C C . LEU B 1 375 ? 29.147 54.845 10.640 1.00 23.11 393 LEU B C 1
ATOM 6929 O O . LEU B 1 375 ? 30.303 55.210 10.396 1.00 18.50 393 LEU B O 1
ATOM 6934 N N . GLN B 1 376 ? 28.544 55.149 11.787 1.00 17.57 394 GLN B N 1
ATOM 6935 C CA . GLN B 1 376 ? 29.261 55.771 12.907 1.00 22.73 394 GLN B CA 1
ATOM 6936 C C . GLN B 1 376 ? 28.690 55.207 14.200 1.00 20.00 394 GLN B C 1
ATOM 6937 O O . GLN B 1 376 ? 27.937 55.873 14.921 1.00 14.19 394 GLN B O 1
ATOM 6943 N N . PRO B 1 377 ? 29.020 53.955 14.515 1.00 17.43 395 PRO B N 1
ATOM 6944 C CA . PRO B 1 377 ? 28.341 53.280 15.632 1.00 19.66 395 PRO B CA 1
ATOM 6945 C C . PRO B 1 377 ? 28.559 53.932 16.981 1.00 17.97 395 PRO B C 1
ATOM 6946 O O . PRO B 1 377 ? 27.724 53.744 17.878 1.00 13.62 395 PRO B O 1
ATOM 6950 N N . GLU B 1 378 ? 29.658 54.672 17.177 1.00 12.63 396 GLU B N 1
ATOM 6951 C CA . GLU B 1 378 ? 29.830 55.370 18.443 1.00 13.18 396 GLU B CA 1
ATOM 6952 C C . GLU B 1 378 ? 28.857 56.531 18.594 1.00 17.42 396 GLU B C 1
ATOM 6953 O O . GLU B 1 378 ? 28.778 57.108 19.685 1.00 12.71 396 GLU B O 1
ATOM 6959 N N . MET B 1 379 ? 28.142 56.882 17.521 1.00 11.19 397 MET B N 1
ATOM 6960 C CA . MET B 1 379 ? 27.281 58.061 17.445 1.00 14.21 397 MET B CA 1
ATOM 6961 C C . MET B 1 379 ? 27.895 59.251 18.191 1.00 16.72 397 MET B C 1
ATOM 6962 O O . MET B 1 379 ? 29.039 59.610 17.907 1.00 17.42 397 MET B O 1
ATOM 6967 N N . SER B 1 380 ? 27.178 59.873 19.137 1.00 15.29 398 SER B N 1
ATOM 6968 C CA . SER B 1 380 ? 27.726 61.010 19.879 1.00 18.88 398 SER B CA 1
ATOM 6969 C C . SER B 1 380 ? 27.869 60.706 21.369 1.00 14.57 398 SER B C 1
ATOM 6970 O O . SER B 1 380 ? 27.780 61.605 22.214 1.00 15.28 398 SER B O 1
ATOM 6973 N N . ALA B 1 381 ? 28.108 59.435 21.699 1.00 13.95 399 ALA B N 1
ATOM 6974 C CA . ALA B 1 381 ? 28.182 59.025 23.099 1.00 16.70 399 ALA B CA 1
ATOM 6975 C C . ALA B 1 381 ? 29.310 59.734 23.826 1.00 14.07 399 ALA B C 1
ATOM 6976 O O . ALA B 1 381 ? 29.168 60.076 25.003 1.00 11.41 399 ALA B O 1
ATOM 6978 N N . ALA B 1 382 ? 30.439 59.953 23.146 1.00 13.13 400 ALA B N 1
ATOM 6979 C CA . ALA B 1 382 ? 31.564 60.641 23.779 1.00 12.58 400 ALA B CA 1
ATOM 6980 C C . ALA B 1 382 ? 31.172 62.052 24.208 1.00 13.47 400 ALA B C 1
ATOM 6981 O O . ALA B 1 382 ? 31.589 62.529 25.268 1.00 14.95 400 ALA B O 1
ATOM 6983 N N . GLY B 1 383 ? 30.413 62.754 23.371 1.00 12.76 401 GLY B N 1
ATOM 6984 C CA . GLY B 1 383 ? 30.038 64.117 23.710 1.00 13.11 401 GLY B CA 1
ATOM 6985 C C . GLY B 1 383 ? 29.016 64.177 24.826 1.00 10.59 401 GLY B C 1
ATOM 6986 O O . GLY B 1 383 ? 29.036 65.091 25.660 1.00 13.03 401 GLY B O 1
ATOM 6987 N N . VAL B 1 384 ? 28.086 63.225 24.844 1.00 13.17 402 VAL B N 1
ATOM 6988 C CA . VAL B 1 384 ? 27.205 63.096 25.999 1.00 12.12 402 VAL B CA 1
ATOM 6989 C C . VAL B 1 384 ? 28.027 62.901 27.269 1.00 17.50 402 VAL B C 1
ATOM 6990 O O . VAL B 1 384 ? 27.772 63.535 28.296 1.00 12.46 402 VAL B O 1
ATOM 6994 N N . ALA B 1 385 ? 29.010 61.996 27.225 1.00 12.15 403 ALA B N 1
ATOM 6995 C CA . ALA B 1 385 ? 29.856 61.777 28.390 1.00 12.95 403 ALA B CA 1
ATOM 6996 C C . ALA B 1 385 ? 30.546 63.071 28.810 1.00 13.61 403 ALA B C 1
ATOM 6997 O O . ALA B 1 385 ? 30.561 63.416 29.992 1.00 11.28 403 ALA B O 1
ATOM 6999 N N . ASP B 1 386 ? 31.128 63.793 27.849 1.00 11.80 404 ASP B N 1
ATOM 7000 C CA . ASP B 1 386 ? 31.802 65.056 28.150 1.00 12.11 404 ASP B CA 1
ATOM 7001 C C . ASP B 1 386 ? 30.881 66.019 28.896 1.00 18.70 404 ASP B C 1
ATOM 7002 O O . ASP B 1 386 ? 31.290 66.663 29.870 1.00 14.07 404 ASP B O 1
ATOM 7007 N N . LYS B 1 387 ? 29.647 66.180 28.413 1.00 13.70 405 LYS B N 1
ATOM 7008 C CA . LYS B 1 387 ? 28.747 67.135 29.059 1.00 14.61 405 LYS B CA 1
ATOM 7009 C C . LYS B 1 387 ? 28.356 66.674 30.456 1.00 16.43 405 LYS B C 1
ATOM 7010 O O . LYS B 1 387 ? 28.163 67.508 31.351 1.00 12.04 405 LYS B O 1
ATOM 7014 N N . MET B 1 388 ? 28.271 65.359 30.676 1.00 12.29 406 MET B N 1
ATOM 7015 C CA . MET B 1 388 ? 27.960 64.858 32.009 1.00 13.12 406 MET B CA 1
ATOM 7016 C C . MET B 1 388 ? 29.156 65.015 32.942 1.00 16.51 406 MET B C 1
ATOM 7017 O O . MET B 1 388 ? 29.001 65.371 34.116 1.00 10.34 406 MET B O 1
ATOM 7022 N N . ILE B 1 389 ? 30.360 64.752 32.443 1.00 14.10 407 ILE B N 1
ATOM 7023 C CA . ILE B 1 389 ? 31.547 64.933 33.272 1.00 14.71 407 ILE B CA 1
ATOM 7024 C C . ILE B 1 389 ? 31.670 66.393 33.695 1.00 12.51 407 ILE B C 1
ATOM 7025 O O . ILE B 1 389 ? 32.027 66.692 34.838 1.00 13.56 407 ILE B O 1
ATOM 7030 N N . GLU B 1 390 ? 31.333 67.326 32.797 1.00 15.97 408 GLU B N 1
ATOM 7031 C CA . GLU B 1 390 ? 31.400 68.744 33.145 1.00 16.35 408 GLU B CA 1
ATOM 7032 C C . GLU B 1 390 ? 30.438 69.068 34.282 1.00 18.50 408 GLU B C 1
ATOM 7033 O O . GLU B 1 390 ? 30.757 69.858 35.185 1.00 12.44 408 GLU B O 1
ATOM 7039 N N . GLN B 1 391 ? 29.267 68.440 34.282 1.00 16.26 409 GLN B N 1
ATOM 7040 C CA . GLN B 1 391 ? 28.311 68.689 35.350 1.00 15.77 409 GLN B CA 1
ATOM 7041 C C . GLN B 1 391 ? 28.774 68.060 36.657 1.00 16.43 409 GLN B C 1
ATOM 7042 O O . GLN B 1 391 ? 28.520 68.609 37.734 1.00 12.71 409 GLN B O 1
ATOM 7048 N N . LEU B 1 392 ? 29.454 66.914 36.584 1.00 14.60 410 LEU B N 1
ATOM 7049 C CA . LEU B 1 392 ? 29.977 66.287 37.784 1.00 13.79 410 LEU B CA 1
ATOM 7050 C C . LEU B 1 392 ? 31.087 67.124 38.404 1.00 17.82 410 LEU B C 1
ATOM 7051 O O . LEU B 1 392 ? 31.143 67.266 39.626 1.00 18.12 410 LEU B O 1
ATOM 7056 N N . GLU B 1 393 ? 31.980 67.680 37.578 1.00 20.15 411 GLU B N 1
ATOM 7057 C CA . GLU B 1 393 ? 33.038 68.543 38.100 1.00 20.24 411 GLU B CA 1
ATOM 7058 C C . GLU B 1 393 ? 32.457 69.800 38.730 1.00 17.07 411 GLU B C 1
ATOM 7059 O O . GLU B 1 393 ? 32.935 70.262 39.772 1.00 19.90 411 GLU B O 1
ATOM 7062 N N . ALA B 1 394 ? 31.433 70.375 38.105 1.00 17.50 412 ALA B N 1
ATOM 7063 C CA . ALA B 1 394 ? 30.782 71.547 38.680 1.00 17.53 412 ALA B CA 1
ATOM 7064 C C . ALA B 1 394 ? 30.119 71.207 40.013 1.00 21.64 412 ALA B C 1
ATOM 7065 O O . ALA B 1 394 ? 30.241 71.957 40.988 1.00 23.10 412 ALA B O 1
ATOM 7067 N N . GLY B 1 395 ? 29.425 70.073 40.084 1.00 16.81 413 GLY B N 1
ATOM 7068 C CA . GLY B 1 395 ? 28.704 69.731 41.288 1.00 16.96 413 GLY B CA 1
ATOM 7069 C C . GLY B 1 395 ? 27.416 70.509 41.503 1.00 15.36 413 GLY B C 1
ATOM 7070 O O . GLY B 1 395 ? 26.819 70.406 42.576 1.00 17.54 413 GLY B O 1
ATOM 7071 N N . THR B 1 396 ? 26.954 71.254 40.501 1.00 16.48 414 THR B N 1
ATOM 7072 C CA . THR B 1 396 ? 25.802 72.139 40.673 1.00 15.91 414 THR B CA 1
ATOM 7073 C C . THR B 1 396 ? 24.526 71.360 40.995 1.00 22.98 414 THR B C 1
ATOM 7074 O O . THR B 1 396 ? 23.774 71.736 41.907 1.00 18.43 414 THR B O 1
ATOM 7078 N N . HIS B 1 397 ? 24.271 70.263 40.270 1.00 17.63 415 HIS B N 1
ATOM 7079 C CA . HIS B 1 397 ? 22.972 69.597 40.301 1.00 11.24 415 HIS B CA 1
ATOM 7080 C C . HIS B 1 397 ? 23.050 68.304 41.098 1.00 17.99 415 HIS B C 1
ATOM 7081 O O . HIS B 1 397 ? 23.871 67.434 40.764 1.00 15.13 415 HIS B O 1
ATOM 7088 N N . PRO B 1 398 ? 22.234 68.131 42.149 1.00 15.00 416 PRO B N 1
ATOM 7089 C CA . PRO B 1 398 ? 22.290 66.876 42.926 1.00 16.28 416 PRO B CA 1
ATOM 7090 C C . PRO B 1 398 ? 21.776 65.657 42.166 1.00 17.59 416 PRO B C 1
ATOM 7091 O O . PRO B 1 398 ? 22.064 64.528 42.578 1.00 14.48 416 PRO B O 1
ATOM 7095 N N . PHE B 1 399 ? 21.016 65.850 41.091 1.00 12.14 417 PHE B N 1
ATOM 7096 C CA . PHE B 1 399 ? 20.566 64.761 40.235 1.00 13.50 417 PHE B CA 1
ATOM 7097 C C . PHE B 1 399 ? 20.887 65.097 38.788 1.00 20.20 417 PHE B C 1
ATOM 7098 O O . PHE B 1 399 ? 20.403 66.104 38.257 1.00 17.19 417 PHE B O 1
ATOM 7106 N N . ILE B 1 400 ? 21.684 64.246 38.149 1.00 13.37 418 ILE B N 1
ATOM 7107 C CA . ILE B 1 400 ? 21.956 64.374 36.731 1.00 13.42 418 ILE B CA 1
ATOM 7108 C C . ILE B 1 400 ? 21.636 63.045 36.060 1.00 15.49 418 ILE B C 1
ATOM 7109 O O . ILE B 1 400 ? 21.789 61.968 36.647 1.00 12.64 418 ILE B O 1
ATOM 7114 N N . MET B 1 401 ? 21.177 63.132 34.821 1.00 10.44 419 MET B N 1
ATOM 7115 C CA . MET B 1 401 ? 20.792 61.950 34.078 1.00 11.62 419 MET B CA 1
ATOM 7116 C C . MET B 1 401 ? 21.117 62.163 32.611 1.00 14.37 419 MET B C 1
ATOM 7117 O O . MET B 1 401 ? 21.073 63.290 32.105 1.00 15.85 419 MET B O 1
ATOM 7122 N N . CYS B 1 402 ? 21.433 61.067 31.926 1.00 15.58 420 CYS B N 1
ATOM 7123 C CA . CYS B 1 402 ? 21.611 61.107 30.483 1.00 13.44 420 CYS B CA 1
ATOM 7124 C C . CYS B 1 402 ? 21.119 59.809 29.855 1.00 14.38 420 CYS B C 1
ATOM 7125 O O . CYS B 1 402 ? 20.869 58.811 30.541 1.00 15.55 420 CYS B O 1
ATOM 7128 N N . ASN B 1 403 ? 20.981 59.853 28.525 1.00 16.65 421 ASN B N 1
ATOM 7129 C CA . ASN B 1 403 ? 20.716 58.697 27.676 1.00 12.10 421 ASN B CA 1
ATOM 7130 C C . ASN B 1 403 ? 21.940 58.427 26.807 1.00 9.97 421 ASN B C 1
ATOM 7131 O O . ASN B 1 403 ? 22.610 59.363 26.365 1.00 12.64 421 ASN B O 1
ATOM 7136 N N . PHE B 1 404 ? 22.213 57.153 26.531 1.00 11.66 422 PHE B N 1
ATOM 7137 C CA . PHE B 1 404 ? 23.218 56.751 25.544 1.00 11.56 422 PHE B CA 1
ATOM 7138 C C . PHE B 1 404 ? 22.501 56.015 24.424 1.00 11.20 422 PHE B C 1
ATOM 7139 O O . PHE B 1 404 ? 21.909 54.952 24.657 1.00 10.90 422 PHE B O 1
ATOM 7147 N N . ALA B 1 405 ? 22.531 56.597 23.219 1.00 11.99 423 ALA B N 1
ATOM 7148 C CA . ALA B 1 405 ? 21.733 56.140 22.086 1.00 14.44 423 ALA B CA 1
ATOM 7149 C C . ALA B 1 405 ? 22.278 54.932 21.319 1.00 13.43 423 ALA B C 1
ATOM 7150 O O . ALA B 1 405 ? 21.479 54.191 20.734 1.00 12.38 423 ALA B O 1
ATOM 7152 N N . PRO B 1 406 ? 23.593 54.706 21.252 1.00 10.41 424 PRO B N 1
ATOM 7153 C CA . PRO B 1 406 ? 24.131 53.762 20.237 1.00 12.32 424 PRO B CA 1
ATOM 7154 C C . PRO B 1 406 ? 23.507 52.372 20.269 1.00 10.33 424 PRO B C 1
ATOM 7155 O O . PRO B 1 406 ? 23.161 51.846 19.199 1.00 12.79 424 PRO B O 1
ATOM 7159 N N . PRO B 1 407 ? 23.383 51.704 21.429 1.00 13.24 425 PRO B N 1
ATOM 7160 C CA . PRO B 1 407 ? 22.944 50.292 21.353 1.00 14.73 425 PRO B CA 1
ATOM 7161 C C . PRO B 1 407 ? 21.592 50.132 20.684 1.00 13.36 425 PRO B C 1
ATOM 7162 O O . PRO B 1 407 ? 21.402 49.197 19.900 1.00 12.01 425 PRO B O 1
ATOM 7166 N N . ASP B 1 408 ? 20.657 51.047 20.933 1.00 11.61 426 ASP B N 1
ATOM 7167 C CA . ASP B 1 408 ? 19.340 50.953 20.308 1.00 9.85 426 ASP B CA 1
ATOM 7168 C C . ASP B 1 408 ? 19.399 51.354 18.838 1.00 13.10 426 ASP B C 1
ATOM 7169 O O . ASP B 1 408 ? 18.907 50.631 17.965 1.00 12.81 426 ASP B O 1
ATOM 7174 N N . MET B 1 409 ? 20.017 52.502 18.542 1.00 11.16 427 MET B N 1
ATOM 7175 C CA . MET B 1 409 ? 19.961 53.034 17.183 1.00 13.32 427 MET B CA 1
ATOM 7176 C C . MET B 1 409 ? 20.788 52.192 16.215 1.00 12.61 427 MET B C 1
ATOM 7177 O O . MET B 1 409 ? 20.353 51.917 15.092 1.00 16.66 427 MET B O 1
ATOM 7182 N N . VAL B 1 410 ? 21.971 51.759 16.635 1.00 14.42 428 VAL B N 1
ATOM 7183 C CA . VAL B 1 410 ? 22.757 50.850 15.811 1.00 10.61 428 VAL B CA 1
ATOM 7184 C C . VAL B 1 410 ? 22.115 49.467 15.807 1.00 19.38 428 VAL B C 1
ATOM 7185 O O . VAL B 1 410 ? 22.098 48.778 14.780 1.00 14.00 428 VAL B O 1
ATOM 7189 N N . GLY B 1 411 ? 21.533 49.061 16.939 1.00 11.07 429 GLY B N 1
ATOM 7190 C CA . GLY B 1 411 ? 20.790 47.820 16.974 1.00 11.74 429 GLY B CA 1
ATOM 7191 C C . GLY B 1 411 ? 19.728 47.742 15.893 1.00 14.05 429 GLY B C 1
ATOM 7192 O O . GLY B 1 411 ? 19.524 46.692 15.281 1.00 11.82 429 GLY B O 1
ATOM 7193 N N . HIS B 1 412 ? 19.042 48.857 15.631 1.00 10.37 430 HIS B N 1
ATOM 7194 C CA . HIS B 1 412 ? 17.978 48.829 14.631 1.00 12.03 430 HIS B CA 1
ATOM 7195 C C . HIS B 1 412 ? 18.507 48.624 13.221 1.00 16.22 430 HIS B C 1
ATOM 7196 O O . HIS B 1 412 ? 17.731 48.244 12.341 1.00 14.92 430 HIS B O 1
ATOM 7203 N N . THR B 1 413 ? 19.801 48.868 12.978 1.00 14.72 431 THR B N 1
ATOM 7204 C CA . THR B 1 413 ? 20.342 48.587 11.652 1.00 16.18 431 THR B CA 1
ATOM 7205 C C . THR B 1 413 ? 20.467 47.096 11.400 1.00 16.88 431 THR B C 1
ATOM 7206 O O . THR B 1 413 ? 20.503 46.677 10.237 1.00 16.71 431 THR B O 1
ATOM 7210 N N . GLY B 1 414 ? 20.529 46.299 12.464 1.00 20.80 432 GLY B N 1
ATOM 7211 C CA . GLY B 1 414 ? 20.723 44.876 12.357 1.00 18.61 432 GLY B CA 1
ATOM 7212 C C . GLY B 1 414 ? 22.129 44.462 12.009 1.00 15.22 432 GLY B C 1
ATOM 7213 O O . GLY B 1 414 ? 22.365 43.271 11.802 1.00 14.55 432 GLY B O 1
ATOM 7214 N N . VAL B 1 415 ? 23.080 45.392 11.955 1.00 9.54 433 VAL B N 1
ATOM 7215 C CA . VAL B 1 415 ? 24.448 45.068 11.564 1.00 14.06 433 VAL B CA 1
ATOM 7216 C C . VAL B 1 415 ? 25.195 44.679 12.839 1.00 15.82 433 VAL B C 1
ATOM 7217 O O . VAL B 1 415 ? 25.524 45.529 13.664 1.00 15.81 433 VAL B O 1
ATOM 7221 N N . TYR B 1 416 ? 25.472 43.386 12.992 1.00 13.28 434 TYR B N 1
ATOM 7222 C CA . TYR B 1 416 ? 25.976 42.869 14.255 1.00 16.99 434 TYR B CA 1
ATOM 7223 C C . TYR B 1 416 ? 27.298 43.518 14.647 1.00 14.90 434 TYR B C 1
ATOM 7224 O O . TYR B 1 416 ? 27.474 43.934 15.797 1.00 11.99 434 TYR B O 1
ATOM 7233 N N . GLU B 1 417 ? 28.263 43.567 13.720 1.00 19.11 435 GLU B N 1
ATOM 7234 C CA . GLU B 1 417 ? 29.581 44.081 14.082 1.00 16.63 435 GLU B CA 1
ATOM 7235 C C . GLU B 1 417 ? 29.523 45.564 14.426 1.00 18.58 435 GLU B C 1
ATOM 7236 O O . GLU B 1 417 ? 30.295 46.028 15.270 1.00 12.29 435 GLU B O 1
ATOM 7242 N N . ALA B 1 418 ? 28.638 46.321 13.764 1.00 13.10 436 ALA B N 1
ATOM 7243 C CA . ALA B 1 418 ? 28.435 47.717 14.143 1.00 17.94 436 ALA B CA 1
ATOM 7244 C C . ALA B 1 418 ? 27.826 47.818 15.531 1.00 12.47 436 ALA B C 1
ATOM 7245 O O . ALA B 1 418 ? 28.222 48.675 16.329 1.00 12.36 436 ALA B O 1
ATOM 7247 N N . ALA B 1 419 ? 26.853 46.958 15.839 1.00 11.54 437 ALA B N 1
ATOM 7248 C CA . ALA B 1 419 ? 26.289 46.944 17.184 1.00 11.92 437 ALA B CA 1
ATOM 7249 C C . ALA B 1 419 ? 27.344 46.635 18.243 1.00 17.96 437 ALA B C 1
ATOM 7250 O O . ALA B 1 419 ? 27.267 47.162 19.354 1.00 9.69 437 ALA B O 1
ATOM 7252 N N . VAL B 1 420 ? 28.324 45.781 17.939 1.00 14.76 438 VAL B N 1
ATOM 7253 C CA . VAL B 1 420 ? 29.378 45.512 18.919 1.00 12.31 438 VAL B CA 1
ATOM 7254 C C . VAL B 1 420 ? 30.148 46.798 19.221 1.00 15.39 438 VAL B C 1
ATOM 7255 O O . VAL B 1 420 ? 30.405 47.138 20.382 1.00 12.21 438 VAL B O 1
ATOM 7259 N N . LYS B 1 421 ? 30.510 47.540 18.173 1.00 17.54 439 LYS B N 1
ATOM 7260 C CA . LYS B 1 421 ? 31.246 48.787 18.352 1.00 14.97 439 LYS B CA 1
ATOM 7261 C C . LYS B 1 421 ? 30.407 49.834 19.076 1.00 15.31 439 LYS B C 1
ATOM 7262 O O . LYS B 1 421 ? 30.941 50.627 19.854 1.00 14.42 439 LYS B O 1
ATOM 7268 N N . ALA B 1 422 ? 29.100 49.852 18.828 1.00 9.68 440 ALA B N 1
ATOM 7269 C CA . ALA B 1 422 ? 28.214 50.753 19.557 1.00 10.21 440 ALA B CA 1
ATOM 7270 C C . ALA B 1 422 ? 28.267 50.477 21.060 1.00 13.31 440 ALA B C 1
ATOM 7271 O O . ALA B 1 422 ? 28.332 51.408 21.872 1.00 12.55 440 ALA B O 1
ATOM 7273 N N . CYS B 1 423 ? 28.212 49.197 21.452 1.00 12.05 441 CYS B N 1
ATOM 7274 C CA . CYS B 1 423 ? 28.268 48.852 22.871 1.00 11.11 441 CYS B CA 1
ATOM 7275 C C . CYS B 1 423 ? 29.649 49.112 23.462 1.00 11.53 441 CYS B C 1
ATOM 7276 O O . CYS B 1 423 ? 29.756 49.436 24.645 1.00 13.49 441 CYS B O 1
ATOM 7279 N N . GLU B 1 424 ? 30.711 48.945 22.675 1.00 16.09 442 GLU B N 1
ATOM 7280 C CA . GLU B 1 424 ? 32.039 49.261 23.188 1.00 13.98 442 GLU B CA 1
ATOM 7281 C C . GLU B 1 424 ? 32.186 50.759 23.428 1.00 11.83 442 GLU B C 1
ATOM 7282 O O . GLU B 1 424 ? 32.757 51.181 24.439 1.00 14.76 442 GLU B O 1
ATOM 7288 N N . ALA B 1 425 ? 31.693 51.574 22.496 1.00 12.28 443 ALA B N 1
ATOM 7289 C CA . ALA B 1 425 ? 31.762 53.018 22.662 1.00 17.37 443 ALA B CA 1
ATOM 7290 C C . ALA B 1 425 ? 30.939 53.456 23.856 1.00 17.19 443 ALA B C 1
ATOM 7291 O O . ALA B 1 425 ? 31.326 54.381 24.579 1.00 8.38 443 ALA B O 1
ATOM 7293 N N . THR B 1 426 ? 29.794 52.802 24.067 1.00 14.24 444 THR B N 1
ATOM 7294 C CA . THR B 1 426 ? 28.935 53.120 25.202 1.00 13.35 444 THR B CA 1
ATOM 7295 C C . THR B 1 426 ? 29.608 52.743 26.514 1.00 14.21 444 THR B C 1
ATOM 7296 O O . THR B 1 426 ? 29.601 53.530 27.464 1.00 14.57 444 THR B O 1
ATOM 7300 N N . ASP B 1 427 ? 30.232 51.563 26.575 1.00 12.14 445 ASP B N 1
ATOM 7301 C CA . ASP B 1 427 ? 30.920 51.164 27.793 1.00 11.17 445 ASP B CA 1
ATOM 7302 C C . ASP B 1 427 ? 32.043 52.145 28.147 1.00 12.52 445 ASP B C 1
ATOM 7303 O O . ASP B 1 427 ? 32.242 52.472 29.321 1.00 12.56 445 ASP B O 1
ATOM 7308 N N . ILE B 1 428 ? 32.784 52.619 27.143 1.00 12.81 446 ILE B N 1
ATOM 7309 C CA . ILE B 1 428 ? 33.861 53.579 27.384 1.00 15.93 446 ILE B CA 1
ATOM 7310 C C . ILE B 1 428 ? 33.309 54.847 28.009 1.00 16.34 446 ILE B C 1
ATOM 7311 O O . ILE B 1 428 ? 33.880 55.388 28.965 1.00 14.39 446 ILE B O 1
ATOM 7316 N N . ALA B 1 429 ? 32.214 55.365 27.438 1.00 13.21 447 ALA B N 1
ATOM 7317 C CA . ALA B 1 429 ? 31.590 56.572 27.963 1.00 11.98 447 ALA B CA 1
ATOM 7318 C C . ALA B 1 429 ? 31.134 56.364 29.397 1.00 16.43 447 ALA B C 1
ATOM 7319 O O . ALA B 1 429 ? 31.333 57.236 30.251 1.00 17.20 447 ALA B O 1
ATOM 7321 N N . ILE B 1 430 ? 30.533 55.207 29.682 1.00 15.71 448 ILE B N 1
ATOM 7322 C CA . ILE B 1 430 ? 30.089 54.920 31.042 1.00 15.54 448 ILE B CA 1
ATOM 7323 C C . ILE B 1 430 ? 31.273 54.909 32.008 1.00 13.12 448 ILE B C 1
ATOM 7324 O O . ILE B 1 430 ? 31.163 55.390 33.141 1.00 14.97 448 ILE B O 1
ATOM 7329 N N . GLY B 1 431 ? 32.410 54.326 31.594 1.00 11.03 449 GLY B N 1
ATOM 7330 C CA . GLY B 1 431 ? 33.578 54.295 32.472 1.00 13.97 449 GLY B CA 1
ATOM 7331 C C . GLY B 1 431 ? 34.102 55.681 32.805 1.00 16.60 449 GLY B C 1
ATOM 7332 O O . GLY B 1 431 ? 34.494 55.956 33.946 1.00 17.32 449 GLY B O 1
ATOM 7333 N N . ARG B 1 432 ? 34.125 56.570 31.809 1.00 14.14 450 ARG B N 1
ATOM 7334 C CA . ARG B 1 432 ? 34.556 57.947 32.030 1.00 13.87 450 ARG B CA 1
ATOM 7335 C C . ARG B 1 432 ? 33.602 58.672 32.976 1.00 20.06 450 ARG B C 1
ATOM 7336 O O . ARG B 1 432 ? 34.039 59.383 33.892 1.00 14.18 450 ARG B O 1
ATOM 7344 N N . ILE B 1 433 ? 32.291 58.509 32.779 1.00 16.06 451 ILE B N 1
ATOM 7345 C CA . ILE B 1 433 ? 31.365 59.067 33.756 1.00 13.82 451 ILE B CA 1
ATOM 7346 C C . ILE B 1 433 ? 31.604 58.442 35.128 1.00 13.76 451 ILE B C 1
ATOM 7347 O O . ILE B 1 433 ? 31.608 59.134 36.152 1.00 13.47 451 ILE B O 1
ATOM 7352 N N . TYR B 1 434 ? 31.784 57.121 35.178 1.00 16.46 452 TYR B N 1
ATOM 7353 C CA . TYR B 1 434 ? 31.954 56.474 36.470 1.00 14.76 452 TYR B CA 1
ATOM 7354 C C . TYR B 1 434 ? 33.159 57.040 37.214 1.00 15.67 452 TYR B C 1
ATOM 7355 O O . TYR B 1 434 ? 33.083 57.308 38.417 1.00 14.53 452 TYR B O 1
ATOM 7364 N N . GLU B 1 435 ? 34.266 57.261 36.511 1.00 17.84 453 GLU B N 1
ATOM 7365 C CA . GLU B 1 435 ? 35.467 57.749 37.188 1.00 20.75 453 GLU B CA 1
ATOM 7366 C C . GLU B 1 435 ? 35.254 59.153 37.745 1.00 22.09 453 GLU B C 1
ATOM 7367 O O . GLU B 1 435 ? 35.692 59.455 38.861 1.00 18.30 453 GLU B O 1
ATOM 7373 N N . ALA B 1 436 ? 34.559 60.013 36.991 1.00 14.31 454 ALA B N 1
ATOM 7374 C CA . ALA B 1 436 ? 34.227 61.340 37.476 1.00 16.77 454 ALA B CA 1
ATOM 7375 C C . ALA B 1 436 ? 33.242 61.300 38.648 1.00 19.10 454 ALA B C 1
ATOM 7376 O O . ALA B 1 436 ? 33.322 62.157 39.539 1.00 19.26 454 ALA B O 1
ATOM 7378 N N . THR B 1 437 ? 32.295 60.347 38.679 1.00 15.69 455 THR B N 1
ATOM 7379 C CA . THR B 1 437 ? 31.400 60.287 39.835 1.00 15.17 455 THR B CA 1
ATOM 7380 C C . THR B 1 437 ? 32.189 60.009 41.107 1.00 23.69 455 THR B C 1
ATOM 7381 O O . THR B 1 437 ? 31.896 60.579 42.169 1.00 15.78 455 THR B O 1
ATOM 7385 N N . GLN B 1 438 ? 33.196 59.132 41.017 1.00 19.07 456 GLN B N 1
ATOM 7386 C CA . GLN B 1 438 ? 33.981 58.796 42.198 1.00 24.44 456 GLN B CA 1
ATOM 7387 C C . GLN B 1 438 ? 34.896 59.945 42.605 1.00 20.30 456 GLN B C 1
ATOM 7388 O O . GLN B 1 438 ? 35.110 60.170 43.796 1.00 20.32 456 GLN B O 1
ATOM 7394 N N . LYS B 1 439 ? 35.416 60.693 41.636 1.00 18.45 457 LYS B N 1
ATOM 7395 C CA . LYS B 1 439 ? 36.244 61.847 41.943 1.00 23.02 457 LYS B CA 1
ATOM 7396 C C . LYS B 1 439 ? 35.413 62.990 42.509 1.00 23.51 457 LYS B C 1
ATOM 7397 O O . LYS B 1 439 ? 35.918 63.776 43.309 1.00 22.72 457 LYS B O 1
ATOM 7401 N N . HIS B 1 440 ? 34.136 63.095 42.133 1.00 19.44 458 HIS B N 1
ATOM 7402 C CA . HIS B 1 440 ? 33.349 64.283 42.455 1.00 18.82 458 HIS B CA 1
ATOM 7403 C C . HIS B 1 440 ? 32.178 64.021 43.400 1.00 24.31 458 HIS B C 1
ATOM 7404 O O . HIS B 1 440 ? 31.346 64.916 43.601 1.00 20.68 458 HIS B O 1
ATOM 7411 N N . GLY B 1 441 ? 32.090 62.836 43.992 1.00 20.34 459 GLY B N 1
ATOM 7412 C CA . GLY B 1 441 ? 31.157 62.631 45.082 1.00 22.78 459 GLY B CA 1
ATOM 7413 C C . GLY B 1 441 ? 29.726 62.360 44.679 1.00 20.23 459 GLY B C 1
ATOM 7414 O O . GLY B 1 441 ? 28.801 62.740 45.404 1.00 19.58 459 GLY B O 1
ATOM 7415 N N . TYR B 1 442 ? 29.513 61.715 43.545 1.00 22.74 460 TYR B N 1
ATOM 7416 C CA . TYR B 1 442 ? 28.196 61.269 43.125 1.00 21.57 460 TYR B CA 1
ATOM 7417 C C . TYR B 1 442 ? 28.138 59.751 43.185 1.00 16.00 460 TYR B C 1
ATOM 7418 O O . TYR B 1 442 ? 29.139 59.064 42.969 1.00 17.08 460 TYR B O 1
ATOM 7427 N N . SER B 1 443 ? 26.956 59.233 43.483 1.00 16.07 461 SER B N 1
ATOM 7428 C CA . SER B 1 443 ? 26.676 57.817 43.328 1.00 20.59 461 SER B CA 1
ATOM 7429 C C . SER B 1 443 ? 26.157 57.573 41.917 1.00 17.61 461 SER B C 1
ATOM 7430 O O . SER B 1 443 ? 25.348 58.345 41.399 1.00 17.23 461 SER B O 1
ATOM 7433 N N . LEU B 1 444 ? 26.647 56.514 41.283 1.00 13.92 462 LEU B N 1
ATOM 7434 C CA . LEU B 1 444 ? 26.291 56.215 39.905 1.00 14.38 462 LEU B CA 1
ATOM 7435 C C . LEU B 1 444 ? 25.285 55.077 39.876 1.00 18.35 462 LEU B C 1
ATOM 7436 O O . LEU B 1 444 ? 25.514 54.018 40.474 1.00 14.21 462 LEU B O 1
ATOM 7441 N N . MET B 1 445 ? 24.190 55.287 39.159 1.00 12.92 463 MET B N 1
ATOM 7442 C CA . MET B 1 445 ? 23.234 54.232 38.858 1.00 13.45 463 MET B CA 1
ATOM 7443 C C . MET B 1 445 ? 23.119 54.117 37.343 1.00 14.03 463 MET B C 1
ATOM 7444 O O . MET B 1 445 ? 22.902 55.119 36.656 1.00 11.27 463 MET B O 1
ATOM 7449 N N . VAL B 1 446 ? 23.285 52.907 36.818 1.00 14.75 464 VAL B N 1
ATOM 7450 C CA . VAL B 1 446 ? 23.151 52.660 35.387 1.00 12.32 464 VAL B CA 1
ATOM 7451 C C . VAL B 1 446 ? 21.940 51.759 35.171 1.00 11.59 464 VAL B C 1
ATOM 7452 O O . VAL B 1 446 ? 21.783 50.754 35.868 1.00 13.87 464 VAL B O 1
ATOM 7456 N N . THR B 1 447 ? 21.081 52.126 34.218 1.00 13.08 465 THR B N 1
ATOM 7457 C CA . THR B 1 447 ? 19.960 51.278 33.844 1.00 12.42 465 THR B CA 1
ATOM 7458 C C . THR B 1 447 ? 19.795 51.326 32.330 1.00 16.96 465 THR B C 1
ATOM 7459 O O . THR B 1 447 ? 20.620 51.895 31.605 1.00 11.95 465 THR B O 1
ATOM 7463 N N . ALA B 1 448 ? 18.708 50.725 31.853 1.00 13.57 466 ALA B N 1
ATOM 7464 C CA . ALA B 1 448 ? 18.326 50.840 30.457 1.00 15.21 466 ALA B CA 1
ATOM 7465 C C . ALA B 1 448 ? 16.810 50.951 30.357 1.00 10.15 466 ALA B C 1
ATOM 7466 O O . ALA B 1 448 ? 16.078 50.678 31.312 1.00 12.24 466 ALA B O 1
ATOM 7468 N N . ASP B 1 449 ? 16.351 51.382 29.193 1.00 8.28 467 ASP B N 1
ATOM 7469 C CA . ASP B 1 449 ? 14.920 51.603 28.980 1.00 8.53 467 ASP B CA 1
ATOM 7470 C C . ASP B 1 449 ? 14.186 50.375 28.421 1.00 10.01 467 ASP B C 1
ATOM 7471 O O . ASP B 1 449 ? 12.950 50.316 28.502 1.00 12.09 467 ASP B O 1
ATOM 7476 N N . HIS B 1 450 ? 14.926 49.387 27.916 1.00 8.81 468 HIS B N 1
ATOM 7477 C CA . HIS B 1 450 ? 14.470 48.161 27.257 1.00 10.95 468 HIS B CA 1
ATOM 7478 C C . HIS B 1 450 ? 15.709 47.575 26.576 1.00 10.11 468 HIS B C 1
ATOM 7479 O O . HIS B 1 450 ? 16.702 48.285 26.379 1.00 11.19 468 HIS B O 1
ATOM 7486 N N . GLY B 1 451 ? 15.665 46.294 26.208 1.00 9.78 469 GLY B N 1
ATOM 7487 C CA . GLY B 1 451 ? 16.742 45.690 25.456 1.00 11.68 469 GLY B CA 1
ATOM 7488 C C . GLY B 1 451 ? 16.643 45.893 23.944 1.00 10.65 469 GLY B C 1
ATOM 7489 O O . GLY B 1 451 ? 15.632 46.351 23.413 1.00 11.65 469 GLY B O 1
ATOM 7490 N N . ASN B 1 452 ? 17.748 45.554 23.264 1.00 11.37 470 ASN B N 1
ATOM 7491 C CA . ASN B 1 452 ? 17.848 45.581 21.808 1.00 9.66 470 ASN B CA 1
ATOM 7492 C C . ASN B 1 452 ? 19.136 44.880 21.371 1.00 15.99 470 ASN B C 1
ATOM 7493 O O . ASN B 1 452 ? 19.090 43.808 20.764 1.00 11.66 470 ASN B O 1
ATOM 7498 N N . ALA B 1 453 ? 20.290 45.456 21.729 1.00 10.22 471 ALA B N 1
ATOM 7499 C CA . ALA B 1 453 ? 21.576 45.044 21.164 1.00 12.46 471 ALA B CA 1
ATOM 7500 C C . ALA B 1 453 ? 22.038 43.673 21.653 1.00 12.74 471 ALA B C 1
ATOM 7501 O O . ALA B 1 453 ? 22.950 43.096 21.053 1.00 14.22 471 ALA B O 1
ATOM 7503 N N . GLU B 1 454 ? 21.435 43.144 22.712 1.00 10.70 472 GLU B N 1
ATOM 7504 C CA . GLU B 1 454 ? 21.769 41.808 23.182 1.00 15.08 472 GLU B CA 1
ATOM 7505 C C . GLU B 1 454 ? 21.186 40.712 22.301 1.00 15.42 472 GLU B C 1
ATOM 7506 O O . GLU B 1 454 ? 21.497 39.533 22.505 1.00 13.23 472 GLU B O 1
ATOM 7512 N N . LYS B 1 455 ? 20.398 41.068 21.300 1.00 15.73 473 LYS B N 1
ATOM 7513 C CA . LYS B 1 455 ? 19.808 40.092 20.398 1.00 18.86 473 LYS B CA 1
ATOM 7514 C C . LYS B 1 455 ? 19.839 40.673 18.981 1.00 12.94 473 LYS B C 1
ATOM 7515 O O . LYS B 1 455 ? 18.862 41.247 18.489 1.00 14.87 473 LYS B O 1
ATOM 7521 N N . MET B 1 456 ? 20.979 40.510 18.304 1.00 12.62 474 MET B N 1
ATOM 7522 C CA . MET B 1 456 ? 21.136 41.014 16.947 1.00 12.94 474 MET B CA 1
ATOM 7523 C C . MET B 1 456 ? 20.829 39.990 15.865 1.00 15.70 474 MET B C 1
ATOM 7524 O O . MET B 1 456 ? 20.752 40.374 14.692 1.00 15.42 474 MET B O 1
ATOM 7529 N N . LYS B 1 457 ? 20.654 38.713 16.211 1.00 14.88 475 LYS B N 1
ATOM 7530 C CA . LYS B 1 457 ? 20.478 37.660 15.223 1.00 17.69 475 LYS B CA 1
ATOM 7531 C C . LYS B 1 457 ? 19.249 36.836 15.567 1.00 18.67 475 LYS B C 1
ATOM 7532 O O . LYS B 1 457 ? 19.051 36.451 16.724 1.00 17.35 475 LYS B O 1
ATOM 7538 N N . ALA B 1 458 ? 18.424 36.576 14.563 1.00 19.49 476 ALA B N 1
ATOM 7539 C CA . ALA B 1 458 ? 17.344 35.625 14.717 1.00 22.14 476 ALA B CA 1
ATOM 7540 C C . ALA B 1 458 ? 17.933 34.213 14.740 1.00 17.91 476 ALA B C 1
ATOM 7541 O O . ALA B 1 458 ? 19.134 34.020 14.507 1.00 16.82 476 ALA B O 1
ATOM 7543 N N . PRO B 1 459 ? 17.127 33.206 15.064 1.00 19.18 477 PRO B N 1
ATOM 7544 C CA . PRO B 1 459 ? 17.688 31.850 15.175 1.00 26.76 477 PRO B CA 1
ATOM 7545 C C . PRO B 1 459 ? 18.293 31.332 13.879 1.00 22.35 477 PRO B C 1
ATOM 7546 O O . PRO B 1 459 ? 19.204 30.494 13.926 1.00 22.89 477 PRO B O 1
ATOM 7550 N N . ASP B 1 460 ? 17.825 31.812 12.723 1.00 25.63 478 ASP B N 1
ATOM 7551 C CA . ASP B 1 460 ? 18.373 31.401 11.438 1.00 21.53 478 ASP B CA 1
ATOM 7552 C C . ASP B 1 460 ? 19.624 32.176 11.060 1.00 25.73 478 ASP B C 1
ATOM 7553 O O . ASP B 1 460 ? 20.122 32.014 9.935 1.00 28.37 478 ASP B O 1
ATOM 7558 N N . GLY B 1 461 ? 20.135 33.016 11.966 1.00 24.40 479 GLY B N 1
ATOM 7559 C CA . GLY B 1 461 ? 21.335 33.783 11.721 1.00 24.70 479 GLY B CA 1
ATOM 7560 C C . GLY B 1 461 ? 21.132 35.097 11.002 1.00 24.85 479 GLY B C 1
ATOM 7561 O O . GLY B 1 461 ? 22.107 35.853 10.847 1.00 25.62 479 GLY B O 1
ATOM 7562 N N . GLY B 1 462 ? 19.907 35.398 10.566 1.00 19.90 480 GLY B N 1
ATOM 7563 C CA . GLY B 1 462 ? 19.606 36.682 9.970 1.00 18.44 480 GLY B CA 1
ATOM 7564 C C . GLY B 1 462 ? 19.471 37.794 11.000 1.00 25.18 480 GLY B C 1
ATOM 7565 O O . GLY B 1 462 ? 19.601 37.585 12.208 1.00 20.52 480 GLY B O 1
ATOM 7566 N N . LYS B 1 463 ? 19.193 39.003 10.493 1.00 23.02 481 LYS B N 1
ATOM 7567 C CA . LYS B 1 463 ? 19.147 40.199 11.330 1.00 23.09 481 LYS B CA 1
ATOM 7568 C C . LYS B 1 463 ? 17.942 40.194 12.266 1.00 17.44 481 LYS B C 1
ATOM 7569 O O . LYS B 1 463 ? 16.841 39.815 11.879 1.00 16.20 481 LYS B O 1
ATOM 7575 N N . HIS B 1 464 ? 18.155 40.674 13.487 1.00 15.84 482 HIS B N 1
ATOM 7576 C CA . HIS B 1 464 ? 17.089 41.036 14.421 1.00 18.77 482 HIS B CA 1
ATOM 7577 C C . HIS B 1 464 ? 17.234 42.534 14.683 1.00 16.91 482 HIS B C 1
ATOM 7578 O O . HIS B 1 464 ? 18.223 42.972 15.274 1.00 20.92 482 HIS B O 1
ATOM 7585 N N . THR B 1 465 ? 16.266 43.320 14.214 1.00 13.13 483 THR B N 1
ATOM 7586 C CA . THR B 1 465 ? 16.326 44.773 14.286 1.00 14.90 483 THR B CA 1
ATOM 7587 C C . THR B 1 465 ? 15.396 45.358 15.353 1.00 22.61 483 THR B C 1
ATOM 7588 O O . THR B 1 465 ? 15.176 46.574 15.367 1.00 19.96 483 THR B O 1
ATOM 7592 N N . ALA B 1 466 ? 14.819 44.536 16.226 1.00 17.59 484 ALA B N 1
ATOM 7593 C CA . ALA B 1 466 ? 13.757 44.997 17.112 1.00 17.14 484 ALA B CA 1
ATOM 7594 C C . ALA B 1 466 ? 14.237 45.099 18.555 1.00 15.58 484 ALA B C 1
ATOM 7595 O O . ALA B 1 466 ? 15.277 44.550 18.920 1.00 12.56 484 ALA B O 1
ATOM 7597 N N . HIS B 1 467 ? 13.449 45.808 19.374 1.00 12.92 485 HIS B N 1
ATOM 7598 C CA . HIS B 1 467 ? 13.607 45.763 20.820 1.00 11.62 485 HIS B CA 1
ATOM 7599 C C . HIS B 1 467 ? 13.263 44.357 21.312 1.00 17.33 485 HIS B C 1
ATOM 7600 O O . HIS B 1 467 ? 12.744 43.529 20.564 1.00 15.69 485 HIS B O 1
ATOM 7607 N N . THR B 1 468 ? 13.540 44.098 22.587 1.00 14.31 486 THR B N 1
ATOM 7608 C CA . THR B 1 468 ? 13.379 42.769 23.169 1.00 19.28 486 THR B CA 1
ATOM 7609 C C . THR B 1 468 ? 12.531 42.839 24.438 1.00 11.50 486 THR B C 1
ATOM 7610 O O . THR B 1 468 ? 12.117 43.911 24.885 1.00 10.74 486 THR B O 1
ATOM 7614 N N . CYS B 1 469 ? 12.285 41.661 25.022 1.00 14.10 487 CYS B N 1
ATOM 7615 C CA . CYS B 1 469 ? 11.607 41.505 26.309 1.00 14.96 487 CYS B CA 1
ATOM 7616 C C . CYS B 1 469 ? 12.564 41.139 27.445 1.00 19.50 487 CYS B C 1
ATOM 7617 O O . CYS B 1 469 ? 12.113 40.714 28.518 1.00 14.29 487 CYS B O 1
ATOM 7620 N N . TYR B 1 470 ? 13.870 41.288 27.249 1.00 16.80 488 TYR B N 1
ATOM 7621 C CA . TYR B 1 470 ? 14.792 40.948 28.318 1.00 15.96 488 TYR B CA 1
ATOM 7622 C C . TYR B 1 470 ? 14.747 41.986 29.435 1.00 17.84 488 TYR B C 1
ATOM 7623 O O . TYR B 1 470 ? 14.278 43.115 29.263 1.00 16.19 488 TYR B O 1
ATOM 7632 N N . ARG B 1 471 ? 15.259 41.590 30.593 1.00 18.80 489 ARG B N 1
ATOM 7633 C CA . ARG B 1 471 ? 15.416 42.535 31.689 1.00 14.01 489 ARG B CA 1
ATOM 7634 C C . ARG B 1 471 ? 16.527 43.520 31.350 1.00 13.65 489 ARG B C 1
ATOM 7635 O O . ARG B 1 471 ? 17.316 43.301 30.429 1.00 13.57 489 ARG B O 1
ATOM 7640 N N . VAL B 1 472 ? 16.547 44.632 32.072 1.00 12.63 490 VAL B N 1
ATOM 7641 C CA . VAL B 1 472 ? 17.609 45.625 31.947 1.00 11.76 490 VAL B CA 1
ATOM 7642 C C . VAL B 1 472 ? 18.343 45.693 33.282 1.00 11.68 490 VAL B C 1
ATOM 7643 O O . VAL B 1 472 ? 17.777 45.378 34.341 1.00 17.32 490 VAL B O 1
ATOM 7647 N N . PRO B 1 473 ? 19.599 46.129 33.267 1.00 11.72 491 PRO B N 1
ATOM 7648 C CA . PRO B 1 473 ? 20.334 46.275 34.527 1.00 14.75 491 PRO B CA 1
ATOM 7649 C C . PRO B 1 473 ? 19.830 47.460 35.331 1.00 17.43 491 PRO B C 1
ATOM 7650 O O . PRO B 1 473 ? 19.249 48.415 34.807 1.00 16.85 491 PRO B O 1
ATOM 7654 N N . LEU B 1 474 ? 20.058 47.376 36.638 1.00 12.94 492 LEU B N 1
ATOM 7655 C CA . LEU B 1 474 ? 20.101 48.547 37.502 1.00 15.15 492 LEU B CA 1
ATOM 7656 C C . LEU B 1 474 ? 21.293 48.379 38.439 1.00 16.17 492 LEU B C 1
ATOM 7657 O O . LEU B 1 474 ? 21.330 47.431 39.230 1.00 15.59 492 LEU B O 1
ATOM 7662 N N . THR B 1 475 ? 22.272 49.268 38.324 1.00 17.49 493 THR B N 1
ATOM 7663 C CA . THR B 1 475 ? 23.496 49.227 39.115 1.00 19.79 493 THR B CA 1
ATOM 7664 C C . THR B 1 475 ? 23.495 50.357 40.137 1.00 17.50 493 THR B C 1
ATOM 7665 O O . THR B 1 475 ? 22.687 51.283 40.066 1.00 13.95 493 THR B O 1
ATOM 7669 N N . LEU B 1 476 ? 24.430 50.276 41.086 1.00 15.46 494 LEU B N 1
ATOM 7670 C CA . LEU B 1 476 ? 24.556 51.287 42.139 1.00 16.87 494 LEU B CA 1
ATOM 7671 C C . LEU B 1 476 ? 25.956 51.217 42.733 1.00 16.98 494 LEU B C 1
ATOM 7672 O O . LEU B 1 476 ? 26.323 50.212 43.348 1.00 12.35 494 LEU B O 1
ATOM 7677 N N . SER B 1 477 ? 26.727 52.284 42.573 1.00 16.75 495 SER B N 1
ATOM 7678 C CA . SER B 1 477 ? 28.092 52.315 43.082 1.00 16.99 495 SER B CA 1
ATOM 7679 C C . SER B 1 477 ? 28.174 52.529 44.596 1.00 22.20 495 SER B C 1
ATOM 7680 O O . SER B 1 477 ? 29.250 52.350 45.169 1.00 19.87 495 SER B O 1
ATOM 7683 N N . HIS B 1 478 ? 27.086 52.915 45.251 1.00 19.87 496 HIS B N 1
ATOM 7684 C CA . HIS B 1 478 ? 27.135 53.282 46.662 1.00 21.89 496 HIS B CA 1
ATOM 7685 C C . HIS B 1 478 ? 27.205 52.018 47.514 1.00 24.48 496 HIS B C 1
ATOM 7686 O O . HIS B 1 478 ? 26.282 51.203 47.464 1.00 18.19 496 HIS B O 1
ATOM 7693 N N . PRO B 1 479 ? 28.254 51.822 48.317 1.00 23.44 497 PRO B N 1
ATOM 7694 C CA . PRO B 1 479 ? 28.376 50.558 49.067 1.00 26.12 497 PRO B CA 1
ATOM 7695 C C . PRO B 1 479 ? 27.429 50.432 50.249 1.00 22.24 497 PRO B C 1
ATOM 7696 O O . PRO B 1 479 ? 27.302 49.329 50.795 1.00 29.45 497 PRO B O 1
ATOM 7700 N N . GLY B 1 480 ? 26.771 51.513 50.664 1.00 23.17 498 GLY B N 1
ATOM 7701 C CA . GLY B 1 480 ? 25.895 51.524 51.816 1.00 27.63 498 GLY B CA 1
ATOM 7702 C C . GLY B 1 480 ? 24.474 51.050 51.586 1.00 27.23 498 GLY B C 1
ATOM 7703 O O . GLY B 1 480 ? 23.659 51.148 52.504 1.00 24.54 498 GLY B O 1
ATOM 7704 N N . PHE B 1 481 ? 24.142 50.531 50.407 1.00 17.64 499 PHE B N 1
ATOM 7705 C CA . PHE B 1 481 ? 22.795 50.045 50.124 1.00 20.81 499 PHE B CA 1
ATOM 7706 C C . PHE B 1 481 ? 22.898 48.698 49.437 1.00 23.28 499 PHE B C 1
ATOM 7707 O O . PHE B 1 481 ? 23.872 48.429 48.729 1.00 21.91 499 PHE B O 1
ATOM 7715 N N . LYS B 1 482 ? 21.891 47.847 49.644 1.00 21.67 500 LYS B N 1
ATOM 7716 C CA . LYS B 1 482 ? 21.801 46.590 48.906 1.00 24.26 500 LYS B CA 1
ATOM 7717 C C . LYS B 1 482 ? 20.447 46.471 48.208 1.00 20.58 500 LYS B C 1
ATOM 7718 O O . LYS B 1 482 ? 19.413 46.867 48.758 1.00 25.34 500 LYS B O 1
ATOM 7722 N N . PHE B 1 483 ? 20.455 45.909 47.002 1.00 22.42 501 PHE B N 1
ATOM 7723 C CA . PHE B 1 483 ? 19.210 45.696 46.268 1.00 23.72 501 PHE B CA 1
ATOM 7724 C C . PHE B 1 483 ? 18.382 44.593 46.914 1.00 23.25 501 PHE B C 1
ATOM 7725 O O . PHE B 1 483 ? 18.902 43.544 47.299 1.00 21.47 501 PHE B O 1
ATOM 7733 N N . VAL B 1 484 ? 17.079 44.840 47.019 1.00 18.70 502 VAL B N 1
ATOM 7734 C CA . VAL B 1 484 ? 16.092 43.866 47.470 1.00 27.13 502 VAL B CA 1
ATOM 7735 C C . VAL B 1 484 ? 14.923 43.893 46.491 1.00 27.83 502 VAL B C 1
ATOM 7736 O O . VAL B 1 484 ? 14.634 44.924 45.881 1.00 33.00 502 VAL B O 1
ATOM 7740 N N . ASP B 1 485 ? 14.239 42.760 46.345 1.00 27.47 503 ASP B N 1
ATOM 7741 C CA . ASP B 1 485 ? 13.113 42.726 45.416 1.00 27.34 503 ASP B CA 1
ATOM 7742 C C . ASP B 1 485 ? 11.842 43.249 46.078 1.00 31.18 503 ASP B C 1
ATOM 7743 O O . ASP B 1 485 ? 11.747 43.308 47.305 1.00 31.98 503 ASP B O 1
ATOM 7748 N N . PRO B 1 486 ? 10.859 43.683 45.290 1.00 28.68 504 PRO B N 1
ATOM 7749 C CA . PRO B 1 486 ? 9.553 43.986 45.871 1.00 27.78 504 PRO B CA 1
ATOM 7750 C C . PRO B 1 486 ? 8.934 42.703 46.393 1.00 27.33 504 PRO B C 1
ATOM 7751 O O . PRO B 1 486 ? 9.326 41.597 46.015 1.00 28.75 504 PRO B O 1
ATOM 7755 N N . ALA B 1 487 ? 7.961 42.870 47.289 1.00 32.92 505 ALA B N 1
ATOM 7756 C CA . ALA B 1 487 ? 7.332 41.726 47.943 1.00 44.15 505 ALA B CA 1
ATOM 7757 C C . ALA B 1 487 ? 6.590 40.838 46.948 1.00 43.11 505 ALA B C 1
ATOM 7758 O O . ALA B 1 487 ? 6.705 39.605 46.993 1.00 48.61 505 ALA B O 1
ATOM 7760 N N . ASP B 1 488 ? 5.830 41.447 46.040 1.00 37.93 506 ASP B N 1
ATOM 7761 C CA . ASP B 1 488 ? 4.754 40.764 45.330 1.00 34.64 506 ASP B CA 1
ATOM 7762 C C . ASP B 1 488 ? 4.966 40.671 43.828 1.00 29.49 506 ASP B C 1
ATOM 7763 O O . ASP B 1 488 ? 4.077 40.187 43.121 1.00 28.53 506 ASP B O 1
ATOM 7768 N N . ARG B 1 489 ? 6.096 41.138 43.309 1.00 34.43 507 ARG B N 1
ATOM 7769 C CA . ARG B 1 489 ? 6.249 41.236 41.869 1.00 21.81 507 ARG B CA 1
ATOM 7770 C C . ARG B 1 489 ? 7.724 41.402 41.562 1.00 19.28 507 ARG B C 1
ATOM 7771 O O . ARG B 1 489 ? 8.528 41.730 42.438 1.00 20.88 507 ARG B O 1
ATOM 7779 N N . HIS B 1 490 ? 8.066 41.171 40.309 1.00 22.48 508 HIS B N 1
ATOM 7780 C CA . HIS B 1 490 ? 9.408 41.472 39.860 1.00 22.18 508 HIS B CA 1
ATOM 7781 C C . HIS B 1 490 ? 9.657 42.981 39.924 1.00 24.87 508 HIS B C 1
ATOM 7782 O O . HIS B 1 490 ? 8.732 43.787 39.760 1.00 18.22 508 HIS B O 1
ATOM 7789 N N . PRO B 1 491 ? 10.895 43.390 40.172 1.00 17.28 509 PRO B N 1
ATOM 7790 C CA . PRO B 1 491 ? 11.239 44.805 40.013 1.00 14.71 509 PRO B CA 1
ATOM 7791 C C . PRO B 1 491 ? 11.094 45.246 38.560 1.00 17.74 509 PRO B C 1
ATOM 7792 O O . PRO B 1 491 ? 11.227 44.449 37.628 1.00 18.77 509 PRO B O 1
ATOM 7796 N N . ALA B 1 492 ? 10.800 46.534 38.372 1.00 17.44 510 ALA B N 1
ATOM 7797 C CA . ALA B 1 492 ? 10.506 47.078 37.056 1.00 14.36 510 ALA B CA 1
ATOM 7798 C C . ALA B 1 492 ? 10.978 48.528 36.971 1.00 12.75 510 ALA B C 1
ATOM 7799 O O . ALA B 1 492 ? 11.438 49.116 37.954 1.00 13.03 510 ALA B O 1
ATOM 7801 N N . LEU B 1 493 ? 10.821 49.116 35.776 1.00 13.56 511 LEU B N 1
ATOM 7802 C CA . LEU B 1 493 ? 11.259 50.493 35.549 1.00 12.85 511 LEU B CA 1
ATOM 7803 C C . LEU B 1 493 ? 10.571 51.468 36.495 1.00 13.34 511 LEU B C 1
ATOM 7804 O O . LEU B 1 493 ? 11.149 52.509 36.850 1.00 11.70 511 LEU B O 1
ATOM 7809 N N . CYS B 1 494 ? 9.337 51.162 36.897 1.00 10.58 512 CYS B N 1
ATOM 7810 C CA . CYS B 1 494 ? 8.621 52.013 37.841 1.00 17.38 512 CYS B CA 1
ATOM 7811 C C . CYS B 1 494 ? 9.339 52.129 39.180 1.00 10.87 512 CYS B C 1
ATOM 7812 O O . CYS B 1 494 ? 9.006 53.015 39.966 1.00 13.99 512 CYS B O 1
ATOM 7815 N N . ASP B 1 495 ? 10.297 51.250 39.470 1.00 14.62 513 ASP B N 1
ATOM 7816 C CA . ASP B 1 495 ? 11.005 51.288 40.742 1.00 14.19 513 ASP B CA 1
ATOM 7817 C C . ASP B 1 495 ? 12.277 52.124 40.700 1.00 18.27 513 ASP B C 1
ATOM 7818 O O . ASP B 1 495 ? 12.868 52.366 41.750 1.00 14.89 513 ASP B O 1
ATOM 7823 N N . VAL B 1 496 ? 12.700 52.589 39.523 1.00 13.53 514 VAL B N 1
ATOM 7824 C CA . VAL B 1 496 ? 13.952 53.338 39.430 1.00 12.77 514 VAL B CA 1
ATOM 7825 C C . VAL B 1 496 ? 13.863 54.674 40.171 1.00 14.93 514 VAL B C 1
ATOM 7826 O O . VAL B 1 496 ? 14.746 55.018 40.965 1.00 12.14 514 VAL B O 1
ATOM 7830 N N . ALA B 1 497 ? 12.815 55.453 39.924 1.00 13.57 515 ALA B N 1
ATOM 7831 C CA . ALA B 1 497 ? 12.788 56.787 40.513 1.00 15.76 515 ALA B CA 1
ATOM 7832 C C . ALA B 1 497 ? 12.582 56.718 42.025 1.00 14.87 515 ALA B C 1
ATOM 7833 O O . ALA B 1 497 ? 13.229 57.467 42.774 1.00 11.78 515 ALA B O 1
ATOM 7835 N N . PRO B 1 498 ? 11.691 55.854 42.525 1.00 13.83 516 PRO B N 1
ATOM 7836 C CA . PRO B 1 498 ? 11.658 55.633 43.982 1.00 15.76 516 PRO B CA 1
ATOM 7837 C C . PRO B 1 498 ? 13.017 55.262 44.560 1.00 17.09 516 PRO B C 1
ATOM 7838 O O . PRO B 1 498 ? 13.389 55.733 45.644 1.00 16.22 516 PRO B O 1
ATOM 7842 N N . THR B 1 499 ? 13.780 54.428 43.854 1.00 16.04 517 THR B N 1
ATOM 7843 C CA . THR B 1 499 ? 15.086 54.029 44.369 1.00 11.20 517 THR B CA 1
ATOM 7844 C C . THR B 1 499 ? 16.040 55.213 44.375 1.00 16.11 517 THR B C 1
ATOM 7845 O O . THR B 1 499 ? 16.772 55.424 45.352 1.00 18.24 517 THR B O 1
ATOM 7849 N N . VAL B 1 500 ? 16.022 56.011 43.303 1.00 17.20 518 VAL B N 1
ATOM 7850 C CA . VAL B 1 500 ? 16.824 57.227 43.257 1.00 12.96 518 VAL B CA 1
ATOM 7851 C C . VAL B 1 500 ? 16.534 58.094 44.470 1.00 15.24 518 VAL B C 1
ATOM 7852 O O . VAL B 1 500 ? 17.446 58.602 45.123 1.00 15.78 518 VAL B O 1
ATOM 7856 N N . LEU B 1 501 ? 15.250 58.307 44.772 1.00 13.67 519 LEU B N 1
ATOM 7857 C CA . LEU B 1 501 ? 14.925 59.230 45.848 1.00 12.58 519 LEU B CA 1
ATOM 7858 C C . LEU B 1 501 ? 15.411 58.702 47.191 1.00 12.16 519 LEU B C 1
ATOM 7859 O O . LEU B 1 501 ? 15.917 59.469 48.019 1.00 17.90 519 LEU B O 1
ATOM 7864 N N . ALA B 1 502 ? 15.231 57.406 47.433 1.00 15.99 520 ALA B N 1
ATOM 7865 C CA . ALA B 1 502 ? 15.716 56.799 48.668 1.00 18.81 520 ALA B CA 1
ATOM 7866 C C . ALA B 1 502 ? 17.201 57.062 48.842 1.00 22.29 520 ALA B C 1
ATOM 7867 O O . ALA B 1 502 ? 17.655 57.468 49.918 1.00 21.95 520 ALA B O 1
ATOM 7869 N N . ILE B 1 503 ? 17.973 56.856 47.775 1.00 21.47 521 ILE B N 1
ATOM 7870 C CA . ILE B 1 503 ? 19.409 57.093 47.833 1.00 14.58 521 ILE B CA 1
ATOM 7871 C C . ILE B 1 503 ? 19.695 58.561 48.084 1.00 19.15 521 ILE B C 1
ATOM 7872 O O . ILE B 1 503 ? 20.558 58.908 48.904 1.00 16.50 521 ILE B O 1
ATOM 7877 N N . MET B 1 504 ? 18.965 59.452 47.405 1.00 15.58 522 MET B N 1
ATOM 7878 C CA . MET B 1 504 ? 19.182 60.874 47.623 1.00 19.80 522 MET B CA 1
ATOM 7879 C C . MET B 1 504 ? 18.766 61.328 49.022 1.00 20.48 522 MET B C 1
ATOM 7880 O O . MET B 1 504 ? 19.155 62.425 49.443 1.00 20.35 522 MET B O 1
ATOM 7885 N N . GLY B 1 505 ? 17.995 60.522 49.746 1.00 20.35 523 GLY B N 1
ATOM 7886 C CA . GLY B 1 505 ? 17.469 60.956 51.025 1.00 19.24 523 GLY B CA 1
ATOM 7887 C C . GLY B 1 505 ? 16.306 61.912 50.918 1.00 22.17 523 GLY B C 1
ATOM 7888 O O . GLY B 1 505 ? 16.134 62.774 51.780 1.00 23.19 523 GLY B O 1
ATOM 7889 N N . LEU B 1 506 ? 15.505 61.791 49.881 1.00 17.69 524 LEU B N 1
ATOM 7890 C CA . LEU B 1 506 ? 14.339 62.633 49.728 1.00 20.68 524 LEU B CA 1
ATOM 7891 C C . LEU B 1 506 ? 13.085 61.814 49.947 1.00 21.31 524 LEU B C 1
ATOM 7892 O O . LEU B 1 506 ? 13.117 60.584 49.847 1.00 15.28 524 LEU B O 1
ATOM 7897 N N . PRO B 1 507 ? 11.961 62.458 50.262 1.00 16.59 525 PRO B N 1
ATOM 7898 C CA . PRO B 1 507 ? 10.704 61.721 50.381 1.00 19.84 525 PRO B CA 1
ATOM 7899 C C . PRO B 1 507 ? 10.188 61.295 49.017 1.00 16.97 525 PRO B C 1
ATOM 7900 O O . PRO B 1 507 ? 10.533 61.862 47.981 1.00 18.52 525 PRO B O 1
ATOM 7904 N N . GLN B 1 508 ? 9.355 60.267 49.034 1.00 21.06 526 GLN B N 1
ATOM 7905 C CA . GLN B 1 508 ? 8.698 59.758 47.832 1.00 22.89 526 GLN B CA 1
ATOM 7906 C C . GLN B 1 508 ? 7.270 60.284 47.769 1.00 22.15 526 GLN B C 1
ATOM 7907 O O . GLN B 1 508 ? 6.534 60.154 48.757 1.00 21.60 526 GLN B O 1
ATOM 7913 N N . PRO B 1 509 ? 6.824 60.873 46.661 1.00 23.36 527 PRO B N 1
ATOM 7914 C CA . PRO B 1 509 ? 5.432 61.336 46.597 1.00 22.71 527 PRO B CA 1
ATOM 7915 C C . PRO B 1 509 ? 4.454 60.172 46.545 1.00 20.98 527 PRO B C 1
ATOM 7916 O O . PRO B 1 509 ? 4.737 59.104 45.998 1.00 16.99 527 PRO B O 1
ATOM 7920 N N . ALA B 1 510 ? 3.283 60.393 47.135 1.00 20.77 528 ALA B N 1
ATOM 7921 C CA . ALA B 1 510 ? 2.233 59.376 47.122 1.00 21.92 528 ALA B CA 1
ATOM 7922 C C . ALA B 1 510 ? 1.930 58.872 45.710 1.00 18.56 528 ALA B C 1
ATOM 7923 O O . ALA B 1 510 ? 1.619 57.689 45.528 1.00 23.31 528 ALA B O 1
ATOM 7925 N N . GLU B 1 511 ? 2.031 59.744 44.702 1.00 24.27 529 GLU B N 1
ATOM 7926 C CA . GLU B 1 511 ? 1.722 59.367 43.322 1.00 16.77 529 GLU B CA 1
ATOM 7927 C C . GLU B 1 511 ? 2.709 58.354 42.733 1.00 16.44 529 GLU B C 1
ATOM 7928 O O . GLU B 1 511 ? 2.377 57.693 41.744 1.00 16.30 529 GLU B O 1
ATOM 7934 N N . MET B 1 512 ? 3.909 58.205 43.304 1.00 17.45 530 MET B N 1
ATOM 7935 C CA . MET B 1 512 ? 4.837 57.179 42.836 1.00 19.15 530 MET B CA 1
ATOM 7936 C C . MET B 1 512 ? 4.493 55.888 43.557 1.00 16.28 530 MET B C 1
ATOM 7937 O O . MET B 1 512 ? 4.883 55.687 44.708 1.00 22.74 530 MET B O 1
ATOM 7942 N N . THR B 1 513 ? 3.764 55.016 42.870 1.00 17.76 531 THR B N 1
ATOM 7943 C CA . THR B 1 513 ? 3.340 53.732 43.402 1.00 19.23 531 THR B CA 1
ATOM 7944 C C . THR B 1 513 ? 4.336 52.618 43.110 1.00 20.93 531 THR B C 1
ATOM 7945 O O . THR B 1 513 ? 4.096 51.474 43.493 1.00 18.56 531 THR B O 1
ATOM 7949 N N . GLY B 1 514 ? 5.428 52.913 42.425 1.00 18.42 532 GLY B N 1
ATOM 7950 C CA . GLY B 1 514 ? 6.596 52.056 42.496 1.00 16.44 532 GLY B CA 1
ATOM 7951 C C . GLY B 1 514 ? 7.171 52.040 43.900 1.00 21.67 532 GLY B C 1
ATOM 7952 O O . GLY B 1 514 ? 6.743 52.765 44.795 1.00 21.97 532 GLY B O 1
ATOM 7953 N N . VAL B 1 515 ? 8.176 51.194 44.100 1.00 17.37 533 VAL B N 1
ATOM 7954 C CA . VAL B 1 515 ? 8.820 51.084 45.403 1.00 19.13 533 VAL B CA 1
ATOM 7955 C C . VAL B 1 515 ? 10.325 51.173 45.223 1.00 17.69 533 VAL B C 1
ATOM 7956 O O . VAL B 1 515 ? 10.872 50.732 44.210 1.00 15.28 533 VAL B O 1
ATOM 7960 N N . SER B 1 516 ? 10.997 51.736 46.222 1.00 19.32 534 SER B N 1
ATOM 7961 C CA . SER B 1 516 ? 12.446 51.634 46.268 1.00 18.74 534 SER B CA 1
ATOM 7962 C C . SER B 1 516 ? 12.834 50.175 46.420 1.00 22.30 534 SER B C 1
ATOM 7963 O O . SER B 1 516 ? 12.225 49.437 47.201 1.00 18.32 534 SER B O 1
ATOM 7966 N N . ILE B 1 517 ? 13.836 49.752 45.652 1.00 14.62 535 ILE B N 1
ATOM 7967 C CA . ILE B 1 517 ? 14.305 48.369 45.722 1.00 18.80 535 ILE B CA 1
ATOM 7968 C C . ILE B 1 517 ? 15.721 48.298 46.284 1.00 18.99 535 ILE B C 1
ATOM 7969 O O . ILE B 1 517 ? 16.478 47.369 45.969 1.00 17.86 535 ILE B O 1
ATOM 7974 N N . VAL B 1 518 ? 16.075 49.251 47.149 1.00 22.98 536 VAL B N 1
ATOM 7975 C CA . VAL B 1 518 ? 17.279 49.156 47.971 1.00 22.04 536 VAL B CA 1
ATOM 7976 C C . VAL B 1 518 ? 16.898 49.274 49.441 1.00 24.19 536 VAL B C 1
ATOM 7977 O O . VAL B 1 518 ? 15.874 49.867 49.792 1.00 24.09 536 VAL B O 1
ATOM 7981 N N . GLN B 1 519 ? 17.740 48.695 50.304 1.00 27.68 537 GLN B N 1
ATOM 7982 C CA . GLN B 1 519 ? 17.711 48.922 51.745 1.00 25.97 537 GLN B CA 1
ATOM 7983 C C . GLN B 1 519 ? 19.093 49.360 52.218 1.00 22.76 537 GLN B C 1
ATOM 7984 O O . GLN B 1 519 ? 20.109 48.869 51.716 1.00 23.18 537 GLN B O 1
ATOM 7987 N N . LYS B 1 520 ? 19.123 50.285 53.181 1.00 30.32 538 LYS B N 1
ATOM 7988 C CA . LYS B 1 520 ? 20.376 50.697 53.808 1.00 29.45 538 LYS B CA 1
ATOM 7989 C C . LYS B 1 520 ? 21.016 49.527 54.547 1.00 29.94 538 LYS B C 1
ATOM 7990 O O . LYS B 1 520 ? 20.342 48.760 55.235 1.00 31.19 538 LYS B O 1
ATOM 7994 N N . ILE B 1 521 ? 22.329 49.391 54.400 1.00 33.79 539 ILE B N 1
ATOM 7995 C CA . ILE B 1 521 ? 23.071 48.310 55.044 1.00 39.84 539 ILE B CA 1
ATOM 7996 C C . ILE B 1 521 ? 23.413 48.692 56.487 1.00 38.56 539 ILE B C 1
ATOM 7997 O O . ILE B 1 521 ? 23.962 49.773 56.736 1.00 41.02 539 ILE B O 1
ATOM 8017 N N . ASP C 2 3 ? 2.377 81.151 22.080 1.00 18.65 2 ASP C N 1
ATOM 8018 C CA . ASP C 2 3 ? 3.159 80.016 22.576 1.00 16.30 2 ASP C CA 1
ATOM 8019 C C . ASP C 2 3 ? 3.368 80.051 24.083 1.00 17.96 2 ASP C C 1
ATOM 8020 O O . ASP C 2 3 ? 3.455 79.002 24.714 1.00 17.13 2 ASP C O 1
ATOM 8025 N N . TYR C 2 4 ? 3.453 81.248 24.659 1.00 14.13 3 TYR C N 1
ATOM 8026 C CA . TYR C 2 4 ? 3.592 81.410 26.100 1.00 16.18 3 TYR C CA 1
ATOM 8027 C C . TYR C 2 4 ? 2.889 82.687 26.539 1.00 13.81 3 TYR C C 1
ATOM 8028 O O . TYR C 2 4 ? 2.785 83.638 25.755 1.00 14.82 3 TYR C O 1
ATOM 8037 N N . PRO C 2 5 ? 2.395 82.740 27.776 1.00 15.84 4 PRO C N 1
ATOM 8038 C CA . PRO C 2 5 ? 1.736 83.969 28.250 1.00 13.56 4 PRO C CA 1
ATOM 8039 C C . PRO C 2 5 ? 2.697 85.150 28.252 1.00 18.48 4 PRO C C 1
ATOM 8040 O O . PRO C 2 5 ? 3.815 85.061 28.759 1.00 13.86 4 PRO C O 1
ATOM 8044 N N . GLY C 2 6 ? 2.262 86.255 27.653 1.00 12.98 5 GLY C N 1
ATOM 8045 C CA . GLY C 2 6 ? 3.121 87.416 27.517 1.00 15.97 5 GLY C CA 1
ATOM 8046 C C . GLY C 2 6 ? 3.901 87.538 26.219 1.00 14.25 5 GLY C C 1
ATOM 8047 O O . GLY C 2 6 ? 4.597 88.550 26.028 1.00 15.82 5 GLY C O 1
ATOM 8048 N N . ASP C 2 7 ? 3.805 86.571 25.307 1.00 12.97 6 ASP C N 1
ATOM 8049 C CA . ASP C 2 7 ? 4.506 86.712 24.037 1.00 15.42 6 ASP C CA 1
ATOM 8050 C C . ASP C 2 7 ? 3.838 87.761 23.127 1.00 13.66 6 ASP C C 1
ATOM 8051 O O . ASP C 2 7 ? 2.806 88.363 23.440 1.00 12.10 6 ASP C O 1
ATOM 8056 N N . TYR C 2 8 ? 4.473 87.985 21.984 1.00 13.60 7 TYR C N 1
ATOM 8057 C CA . TYR C 2 8 ? 4.106 89.094 21.106 1.00 15.48 7 TYR C CA 1
ATOM 8058 C C . TYR C 2 8 ? 2.654 89.036 20.640 1.00 14.71 7 TYR C C 1
ATOM 8059 O O . TYR C 2 8 ? 2.046 90.088 20.441 1.00 15.27 7 TYR C O 1
ATOM 8068 N N . CYS C 2 9 ? 2.065 87.845 20.470 1.00 10.65 8 CYS C N 1
ATOM 8069 C CA . CYS C 2 9 ? 0.677 87.804 19.974 1.00 15.80 8 CYS C CA 1
ATOM 8070 C C . CYS C 2 9 ? -0.322 88.449 20.927 1.00 16.06 8 CYS C C 1
ATOM 8071 O O . CYS C 2 9 ? -1.397 88.889 20.486 1.00 14.44 8 CYS C O 1
ATOM 8074 N N . TYR C 2 10 ? -0.001 88.507 22.217 1.00 13.47 9 TYR C N 1
ATOM 8075 C CA . TYR C 2 10 ? -0.863 89.127 23.214 1.00 15.38 9 TYR C CA 1
ATOM 8076 C C . TYR C 2 10 ? -0.960 90.636 23.049 1.00 12.77 9 TYR C C 1
ATOM 8077 O O . TYR C 2 10 ? -1.798 91.267 23.705 1.00 11.74 9 TYR C O 1
ATOM 8086 N N . LEU C 2 11 ? -0.137 91.224 22.197 1.00 11.19 10 LEU C N 1
ATOM 8087 C CA . LEU C 2 11 ? -0.260 92.637 21.881 1.00 18.26 10 LEU C CA 1
ATOM 8088 C C . LEU C 2 11 ? -1.525 92.897 21.052 1.00 15.43 10 LEU C C 1
ATOM 8089 O O . LEU C 2 11 ? -1.984 94.028 20.985 1.00 16.02 10 LEU C O 1
ATOM 8094 N N . TYR C 2 12 ? -2.097 91.859 20.443 1.00 21.22 11 TYR C N 1
ATOM 8095 C CA . TYR C 2 12 ? -3.300 92.043 19.642 1.00 26.21 11 TYR C CA 1
ATOM 8096 C C . TYR C 2 12 ? -4.410 91.051 19.984 1.00 17.07 11 TYR C C 1
ATOM 8097 O O . TYR C 2 12 ? -5.515 91.361 19.716 1.00 19.75 11 TYR C O 1
ATOM 8122 N N . ASP D 2 3 ? 0.140 61.963 21.768 1.00 16.64 2 ASP D N 1
ATOM 8123 C CA . ASP D 2 3 ? -0.650 63.079 22.295 1.00 23.48 2 ASP D CA 1
ATOM 8124 C C . ASP D 2 3 ? -0.819 63.033 23.803 1.00 21.92 2 ASP D C 1
ATOM 8125 O O . ASP D 2 3 ? -0.816 64.072 24.448 1.00 17.86 2 ASP D O 1
ATOM 8130 N N . TYR D 2 4 ? -0.967 61.843 24.379 1.00 20.01 3 TYR D N 1
ATOM 8131 C CA . TYR D 2 4 ? -1.097 61.737 25.823 1.00 20.18 3 TYR D CA 1
ATOM 8132 C C . TYR D 2 4 ? -0.449 60.447 26.293 1.00 16.01 3 TYR D C 1
ATOM 8133 O O . TYR D 2 4 ? -0.423 59.457 25.542 1.00 17.27 3 TYR D O 1
ATOM 8142 N N . PRO D 2 5 ? 0.037 60.406 27.536 1.00 16.21 4 PRO D N 1
ATOM 8143 C CA . PRO D 2 5 ? 0.685 59.185 28.044 1.00 15.43 4 PRO D CA 1
ATOM 8144 C C . PRO D 2 5 ? -0.274 58.010 28.038 1.00 19.10 4 PRO D C 1
ATOM 8145 O O . PRO D 2 5 ? -1.393 58.103 28.544 1.00 23.00 4 PRO D O 1
ATOM 8149 N N . GLY D 2 6 ? 0.167 56.897 27.447 1.00 17.55 5 GLY D N 1
ATOM 8150 C CA . GLY D 2 6 ? -0.669 55.718 27.333 1.00 17.87 5 GLY D CA 1
ATOM 8151 C C . GLY D 2 6 ? -1.408 55.575 26.020 1.00 15.34 5 GLY D C 1
ATOM 8152 O O . GLY D 2 6 ? -2.076 54.553 25.818 1.00 18.42 5 GLY D O 1
ATOM 8153 N N . ASP D 2 7 ? -1.299 56.540 25.109 1.00 15.15 6 ASP D N 1
ATOM 8154 C CA . ASP D 2 7 ? -2.015 56.425 23.849 1.00 15.66 6 ASP D CA 1
ATOM 8155 C C . ASP D 2 7 ? -1.343 55.393 22.939 1.00 16.10 6 ASP D C 1
ATOM 8156 O O . ASP D 2 7 ? -0.321 54.784 23.280 1.00 11.99 6 ASP D O 1
ATOM 8161 N N . TYR D 2 8 ? -1.972 55.170 21.781 1.00 13.07 7 TYR D N 1
ATOM 8162 C CA . TYR D 2 8 ? -1.621 54.049 20.914 1.00 15.52 7 TYR D CA 1
ATOM 8163 C C . TYR D 2 8 ? -0.174 54.100 20.437 1.00 12.18 7 TYR D C 1
ATOM 8164 O O . TYR D 2 8 ? 0.403 53.060 20.125 1.00 15.96 7 TYR D O 1
ATOM 8173 N N . CYS D 2 9 ? 0.413 55.285 20.318 1.00 14.81 8 CYS D N 1
ATOM 8174 C CA . CYS D 2 9 ? 1.797 55.348 19.846 1.00 14.62 8 CYS D CA 1
ATOM 8175 C C . CYS D 2 9 ? 2.772 54.696 20.818 1.00 15.02 8 CYS D C 1
ATOM 8176 O O . CYS D 2 9 ? 3.841 54.231 20.399 1.00 16.19 8 CYS D O 1
ATOM 8179 N N . TYR D 2 10 ? 2.427 54.635 22.103 1.00 13.53 9 TYR D N 1
ATOM 8180 C CA . TYR D 2 10 ? 3.291 54.002 23.091 1.00 17.32 9 TYR D CA 1
ATOM 8181 C C . TYR D 2 10 ? 3.409 52.496 22.914 1.00 17.74 9 TYR D C 1
ATOM 8182 O O . TYR D 2 10 ? 4.232 51.879 23.596 1.00 12.87 9 TYR D O 1
ATOM 8191 N N . LEU D 2 11 ? 2.637 51.898 22.014 1.00 12.71 10 LEU D N 1
ATOM 8192 C CA . LEU D 2 11 ? 2.757 50.477 21.738 1.00 15.97 10 LEU D CA 1
ATOM 8193 C C . LEU D 2 11 ? 4.015 50.176 20.933 1.00 15.13 10 LEU D C 1
ATOM 8194 O O . LEU D 2 11 ? 4.459 49.032 20.913 1.00 15.01 10 LEU D O 1
ATOM 8199 N N . TYR D 2 12 ? 4.591 51.186 20.279 1.00 20.38 11 TYR D N 1
ATOM 8200 C CA . TYR D 2 12 ? 5.851 50.993 19.549 1.00 23.27 11 TYR D CA 1
ATOM 8201 C C . TYR D 2 12 ? 6.923 52.037 19.906 1.00 16.43 11 TYR D C 1
ATOM 8202 O O . TYR D 2 12 ? 8.043 51.804 19.631 1.00 17.56 11 TYR D O 1
#

Foldseek 3Di:
DFDCQVVWPFFEEEEAEAAAFDDPDQVLALQVPFPQVQVVVLPDDFWAWFFQADVLQQHHHPGFHHLLSLLQLLQQLARFHDLLSVLVVCLVVVNCLVQPVLLVLLVLLVVFVLEEEEEEEQDCLPPFFHNSSVLSSQQSSVVSPRRAYEYAYEFECDSDNQACRLVSLVVVLCCCVPVRVHYYYFKYFALQQCFDQPLPLLSVLQVLCCQAPVPWAEDESVCVSVVQVVCVVVVQTRNGDGMYGYPPPVRHDAASYEYEYRTPDQRRNPQNQCCQQHDCVVVNVDPDDHHHNYAYEYCEDNDPPGPHHHSQYGDPSPPRPQQVCVVVRFAEEEEEEPVCQCSRACSSNNNHHDHGPRYHYYYDYWDPDPACLVPLLTCLVVRLVVLLVCLVVVRGSYYYYYQCRLQRVLLVLPSVSNSVNSNSNSVSVVSNVVSCVVRGHKYWYKYSFHGSRRQADPVRGGDNDTDRGTIMIGIPDPQKHFAADDPDGHHSSQNSQQVCVNRVHDDDPSSPNHHGIDGPVVVVCVVVPD/DLFDCAVVWPFFEEEEAEAAAFDDPDQVLALQVPFPQVLVVVLPDDFWAWFFQDDVLQQHHHPGFHHLLSLLQLLQLLARFHDLLSVLVVCLVVVNCLVQPQLLVLLVLLVVPVLAEEEEEEQDCLSPFFHVSSVLSSQQSSVVSPRRAYEYAYAFECDSDNQACRLVSLVVVLCCCCPVVVHYYYFKYFALQQCFDQPLPLLSVLQSLCCQAPVPWAEDESVCVSVVQVVCVVVVQTRNGDGMYGYPPPSRHQAASYEYEYRTPDQRRNVQNQCCLQHDNVVSNVDPDDHHPNYAYAYCEDNDPPGPHHHSDYGDPSPPRPQQVCLVVRFAEEEEEEPVCQCSSACSNSNNHHDHGRRYYYYYDYWDDDPACLVPLLTCLQVRLVVLLVCLVVVRGSYYYYYQHRLQRVLLVLPSVSNSVNSNSNSVSVVSNVVSCVVRRHKYWYKYSFHGSRNQADPVRGGDNDTDRGTIMIGIPDPFKHFAADDPDGHHSSQNSQQVCVNRVHDDDPSSPNHHGIDGD/DDPPDPVVVD/DDPPDPVVVD

InterPro domains:
  IPR005995 Phosphoglycerate mutase, 2,3-bisphosphoglycerate-independent [MF_01038] (29-537)
  IPR005995 Phosphoglycerate mutase, 2,3-bisphosphoglycerate-independent [PIRSF001492] (26-538)
  IPR005995 Phosphoglycerate mutase, 2,3-bisphosphoglycerate-independent [PTHR31637] (20-536)
  IPR005995 Phosphoglycerate mutase, 2,3-bisphosphoglycerate-independent [TIGR01307] (30-535)
  IPR005995 Phosphoglycerate mutase, 2,3-bisphosphoglycerate-independent [cd16010] (29-536)
  IPR006124 Metalloenzyme [PF01676] (30-525)
  IPR011258 BPG-independent PGAM, N-terminal [PF06415] (106-322)
  IPR017850 Alkaline-phosphatase-like, core domain superfamily [G3DSA:3.40.720.10] (31-534)
  IPR017850 Alkaline-phosphatase-like, core domain superfamily [SSF53649] (29-536)
  IPR036646 BPG-independent phosphoglycerate mutase, domain B superfamily [G3DSA:3.40.1450.10] (101-335)
  IPR036646 BPG-independent phosphoglycerate mutase, domain B superfamily [SSF64158] (101-333)

Secondary structure (DSSP, 8-state):
--TTGGG-SSEEEEEEETT--B----TT-HHHHS--HHHHHHTSSSEEEEB-SGGGGTSPTT----HHHHHHHHHHTS----HHHHHHHHHHTT-GGG-HHHHHHHHHHHHTTSEEEEEEE-SS--SS--HHHHHHHHHHHHHTT-SEEEEEEEE-SSSS-TT-HHHHHHHHHHIIIIIIS--EEEEEEEHHHHT--S--HHHHHHHHHHHHH--SEE--TTTHHHHHHHHHHTT--GGGPPPEE-SGGGGS--TT-EEEE----STTTHHHHHHHHSSTHHHHT-SSPPPSS-EEEESS-S-TTS--EESSPPP--TT-HHHHHHHTT--EEEEEEGGGHHIIIIITTTSSS---TTEEEEEEPPP--SSGGGSTTTTHHHHHHHHHHHHHH---SEEEEEE-HHHHHHTTT-HHHHHHHHHHHHHHHHHHHHHHHHHTEEEEEEESS--TT--B-TTS-B--S----BEEEE---TTEEE---SSS--BGGGHHHHHHHHHT----TT--S---EEEHHHHHHHHHH-/--STTGGG-SSEEEEEEEEE--B----TT-HHHHS--HHHHHHTSSSEEEEB-SGGGGTSPTT----HHHHHHHHHHTS----HHHHHHHHHHTT-GGG-HHHHHHHHHHHHTTSEEEEEEE-SS--SS--HHHHHHHHHHHHHTT-SEEEEEEEE-SSSS-TT-HHHHHHHHHHIIIIISS--EEEEEEEHHHHT--SS-HHHHHHHHHHHHH--SEE--TTTHHHHHHHHHHTT--GGGPPPEE-SGGGGS--TT-EEEE----STTTHHHHHHHHSTTHHHHT-SSPPPSS-EEEESS-S-TTS--EESSPPP--TT-HHHHHHHTT--EEEEEEGGGHHIIIIITTTSSS---TTEEEEEEPPP--SSGGGSTTTTHHHHHHHHHHHHHH---SEEEEEE-HHHHHHTTT-HHHHHHHHHHHHHHHHHHHHHHHHHTEEEEEEEEEE-TT--B-TTS-B--S----BEEEE---TTEEE---SSS--BGGGHHHHHHHHHT-PPPTT--S---EEE-/--TTSGGGG-/--TTSGGGG-

B-factor: mean 19.4, std 7.45, range [6.21, 60.54]

CATH classification: 3.40.1450.10

Solvent-accessible surface area: 38782 Å² total

Sequence (1071 aa):
AMMANNSSSVANKVCLIVIDGWGVSEDPYGNAILNAQTPVMDKLCSGNWAQIEAHGLHVGLPEGLMGNSEVVGHLNIGAGRVIYQDIVRINLAVKNNKFVTNESLVDACDRAKNGNGRLHLAGLVSDGGVHSHIDHMFALVKAIKELGVPELYLHFYGDGRDTSPNSGVGFLEQTLEFLEEKTTGYGKLATVVGRYYAMDRDNRWERINVAYEAMIGGVGETSDEAGVVEVVRKRYAADETDEFLKPIILQGEKGRVQNDDTIIFFDYRADRMREISAAMGMDRYKDCNSKLAHPSNLQVYGMTQYKAEFPFKSLFPPASNKNVLAEWLAEQKVSQFHCAETEKYAHVTFFFNGGLEKQFEGEERCLVPSPKVATYDLQPEMSAAGVADKMIEQLEAGTHPFIMCNFAPPDMVGHTGVYEAAVKACEATDIAIGRIYEATQKHGYSLMVTADHGNAEKMKAPDGGKHTAHTCYRVPLTLSHPGFKFVDPADRHPALCDVAPTVLAIMGLPQPAEMTGVSIVQKIKLAAALEHHHMAMANNSSVANKVCLIVIDGWGVSEDPYGNAILNAQTPVMDKLCSGNWAQIEAHGLHVGLPEGLMGNSEVGHLNIGAGRVIYQDIVRINLAVKNNKFVTNESLVDACDRAKNGNGRLHLAGLVSDGGVHSHIDHMFALVKAIKELGVPELYLHFYGDGRDTSPNSGVGFLEQTLEFLEEKTTGYGKLATVVGRYYAMDRDNRWERINVAYEAMIGGVGETSDEAGVVEVVRRKRYAADETDEFLKPIILQGEKGRVQNDDTIIFFDYRADRMREISAAMGMDRYKDCNSKLAHPSNLQVYGMTQYKAEFPFKSLFPPASNKNVLAEWLAEQKVSQFHCAETEKYAHVTFFFNGGLEKQFEGEERCLVPSPKVATYDLQPEMSAAGVADKMIEQLEAGTHPFIMCNFAPPDMVGHTGVYEAAVKACEATDIAIGRIYEATQKHGYSLMVTADHGNAEKMKAPDGGKHTAHTCYRVPLTLSHPGFKFVDPADRHPALCDVAPTVLAIMGLPQPAEMTGVSIVQKIDYPGDYCYLYDYPGDYCYLY

Organism: Caenorhabditis elegans (NCBI:txid6239)